Protein AF-A0A6L8GS55-F1 (afdb_monomer)

Solvent-accessible surface area (backbone atoms only — not comparable to full-atom values): 53984 Å² total; per-residue (Å²): 132,82,74,64,54,48,69,71,59,49,38,53,44,51,51,52,50,55,32,53,39,28,58,86,35,55,93,32,55,46,59,65,39,55,58,46,32,65,90,35,55,83,48,56,49,43,31,37,38,52,39,82,46,36,40,40,32,42,39,27,67,31,56,51,86,56,84,52,28,64,58,55,18,50,68,48,30,64,43,31,32,48,96,73,70,48,52,17,48,26,24,27,21,34,41,38,56,52,74,62,30,69,40,54,84,86,53,39,60,62,50,52,60,74,31,72,40,36,33,33,40,37,36,50,53,63,92,70,54,48,52,43,49,86,34,61,30,38,65,36,39,57,70,49,52,52,51,46,54,62,53,54,16,54,60,66,66,61,42,52,53,48,33,53,54,50,54,53,50,28,52,51,43,25,47,54,52,47,72,72,34,66,92,41,54,71,46,52,48,49,48,13,58,74,49,72,48,67,79,48,73,48,48,38,27,51,52,39,46,48,41,43,50,43,50,41,50,38,48,53,30,35,80,39,54,28,97,83,60,88,44,64,40,58,40,70,73,80,45,34,45,98,86,70,46,38,45,58,67,48,53,47,55,50,45,54,46,40,43,75,61,48,45,54,46,60,47,43,53,58,31,44,62,56,52,64,66,48,54,64,78,58,38,32,58,42,46,42,54,47,50,56,49,42,53,51,51,37,63,82,31,79,70,17,56,34,56,55,50,30,50,28,52,54,49,51,60,39,34,44,95,59,56,70,39,75,35,64,33,65,20,44,22,28,26,53,20,40,54,41,63,73,57,54,91,64,57,51,69,40,69,65,56,61,52,67,42,26,36,35,18,67,39,32,43,65,19,44,49,59,43,26,34,47,50,43,51,41,57,46,25,20,56,49,50,38,62,62,73,83,44,44,39,45,39,39,42,60,18,43,34,33,25,24,65,41,62,53,28,25,28,44,21,44,41,44,55,43,20,71,51,58,82,60,75,42,93,52,61,32,49,33,46,34,63,57,50,72,44,64,87,84,69,82,52,61,60,35,63,24,60,67,49,56,61,69,41,72,46,70,42,61,63,67,74,71,90,69,80,82,88,72,82,84,79,92,79,78,87,59,58,46,78,52,46,64,46,60,20,47,32,33,41,38,59,43,58,72,49,57,74,77,82,88,85,66,87,92,61,94,47,52,77,52,51,62,88,77,54,51,72,72,51,30,53,49,46,51,56,50,52,64,65,56,61,57,94,86,58,23,52,29,79,85,48,11,53,32,32,41,49,52,40,32,44,67,47,27,25,23,56,59,63,9,27,46,30,38,47,44,56,47,59,54,56,76,37,75,50,25,49,42,46,53,46,52,41,53,71,44,28,28,75,33,32,39,38,25,27,24,47,92,46,47,53,48,14,25,54,35,37,80,68,66,44,39,29,29,41,39,35,28,32,34,43,46,97,82,57,81,66,53,55,56,27,41,28,32,14,23,56,52,63,51,90,38,55,64,53,11,46,47,48,31,54,40,65,72,68,54,69,93,62,98,62,53,64,49,77,33,42,46,48,74,47,33,71,48,35,32,36,39,60,45,36,85,91,45,43,78,61,51,40,49,72,49,71,58,61,48,48,24,57,54,26,48,78,73,30,26,44,45,46,100,88,49,91,67,68,42,78,44,98,70,81,58,69,71,79,79,42,77,88,55,78,56,69,52,58,42,51,23,64,56,97,87,42,76,60,14,29,28,45,82,41,76,64,59,89,98,60,84,61,93,39,68,30,79,82,74,93,47,52,87,78,41,76,46,65,62,35,74,57,66,25,24,49,45,71,38,90,89,21,58,66,58,40,51,51,48,44,76,75,41,72,66,52,70,46,67,66,74,90,80,74,93,66,92,68,65,69,56,68,50,35,26,57,61,63,72,66,68,58,56,61,68,71,68,72,66,91,82,86,80,85,85,79,84,89,84,85,88,84,88,81,92,89,84,89,82,88,86,84,88,86,82,90,81,92,85,80,87,88,85,85,89,89,85,83,87,84,90,86,84,89,83,86,89,84,88,88,86,83,86,89,83,89,80,89,79,90,81,88,86,86,84,86,86,89,88,80,88,89,85,91,89,82,88,85,89,86,88,78,89,87,87,89,86,88,83,86,85,89,83,87,83,86,90,82,92,78,91,132

Structure (mmCIF, N/CA/C/O backbone):
data_AF-A0A6L8GS55-F1
#
_entry.id   AF-A0A6L8GS55-F1
#
loop_
_atom_site.group_PDB
_atom_site.id
_atom_site.type_symbol
_atom_site.label_atom_id
_atom_site.label_alt_id
_atom_site.label_comp_id
_atom_site.label_asym_id
_atom_site.label_entity_id
_atom_site.label_seq_id
_atom_site.pdbx_PDB_ins_code
_atom_site.Cartn_x
_atom_site.Cartn_y
_atom_site.Cartn_z
_atom_site.occupancy
_atom_site.B_iso_or_equiv
_atom_site.auth_seq_id
_atom_site.auth_comp_id
_atom_site.auth_asym_id
_atom_site.auth_atom_id
_atom_site.pdbx_PDB_model_num
ATOM 1 N N . MET A 1 1 ? -38.308 -7.522 35.649 1.00 51.81 1 MET A N 1
ATOM 2 C CA . MET A 1 1 ? -37.543 -7.335 34.392 1.00 51.81 1 MET A CA 1
ATOM 3 C C . MET A 1 1 ? -36.097 -7.736 34.656 1.00 51.81 1 MET A C 1
ATOM 5 O O . MET A 1 1 ? -35.685 -7.625 35.805 1.00 51.81 1 MET A O 1
ATOM 9 N N . LYS A 1 2 ? -35.334 -8.192 33.651 1.00 56.44 2 LYS A N 1
ATOM 10 C CA . LYS A 1 2 ? -33.864 -8.199 33.777 1.00 56.44 2 LYS A CA 1
ATOM 11 C C . LYS A 1 2 ? -33.366 -6.740 33.788 1.00 56.44 2 LYS A C 1
ATOM 13 O O . LYS A 1 2 ? -34.002 -5.919 33.122 1.00 56.44 2 LYS A O 1
ATOM 18 N N . PRO A 1 3 ? -32.291 -6.396 34.516 1.00 68.31 3 PRO A N 1
ATOM 19 C CA . PRO A 1 3 ? -31.664 -5.086 34.372 1.00 68.31 3 PRO A CA 1
ATOM 20 C C . PRO A 1 3 ? -31.112 -4.939 32.947 1.00 68.31 3 PRO A C 1
ATOM 22 O O . PRO A 1 3 ? -30.497 -5.872 32.433 1.00 68.31 3 PRO A O 1
ATOM 25 N N . ARG A 1 4 ? -31.348 -3.786 32.313 1.00 84.25 4 ARG A N 1
ATOM 26 C CA . ARG A 1 4 ? -30.727 -3.424 31.030 1.00 84.25 4 ARG A CA 1
ATOM 27 C C . ARG A 1 4 ? -29.397 -2.729 31.323 1.00 84.25 4 ARG A C 1
ATOM 29 O O . ARG A 1 4 ? -29.349 -1.885 32.219 1.00 84.25 4 ARG A O 1
ATOM 36 N N . VAL A 1 5 ? -28.338 -3.064 30.590 1.00 87.38 5 VAL A N 1
ATOM 37 C CA . VAL A 1 5 ? -27.077 -2.309 30.625 1.00 87.38 5 VAL A CA 1
ATOM 38 C C . VAL A 1 5 ? -27.372 -0.880 30.169 1.00 87.38 5 VAL A C 1
ATOM 40 O O . VAL A 1 5 ? -28.030 -0.678 29.149 1.00 87.38 5 VAL A O 1
ATOM 43 N N . SER A 1 6 ? -26.940 0.110 30.949 1.00 89.69 6 SER A N 1
ATOM 44 C CA . SER A 1 6 ? -27.062 1.514 30.565 1.00 89.69 6 SER A CA 1
ATOM 45 C C . SER A 1 6 ? -25.918 1.919 29.642 1.00 89.69 6 SER A C 1
ATOM 47 O O . SER A 1 6 ? -24.799 1.421 29.750 1.00 89.69 6 SER A O 1
ATOM 49 N N . GLU A 1 7 ? -26.190 2.865 28.756 1.00 88.88 7 GLU A N 1
ATOM 50 C CA . GLU A 1 7 ? -25.229 3.383 27.782 1.00 88.88 7 GLU A CA 1
ATOM 51 C C . GLU A 1 7 ? -23.953 3.950 28.445 1.00 88.88 7 GLU A C 1
ATOM 53 O O . GLU A 1 7 ? -22.872 3.497 28.076 1.00 88.88 7 GLU A O 1
ATOM 58 N N . PRO A 1 8 ? -24.007 4.716 29.560 1.00 91.50 8 PRO A N 1
ATOM 59 C CA . PRO A 1 8 ? -22.794 5.064 30.307 1.00 91.50 8 PRO A CA 1
ATOM 60 C C . PRO A 1 8 ? -22.015 3.876 30.892 1.00 91.50 8 PRO A C 1
ATOM 62 O O . PRO A 1 8 ? -20.793 3.947 31.027 1.00 91.50 8 PRO A O 1
ATOM 65 N N . ALA A 1 9 ? -22.679 2.765 31.237 1.00 90.12 9 ALA A N 1
ATOM 66 C CA . ALA A 1 9 ? -21.987 1.554 31.686 1.00 90.12 9 ALA A CA 1
ATOM 67 C C . ALA A 1 9 ? -21.306 0.823 30.514 1.00 90.12 9 ALA A C 1
ATOM 69 O O . ALA A 1 9 ? -20.191 0.319 30.672 1.00 90.12 9 ALA A O 1
ATOM 70 N N . PHE A 1 10 ? -21.930 0.827 29.331 1.00 93.69 10 PHE A N 1
ATOM 71 C CA . PHE A 1 10 ? -21.296 0.395 28.087 1.00 93.69 10 PHE A CA 1
ATOM 72 C C . PHE A 1 10 ? -20.101 1.294 27.726 1.00 93.69 10 PHE A C 1
ATOM 74 O O . PHE A 1 10 ? -19.032 0.766 27.441 1.00 93.69 10 PHE A O 1
ATOM 81 N N . ASN A 1 11 ? -20.218 2.620 27.838 1.00 94.44 11 ASN A N 1
ATOM 82 C CA . ASN A 1 11 ? -19.148 3.575 27.518 1.00 94.44 11 ASN A CA 1
ATOM 83 C C . ASN A 1 11 ? -17.926 3.426 28.431 1.00 94.44 11 ASN A C 1
ATOM 85 O O . ASN A 1 11 ? -16.785 3.475 27.962 1.00 94.44 11 ASN A O 1
ATOM 89 N N . VAL A 1 12 ? -18.144 3.147 29.721 1.00 93.56 12 VAL A N 1
ATOM 90 C CA . VAL A 1 12 ? -17.068 2.789 30.660 1.00 93.56 12 VAL A CA 1
ATOM 91 C C . VAL A 1 12 ? -16.386 1.472 30.268 1.00 93.56 12 VAL A C 1
ATOM 93 O O . VAL A 1 12 ? -15.154 1.422 30.252 1.00 93.56 12 VAL A O 1
ATOM 96 N N . ALA A 1 13 ? -17.143 0.431 29.906 1.00 93.06 13 ALA A N 1
ATOM 97 C CA . ALA A 1 13 ? -16.582 -0.857 29.483 1.00 93.06 13 ALA A CA 1
ATOM 98 C C . ALA A 1 13 ? -15.826 -0.752 28.142 1.00 93.06 13 ALA A C 1
ATOM 100 O O . ALA A 1 13 ? -14.667 -1.155 28.043 1.00 93.06 13 ALA A O 1
ATOM 101 N N . LEU A 1 14 ? -16.442 -0.143 27.126 1.00 93.88 14 LEU A N 1
ATOM 102 C CA . LEU A 1 14 ? -15.857 0.085 25.807 1.00 93.88 14 LEU A CA 1
ATOM 103 C C . LEU A 1 14 ? -14.589 0.939 25.901 1.00 93.88 14 LEU A C 1
ATOM 105 O O . LEU A 1 14 ? -13.542 0.540 25.391 1.00 93.88 14 LEU A O 1
ATOM 109 N N . GLY A 1 15 ? -14.645 2.076 26.601 1.00 91.06 15 GLY A N 1
ATOM 110 C CA . GLY A 1 15 ? -13.475 2.920 26.835 1.00 91.06 15 GLY A CA 1
ATOM 111 C C . GLY A 1 15 ? -12.376 2.199 27.626 1.00 91.06 15 GLY A C 1
ATOM 112 O O . GLY A 1 15 ? -11.194 2.407 27.353 1.00 91.06 15 GLY A O 1
ATOM 113 N N . GLY A 1 16 ? -12.743 1.293 28.541 1.00 90.12 16 GLY A N 1
ATOM 114 C CA . GLY A 1 16 ? -11.824 0.388 29.235 1.00 90.12 16 GLY A CA 1
ATOM 115 C C . GLY A 1 16 ? -11.109 -0.594 28.300 1.00 90.12 16 GLY A C 1
ATOM 116 O O . GLY A 1 16 ? -9.889 -0.740 28.390 1.00 90.12 16 GLY A O 1
ATOM 117 N N . ILE A 1 17 ? -11.827 -1.214 27.359 1.00 90.56 17 ILE A N 1
ATOM 118 C CA . ILE A 1 17 ? -11.242 -2.118 26.354 1.00 90.56 17 ILE A CA 1
ATOM 119 C C . ILE A 1 17 ? -10.349 -1.339 25.378 1.00 90.56 17 ILE A C 1
ATOM 121 O O . ILE A 1 17 ? -9.200 -1.727 25.160 1.00 90.56 17 ILE A O 1
ATOM 125 N N . ILE A 1 18 ? -10.830 -0.208 24.848 1.00 89.31 18 ILE A N 1
ATOM 126 C CA . ILE A 1 18 ? -10.077 0.678 23.942 1.00 89.31 18 ILE A CA 1
ATOM 127 C C . ILE A 1 18 ? -8.779 1.170 24.611 1.00 89.31 18 ILE A C 1
ATOM 129 O O . ILE A 1 18 ? -7.729 1.192 23.970 1.00 89.31 18 ILE A O 1
ATOM 133 N N . ARG A 1 19 ? -8.807 1.472 25.921 1.00 87.50 19 ARG A N 1
ATOM 134 C CA . ARG A 1 19 ? -7.616 1.846 26.711 1.00 87.50 19 ARG A CA 1
ATOM 135 C C . ARG A 1 19 ? -6.548 0.748 26.758 1.00 87.50 19 ARG A C 1
ATOM 137 O O . ARG A 1 19 ? -5.363 1.065 26.827 1.00 87.50 19 ARG A O 1
ATOM 144 N N . ARG A 1 20 ? -6.951 -0.527 26.731 1.00 85.44 20 ARG A N 1
ATOM 145 C CA . ARG A 1 20 ? -6.033 -1.684 26.728 1.00 85.44 20 ARG A CA 1
ATOM 146 C C . ARG A 1 20 ? -5.567 -2.049 25.315 1.00 85.44 20 ARG A C 1
ATOM 148 O O . ARG A 1 20 ? -4.428 -2.461 25.152 1.00 85.44 20 ARG A O 1
ATOM 155 N N . LYS A 1 21 ? -6.412 -1.838 24.299 1.00 81.88 21 LYS A N 1
ATOM 156 C CA . LYS A 1 21 ? -6.148 -2.145 22.879 1.00 81.88 21 LYS A CA 1
ATOM 157 C C . LYS A 1 21 ? -5.157 -1.213 22.168 1.00 81.88 21 LYS A C 1
ATOM 159 O O . LYS A 1 21 ? -4.822 -1.474 21.017 1.00 81.88 21 LYS A O 1
ATOM 164 N N . HIS A 1 22 ? -4.697 -0.138 22.811 1.00 78.69 22 HIS A N 1
ATOM 165 C CA . HIS A 1 22 ? -3.686 0.755 22.244 1.00 78.69 22 HIS A CA 1
ATOM 166 C C . HIS A 1 22 ? -2.879 1.461 23.357 1.00 78.69 22 HIS A C 1
ATOM 168 O O . HIS A 1 22 ? -3.375 2.431 23.945 1.00 78.69 22 HIS A O 1
ATOM 174 N N . PRO A 1 23 ? -1.626 1.044 23.647 1.00 74.25 23 PRO A N 1
ATOM 175 C CA . PRO A 1 23 ? -0.865 1.522 24.813 1.00 74.25 23 PRO A CA 1
ATOM 176 C C . PRO A 1 23 ? -0.769 3.049 24.926 1.00 74.25 23 PRO A C 1
ATOM 178 O O . PRO A 1 23 ? -0.930 3.627 26.000 1.00 74.25 23 PRO A O 1
ATOM 181 N N . ARG A 1 24 ? -0.600 3.740 23.791 1.00 76.56 24 ARG A N 1
ATOM 182 C CA . ARG A 1 24 ? -0.427 5.201 23.743 1.00 76.56 24 ARG A CA 1
ATOM 183 C C . ARG A 1 24 ? -1.718 5.990 24.037 1.00 76.56 24 ARG A C 1
ATOM 185 O O . ARG A 1 24 ? -1.682 7.221 24.023 1.00 76.56 24 ARG A O 1
ATOM 192 N N . TRP A 1 25 ? -2.857 5.330 24.277 1.00 82.62 25 TRP A N 1
ATOM 193 C CA . TRP A 1 25 ? -4.128 5.978 24.635 1.00 82.62 25 TRP A CA 1
ATOM 194 C C . TRP A 1 25 ? -4.448 5.958 26.139 1.00 82.62 25 TRP A C 1
ATOM 196 O O . TRP A 1 25 ? -5.437 6.581 26.523 1.00 82.62 25 TRP A O 1
ATOM 206 N N . HIS A 1 26 ? -3.617 5.325 26.982 1.00 76.88 26 HIS A N 1
ATOM 207 C CA . HIS A 1 26 ? -3.917 5.033 28.394 1.00 76.88 26 HIS A CA 1
ATOM 208 C C . HIS A 1 26 ? -4.579 6.203 29.158 1.00 76.88 26 HIS A C 1
ATOM 210 O O . HIS A 1 26 ? -5.773 6.159 29.470 1.00 76.88 26 HIS A O 1
ATOM 216 N N . ASP A 1 27 ? -3.851 7.308 29.334 1.00 78.56 27 ASP A N 1
ATOM 217 C CA . ASP A 1 27 ? -4.309 8.519 30.046 1.00 78.56 27 ASP A CA 1
ATOM 218 C C . ASP A 1 27 ? -5.059 9.519 29.139 1.00 78.56 27 ASP A C 1
ATOM 220 O O . ASP A 1 27 ? -5.406 10.641 29.526 1.00 78.56 27 ASP A O 1
ATOM 224 N N . ARG A 1 28 ? -5.275 9.149 27.872 1.00 83.81 28 ARG A N 1
ATOM 225 C CA . ARG A 1 28 ? -5.723 10.057 26.803 1.00 83.81 28 ARG A CA 1
ATOM 226 C C . ARG A 1 28 ? -7.180 9.860 26.397 1.00 83.81 28 ARG A C 1
ATOM 228 O O . ARG A 1 28 ? -7.700 10.700 25.666 1.00 83.81 28 ARG A O 1
ATOM 235 N N . ILE A 1 29 ? -7.838 8.824 26.914 1.00 88.62 29 ILE A N 1
ATOM 236 C CA . ILE A 1 29 ? -9.278 8.591 26.766 1.00 88.62 29 ILE A CA 1
ATOM 237 C C . ILE A 1 29 ? -10.015 9.227 27.949 1.00 88.62 29 ILE A C 1
ATOM 239 O O . ILE A 1 29 ? -9.873 8.778 29.091 1.00 88.62 29 ILE A O 1
ATOM 243 N N . GLY A 1 30 ? -10.808 10.261 27.666 1.00 87.50 30 GLY A N 1
ATOM 244 C CA . GLY A 1 30 ? -11.903 10.690 28.534 1.00 87.50 30 GLY A CA 1
ATOM 245 C C . GLY A 1 30 ? -13.159 9.876 28.225 1.00 87.50 30 GLY A C 1
ATOM 246 O O . GLY A 1 30 ? -13.409 9.582 27.061 1.00 87.50 30 GLY A O 1
ATOM 247 N N . ILE A 1 31 ? -13.925 9.511 29.251 1.00 91.06 31 ILE A N 1
ATOM 248 C CA . ILE A 1 31 ? -15.197 8.786 29.126 1.00 91.06 31 ILE A CA 1
ATOM 249 C C . ILE A 1 31 ? -16.238 9.586 29.904 1.00 91.06 31 ILE A C 1
ATOM 251 O O . ILE A 1 31 ? -16.007 9.859 31.083 1.00 91.06 31 ILE A O 1
ATOM 255 N N . GLU A 1 32 ? -17.346 9.964 29.269 1.00 87.38 32 GLU A N 1
ATOM 256 C CA . GLU A 1 32 ? -18.496 10.609 29.918 1.00 87.38 32 GLU A CA 1
ATOM 257 C C . GLU A 1 32 ? -18.136 11.932 30.643 1.00 87.38 32 GLU A C 1
ATOM 259 O O . GLU A 1 32 ? -18.733 12.297 31.660 1.00 87.38 32 GLU A O 1
ATOM 264 N N . GLN A 1 33 ? -17.130 12.660 30.136 1.00 85.69 33 GLN A N 1
ATOM 265 C CA . GLN A 1 33 ? -16.528 13.826 30.802 1.00 85.69 33 GLN A CA 1
ATOM 266 C C . GLN A 1 33 ? -17.154 15.160 30.356 1.00 85.69 33 GLN A C 1
ATOM 268 O O . GLN A 1 33 ? -17.050 15.561 29.197 1.00 85.69 33 GLN A O 1
ATOM 273 N N . THR A 1 34 ? -17.727 15.896 31.310 1.00 84.81 34 THR A N 1
ATOM 274 C CA . THR A 1 34 ? -18.071 17.324 31.187 1.00 84.81 34 THR A CA 1
ATOM 275 C C . THR A 1 34 ? -16.823 18.213 31.296 1.00 84.81 34 THR A C 1
ATOM 277 O O . THR A 1 34 ? -15.763 17.767 31.734 1.00 84.81 34 THR A O 1
ATOM 280 N N . GLY A 1 35 ? -16.912 19.480 30.868 1.00 79.75 35 GLY A N 1
ATOM 281 C CA . GLY A 1 35 ? -15.776 20.421 30.911 1.00 79.75 35 GLY A CA 1
ATOM 282 C C . GLY A 1 35 ? -14.610 20.073 29.970 1.00 79.75 35 GLY A C 1
ATOM 283 O O . GLY A 1 35 ? -13.487 20.539 30.159 1.00 79.75 35 GLY A O 1
ATOM 284 N N . VAL A 1 36 ? -14.853 19.229 28.962 1.00 83.50 36 VAL A N 1
ATOM 285 C CA . VAL A 1 36 ? -13.845 18.838 27.961 1.00 83.50 36 VAL A CA 1
ATOM 286 C C . VAL A 1 36 ? -13.830 19.788 26.761 1.00 83.50 36 VAL A C 1
ATOM 288 O O . VAL A 1 36 ? -12.787 19.935 26.120 1.00 83.50 36 VAL A O 1
ATOM 291 N N . LEU A 1 37 ? -14.953 20.453 26.469 1.00 87.25 37 LEU A N 1
ATOM 292 C CA . LEU A 1 37 ? -15.157 21.313 25.299 1.00 87.25 37 LEU A CA 1
ATOM 293 C C . LEU A 1 37 ? -15.356 22.779 25.710 1.00 87.25 37 LEU A C 1
ATOM 295 O O . LEU A 1 37 ? -16.066 23.066 26.673 1.00 87.25 37 LEU A O 1
ATOM 299 N N . ARG A 1 38 ? -14.755 23.715 24.963 1.00 85.75 38 ARG A N 1
ATOM 300 C CA . ARG A 1 38 ? -14.826 25.167 25.236 1.00 85.75 38 ARG A CA 1
ATOM 301 C C . ARG A 1 38 ? -16.225 25.738 25.053 1.00 85.75 38 ARG A C 1
ATOM 303 O O . ARG A 1 38 ? -16.582 26.704 25.716 1.00 85.75 38 ARG A O 1
ATOM 310 N N . GLU A 1 39 ? -16.997 25.147 24.150 1.00 85.06 39 GLU A N 1
ATOM 311 C CA . GLU A 1 39 ? -18.291 25.652 23.691 1.00 85.06 39 GLU A CA 1
ATOM 312 C C . GLU A 1 39 ? -19.425 25.437 24.711 1.00 85.06 39 GLU A C 1
ATOM 314 O O . GLU A 1 39 ? -20.530 25.937 24.515 1.00 85.06 39 GLU A O 1
ATOM 319 N N . GLY A 1 40 ? -19.171 24.720 25.812 1.00 76.62 40 GLY A N 1
ATOM 320 C CA . GLY A 1 40 ? -20.101 24.622 26.935 1.00 76.62 40 GLY A CA 1
ATOM 321 C C . GLY A 1 40 ? -19.701 23.545 27.939 1.00 76.62 40 GLY A C 1
ATOM 322 O O . GLY A 1 40 ? -19.541 22.385 27.575 1.00 76.62 40 GLY A O 1
ATOM 323 N N . ALA A 1 41 ? -19.609 23.900 29.225 1.00 68.31 41 ALA A N 1
ATOM 324 C CA . ALA A 1 41 ? -19.180 22.974 30.280 1.00 68.31 41 ALA A CA 1
ATOM 325 C C . ALA A 1 41 ? -20.085 21.732 30.424 1.00 68.31 41 ALA A C 1
ATOM 327 O O . ALA A 1 41 ? -19.598 20.655 30.765 1.00 68.31 41 ALA A O 1
ATOM 328 N N . GLY A 1 42 ? -21.384 21.866 30.126 1.00 73.88 42 GLY A N 1
ATOM 329 C CA . GLY A 1 42 ? -22.346 20.758 30.104 1.00 73.88 42 GLY A CA 1
ATOM 330 C C . GLY A 1 42 ? -22.260 19.850 28.870 1.00 73.88 42 GLY A C 1
ATOM 331 O O . GLY A 1 42 ? -22.925 18.819 28.843 1.00 73.88 42 GLY A O 1
ATOM 332 N N . LEU A 1 43 ? -21.454 20.190 27.854 1.00 81.75 43 LEU A N 1
ATOM 333 C CA . LEU A 1 43 ? -21.239 19.320 26.699 1.00 81.75 43 LEU A CA 1
ATOM 334 C C . LEU A 1 43 ? -20.350 18.142 27.105 1.00 81.75 43 LEU A C 1
ATOM 336 O O . LEU A 1 43 ? -19.145 18.284 27.318 1.00 81.75 43 LEU A O 1
ATOM 340 N N . LYS A 1 44 ? -20.978 16.974 27.176 1.00 87.12 44 LYS A N 1
ATOM 341 C CA . LYS A 1 44 ? -20.404 15.693 27.582 1.00 87.12 44 LYS A CA 1
ATOM 342 C C . LYS A 1 44 ? -20.314 14.789 26.345 1.00 87.12 44 LYS A C 1
ATOM 344 O O . LYS A 1 44 ? -21.372 14.506 25.787 1.00 87.12 44 LYS A O 1
ATOM 349 N N . PRO A 1 45 ? -19.120 14.462 25.821 1.00 90.12 45 PRO A N 1
ATOM 350 C CA . PRO A 1 45 ? -18.928 13.403 24.827 1.00 90.12 45 PRO A CA 1
ATOM 351 C C . PRO A 1 45 ? -18.825 12.046 25.526 1.00 90.12 45 PRO A C 1
ATOM 353 O O . PRO A 1 45 ? -18.216 11.962 26.601 1.00 90.12 45 PRO A O 1
ATOM 356 N N . ASP A 1 46 ? -19.352 11.000 24.898 1.00 94.00 46 ASP A N 1
ATOM 357 C CA . ASP A 1 46 ? -19.379 9.647 25.464 1.00 94.00 46 ASP A CA 1
ATOM 358 C C . ASP A 1 46 ? -17.960 9.103 25.639 1.00 94.00 46 ASP A C 1
ATOM 360 O O . ASP A 1 46 ? -17.553 8.733 26.744 1.00 94.00 46 ASP A O 1
ATOM 364 N N . ILE A 1 47 ? -17.162 9.129 24.564 1.00 94.25 47 ILE A N 1
ATOM 365 C CA . ILE A 1 47 ? -15.739 8.784 24.588 1.00 94.25 47 ILE A CA 1
ATOM 366 C C . ILE A 1 47 ? -14.945 9.818 23.774 1.00 94.25 47 ILE A C 1
ATOM 368 O O . ILE A 1 47 ? -15.180 10.040 22.589 1.00 94.25 47 ILE A O 1
ATOM 372 N N . MET A 1 48 ? -13.952 10.445 24.408 1.00 92.62 48 MET A N 1
ATOM 373 C CA . MET A 1 48 ? -13.076 11.454 23.803 1.00 92.62 48 MET A CA 1
ATOM 374 C C . MET A 1 48 ? -11.624 10.974 23.791 1.00 92.62 48 MET A C 1
ATOM 376 O O . MET A 1 48 ? -10.973 10.903 24.838 1.00 92.62 48 MET A O 1
ATOM 380 N N . ILE A 1 49 ? -11.093 10.686 22.601 1.00 90.62 49 ILE A N 1
ATOM 381 C CA . ILE A 1 49 ? -9.789 10.041 22.409 1.00 90.62 49 ILE A CA 1
ATOM 382 C C . ILE A 1 49 ? -8.770 11.078 21.926 1.00 90.62 49 ILE A C 1
ATOM 384 O O . ILE A 1 49 ? -8.749 11.497 20.769 1.00 90.62 49 ILE A O 1
ATOM 388 N N . ARG A 1 50 ? -7.896 11.519 22.839 1.00 86.81 50 ARG A N 1
ATOM 389 C CA . ARG A 1 50 ? -6.920 12.598 22.603 1.00 86.81 50 ARG A CA 1
ATOM 390 C C . ARG A 1 50 ? -5.627 12.050 21.984 1.00 86.81 50 ARG A C 1
ATOM 392 O O . ARG A 1 50 ? -4.597 11.985 22.660 1.00 86.81 50 ARG A O 1
ATOM 399 N N . HIS A 1 51 ? -5.685 11.631 20.717 1.00 76.38 51 HIS A N 1
ATOM 400 C CA . HIS A 1 51 ? -4.602 10.890 20.058 1.00 76.38 51 HIS A CA 1
ATOM 401 C C . HIS A 1 51 ? -3.223 11.583 20.184 1.00 76.38 51 HIS A C 1
ATOM 403 O O . HIS A 1 51 ? -3.091 12.767 19.857 1.00 76.38 51 HIS A O 1
ATOM 409 N N . PRO A 1 52 ? -2.159 10.887 20.633 1.00 66.88 52 PRO A N 1
ATOM 410 C CA . PRO A 1 52 ? -0.816 11.459 20.713 1.00 66.88 52 PRO A CA 1
ATOM 411 C C . PRO A 1 52 ? -0.252 11.698 19.309 1.00 66.88 52 PRO A C 1
ATOM 413 O O . PRO A 1 52 ? 0.114 10.755 18.612 1.00 66.88 52 PRO A O 1
ATOM 416 N N . GLY A 1 53 ? -0.205 12.966 18.900 1.00 62.62 53 GLY A N 1
ATOM 417 C CA . GLY A 1 53 ? 0.196 13.377 17.553 1.00 62.62 53 GLY A CA 1
ATOM 418 C C . GLY A 1 53 ? -0.896 13.248 16.486 1.00 62.62 53 GLY A C 1
ATOM 419 O O . GLY A 1 53 ? -0.667 13.647 15.351 1.00 62.62 53 GLY A O 1
ATOM 420 N N . GLY A 1 54 ? -2.094 12.776 16.838 1.00 71.81 54 GLY A N 1
ATOM 421 C CA . GLY A 1 54 ? -3.270 12.803 15.957 1.00 71.81 54 GLY A CA 1
ATOM 422 C C . GLY A 1 54 ? -4.292 13.835 16.434 1.00 71.81 54 GLY A C 1
ATOM 423 O O . GLY A 1 54 ? -4.119 14.436 17.496 1.00 71.81 54 GLY A O 1
ATOM 424 N N . LEU A 1 55 ? -5.345 14.083 15.663 1.00 79.75 55 LEU A N 1
ATOM 425 C CA . LEU A 1 55 ? -6.530 14.838 16.077 1.00 79.75 55 LEU A CA 1
ATOM 426 C C . LEU A 1 55 ? -7.185 14.237 17.335 1.00 79.75 55 LEU A C 1
ATOM 428 O O . LEU A 1 55 ? -7.020 13.047 17.611 1.00 79.75 55 LEU A O 1
ATOM 432 N N . PRO A 1 56 ? -7.945 15.032 18.107 1.00 88.12 56 PRO A N 1
ATOM 433 C CA . PRO A 1 56 ? -8.924 14.467 19.021 1.00 88.12 56 PRO A CA 1
ATOM 434 C C . PRO A 1 56 ? -10.089 13.867 18.224 1.00 88.12 56 PRO A C 1
ATOM 436 O O . PRO A 1 56 ? -10.675 14.552 17.386 1.00 88.12 56 PRO A O 1
ATOM 439 N N . VAL A 1 57 ? -10.424 12.609 18.506 1.00 91.62 57 VAL A N 1
ATOM 440 C CA . VAL A 1 57 ? -11.576 11.911 17.917 1.00 91.62 57 VAL A CA 1
ATOM 441 C C . VAL A 1 57 ? -12.647 11.764 18.994 1.00 91.62 57 VAL A C 1
ATOM 443 O O . VAL A 1 57 ? -12.368 11.246 20.081 1.00 91.62 57 VAL A O 1
ATOM 446 N N . ALA A 1 58 ? -13.859 12.228 18.700 1.00 94.06 58 ALA A N 1
ATOM 447 C CA . ALA A 1 58 ? -15.043 11.921 19.499 1.00 94.06 58 ALA A CA 1
ATOM 448 C C . ALA A 1 58 ? -15.677 10.619 18.995 1.00 94.06 58 ALA A C 1
ATOM 450 O O . ALA A 1 58 ? -15.811 10.446 17.783 1.00 94.06 58 ALA A O 1
ATOM 451 N N . VAL A 1 59 ? -16.078 9.732 19.900 1.00 96.19 59 VAL A N 1
ATOM 452 C CA . VAL A 1 59 ? -16.934 8.582 19.593 1.00 96.19 59 VAL A CA 1
ATOM 453 C C . VAL A 1 59 ? -18.211 8.750 20.403 1.00 96.19 59 VAL A C 1
ATOM 455 O O . VAL A 1 59 ? -18.149 8.820 21.628 1.00 96.19 59 VAL A O 1
ATOM 458 N N . GLU A 1 60 ? -19.336 8.822 19.702 1.00 96.75 60 GLU A N 1
ATOM 459 C CA . GLU A 1 60 ? -20.686 8.921 20.261 1.00 96.75 60 GLU A CA 1
ATOM 460 C C . GLU A 1 60 ? -21.411 7.591 20.044 1.00 96.75 60 GLU A C 1
ATOM 462 O O . GLU A 1 60 ? -21.147 6.885 19.062 1.00 96.75 60 GLU A O 1
ATOM 467 N N . THR A 1 61 ? -22.299 7.231 20.964 1.00 96.19 61 THR A N 1
ATOM 468 C CA . THR A 1 61 ? -22.814 5.868 21.115 1.00 96.19 61 THR A CA 1
ATOM 469 C C . THR A 1 61 ? -24.325 5.851 21.317 1.00 96.19 61 THR A C 1
ATOM 471 O O . THR A 1 61 ? -24.870 6.732 21.965 1.00 96.19 61 THR A O 1
ATOM 474 N N . GLU A 1 62 ? -25.014 4.849 20.766 1.00 95.44 62 GLU A N 1
ATOM 475 C CA . GLU A 1 62 ? -26.449 4.655 21.024 1.00 95.44 62 GLU A CA 1
ATOM 476 C C . GLU A 1 62 ? -26.869 3.203 20.756 1.00 95.44 62 GLU A C 1
ATOM 478 O O . GLU A 1 62 ? -26.396 2.563 19.807 1.00 95.44 62 GLU A O 1
ATOM 483 N N . TYR A 1 63 ? -27.777 2.662 21.569 1.00 92.12 63 TYR A N 1
ATOM 484 C CA . TYR A 1 63 ? -28.340 1.326 21.347 1.00 92.12 63 TYR A CA 1
ATOM 485 C C . TYR A 1 63 ? -29.264 1.255 20.124 1.00 92.12 63 TYR A C 1
ATOM 487 O O . TYR A 1 63 ? -30.116 2.108 19.905 1.00 92.12 63 TYR A O 1
ATOM 495 N N . SER A 1 64 ? -29.142 0.177 19.345 1.00 88.00 64 SER A N 1
ATOM 496 C CA . SER A 1 64 ? -30.009 -0.084 18.193 1.00 88.00 64 SER A CA 1
ATOM 497 C C . SER A 1 64 ? -31.489 -0.241 18.605 1.00 88.00 64 SER A C 1
ATOM 499 O O . SER A 1 64 ? -31.760 -0.997 19.539 1.00 88.00 64 SER A O 1
ATOM 501 N N . PRO A 1 65 ? -32.463 0.385 17.909 1.00 81.88 65 PRO A N 1
ATOM 502 C CA . PRO A 1 65 ? -32.302 1.277 16.762 1.00 81.88 65 PRO A CA 1
ATOM 503 C C . PRO A 1 65 ? -31.801 2.665 17.186 1.00 81.88 65 PRO A C 1
ATOM 505 O O . PRO A 1 65 ? -32.523 3.423 17.820 1.00 81.88 65 PRO A O 1
ATOM 508 N N . ALA A 1 66 ? -30.577 2.996 16.776 1.00 85.00 66 ALA A N 1
ATOM 509 C CA . ALA A 1 66 ? -29.971 4.286 17.054 1.00 85.00 66 ALA A CA 1
ATOM 510 C C . ALA A 1 66 ? -30.588 5.358 16.144 1.00 85.00 66 ALA A C 1
ATOM 512 O O . ALA A 1 66 ? -30.596 5.195 14.916 1.00 85.00 66 ALA A O 1
ATOM 513 N N . HIS A 1 67 ? -31.124 6.416 16.747 1.00 89.00 67 HIS A N 1
ATOM 514 C CA . HIS A 1 67 ? -31.864 7.488 16.097 1.00 89.00 67 HIS A CA 1
ATOM 515 C C . HIS A 1 67 ? -31.135 8.841 16.111 1.00 89.00 67 HIS A C 1
ATOM 517 O O . HIS A 1 67 ? -31.331 9.602 15.163 1.00 89.00 67 HIS A O 1
ATOM 523 N N . THR A 1 68 ? -30.303 9.145 17.116 1.00 93.06 68 THR A N 1
ATOM 524 C CA . THR A 1 68 ? -29.622 10.453 17.251 1.00 93.06 68 THR A CA 1
ATOM 525 C C . THR A 1 68 ? -28.104 10.387 17.107 1.00 93.06 68 THR A C 1
ATOM 527 O O . THR A 1 68 ? -27.511 11.394 16.734 1.00 93.06 68 THR A O 1
ATOM 530 N N . VAL A 1 69 ? -27.470 9.218 17.269 1.00 94.62 69 VAL A N 1
ATOM 531 C CA . VAL A 1 69 ? -25.998 9.061 17.319 1.00 94.62 69 VAL A CA 1
ATOM 532 C C . VAL A 1 69 ? -25.227 9.701 16.156 1.00 94.62 69 VAL A C 1
ATOM 534 O O . VAL A 1 69 ? -24.111 10.187 16.334 1.00 94.62 69 VAL A O 1
ATOM 537 N N . GLU A 1 70 ? -25.804 9.747 14.949 1.00 94.50 70 GLU A N 1
ATOM 538 C CA . GLU A 1 70 ? -25.186 10.462 13.826 1.00 94.50 70 GLU A CA 1
ATOM 539 C C . GLU A 1 70 ? -25.275 11.987 13.966 1.00 94.50 70 GLU A C 1
ATOM 541 O O . GLU A 1 70 ? -24.362 12.695 13.546 1.00 94.50 70 GLU A O 1
ATOM 546 N N . GLU A 1 71 ? -26.369 12.509 14.515 1.00 92.75 71 GLU A N 1
ATOM 547 C CA . GLU A 1 71 ? -26.554 13.938 14.772 1.00 92.75 71 GLU A CA 1
ATOM 548 C C . GLU A 1 71 ? -25.659 14.393 15.926 1.00 92.75 71 GLU A C 1
ATOM 550 O O . GLU A 1 71 ? -24.978 15.410 15.793 1.00 92.75 71 GLU A O 1
ATOM 555 N N . ASP A 1 72 ? -25.560 13.589 16.987 1.00 93.00 72 ASP A N 1
ATOM 556 C CA . ASP A 1 72 ? -24.644 13.807 18.107 1.00 93.00 72 ASP A CA 1
ATOM 557 C C . ASP A 1 72 ? -23.178 13.790 17.643 1.00 93.00 72 ASP A C 1
ATOM 559 O O . ASP A 1 72 ? -22.432 14.738 17.915 1.00 93.00 72 ASP A O 1
ATOM 563 N N . ALA A 1 73 ? -22.774 12.795 16.838 1.00 93.94 73 ALA A N 1
ATOM 564 C CA . ALA A 1 73 ? -21.427 12.725 16.263 1.00 93.94 73 ALA A CA 1
ATOM 565 C C . ALA A 1 73 ? -21.114 13.921 15.349 1.00 93.94 73 ALA A C 1
ATOM 567 O O . ALA A 1 73 ? -20.050 14.539 15.493 1.00 93.94 73 ALA A O 1
ATOM 568 N N . ARG A 1 74 ? -22.035 14.310 14.453 1.00 93.56 74 ARG A N 1
ATOM 569 C CA . ARG A 1 74 ? -21.900 15.534 13.637 1.00 93.56 74 ARG A CA 1
ATOM 570 C C . ARG A 1 74 ? -21.790 16.778 14.524 1.00 93.56 74 ARG A C 1
ATOM 572 O O . ARG A 1 74 ? -20.945 17.633 14.268 1.00 93.56 74 ARG A O 1
ATOM 579 N N . ALA A 1 75 ? -22.565 16.853 15.605 1.00 91.81 75 ALA A N 1
ATOM 580 C CA . ALA A 1 75 ? -22.538 17.958 16.557 1.00 91.81 75 ALA A CA 1
ATOM 581 C C . ALA A 1 75 ? -21.253 18.024 17.405 1.00 91.81 75 ALA A C 1
ATOM 583 O O . ALA A 1 75 ? -21.062 19.017 18.113 1.00 91.81 75 ALA A O 1
ATOM 584 N N . ARG A 1 76 ? -20.352 17.030 17.364 1.00 92.62 76 ARG A N 1
ATOM 585 C CA . ARG A 1 76 ? -18.999 17.153 17.948 1.00 92.62 76 ARG A CA 1
ATOM 586 C C . ARG A 1 76 ? -18.003 17.849 17.025 1.00 92.62 76 ARG A C 1
ATOM 588 O O . ARG A 1 76 ? -17.030 18.407 17.535 1.00 92.62 76 ARG A O 1
ATOM 595 N N . LEU A 1 77 ? -18.234 17.854 15.711 1.00 91.31 77 LEU A N 1
ATOM 596 C CA . LEU A 1 77 ? -17.333 18.497 14.758 1.00 91.31 77 LEU A CA 1
ATOM 597 C C . LEU A 1 77 ? -17.221 20.001 15.019 1.00 91.31 77 LEU A C 1
ATOM 599 O O . LEU A 1 77 ? -18.154 20.669 15.467 1.00 91.31 77 LEU A O 1
ATOM 603 N N . GLY A 1 78 ? -16.044 20.544 14.730 1.00 88.31 78 GLY A N 1
ATOM 604 C CA . GLY A 1 78 ? -15.724 21.959 14.847 1.00 88.31 78 GLY A CA 1
ATOM 605 C C . GLY A 1 78 ? -15.566 22.490 16.274 1.00 88.31 78 GLY A C 1
ATOM 606 O O . GLY A 1 78 ? -15.003 23.575 16.414 1.00 88.31 78 GLY A O 1
ATOM 607 N N . LYS A 1 79 ? -16.002 21.746 17.303 1.00 90.56 79 LYS A N 1
ATOM 608 C CA . LYS A 1 79 ? -15.823 22.078 18.729 1.00 90.56 79 LYS A CA 1
ATOM 609 C C . LYS A 1 79 ? -14.365 21.915 19.170 1.00 90.56 79 LYS A C 1
ATOM 611 O O . LYS A 1 79 ? -13.570 21.236 18.515 1.00 90.56 79 LYS A O 1
ATOM 616 N N . THR A 1 80 ? -14.004 22.532 20.292 1.00 90.00 80 THR A N 1
ATOM 617 C CA . THR A 1 80 ? -12.611 22.764 20.689 1.00 90.00 80 THR A CA 1
ATOM 618 C C . THR A 1 80 ? -12.328 22.210 22.078 1.00 90.00 80 THR A C 1
ATOM 620 O O . THR A 1 80 ? -13.010 22.549 23.043 1.00 90.00 80 THR A O 1
ATOM 623 N N . LEU A 1 81 ? -11.262 21.422 22.229 1.00 86.81 81 LEU A N 1
ATOM 624 C CA . LEU A 1 81 ? -10.835 20.931 23.539 1.00 86.81 81 LEU A CA 1
ATOM 625 C C . LEU A 1 81 ? -10.431 22.080 24.478 1.00 86.81 81 LEU A C 1
ATOM 627 O O . LEU A 1 81 ? -9.573 22.903 24.144 1.00 86.81 81 LEU A O 1
ATOM 631 N N . GLN A 1 82 ? -10.986 22.096 25.692 1.00 82.94 82 GLN A N 1
ATOM 632 C CA . GLN A 1 82 ? -10.773 23.165 26.670 1.00 82.94 82 GLN A CA 1
ATOM 633 C C . GLN A 1 82 ? -9.288 23.343 27.013 1.00 82.94 82 GLN A C 1
ATOM 635 O O . GLN A 1 82 ? -8.726 24.412 26.751 1.00 82.94 82 GLN A O 1
ATOM 640 N N . GLY A 1 83 ? -8.640 22.274 27.487 1.00 74.81 83 GLY A N 1
ATOM 641 C CA . GLY A 1 83 ? -7.249 22.300 27.953 1.00 74.81 83 GLY A CA 1
ATOM 642 C C . GLY A 1 83 ? -6.160 22.381 26.873 1.00 74.81 83 GLY A C 1
ATOM 643 O O . GLY A 1 83 ? -5.020 22.661 27.217 1.00 74.81 83 GLY A O 1
ATOM 644 N N . SER A 1 84 ? -6.466 22.148 25.589 1.00 75.62 84 SER A N 1
ATOM 645 C CA . SER A 1 84 ? -5.447 22.139 24.517 1.00 75.62 84 SER A CA 1
ATOM 646 C C . SER A 1 84 ? -5.739 23.057 23.329 1.00 75.62 84 SER A C 1
ATOM 648 O O . SER A 1 84 ? -4.870 23.235 22.483 1.00 75.62 84 SER A O 1
ATOM 650 N N . GLY A 1 85 ? -6.945 23.625 23.223 1.00 80.44 85 GLY A N 1
ATOM 651 C CA . GLY A 1 85 ? -7.335 24.475 22.092 1.00 80.44 85 GLY A CA 1
ATOM 652 C C . GLY A 1 85 ? -7.450 23.741 20.753 1.00 80.44 85 GLY A C 1
ATOM 653 O O . GLY A 1 85 ? -7.614 24.385 19.722 1.00 80.44 85 GLY A O 1
ATOM 654 N N . ARG A 1 86 ? -7.361 22.405 20.745 1.00 80.44 86 ARG A N 1
ATOM 655 C CA . ARG A 1 86 ? -7.400 21.599 19.520 1.00 80.44 86 ARG A CA 1
ATOM 656 C C . ARG A 1 86 ? -8.842 21.339 19.095 1.00 80.44 86 ARG A C 1
ATOM 658 O O . ARG A 1 86 ? -9.653 20.898 19.908 1.00 80.44 86 ARG A O 1
ATOM 665 N N . ARG A 1 87 ? -9.129 21.607 17.823 1.00 85.81 87 ARG A N 1
ATOM 666 C CA . ARG A 1 87 ? -10.431 21.404 17.183 1.00 85.81 87 ARG A CA 1
ATOM 667 C C . ARG A 1 87 ? -10.686 19.920 16.898 1.00 85.81 87 ARG A C 1
ATOM 669 O O . ARG A 1 87 ? -9.746 19.176 16.614 1.00 85.81 87 ARG A O 1
ATOM 676 N N . ILE A 1 88 ? -11.946 19.508 16.966 1.00 88.31 88 ILE A N 1
ATOM 677 C CA . ILE A 1 88 ? -12.426 18.191 16.538 1.00 88.31 88 ILE A CA 1
ATOM 678 C C . ILE A 1 88 ? -12.778 18.292 15.050 1.00 88.31 88 ILE A C 1
ATOM 680 O O . ILE A 1 88 ? -13.790 18.881 14.682 1.00 88.31 88 ILE A O 1
ATOM 684 N N . GLU A 1 89 ? -11.912 17.758 14.192 1.00 86.62 89 GLU A N 1
ATOM 685 C CA . GLU A 1 89 ? -12.119 17.688 12.732 1.00 86.62 89 GLU A CA 1
ATOM 686 C C . GLU A 1 89 ? -12.751 16.357 12.291 1.00 86.62 89 GLU A C 1
ATOM 688 O O . GLU A 1 89 ? -13.191 16.249 11.149 1.00 86.62 89 GLU A O 1
ATOM 693 N N . GLN A 1 90 ? -12.784 15.343 13.171 1.00 88.44 90 GLN A N 1
ATOM 694 C CA 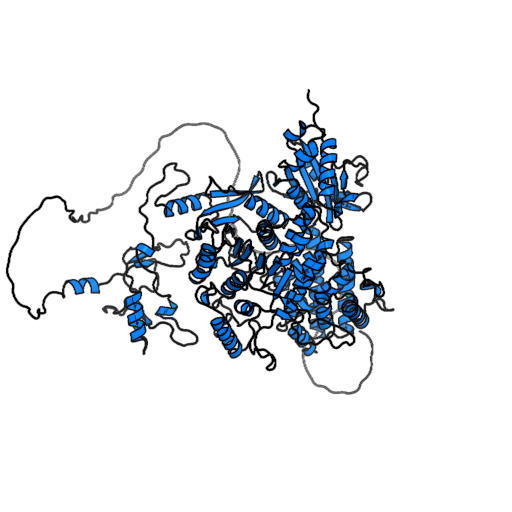. GLN A 1 90 ? -13.371 14.027 12.900 1.00 88.44 90 GLN A CA 1
ATOM 695 C C . GLN A 1 90 ? -14.078 13.448 14.132 1.00 88.44 90 GLN A C 1
ATOM 697 O O . GLN A 1 90 ? -13.637 13.635 15.270 1.00 88.44 90 GLN A O 1
ATOM 702 N N . SER A 1 91 ? -15.165 12.719 13.896 1.00 94.25 91 SER A N 1
ATOM 703 C CA . SER A 1 91 ? -15.939 12.001 14.909 1.00 94.25 91 SER A CA 1
ATOM 704 C C . SER A 1 91 ? -16.472 10.675 14.361 1.00 94.25 91 SER A C 1
ATOM 706 O O . SER A 1 91 ? -16.504 10.449 13.151 1.00 94.25 91 SER A O 1
ATOM 708 N N . ILE A 1 92 ? -16.867 9.776 15.259 1.00 96.56 92 ILE A N 1
ATOM 709 C CA . ILE A 1 92 ? -17.413 8.457 14.939 1.00 96.56 92 ILE A CA 1
ATOM 710 C C . ILE A 1 92 ? -18.772 8.319 15.625 1.00 96.56 92 ILE A C 1
ATOM 712 O O . ILE A 1 92 ? -18.889 8.573 16.821 1.00 96.56 92 ILE A O 1
ATOM 716 N N . ALA A 1 93 ? -19.779 7.884 14.872 1.00 96.81 93 ALA A N 1
ATOM 717 C CA . ALA A 1 93 ? -21.024 7.368 15.427 1.00 96.81 93 ALA A CA 1
ATOM 718 C C . ALA A 1 93 ? -20.916 5.843 15.558 1.00 96.81 93 ALA A C 1
ATOM 720 O O . ALA A 1 93 ? -20.484 5.179 14.610 1.00 96.81 93 ALA A O 1
ATOM 721 N N . LEU A 1 94 ? -21.307 5.290 16.707 1.00 97.00 94 LEU A N 1
ATOM 722 C CA . LEU A 1 94 ? -21.237 3.864 17.025 1.00 97.00 94 LEU A CA 1
ATOM 723 C C . LEU A 1 94 ? -22.610 3.342 17.473 1.00 97.00 94 LEU A C 1
ATOM 725 O O . LEU A 1 94 ? -23.086 3.648 18.566 1.00 97.00 94 LEU A O 1
ATOM 729 N N . ARG A 1 95 ? -23.228 2.495 16.649 1.00 94.44 95 ARG A N 1
ATOM 730 C CA . ARG A 1 95 ? -24.476 1.809 16.987 1.00 94.44 95 ARG A CA 1
ATOM 731 C C . ARG A 1 95 ? -24.183 0.524 17.762 1.00 94.44 95 ARG A C 1
ATOM 733 O O . ARG A 1 95 ? -23.534 -0.395 17.257 1.00 94.44 95 ARG A O 1
ATOM 740 N N . ILE A 1 96 ? -24.700 0.451 18.985 1.00 93.19 96 ILE A N 1
ATOM 741 C CA . ILE A 1 96 ? -24.534 -0.688 19.890 1.00 93.19 96 ILE A CA 1
ATOM 742 C C . ILE A 1 96 ? -25.603 -1.752 19.571 1.00 93.19 96 ILE A C 1
ATOM 744 O O . ILE A 1 96 ? -26.794 -1.425 19.537 1.00 93.19 96 ILE A O 1
ATOM 748 N N . PRO A 1 97 ? -25.242 -3.034 19.373 1.00 92.06 97 PRO A N 1
ATOM 749 C CA . PRO A 1 97 ? -26.221 -4.115 19.265 1.00 92.06 97 PRO A CA 1
ATOM 750 C C . PRO A 1 97 ? -27.104 -4.226 20.521 1.00 92.06 97 PRO A C 1
ATOM 752 O O . PRO A 1 97 ? -26.591 -4.347 21.632 1.00 92.06 97 PRO A O 1
ATOM 755 N N . ASP A 1 98 ? -28.433 -4.253 20.363 1.00 89.81 98 ASP A N 1
ATOM 756 C CA . ASP A 1 98 ? -29.378 -4.360 21.496 1.00 89.81 98 ASP A CA 1
ATOM 757 C C . ASP A 1 98 ? -29.229 -5.677 22.285 1.00 89.81 98 ASP A C 1
ATOM 759 O O . ASP A 1 98 ? -29.528 -5.744 23.475 1.00 89.81 98 ASP A O 1
ATOM 763 N N . SER A 1 99 ? -28.648 -6.712 21.670 1.00 89.88 99 SER A N 1
ATOM 764 C CA . SER A 1 99 ? -28.230 -7.935 22.366 1.00 89.88 99 SER A CA 1
ATOM 765 C C . SER A 1 99 ? -27.303 -7.655 23.557 1.00 89.88 99 SER A C 1
ATOM 767 O O . SER A 1 99 ? -27.441 -8.311 24.589 1.00 89.88 99 SER A O 1
ATOM 769 N N . LEU A 1 100 ? -26.416 -6.654 23.463 1.00 91.25 100 LEU A N 1
ATOM 770 C CA . LEU A 1 100 ? -25.533 -6.237 24.560 1.00 91.25 100 LEU A CA 1
ATOM 771 C C . LEU A 1 100 ? -26.279 -5.530 25.695 1.00 91.25 100 LEU A C 1
ATOM 773 O O . LEU A 1 100 ? -25.787 -5.499 26.821 1.00 91.25 100 LEU A O 1
ATOM 777 N N . ALA A 1 101 ? -27.475 -4.998 25.438 1.00 88.31 101 ALA A N 1
ATOM 778 C CA . ALA A 1 101 ? -28.278 -4.337 26.458 1.00 88.31 101 ALA A CA 1
ATOM 779 C C . ALA A 1 101 ? -28.840 -5.330 27.496 1.00 88.31 101 ALA A C 1
ATOM 781 O O . ALA A 1 101 ? -29.186 -4.923 28.602 1.00 88.31 101 ALA A O 1
ATOM 782 N N . ALA A 1 102 ? -28.916 -6.627 27.169 1.00 87.88 102 ALA A N 1
ATOM 783 C CA . ALA A 1 102 ? -29.458 -7.686 28.029 1.00 87.88 102 ALA A CA 1
ATOM 784 C C . ALA A 1 102 ? -28.388 -8.572 28.713 1.00 87.88 102 ALA A C 1
ATOM 786 O O . ALA A 1 102 ? -28.735 -9.578 29.343 1.00 87.88 102 ALA A O 1
ATOM 787 N N . VAL A 1 103 ? -27.105 -8.223 28.571 1.00 88.50 103 VAL A N 1
ATOM 788 C CA . VAL A 1 103 ? -25.942 -8.950 29.117 1.00 88.50 103 VAL A CA 1
ATOM 789 C C . VAL A 1 103 ? -25.718 -8.599 30.597 1.00 88.50 103 VAL A C 1
ATOM 791 O O . VAL A 1 103 ? -26.001 -7.482 31.025 1.00 88.50 103 VAL A O 1
ATOM 794 N N . ASN A 1 104 ? -25.199 -9.533 31.406 1.00 86.19 104 ASN A N 1
ATOM 795 C CA . ASN A 1 104 ? -24.838 -9.221 32.795 1.00 86.19 104 ASN A CA 1
ATOM 796 C C . ASN A 1 104 ? -23.602 -8.307 32.825 1.00 86.19 104 ASN A C 1
ATOM 798 O O . ASN A 1 104 ? -22.659 -8.510 32.067 1.00 86.19 104 ASN A O 1
ATOM 802 N N . GLN A 1 105 ? -23.533 -7.364 33.766 1.00 83.00 105 GLN A N 1
ATOM 803 C CA . GLN A 1 105 ? -22.423 -6.402 33.837 1.00 83.00 105 GLN A CA 1
ATOM 804 C C . GLN A 1 105 ? -21.026 -7.052 33.978 1.00 83.00 105 GLN A C 1
ATOM 806 O O . GLN A 1 105 ? -20.040 -6.463 33.547 1.00 83.00 105 GLN A O 1
ATOM 811 N N . GLN A 1 106 ? -20.937 -8.266 34.536 1.00 85.00 106 GLN A N 1
ATOM 812 C CA . GLN A 1 106 ? -19.692 -9.045 34.637 1.00 85.00 106 GLN A CA 1
ATOM 813 C C . GLN A 1 106 ? -19.228 -9.619 33.283 1.00 85.00 106 GLN A C 1
ATOM 815 O O . GLN A 1 106 ? -18.030 -9.682 33.023 1.00 85.00 106 GLN A O 1
ATOM 820 N N . ASP A 1 107 ? -20.169 -9.968 32.402 1.00 90.06 107 ASP A N 1
ATOM 821 C CA . ASP A 1 107 ? -19.913 -10.587 31.091 1.00 90.06 107 ASP A CA 1
ATOM 822 C C . ASP A 1 107 ? -19.781 -9.539 29.963 1.00 90.06 107 ASP A C 1
ATOM 824 O O . ASP A 1 107 ? -19.488 -9.871 28.808 1.00 90.06 107 ASP A O 1
ATOM 828 N N . LEU A 1 108 ? -20.020 -8.261 30.284 1.00 91.25 108 LEU A N 1
ATOM 829 C CA . LEU A 1 108 ? -20.159 -7.166 29.323 1.00 91.25 108 LEU A CA 1
ATOM 830 C C . LEU A 1 108 ? -18.894 -6.943 28.487 1.00 91.25 108 LEU A C 1
ATOM 832 O O . LEU A 1 108 ? -18.997 -6.860 27.266 1.00 91.25 108 LEU A O 1
ATOM 836 N N . GLU A 1 109 ? -17.702 -6.892 29.096 1.00 92.62 109 GLU A N 1
ATOM 837 C CA . GLU A 1 109 ? -16.469 -6.666 28.325 1.00 92.62 109 GLU A CA 1
ATOM 838 C C . GLU A 1 109 ? -16.192 -7.799 27.323 1.00 92.62 109 GLU A C 1
ATOM 840 O O . GLU A 1 109 ? -15.838 -7.535 26.174 1.00 92.62 109 GLU A O 1
ATOM 845 N N . GLN A 1 110 ? -16.392 -9.058 27.730 1.00 91.50 110 GLN A N 1
ATOM 846 C CA . GLN A 1 110 ? -16.217 -10.215 26.844 1.00 91.50 110 GLN A CA 1
ATOM 847 C C . GLN A 1 110 ? -17.247 -10.201 25.709 1.00 91.50 110 GLN A C 1
ATOM 849 O O . GLN A 1 110 ? -16.907 -10.460 24.555 1.00 91.50 110 GLN A O 1
ATOM 854 N N . SER A 1 111 ? -18.488 -9.822 26.021 1.00 92.44 111 SER A N 1
ATOM 855 C CA . SER A 1 111 ? -19.571 -9.720 25.041 1.00 92.44 111 SER A CA 1
ATOM 856 C C . SER A 1 111 ? -19.335 -8.597 24.025 1.00 92.44 111 SER A C 1
ATOM 858 O O . SER A 1 111 ? -19.619 -8.789 22.844 1.00 92.44 111 SER A O 1
ATOM 860 N N . ILE A 1 112 ? -18.758 -7.458 24.439 1.00 93.31 112 ILE A N 1
ATOM 861 C CA . ILE A 1 112 ? -18.317 -6.386 23.526 1.00 93.31 112 ILE A CA 1
ATOM 862 C C . ILE A 1 112 ? -17.213 -6.898 22.591 1.00 93.31 112 ILE A C 1
ATOM 864 O O . ILE A 1 112 ? -17.298 -6.692 21.384 1.00 93.31 112 ILE A O 1
ATOM 868 N N . ILE A 1 113 ? -16.204 -7.596 23.126 1.00 91.69 113 ILE A N 1
ATOM 869 C CA . ILE A 1 113 ? -15.085 -8.144 22.335 1.00 91.69 113 ILE A CA 1
ATOM 870 C C . ILE A 1 113 ? -15.569 -9.185 21.310 1.00 91.69 113 ILE A C 1
ATOM 872 O O . ILE A 1 113 ? -15.044 -9.233 20.199 1.00 91.69 113 ILE A O 1
ATOM 876 N N . ALA A 1 114 ? -16.577 -9.989 21.660 1.00 91.75 114 ALA A N 1
ATOM 877 C CA . ALA A 1 114 ? -17.163 -11.011 20.791 1.00 91.75 114 ALA A CA 1
ATOM 878 C C . ALA A 1 114 ? -18.229 -10.485 19.803 1.00 91.75 114 ALA A C 1
ATOM 880 O O . ALA A 1 114 ? -18.704 -11.250 18.963 1.00 91.75 114 ALA A O 1
ATOM 881 N N . SER A 1 115 ? -18.631 -9.212 19.896 1.00 91.56 115 SER A N 1
ATOM 882 C CA . SER A 1 115 ? -19.693 -8.639 19.059 1.00 91.56 115 SER A CA 1
ATOM 883 C C . SER A 1 115 ? -19.162 -7.958 17.801 1.00 91.56 115 SER A C 1
ATOM 885 O O . SER A 1 115 ? -18.124 -7.297 17.815 1.00 91.56 115 SER A O 1
ATOM 887 N N . LEU A 1 116 ? -19.943 -8.043 16.722 1.00 90.56 116 LEU A N 1
ATOM 888 C CA . LEU A 1 116 ? -19.818 -7.115 15.601 1.00 90.56 116 LEU A CA 1
ATOM 889 C C . LEU A 1 116 ? -20.457 -5.780 15.991 1.00 90.56 116 LEU A C 1
ATOM 891 O O . LEU A 1 116 ? -21.622 -5.725 16.387 1.00 90.56 116 LEU A O 1
ATOM 895 N N . LEU A 1 117 ? -19.671 -4.717 15.878 1.00 92.12 117 LEU A N 1
ATOM 896 C CA . LEU A 1 117 ? -20.061 -3.334 16.104 1.00 92.12 117 LEU A CA 1
ATOM 897 C C . LEU A 1 117 ? -20.329 -2.649 14.761 1.00 92.12 117 LEU A C 1
ATOM 899 O O . LEU A 1 117 ? -19.725 -2.998 13.743 1.00 92.12 117 LEU A O 1
ATOM 903 N N . GLU A 1 118 ? -21.217 -1.656 14.767 1.00 93.69 118 GLU A N 1
ATOM 904 C CA . GLU A 1 118 ? -21.590 -0.902 13.570 1.00 93.69 118 GLU A CA 1
ATOM 905 C C . GLU A 1 118 ? -21.235 0.574 13.736 1.00 93.69 118 GLU A C 1
ATOM 907 O O . GLU A 1 118 ? -21.733 1.230 14.648 1.00 93.69 118 GLU A O 1
ATOM 912 N N . PHE A 1 119 ? -20.373 1.113 12.874 1.00 94.81 119 PHE A N 1
ATOM 913 C CA . PHE A 1 119 ? -19.862 2.480 13.022 1.00 94.81 119 PHE A CA 1
ATOM 914 C C . PHE A 1 119 ? -19.738 3.231 11.690 1.00 94.81 119 PHE A C 1
ATOM 916 O O . PHE A 1 119 ? -19.606 2.630 10.623 1.00 94.81 119 PHE A O 1
ATOM 923 N N . CYS A 1 120 ? -19.801 4.561 11.738 1.00 94.75 120 CYS A N 1
ATOM 924 C CA . CYS A 1 120 ? -19.482 5.428 10.603 1.00 94.75 120 CYS A CA 1
ATOM 925 C C . CYS A 1 120 ? -18.718 6.674 11.060 1.00 94.75 120 CYS A C 1
ATOM 927 O O . CYS A 1 120 ? -18.873 7.142 12.188 1.00 94.75 120 CYS A O 1
ATOM 929 N N . VAL A 1 121 ? -17.899 7.212 10.163 1.00 94.06 121 VAL A N 1
ATOM 930 C CA . VAL A 1 121 ? -17.036 8.371 10.393 1.00 94.06 121 VAL A CA 1
ATOM 931 C C . VAL A 1 121 ? -17.687 9.625 9.822 1.00 94.06 121 VAL A C 1
ATOM 933 O O . VAL A 1 121 ? -18.245 9.591 8.725 1.00 94.06 121 VAL A O 1
ATOM 936 N N . PHE A 1 122 ? -17.552 10.741 10.532 1.00 93.19 122 PHE A N 1
ATOM 937 C CA . PHE A 1 122 ? -17.764 12.082 9.999 1.00 93.19 122 PHE A CA 1
ATOM 938 C C . PHE A 1 122 ? -16.451 12.864 10.018 1.00 93.19 122 PHE A C 1
ATOM 940 O O . PHE A 1 122 ? -15.710 12.807 11.000 1.00 93.19 122 PHE A O 1
ATOM 947 N N . SER A 1 123 ? -16.167 13.610 8.951 1.00 88.50 123 SER A N 1
ATOM 948 C CA . SER A 1 123 ? -14.959 14.433 8.832 1.00 88.50 123 SER A CA 1
ATOM 949 C C . SER A 1 123 ? -15.212 15.788 8.163 1.00 88.50 123 SER A C 1
ATOM 951 O O . SER A 1 123 ? -16.122 15.943 7.344 1.00 88.50 123 SER A O 1
ATOM 953 N N . GLY A 1 124 ? -14.381 16.774 8.509 1.00 80.31 124 GLY A N 1
ATOM 954 C CA . GLY A 1 124 ? -14.383 18.109 7.909 1.00 80.31 124 GLY A CA 1
ATOM 955 C C . GLY A 1 124 ? -15.259 19.127 8.648 1.00 80.31 124 GLY A C 1
ATOM 956 O O . GLY A 1 124 ? -15.455 19.055 9.862 1.00 80.31 124 GLY A O 1
ATOM 957 N N . GLU A 1 125 ? -15.753 20.126 7.914 1.00 80.06 125 GLU A N 1
ATOM 958 C CA . GLU A 1 125 ? -16.481 21.262 8.491 1.00 80.06 125 GLU A CA 1
ATOM 959 C C . GLU A 1 125 ? -17.912 20.905 8.945 1.00 80.06 125 GLU A C 1
ATOM 961 O O . GLU A 1 125 ? -18.643 20.256 8.193 1.00 80.06 125 GLU A O 1
ATOM 966 N N . PRO A 1 126 ? -18.397 21.414 10.102 1.00 81.38 126 PRO A N 1
ATOM 967 C CA . PRO A 1 126 ? -19.729 21.079 10.632 1.00 81.38 126 PRO A CA 1
ATOM 968 C C . PRO A 1 126 ? -20.900 21.478 9.726 1.00 81.38 126 PRO A C 1
ATOM 970 O O . PRO A 1 126 ? -22.005 20.970 9.886 1.00 81.38 126 PRO A O 1
ATOM 973 N N . GLN A 1 127 ? -20.673 22.414 8.800 1.00 81.81 127 GLN A N 1
ATOM 974 C CA . GLN A 1 127 ? -21.686 22.918 7.869 1.00 81.81 127 GLN A CA 1
ATOM 975 C C . GLN A 1 127 ? -21.963 21.948 6.710 1.00 81.81 127 GLN A C 1
ATOM 977 O O . GLN A 1 127 ? -23.041 21.995 6.124 1.00 81.81 127 GLN A O 1
ATOM 982 N N . ASN A 1 128 ? -20.995 21.091 6.365 1.00 85.38 128 ASN A N 1
ATOM 983 C CA . ASN A 1 128 ? -21.110 20.091 5.303 1.00 85.38 128 ASN A CA 1
ATOM 984 C C . ASN A 1 128 ? -20.151 18.913 5.584 1.00 85.38 128 ASN A C 1
ATOM 986 O O . ASN A 1 128 ? -19.141 18.763 4.889 1.00 85.38 128 ASN A O 1
ATOM 990 N N . PRO A 1 129 ? -20.415 18.112 6.633 1.00 88.31 129 PRO A N 1
ATOM 991 C CA . PRO A 1 129 ? -19.509 17.055 7.056 1.00 88.31 129 PRO A CA 1
ATOM 992 C C . PRO A 1 129 ? -19.552 15.870 6.090 1.00 88.31 129 PRO A C 1
ATOM 994 O O . PRO A 1 129 ? -20.622 15.394 5.702 1.00 88.31 129 PRO A O 1
ATOM 997 N N . THR A 1 130 ? -18.382 15.343 5.737 1.00 90.12 130 THR A N 1
ATOM 998 C CA . THR A 1 130 ? -18.275 14.127 4.925 1.00 90.12 130 THR A CA 1
ATOM 999 C C . THR A 1 130 ? -18.587 12.919 5.801 1.00 90.12 130 THR A C 1
ATOM 1001 O O . THR A 1 130 ? -17.840 12.627 6.731 1.00 90.12 130 THR A O 1
ATOM 1004 N N . ARG A 1 131 ? -19.680 12.207 5.506 1.00 92.06 131 ARG A N 1
ATOM 1005 C CA . ARG A 1 131 ? -20.001 10.906 6.114 1.00 92.06 131 ARG A CA 1
ATOM 1006 C C . ARG A 1 131 ? -19.326 9.794 5.314 1.00 92.06 131 ARG A C 1
ATOM 1008 O O . ARG A 1 131 ? -19.542 9.710 4.106 1.00 92.06 131 ARG A O 1
ATOM 1015 N N . TRP A 1 132 ? -18.567 8.924 5.977 1.00 90.62 132 TRP A N 1
ATOM 1016 C CA . TRP A 1 132 ? -18.034 7.704 5.371 1.00 90.62 132 TRP A CA 1
ATOM 1017 C C . TRP A 1 132 ? -18.325 6.458 6.238 1.00 90.62 132 TRP A C 1
ATOM 1019 O O . TRP A 1 132 ? -18.025 6.472 7.435 1.00 90.62 132 TRP A O 1
ATOM 1029 N N . PRO A 1 133 ? -18.893 5.368 5.683 1.00 91.81 133 PRO A N 1
ATOM 1030 C CA . PRO A 1 133 ? -19.367 5.215 4.305 1.00 91.81 133 PRO A CA 1
ATOM 1031 C C . PRO A 1 133 ? -20.472 6.218 3.936 1.00 91.81 133 PRO A C 1
ATOM 1033 O O . PRO A 1 133 ? -21.210 6.696 4.799 1.00 91.81 133 PRO A O 1
ATOM 1036 N N . GLU A 1 134 ? -20.605 6.523 2.645 1.00 89.88 134 GLU A N 1
ATOM 1037 C CA . GLU A 1 134 ? -21.643 7.407 2.095 1.00 89.88 134 GLU A CA 1
ATOM 1038 C C . GLU A 1 134 ? -23.054 6.886 2.440 1.00 89.88 134 GLU A C 1
ATOM 1040 O O . GLU A 1 134 ? -24.007 7.661 2.532 1.00 89.88 134 GLU A O 1
ATOM 1045 N N . ARG A 1 135 ? -23.202 5.562 2.633 1.00 87.94 135 ARG A N 1
ATOM 1046 C CA . ARG A 1 135 ? -24.453 4.889 3.024 1.00 87.94 135 ARG A CA 1
ATOM 1047 C C . ARG A 1 135 ? -24.193 3.687 3.929 1.00 87.94 135 ARG A C 1
ATOM 1049 O O . ARG A 1 135 ? -23.268 2.917 3.693 1.00 87.94 135 ARG A O 1
ATOM 1056 N N . GLY A 1 136 ? -25.083 3.468 4.897 1.00 90.44 136 GLY A N 1
ATOM 1057 C CA . GLY A 1 136 ? -24.997 2.340 5.828 1.00 90.44 136 GLY A CA 1
ATOM 1058 C C . GLY A 1 136 ? -23.904 2.524 6.881 1.00 90.44 136 GLY A C 1
ATOM 1059 O O . GLY A 1 136 ? -23.567 3.649 7.251 1.00 90.44 136 GLY A O 1
ATOM 1060 N N . TRP A 1 137 ? -23.376 1.414 7.379 1.00 91.50 137 TRP A N 1
ATOM 1061 C CA . TRP A 1 137 ? -22.442 1.349 8.502 1.00 91.50 137 TRP A CA 1
ATOM 1062 C C . TRP A 1 137 ? -21.305 0.382 8.175 1.00 91.50 137 TRP A C 1
ATOM 1064 O O . TRP A 1 137 ? -21.547 -0.654 7.552 1.00 91.50 137 TRP A O 1
ATOM 1074 N N . ILE A 1 138 ? -20.088 0.704 8.617 1.00 92.12 138 ILE A N 1
ATOM 1075 C CA . ILE A 1 138 ? -18.963 -0.236 8.679 1.00 92.12 138 ILE A CA 1
ATOM 1076 C C . ILE A 1 138 ? -19.342 -1.304 9.705 1.00 92.12 138 ILE A C 1
ATOM 1078 O O . ILE A 1 138 ? -19.836 -0.960 10.776 1.00 92.12 138 ILE A O 1
ATOM 1082 N N . GLN A 1 139 ? -19.109 -2.577 9.392 1.00 89.50 139 GLN A N 1
ATOM 1083 C CA . GLN A 1 139 ? -19.290 -3.683 10.332 1.00 89.50 139 GLN A CA 1
ATOM 1084 C C . GLN A 1 139 ? -17.921 -4.286 10.656 1.00 89.50 139 GLN A C 1
ATOM 1086 O O . GLN A 1 139 ? -17.158 -4.601 9.741 1.00 89.50 139 GLN A O 1
ATOM 1091 N N . GLY A 1 140 ? -17.599 -4.435 11.939 1.00 89.62 140 GLY A N 1
ATOM 1092 C CA . GLY A 1 140 ? -16.298 -4.947 12.375 1.00 89.62 140 GLY A CA 1
ATOM 1093 C C . GLY A 1 140 ? -16.240 -5.232 13.873 1.00 89.62 140 GLY A C 1
ATOM 1094 O O . GLY A 1 140 ? -17.151 -4.878 14.620 1.00 89.62 140 GLY A O 1
ATOM 1095 N N . GLY A 1 141 ? -15.176 -5.896 14.316 1.00 91.00 141 GLY A N 1
ATOM 1096 C CA . GLY A 1 141 ? -14.931 -6.136 15.739 1.00 91.00 141 GLY A CA 1
ATOM 1097 C C . GLY A 1 141 ? -14.341 -4.913 16.448 1.00 91.00 141 GLY A C 1
ATOM 1098 O O . GLY A 1 141 ? -14.039 -3.885 15.837 1.00 91.00 141 GLY A O 1
ATOM 1099 N N . ILE A 1 142 ? -14.080 -5.049 17.751 1.00 91.19 142 ILE A N 1
ATOM 1100 C CA . ILE A 1 142 ? -13.400 -4.008 18.544 1.00 91.19 142 ILE A CA 1
ATOM 1101 C C . ILE A 1 142 ? -12.020 -3.619 17.974 1.00 91.19 142 ILE A C 1
ATOM 1103 O O . ILE A 1 142 ? -11.601 -2.468 18.078 1.00 91.19 142 ILE A O 1
ATOM 1107 N N . ASP A 1 143 ? -11.339 -4.558 17.313 1.00 88.62 143 ASP A N 1
ATOM 1108 C CA . ASP A 1 143 ? -10.054 -4.347 16.637 1.00 88.62 143 ASP A CA 1
ATOM 1109 C C . ASP A 1 143 ? -10.151 -3.571 15.320 1.00 88.62 143 ASP A C 1
ATOM 1111 O O . ASP A 1 143 ? -9.164 -2.971 14.887 1.00 88.62 143 ASP A O 1
ATOM 1115 N N . ASP A 1 144 ? -11.323 -3.556 14.695 1.00 89.62 144 ASP A N 1
ATOM 1116 C CA . ASP A 1 144 ? -11.594 -2.777 13.489 1.00 89.62 144 ASP A CA 1
ATOM 1117 C C . ASP A 1 144 ? -12.030 -1.356 13.882 1.00 89.62 144 ASP A C 1
ATOM 1119 O O . ASP A 1 144 ? -11.550 -0.377 13.311 1.00 89.62 144 ASP A O 1
ATOM 1123 N N . LEU A 1 145 ? -12.829 -1.218 14.951 1.00 92.00 145 LEU A N 1
ATOM 1124 C CA . LEU A 1 145 ? -13.147 0.078 15.567 1.00 92.00 145 LEU A CA 1
ATOM 1125 C C . LEU A 1 145 ? -11.884 0.790 16.083 1.00 92.00 145 LEU A C 1
ATOM 1127 O O . LEU A 1 145 ? -11.698 1.975 15.814 1.00 92.00 145 LEU A O 1
ATOM 1131 N N . ALA A 1 146 ? -10.979 0.079 16.767 1.00 90.31 146 ALA A N 1
ATOM 1132 C CA . ALA A 1 146 ? -9.707 0.644 17.225 1.00 90.31 146 ALA A CA 1
ATOM 1133 C C . ALA A 1 146 ? -8.832 1.123 16.051 1.00 90.31 146 ALA A C 1
ATOM 1135 O O . ALA A 1 146 ? -8.316 2.239 16.081 1.00 90.31 146 ALA A O 1
ATOM 1136 N N . ALA A 1 147 ? -8.714 0.330 14.981 1.00 87.94 147 ALA A N 1
ATOM 1137 C CA . ALA A 1 147 ? -8.000 0.754 13.777 1.00 87.94 147 ALA A CA 1
ATOM 1138 C C . ALA A 1 147 ? -8.690 1.941 13.071 1.00 87.94 147 ALA A C 1
ATOM 1140 O O . ALA A 1 147 ? -8.007 2.833 12.570 1.00 87.94 147 ALA A O 1
ATOM 1141 N N . CYS A 1 148 ? -10.026 2.007 13.079 1.00 90.81 148 CYS A N 1
ATOM 1142 C CA . CYS A 1 148 ? -10.776 3.154 12.568 1.00 90.81 148 CYS A CA 1
ATOM 1143 C C . CYS A 1 148 ? -10.465 4.430 13.367 1.00 90.81 148 CYS A C 1
ATOM 1145 O O . CYS A 1 148 ? -10.136 5.451 12.770 1.00 90.81 148 CYS A O 1
ATOM 1147 N N . ILE A 1 149 ? -10.477 4.365 14.704 1.00 90.19 149 ILE A N 1
ATOM 1148 C CA . ILE A 1 149 ? -10.100 5.483 15.588 1.00 90.19 149 ILE A CA 1
ATOM 1149 C C . ILE A 1 149 ? -8.671 5.963 15.285 1.00 90.19 149 ILE A C 1
ATOM 1151 O O . ILE A 1 149 ? -8.453 7.166 15.139 1.00 90.19 149 ILE A O 1
ATOM 1155 N N . GLU A 1 150 ? -7.710 5.044 15.133 1.00 85.88 150 GLU A N 1
ATOM 1156 C CA . GLU A 1 150 ? -6.314 5.379 14.808 1.00 85.88 150 GLU A CA 1
ATOM 1157 C C . GLU A 1 150 ? -6.200 6.113 13.456 1.00 85.88 150 GLU A C 1
ATOM 1159 O O . GLU A 1 150 ? -5.525 7.137 13.355 1.00 85.88 150 GLU A O 1
ATOM 1164 N N . LEU A 1 151 ? -6.918 5.642 12.430 1.00 84.31 151 LEU A N 1
ATOM 1165 C CA . LEU A 1 151 ? -6.902 6.232 11.087 1.00 84.31 151 LEU A CA 1
ATOM 1166 C C . LEU A 1 151 ? -7.670 7.564 11.001 1.00 84.31 151 LEU A C 1
ATOM 1168 O O . LEU A 1 151 ? -7.241 8.456 10.274 1.00 84.31 151 LEU A O 1
ATOM 1172 N N . THR A 1 152 ? -8.753 7.737 11.767 1.00 85.31 152 THR A N 1
ATOM 1173 C CA . THR A 1 152 ? -9.505 9.012 11.858 1.00 85.31 152 THR A CA 1
ATOM 1174 C C . THR A 1 152 ? -8.817 10.084 12.704 1.00 85.31 152 THR A C 1
ATOM 1176 O O . THR A 1 152 ? -9.132 11.269 12.609 1.00 85.31 152 THR A O 1
ATOM 1179 N N . ALA A 1 153 ? -7.799 9.716 13.485 1.00 82.12 153 ALA A N 1
ATOM 1180 C CA . ALA A 1 153 ? -6.944 10.691 14.152 1.00 82.12 153 ALA A CA 1
ATOM 1181 C C . ALA A 1 153 ? -6.009 11.442 13.172 1.00 82.12 153 ALA A C 1
ATOM 1183 O O . ALA A 1 153 ? -5.204 12.271 13.604 1.00 82.12 153 ALA A O 1
ATOM 1184 N N . LEU A 1 154 ? -6.089 11.183 11.864 1.00 75.81 154 LEU A N 1
ATOM 1185 C CA . LEU A 1 154 ? -5.239 11.775 10.833 1.00 75.81 154 LEU A CA 1
ATOM 1186 C C . LEU A 1 154 ? -6.052 12.721 9.942 1.00 75.81 154 LEU A C 1
ATOM 1188 O O . LEU A 1 154 ? -6.994 12.306 9.271 1.00 75.81 154 LEU A O 1
ATOM 1192 N N . SER A 1 155 ? -5.672 14.000 9.918 1.00 73.38 155 SER A N 1
ATOM 1193 C CA . SER A 1 155 ? -6.314 15.011 9.071 1.00 73.38 155 SER A CA 1
ATOM 1194 C C . SER A 1 155 ? -5.712 15.000 7.664 1.00 73.38 155 SER A C 1
ATOM 1196 O O . SER A 1 155 ? -4.579 15.444 7.469 1.00 73.38 155 SER A O 1
ATOM 1198 N N . GLU A 1 156 ? -6.464 14.498 6.682 1.00 71.25 156 GLU A N 1
ATOM 1199 C CA . GLU A 1 156 ? -6.101 14.596 5.258 1.00 71.25 156 GLU A CA 1
ATOM 1200 C C . GLU A 1 156 ? -5.975 16.063 4.807 1.00 71.25 156 GLU A C 1
ATOM 1202 O O . GLU A 1 156 ? -5.067 16.385 4.041 1.00 71.25 156 GLU A O 1
ATOM 1207 N N . ASP A 1 157 ? -6.806 16.962 5.346 1.00 71.75 157 ASP A N 1
ATOM 1208 C CA . ASP A 1 157 ? -6.783 18.393 5.020 1.00 71.75 157 ASP A CA 1
ATOM 1209 C C . ASP A 1 157 ? -5.477 19.056 5.483 1.00 71.75 157 ASP A C 1
ATOM 1211 O O . ASP A 1 157 ? -4.804 19.712 4.688 1.00 71.75 157 ASP A O 1
ATOM 1215 N N . ARG A 1 158 ? -5.030 18.798 6.725 1.00 74.62 158 ARG A N 1
ATOM 1216 C CA . ARG A 1 158 ? -3.720 19.285 7.213 1.00 74.62 158 ARG A CA 1
ATOM 1217 C C . ARG A 1 158 ? -2.546 18.669 6.446 1.00 74.62 158 ARG A C 1
ATOM 1219 O O . ARG A 1 158 ? -1.524 19.331 6.270 1.00 74.62 158 ARG A O 1
ATOM 1226 N N . ILE A 1 159 ? -2.668 17.414 5.992 1.00 75.56 159 ILE A N 1
ATOM 1227 C CA . ILE A 1 159 ? -1.664 16.777 5.119 1.00 75.56 159 ILE A CA 1
ATOM 1228 C C . ILE A 1 159 ? -1.591 17.512 3.776 1.00 75.56 159 ILE A C 1
ATOM 1230 O O . ILE A 1 159 ? -0.487 17.764 3.298 1.00 75.56 159 ILE A O 1
ATOM 1234 N N . ALA A 1 160 ? -2.731 17.878 3.183 1.00 76.00 160 ALA A N 1
ATOM 1235 C CA . ALA A 1 160 ? -2.790 18.627 1.929 1.00 76.00 160 ALA A CA 1
ATOM 1236 C C . ALA A 1 160 ? -2.281 20.075 2.075 1.00 76.00 160 ALA A C 1
ATOM 1238 O O . ALA A 1 160 ? -1.532 20.542 1.219 1.00 76.00 160 ALA A O 1
ATOM 1239 N N . GLU A 1 161 ? -2.622 20.758 3.172 1.00 78.56 161 GLU A N 1
ATOM 1240 C CA . GLU A 1 161 ? -2.149 22.112 3.494 1.00 78.56 161 GLU A CA 1
ATOM 1241 C C . GLU A 1 161 ? -0.618 22.158 3.624 1.00 78.56 161 GLU A C 1
ATOM 1243 O O . GLU A 1 161 ? 0.052 22.875 2.876 1.00 78.56 161 GLU A O 1
ATOM 1248 N N . GLY A 1 162 ? -0.043 21.340 4.514 1.00 78.81 162 GLY A N 1
ATOM 1249 C CA . GLY A 1 162 ? 1.408 21.303 4.712 1.00 78.81 162 GLY A CA 1
ATOM 1250 C C . GLY A 1 162 ? 2.172 20.782 3.490 1.00 78.81 162 GLY A C 1
ATOM 1251 O O . GLY A 1 162 ? 3.274 21.256 3.212 1.00 78.81 162 GLY A O 1
ATOM 1252 N N . LEU A 1 163 ? 1.576 19.879 2.700 1.00 78.94 163 LEU A N 1
ATOM 1253 C CA . LEU A 1 163 ? 2.121 19.488 1.397 1.00 78.94 163 LEU A CA 1
ATOM 1254 C C . LEU A 1 163 ? 2.196 20.685 0.435 1.00 78.94 163 LEU A C 1
ATOM 1256 O O . LEU A 1 163 ? 3.243 20.900 -0.170 1.00 78.94 163 LEU A O 1
ATOM 1260 N N . GLY A 1 164 ? 1.133 21.488 0.328 1.00 82.38 164 GLY A N 1
ATOM 1261 C CA . GLY A 1 164 ? 1.109 22.673 -0.534 1.00 82.38 164 GLY A CA 1
ATOM 1262 C C . GLY A 1 164 ? 2.179 23.704 -0.158 1.00 82.38 164 GLY A C 1
ATOM 1263 O O . GLY A 1 164 ? 2.881 24.215 -1.034 1.00 82.38 164 GLY A O 1
ATOM 1264 N N . ILE A 1 165 ? 2.373 23.953 1.143 1.00 83.81 165 ILE A N 1
ATOM 1265 C CA . ILE A 1 165 ? 3.462 24.808 1.648 1.00 83.81 165 ILE A CA 1
ATOM 1266 C C . ILE A 1 165 ? 4.827 24.228 1.230 1.00 83.81 165 ILE A C 1
ATOM 1268 O O . ILE A 1 165 ? 5.661 24.932 0.655 1.00 83.81 165 ILE A O 1
ATOM 1272 N N . LEU A 1 166 ? 5.043 22.928 1.456 1.00 83.31 166 LEU A N 1
ATOM 1273 C CA . LEU A 1 166 ? 6.303 22.242 1.158 1.00 83.31 166 LEU A CA 1
ATOM 1274 C C . LEU A 1 166 ? 6.631 22.223 -0.353 1.00 83.31 166 LEU A C 1
ATOM 1276 O O . LEU A 1 166 ? 7.775 22.487 -0.733 1.00 83.31 166 LEU A O 1
ATOM 1280 N N . GLU A 1 167 ? 5.640 21.993 -1.222 1.00 85.12 167 GLU A N 1
ATOM 1281 C CA . GLU A 1 167 ? 5.769 22.042 -2.691 1.00 85.12 167 GLU A CA 1
ATOM 1282 C C . GLU A 1 167 ? 6.202 23.422 -3.204 1.00 85.12 167 GLU A C 1
ATOM 1284 O O . GLU A 1 167 ? 7.112 23.527 -4.042 1.00 85.12 167 GLU A O 1
ATOM 1289 N N . ILE A 1 168 ? 5.558 24.483 -2.699 1.00 86.44 168 ILE A N 1
ATOM 1290 C CA . ILE A 1 168 ? 5.869 25.876 -3.045 1.00 86.44 168 ILE A CA 1
ATOM 1291 C C . ILE A 1 168 ? 7.311 26.191 -2.650 1.00 86.44 168 ILE A C 1
ATOM 1293 O O . ILE A 1 168 ? 8.084 26.714 -3.457 1.00 86.44 168 ILE A O 1
ATOM 1297 N N . VAL A 1 169 ? 7.691 25.841 -1.423 1.00 87.69 169 VAL A N 1
ATOM 1298 C CA . VAL A 1 169 ? 8.986 26.199 -0.835 1.00 87.69 169 VAL A CA 1
ATOM 1299 C C . VAL A 1 169 ? 10.129 25.453 -1.514 1.00 87.69 169 VAL A C 1
ATOM 1301 O O . VAL A 1 169 ? 11.124 26.083 -1.874 1.00 87.69 169 VAL A O 1
ATOM 1304 N N . ILE A 1 170 ? 9.976 24.151 -1.778 1.00 88.94 170 ILE A N 1
ATOM 1305 C CA . ILE A 1 170 ? 10.985 23.381 -2.516 1.00 88.94 170 ILE A CA 1
ATOM 1306 C C . ILE A 1 170 ? 11.088 23.855 -3.972 1.00 88.94 170 ILE A C 1
ATOM 1308 O O . ILE A 1 170 ? 12.191 23.953 -4.508 1.00 88.94 170 ILE A O 1
ATOM 1312 N N . SER A 1 171 ? 9.973 24.216 -4.616 1.00 88.81 171 SER A N 1
ATOM 1313 C CA . SER A 1 171 ? 10.024 24.809 -5.961 1.00 88.81 171 SER A CA 1
ATOM 1314 C C . SER A 1 171 ? 10.774 26.147 -5.967 1.00 88.81 171 SER A C 1
ATOM 1316 O O . SER A 1 171 ? 11.581 26.390 -6.862 1.00 88.81 171 SER A O 1
ATOM 1318 N N . GLN A 1 172 ? 10.571 26.995 -4.952 1.00 90.19 172 GLN A N 1
ATOM 1319 C CA . GLN A 1 172 ? 11.292 28.263 -4.814 1.00 90.19 172 GLN A CA 1
ATOM 1320 C C . GLN A 1 172 ? 12.792 28.072 -4.553 1.00 90.19 172 GLN A C 1
ATOM 1322 O O . GLN A 1 172 ? 13.598 28.760 -5.177 1.00 90.19 172 GLN A O 1
ATOM 1327 N N . THR A 1 173 ? 13.191 27.164 -3.654 1.00 91.62 173 THR A N 1
ATOM 1328 C CA . THR A 1 173 ? 14.617 26.931 -3.358 1.00 91.62 173 THR A CA 1
ATOM 1329 C C . THR A 1 173 ? 15.338 26.215 -4.499 1.00 91.62 173 THR A C 1
ATOM 1331 O O . THR A 1 173 ? 16.500 26.523 -4.757 1.00 91.62 173 THR A O 1
ATOM 1334 N N . ALA A 1 174 ? 14.652 25.336 -5.239 1.00 90.75 174 ALA A N 1
ATOM 1335 C CA . ALA A 1 174 ? 15.205 24.685 -6.425 1.00 90.75 174 ALA A CA 1
ATOM 1336 C C . ALA A 1 174 ? 15.421 25.671 -7.585 1.00 90.75 174 ALA A C 1
ATOM 1338 O O . ALA A 1 174 ? 16.468 25.617 -8.232 1.00 90.75 174 ALA A O 1
ATOM 1339 N N . ASN A 1 175 ? 14.482 26.599 -7.809 1.00 90.88 175 ASN A N 1
ATOM 1340 C CA . ASN A 1 175 ? 14.674 27.694 -8.763 1.00 90.88 175 ASN A CA 1
ATOM 1341 C C . ASN A 1 175 ? 15.839 28.592 -8.325 1.00 90.88 175 ASN A C 1
ATOM 1343 O O . ASN A 1 175 ? 16.787 28.747 -9.082 1.00 90.88 175 ASN A O 1
ATOM 1347 N N . LEU A 1 176 ? 15.843 29.063 -7.069 1.00 90.25 176 LEU A N 1
ATOM 1348 C CA . LEU A 1 176 ? 16.909 29.915 -6.523 1.00 90.25 176 LEU A CA 1
ATOM 1349 C C . LEU A 1 176 ? 18.296 29.276 -6.702 1.00 90.25 176 LEU A C 1
ATOM 1351 O O . LEU A 1 176 ? 19.229 29.964 -7.118 1.00 90.25 176 LEU A O 1
ATOM 1355 N N . LEU A 1 177 ? 18.430 27.968 -6.450 1.00 89.94 177 LEU A N 1
ATOM 1356 C CA . LEU A 1 177 ? 19.676 27.239 -6.685 1.00 89.94 177 LEU A CA 1
ATOM 1357 C C . LEU A 1 177 ? 20.069 27.210 -8.172 1.00 89.94 177 LEU A C 1
ATOM 1359 O O . LEU A 1 177 ? 21.239 27.417 -8.479 1.00 89.94 177 LEU A O 1
ATOM 1363 N N . ARG A 1 178 ? 19.127 26.995 -9.101 1.00 89.38 178 ARG A N 1
ATOM 1364 C CA . ARG A 1 178 ? 19.423 27.046 -10.545 1.00 89.38 178 ARG A CA 1
ATOM 1365 C C . ARG A 1 178 ? 19.805 28.438 -11.019 1.00 89.38 178 ARG A C 1
ATOM 1367 O O . ARG A 1 178 ? 20.811 28.560 -11.706 1.00 89.38 178 ARG A O 1
ATOM 1374 N N . ASP A 1 179 ? 19.053 29.456 -10.621 1.00 88.00 179 ASP A N 1
ATOM 1375 C CA . ASP A 1 179 ? 19.261 30.838 -11.056 1.00 88.00 179 ASP A CA 1
ATOM 1376 C C . ASP A 1 179 ? 20.665 31.340 -10.671 1.00 88.00 179 ASP A C 1
ATOM 1378 O O . ASP A 1 179 ? 21.313 32.031 -11.450 1.00 88.00 179 ASP A O 1
ATOM 1382 N N . HIS A 1 180 ? 21.172 30.937 -9.497 1.00 83.50 180 HIS A N 1
ATOM 1383 C CA . HIS A 1 180 ? 22.502 31.330 -9.014 1.00 83.50 180 HIS A CA 1
ATOM 1384 C C . HIS A 1 180 ? 23.640 30.375 -9.427 1.00 83.50 180 HIS A C 1
ATOM 1386 O O . HIS A 1 180 ? 24.802 30.779 -9.400 1.00 83.50 180 HIS A O 1
ATOM 1392 N N . CYS A 1 181 ? 23.346 29.122 -9.796 1.00 80.88 181 CYS A N 1
ATOM 1393 C CA . CYS A 1 181 ? 24.337 28.169 -10.321 1.00 80.88 181 CYS A CA 1
ATOM 1394 C C . CYS A 1 181 ? 24.330 28.070 -11.858 1.00 80.88 181 CYS A C 1
ATOM 1396 O O . CYS A 1 181 ? 25.047 27.232 -12.404 1.00 80.88 181 CYS A O 1
ATOM 1398 N N . ALA A 1 182 ? 23.574 28.919 -12.564 1.00 75.25 182 ALA A N 1
ATOM 1399 C CA . ALA A 1 182 ? 23.547 28.976 -14.029 1.00 75.25 182 ALA A CA 1
ATOM 1400 C C . ALA A 1 182 ? 24.948 29.213 -14.630 1.00 75.25 182 ALA A C 1
ATOM 1402 O O . ALA A 1 182 ? 25.322 28.557 -15.601 1.00 75.25 182 ALA A O 1
ATOM 1403 N N . ASP A 1 183 ? 25.750 30.067 -13.987 1.00 70.25 183 ASP A N 1
ATOM 1404 C CA . ASP A 1 183 ? 27.147 30.340 -14.353 1.00 70.25 183 ASP A CA 1
ATOM 1405 C C . ASP A 1 183 ? 28.150 29.309 -13.779 1.00 70.25 183 ASP A C 1
ATOM 1407 O O . ASP A 1 183 ? 29.354 29.405 -14.022 1.00 70.25 183 ASP A O 1
ATOM 1411 N N . ILE A 1 184 ? 27.686 28.317 -13.001 1.00 74.12 184 ILE A N 1
ATOM 1412 C CA . ILE A 1 184 ? 28.524 27.308 -12.321 1.00 74.12 184 ILE A CA 1
ATOM 1413 C C . ILE A 1 184 ? 27.947 25.882 -12.512 1.00 74.12 184 ILE A C 1
ATOM 1415 O O . ILE A 1 184 ? 27.632 25.194 -11.532 1.00 74.12 184 ILE A O 1
ATOM 1419 N N . PRO A 1 185 ? 27.831 25.383 -13.762 1.00 77.50 185 PRO A N 1
ATOM 1420 C CA . PRO A 1 185 ? 27.160 24.113 -14.067 1.00 77.50 185 PRO A CA 1
ATOM 1421 C C . PRO A 1 185 ? 27.750 22.903 -13.328 1.00 77.50 185 PRO A C 1
ATOM 1423 O O . PRO A 1 185 ? 27.001 22.020 -12.918 1.00 77.50 185 PRO A O 1
ATOM 1426 N N . ALA A 1 186 ? 29.057 22.897 -13.043 1.00 83.69 186 ALA A N 1
ATOM 1427 C CA . ALA A 1 186 ? 29.737 21.818 -12.317 1.00 83.69 186 ALA A CA 1
ATOM 1428 C C . ALA A 1 186 ? 29.147 21.516 -10.916 1.00 83.69 186 ALA A C 1
ATOM 1430 O O . ALA A 1 186 ? 29.302 20.406 -10.402 1.00 83.69 186 ALA A O 1
ATOM 1431 N N . GLN A 1 187 ? 28.460 22.475 -10.279 1.00 83.75 187 GLN A N 1
ATOM 1432 C CA . GLN A 1 187 ? 27.761 22.244 -9.004 1.00 83.75 187 GLN A CA 1
ATOM 1433 C C . GLN A 1 187 ? 26.445 21.481 -9.204 1.00 83.75 187 GLN A C 1
ATOM 1435 O O . GLN A 1 187 ? 26.143 20.567 -8.435 1.00 83.75 187 GLN A O 1
ATOM 1440 N N . LEU A 1 188 ? 25.699 21.814 -10.262 1.00 85.06 188 LEU A N 1
ATOM 1441 C CA . LEU A 1 188 ? 24.465 21.126 -10.648 1.00 85.06 188 LEU A CA 1
ATOM 1442 C C . LEU A 1 188 ? 24.768 19.720 -11.187 1.00 85.06 188 LEU A C 1
ATOM 1444 O O . LEU A 1 188 ? 24.160 18.753 -10.736 1.00 85.06 188 LEU A O 1
ATOM 1448 N N . GLU A 1 189 ? 25.792 19.581 -12.036 1.00 84.69 189 GLU A N 1
ATOM 1449 C CA . GLU A 1 189 ? 26.313 18.286 -12.495 1.00 84.69 189 GLU A CA 1
ATOM 1450 C C . GLU A 1 189 ? 26.717 17.387 -11.323 1.00 84.69 189 GLU A C 1
ATOM 1452 O O . GLU A 1 189 ? 26.394 16.200 -11.316 1.00 84.69 189 GLU A O 1
ATOM 1457 N N . ARG A 1 190 ? 27.389 17.926 -10.296 1.00 85.38 190 ARG A N 1
ATOM 1458 C CA . ARG A 1 190 ? 27.739 17.138 -9.108 1.00 85.38 190 ARG A CA 1
ATOM 1459 C C . ARG A 1 190 ? 26.499 16.662 -8.349 1.00 85.38 190 ARG A C 1
ATOM 1461 O O . ARG A 1 190 ? 26.440 15.490 -7.997 1.00 85.38 190 ARG A O 1
ATOM 1468 N N . ILE A 1 191 ? 25.506 17.527 -8.140 1.00 85.50 191 ILE A N 1
ATOM 1469 C CA . ILE A 1 191 ? 24.228 17.147 -7.511 1.00 85.50 191 ILE A CA 1
ATOM 1470 C C . ILE A 1 191 ? 23.511 16.060 -8.331 1.00 85.50 191 ILE A C 1
ATOM 1472 O O . ILE A 1 191 ? 23.017 15.087 -7.762 1.00 85.50 191 ILE A O 1
ATOM 1476 N N . ALA A 1 192 ? 23.497 16.184 -9.660 1.00 81.25 192 ALA A N 1
ATOM 1477 C CA . ALA A 1 192 ? 22.883 15.212 -10.560 1.00 81.25 192 ALA A CA 1
ATOM 1478 C C . ALA A 1 192 ? 23.600 13.849 -10.537 1.00 81.25 192 ALA A C 1
ATOM 1480 O O . ALA A 1 192 ? 22.943 12.811 -10.430 1.00 81.25 192 ALA A O 1
ATOM 1481 N N . ASN A 1 193 ? 24.938 13.850 -10.537 1.00 79.75 193 ASN A N 1
ATOM 1482 C CA . ASN A 1 193 ? 25.759 12.643 -10.422 1.00 79.75 193 ASN A CA 1
ATOM 1483 C C . ASN A 1 193 ? 25.519 11.899 -9.095 1.00 79.75 193 ASN A C 1
ATOM 1485 O O . ASN A 1 193 ? 25.287 10.694 -9.117 1.00 79.75 193 ASN A O 1
ATOM 1489 N N . GLU A 1 194 ? 25.503 12.598 -7.953 1.00 78.94 194 GLU A N 1
ATOM 1490 C CA . GLU A 1 194 ? 25.275 11.986 -6.626 1.00 78.94 194 GLU A CA 1
ATOM 1491 C C . GLU A 1 194 ? 23.837 11.423 -6.484 1.00 78.94 194 GLU A C 1
ATOM 1493 O O . GLU A 1 194 ? 23.606 10.476 -5.731 1.00 78.94 194 GLU A O 1
ATOM 1498 N N . LEU A 1 195 ? 22.868 11.953 -7.248 1.00 72.69 195 LEU A N 1
ATOM 1499 C CA . LEU A 1 195 ? 21.495 11.425 -7.350 1.00 72.69 195 LEU A CA 1
ATOM 1500 C C . LEU A 1 195 ? 21.309 10.349 -8.437 1.00 72.69 195 LEU A C 1
ATOM 1502 O O . LEU A 1 195 ? 20.227 9.762 -8.518 1.00 72.69 195 LEU A O 1
ATOM 1506 N N . HIS A 1 196 ? 22.331 10.073 -9.256 1.00 71.00 196 HIS A N 1
ATOM 1507 C CA . HIS A 1 196 ? 22.266 9.206 -10.443 1.00 71.00 196 HIS A CA 1
ATOM 1508 C C . HIS A 1 196 ? 21.172 9.645 -11.449 1.00 71.00 196 HIS A C 1
ATOM 1510 O O . HIS A 1 196 ? 20.448 8.823 -12.020 1.00 71.00 196 HIS A O 1
ATOM 1516 N N . GLN A 1 197 ? 21.033 10.957 -11.657 1.00 71.50 197 GLN A N 1
ATOM 1517 C CA . GLN A 1 197 ? 20.044 11.584 -12.542 1.00 71.50 197 GLN A CA 1
ATOM 1518 C C . GLN A 1 197 ? 20.727 12.474 -13.597 1.00 71.50 197 GLN A C 1
ATOM 1520 O O . GLN A 1 197 ? 21.892 12.838 -13.468 1.00 71.50 197 GLN A O 1
ATOM 1525 N N . GLN A 1 198 ? 19.999 12.835 -14.658 1.00 74.38 198 GLN A N 1
ATOM 1526 C CA . GLN A 1 198 ? 20.416 13.917 -15.559 1.00 74.38 198 GLN A CA 1
ATOM 1527 C C . GLN A 1 198 ? 20.205 15.275 -14.876 1.00 74.38 198 GLN A C 1
ATOM 1529 O O . GLN A 1 198 ? 19.363 15.393 -13.981 1.00 74.38 198 GLN A O 1
ATOM 1534 N N . ASP A 1 199 ? 20.931 16.314 -15.299 1.00 80.94 199 ASP A N 1
ATOM 1535 C CA . ASP A 1 199 ? 20.644 17.654 -14.793 1.00 80.94 199 ASP A CA 1
ATOM 1536 C C . ASP A 1 199 ? 19.272 18.147 -15.285 1.00 80.94 199 ASP A C 1
ATOM 1538 O O . ASP A 1 199 ? 18.939 18.061 -16.466 1.00 80.94 199 ASP A O 1
ATOM 1542 N N . GLY A 1 200 ? 18.460 18.653 -14.359 1.00 82.94 200 GLY A N 1
ATOM 1543 C CA . GLY A 1 200 ? 17.125 19.172 -14.640 1.00 82.94 200 GLY A CA 1
ATOM 1544 C C . GLY A 1 200 ? 16.425 19.683 -13.382 1.00 82.94 200 GLY A C 1
ATOM 1545 O O . GLY A 1 200 ? 16.840 19.401 -12.256 1.00 82.94 200 GLY A O 1
ATOM 1546 N N . ILE A 1 201 ? 15.346 20.455 -13.549 1.00 81.81 201 ILE A N 1
ATOM 1547 C CA . ILE A 1 201 ? 14.614 21.051 -12.415 1.00 81.81 201 ILE A CA 1
ATOM 1548 C C . ILE A 1 201 ? 14.085 19.996 -11.429 1.00 81.81 201 ILE A C 1
ATOM 1550 O O . ILE A 1 201 ? 14.083 20.242 -10.226 1.00 81.81 201 ILE A O 1
ATOM 1554 N N . GLN A 1 202 ? 13.725 18.801 -11.911 1.00 78.06 202 GLN A N 1
ATOM 1555 C CA . GLN A 1 202 ? 13.295 17.683 -11.061 1.00 78.06 202 GLN A CA 1
ATOM 1556 C C . GLN A 1 202 ? 14.421 17.200 -10.133 1.00 78.06 202 GLN A C 1
ATOM 1558 O O . GLN A 1 202 ? 14.200 17.014 -8.942 1.00 78.06 202 GLN A O 1
ATOM 1563 N N . THR A 1 203 ? 15.649 17.097 -10.643 1.00 81.75 203 THR A N 1
ATOM 1564 C CA . THR A 1 203 ? 16.853 16.727 -9.884 1.00 81.75 203 THR A CA 1
ATOM 1565 C C . THR A 1 203 ? 17.191 17.774 -8.820 1.00 81.75 203 THR A C 1
ATOM 1567 O O . THR A 1 203 ? 17.531 17.440 -7.685 1.00 81.75 203 THR A O 1
ATOM 1570 N N . THR A 1 204 ? 17.010 19.062 -9.134 1.00 87.50 204 THR A N 1
ATOM 1571 C CA . THR A 1 204 ? 17.189 20.149 -8.155 1.00 87.50 204 THR A CA 1
ATOM 1572 C C . THR A 1 204 ? 16.087 20.152 -7.090 1.00 87.50 204 THR A C 1
ATOM 1574 O O . THR A 1 204 ? 16.385 20.327 -5.909 1.00 87.50 204 THR A O 1
ATOM 1577 N N . ARG A 1 205 ? 14.827 19.894 -7.471 1.00 86.38 205 ARG A N 1
ATOM 1578 C CA . ARG A 1 205 ? 13.710 19.697 -6.530 1.00 86.38 205 ARG A CA 1
ATOM 1579 C C . ARG A 1 205 ? 13.945 18.500 -5.615 1.00 86.38 205 ARG A C 1
ATOM 1581 O O . ARG A 1 205 ? 13.774 18.648 -4.413 1.00 86.38 205 ARG A O 1
ATOM 1588 N N . MET A 1 206 ? 14.406 17.365 -6.147 1.00 83.06 206 MET A N 1
ATOM 1589 C CA . MET A 1 206 ? 14.797 16.190 -5.361 1.00 83.06 206 MET A CA 1
ATOM 1590 C C . MET A 1 206 ? 15.869 16.550 -4.323 1.00 83.06 206 MET A C 1
ATOM 1592 O O . MET A 1 206 ? 15.706 16.252 -3.142 1.00 83.06 206 MET A O 1
ATOM 1596 N N . ALA A 1 207 ? 16.932 17.251 -4.731 1.00 87.56 207 ALA A N 1
ATOM 1597 C CA . ALA A 1 207 ? 17.995 17.663 -3.815 1.00 87.56 207 ALA A CA 1
ATOM 1598 C C . ALA A 1 207 ? 17.484 18.579 -2.685 1.00 87.56 207 ALA A C 1
ATOM 1600 O O . ALA A 1 207 ? 17.826 18.384 -1.518 1.00 87.56 207 ALA A O 1
ATOM 1601 N N . MET A 1 208 ? 16.625 19.548 -3.016 1.00 90.06 208 MET A N 1
ATOM 1602 C CA . MET A 1 208 ? 16.000 20.442 -2.034 1.00 90.06 208 MET A CA 1
ATOM 1603 C C . MET A 1 208 ? 14.999 19.716 -1.127 1.00 90.06 208 MET A C 1
ATOM 1605 O O . MET A 1 208 ? 14.955 20.000 0.067 1.00 90.06 208 MET A O 1
ATOM 1609 N N . ALA A 1 209 ? 14.247 18.747 -1.655 1.00 85.12 209 ALA A N 1
ATOM 1610 C CA . ALA A 1 209 ? 13.326 17.909 -0.891 1.00 85.12 209 ALA A CA 1
ATOM 1611 C C . ALA A 1 209 ? 14.073 17.047 0.141 1.00 85.12 209 ALA A C 1
ATOM 1613 O O . ALA A 1 209 ? 13.673 16.989 1.301 1.00 85.12 209 ALA A O 1
ATOM 1614 N N . ILE A 1 210 ? 15.203 16.449 -0.249 1.00 84.81 210 ILE A N 1
ATOM 1615 C CA . ILE A 1 210 ? 16.074 15.668 0.643 1.00 84.81 210 ILE A CA 1
ATOM 1616 C C . ILE A 1 210 ? 16.651 16.540 1.773 1.00 84.81 210 ILE A C 1
ATOM 1618 O O . ILE A 1 210 ? 16.627 16.135 2.936 1.00 84.81 210 ILE A O 1
ATOM 1622 N N . ILE A 1 211 ? 17.120 17.753 1.458 1.00 89.19 211 ILE A N 1
ATOM 1623 C CA . ILE A 1 211 ? 17.636 18.704 2.460 1.00 89.19 211 ILE A CA 1
ATOM 1624 C C . ILE A 1 211 ? 16.512 19.182 3.399 1.00 89.19 211 ILE A C 1
ATOM 1626 O O . ILE A 1 211 ? 16.718 19.227 4.612 1.00 89.19 211 ILE A O 1
ATOM 1630 N N . ALA A 1 212 ? 15.315 19.466 2.873 1.00 85.94 212 ALA A N 1
ATOM 1631 C CA . ALA A 1 212 ? 14.142 19.827 3.673 1.00 85.94 212 ALA A CA 1
ATOM 1632 C C . ALA A 1 212 ? 13.739 18.699 4.640 1.00 85.94 212 ALA A C 1
ATOM 1634 O O . ALA A 1 212 ? 13.573 18.941 5.834 1.00 85.94 212 ALA A O 1
ATOM 1635 N N . ASN A 1 213 ? 13.665 17.457 4.152 1.00 82.81 213 ASN A N 1
ATOM 1636 C CA . ASN A 1 213 ? 13.393 16.274 4.968 1.00 82.81 213 ASN A CA 1
ATOM 1637 C C . ASN A 1 213 ? 14.441 16.077 6.073 1.00 82.81 213 ASN A C 1
ATOM 1639 O O . ASN A 1 213 ? 14.067 15.830 7.213 1.00 82.81 213 ASN A O 1
ATOM 1643 N N . ALA A 1 214 ? 15.734 16.267 5.792 1.00 84.62 214 ALA A N 1
ATOM 1644 C CA . ALA A 1 214 ? 16.769 16.191 6.825 1.00 84.62 214 ALA A CA 1
ATOM 1645 C C . ALA A 1 214 ? 16.625 17.285 7.907 1.00 84.62 214 ALA A C 1
ATOM 1647 O O . ALA A 1 214 ? 16.851 17.004 9.083 1.00 84.62 214 ALA A O 1
ATOM 1648 N N . MET A 1 215 ? 16.203 18.506 7.549 1.00 86.00 215 MET A N 1
ATOM 1649 C CA . MET A 1 215 ? 15.919 19.574 8.524 1.00 86.00 215 MET A CA 1
ATOM 1650 C C . MET A 1 215 ? 14.665 19.285 9.366 1.00 86.00 215 MET A C 1
ATOM 1652 O O . MET A 1 215 ? 14.702 19.440 10.586 1.00 86.00 215 MET A O 1
ATOM 1656 N N . ILE A 1 216 ? 13.584 18.809 8.741 1.00 80.75 216 ILE A N 1
ATOM 1657 C CA . ILE A 1 216 ? 12.340 18.438 9.434 1.00 80.75 216 ILE A CA 1
ATOM 1658 C C . ILE A 1 216 ? 12.581 17.226 10.351 1.00 80.75 216 ILE A C 1
ATOM 1660 O O . ILE A 1 216 ? 12.151 17.227 11.504 1.00 80.75 216 ILE A O 1
ATOM 1664 N N . PHE A 1 217 ? 13.344 16.229 9.891 1.00 79.25 217 PHE A N 1
ATOM 1665 C CA . PHE A 1 217 ? 13.739 15.079 10.705 1.00 79.25 217 PHE A CA 1
ATOM 1666 C C . PHE A 1 217 ? 14.653 15.495 11.867 1.00 79.25 217 PHE A C 1
ATOM 1668 O O . PHE A 1 217 ? 14.471 15.009 12.978 1.00 79.25 217 PHE A O 1
ATOM 1675 N N . GLN A 1 218 ? 15.579 16.444 11.666 1.00 84.75 218 GLN A N 1
ATOM 1676 C CA . GLN A 1 218 ? 16.362 17.027 12.763 1.00 84.75 218 GLN A CA 1
ATOM 1677 C C . GLN A 1 218 ? 15.458 17.684 13.820 1.00 84.75 218 GLN A C 1
ATOM 1679 O O . GLN A 1 218 ? 15.672 17.472 15.011 1.00 84.75 218 GLN A O 1
ATOM 1684 N N . ALA A 1 219 ? 14.440 18.448 13.408 1.00 79.88 219 ALA A N 1
ATOM 1685 C CA . ALA A 1 219 ? 13.480 19.047 14.337 1.00 79.88 219 ALA A CA 1
ATOM 1686 C C . ALA A 1 219 ? 12.645 17.984 15.082 1.00 79.88 219 ALA A C 1
ATOM 1688 O O . ALA A 1 219 ? 12.379 18.146 16.270 1.00 79.88 219 ALA A O 1
ATOM 1689 N N . ALA A 1 220 ? 12.293 16.881 14.413 1.00 74.94 220 ALA A N 1
ATOM 1690 C CA . ALA A 1 220 ? 11.576 15.744 14.993 1.00 74.94 220 ALA A CA 1
ATOM 1691 C C . ALA A 1 220 ? 12.396 14.932 16.020 1.00 74.94 220 ALA A C 1
ATOM 1693 O O . ALA A 1 220 ? 11.807 14.300 16.894 1.00 74.94 220 ALA A O 1
ATOM 1694 N N . ILE A 1 221 ? 13.730 14.934 15.928 1.00 78.44 221 ILE A N 1
ATOM 1695 C CA . ILE A 1 221 ? 14.629 14.234 16.871 1.00 78.44 221 ILE A CA 1
ATOM 1696 C C . ILE A 1 221 ? 15.336 15.178 17.851 1.00 78.44 221 ILE A C 1
ATOM 1698 O O . ILE A 1 221 ? 16.191 14.737 18.623 1.00 78.44 221 ILE A O 1
ATOM 1702 N N . ALA A 1 222 ? 15.014 16.471 17.839 1.00 82.38 222 ALA A N 1
ATOM 1703 C CA . ALA A 1 222 ? 15.619 17.433 18.750 1.00 82.38 222 ALA A CA 1
ATOM 1704 C C . ALA A 1 222 ? 15.299 17.095 20.219 1.00 82.38 222 ALA A C 1
ATOM 1706 O O . ALA A 1 222 ? 14.230 16.581 20.546 1.00 82.38 222 ALA A O 1
ATOM 1707 N N . GLY A 1 223 ? 16.259 17.335 21.112 1.00 78.12 223 GLY A N 1
ATOM 1708 C CA . GLY A 1 223 ? 16.195 16.899 22.510 1.00 78.12 223 GLY A CA 1
ATOM 1709 C C . GLY A 1 223 ? 16.522 15.415 22.735 1.00 78.12 223 GLY A C 1
ATOM 1710 O O . GLY A 1 223 ? 16.814 15.037 23.868 1.00 78.12 223 GLY A O 1
ATOM 1711 N N . THR A 1 224 ? 16.551 14.577 21.690 1.00 77.44 224 THR A N 1
ATOM 1712 C CA . THR A 1 224 ? 17.168 13.238 21.768 1.00 77.44 224 THR A CA 1
ATOM 1713 C C . THR A 1 224 ? 18.689 13.333 21.619 1.00 77.44 224 THR A C 1
ATOM 1715 O O . THR A 1 224 ? 19.229 14.391 21.295 1.00 77.44 224 THR A O 1
ATOM 1718 N N . GLY A 1 225 ? 19.409 12.239 21.858 1.00 75.50 225 GLY A N 1
ATOM 1719 C CA . GLY A 1 225 ? 20.866 12.219 21.789 1.00 75.50 225 GLY A CA 1
ATOM 1720 C C . GLY A 1 225 ? 21.431 10.809 21.696 1.00 75.50 225 GLY A C 1
ATOM 1721 O O . GLY A 1 225 ? 20.698 9.839 21.506 1.00 75.50 225 GLY A O 1
ATOM 1722 N N . ASN A 1 226 ? 22.747 10.690 21.852 1.00 72.25 226 ASN A N 1
ATOM 1723 C CA . ASN A 1 226 ? 23.381 9.398 22.104 1.00 72.25 226 ASN A CA 1
ATOM 1724 C C . ASN A 1 226 ? 23.109 8.919 23.545 1.00 72.25 226 ASN A C 1
ATOM 1726 O O . ASN A 1 226 ? 22.767 9.709 24.423 1.00 72.25 226 ASN A O 1
ATOM 1730 N N . GLY A 1 227 ? 23.249 7.612 23.792 1.00 66.31 227 GLY A N 1
ATOM 1731 C CA . GLY A 1 227 ? 22.823 6.980 25.053 1.00 66.31 227 GLY A CA 1
ATOM 1732 C C . GLY A 1 227 ? 23.549 7.451 26.323 1.00 66.31 227 GLY A C 1
ATOM 1733 O O . GLY A 1 227 ? 23.027 7.261 27.415 1.00 66.31 227 GLY A O 1
ATOM 1734 N N . ASP A 1 228 ? 24.715 8.090 26.190 1.00 73.88 228 ASP A N 1
ATOM 1735 C CA . ASP A 1 228 ? 25.472 8.711 27.289 1.00 73.88 228 ASP A CA 1
ATOM 1736 C C . ASP A 1 228 ? 25.165 10.215 27.480 1.00 73.88 228 ASP A C 1
ATOM 1738 O O . ASP A 1 228 ? 25.777 10.870 28.321 1.00 73.88 228 ASP A O 1
ATOM 1742 N N . GLN A 1 229 ? 24.242 10.769 26.683 1.00 71.88 229 GLN A N 1
ATOM 1743 C CA . GLN A 1 229 ? 23.857 12.187 26.623 1.00 71.88 229 GLN A CA 1
ATOM 1744 C C . GLN A 1 229 ? 25.001 13.183 26.320 1.00 71.88 229 GLN A C 1
ATOM 1746 O O . GLN A 1 229 ? 24.792 14.396 26.369 1.00 71.88 229 GLN A O 1
ATOM 1751 N N . SER A 1 230 ? 26.188 12.719 25.902 1.00 80.88 230 SER A N 1
ATOM 1752 C CA . SER A 1 230 ? 27.330 13.579 25.524 1.00 80.88 230 SER A CA 1
ATOM 1753 C C . SER A 1 230 ? 27.145 14.335 24.195 1.00 80.88 230 SER A C 1
ATOM 1755 O O . SER A 1 230 ? 28.035 15.064 23.732 1.00 80.88 230 SER A O 1
ATOM 1757 N N . PHE A 1 231 ? 26.004 14.144 23.535 1.00 83.81 231 PHE A N 1
ATOM 1758 C CA . PHE A 1 231 ? 25.527 14.921 22.401 1.00 83.81 231 PHE A CA 1
ATOM 1759 C C . PHE A 1 231 ? 24.003 14.862 22.310 1.00 83.81 231 PHE A C 1
ATOM 1761 O O . PHE A 1 231 ? 23.427 13.825 21.988 1.00 83.81 231 PHE A O 1
ATOM 1768 N N . ILE A 1 232 ? 23.375 16.014 22.532 1.00 85.00 232 ILE A N 1
ATOM 1769 C CA . ILE A 1 232 ? 21.948 16.241 22.304 1.00 85.00 232 ILE A CA 1
ATOM 1770 C C . ILE A 1 232 ? 21.775 16.894 20.928 1.00 85.00 232 ILE A C 1
ATOM 1772 O O . ILE A 1 232 ? 22.507 17.824 20.569 1.00 85.00 232 ILE A O 1
ATOM 1776 N N . ILE A 1 233 ? 20.809 16.400 20.156 1.00 86.06 233 ILE A N 1
ATOM 1777 C CA . ILE A 1 233 ? 20.433 16.956 18.859 1.00 86.06 233 ILE A CA 1
ATOM 1778 C C . ILE A 1 233 ? 19.622 18.229 19.093 1.00 86.06 233 ILE A C 1
ATOM 1780 O O . ILE A 1 233 ? 18.679 18.253 19.885 1.00 86.06 233 ILE A O 1
ATOM 1784 N N . LYS A 1 234 ? 20.012 19.295 18.404 1.00 86.75 234 LYS A N 1
ATOM 1785 C CA . LYS A 1 234 ? 19.414 20.625 18.514 1.00 86.75 234 LYS A CA 1
ATOM 1786 C C . LYS A 1 234 ? 18.368 20.851 17.424 1.00 86.75 234 LYS A C 1
ATOM 1788 O O . LYS A 1 234 ? 18.496 20.264 16.344 1.00 86.75 234 LYS A O 1
ATOM 1793 N N . ILE A 1 235 ? 17.394 21.740 17.638 1.00 83.44 235 ILE A N 1
ATOM 1794 C CA . ILE A 1 235 ? 16.546 22.189 16.517 1.00 83.44 235 ILE A CA 1
ATOM 1795 C C . ILE A 1 235 ? 17.389 23.015 15.523 1.00 83.44 235 ILE A C 1
ATOM 1797 O O . ILE A 1 235 ? 18.399 23.601 15.923 1.00 83.44 235 ILE A O 1
ATOM 1801 N N . PRO A 1 236 ? 17.014 23.097 14.230 1.00 82.62 236 PRO A N 1
ATOM 1802 C CA . PRO A 1 236 ? 17.743 23.911 13.253 1.00 82.62 236 PRO A CA 1
ATOM 1803 C C . PRO A 1 236 ? 17.908 25.384 13.665 1.00 82.62 236 PRO A C 1
ATOM 1805 O O . PRO A 1 236 ? 18.930 25.994 13.354 1.00 82.62 236 PRO A O 1
ATOM 1808 N N . ASP A 1 237 ? 16.950 25.941 14.413 1.00 80.56 237 ASP A N 1
ATOM 1809 C CA . ASP A 1 237 ? 17.005 27.330 14.876 1.00 80.56 237 ASP A CA 1
ATOM 1810 C C . ASP A 1 237 ? 18.082 27.573 15.961 1.00 80.56 237 ASP A C 1
ATOM 1812 O O . ASP A 1 237 ? 18.692 28.641 15.964 1.00 80.56 237 ASP A O 1
ATOM 1816 N N . ASP A 1 238 ? 18.438 26.577 16.788 1.00 84.31 238 ASP A N 1
ATOM 1817 C CA . ASP A 1 238 ? 19.537 26.677 17.777 1.00 84.31 238 ASP A CA 1
ATOM 1818 C C . ASP A 1 238 ? 20.940 26.723 17.131 1.00 84.31 238 ASP A C 1
ATOM 1820 O O . ASP A 1 238 ? 21.955 26.869 17.822 1.00 84.31 238 ASP A O 1
ATOM 1824 N N . LEU A 1 239 ? 21.023 26.480 15.817 1.00 84.94 239 LEU A N 1
ATOM 1825 C CA . LEU A 1 239 ? 22.264 26.471 15.038 1.00 84.94 239 LEU A CA 1
ATOM 1826 C C . LEU A 1 239 ? 22.496 27.795 14.288 1.00 84.94 239 LEU A C 1
ATOM 1828 O O . LEU A 1 239 ? 23.499 27.926 13.575 1.00 84.94 239 LEU A O 1
ATOM 1832 N N . ARG A 1 240 ? 21.585 28.767 14.437 1.00 84.19 240 ARG A N 1
ATOM 1833 C CA . ARG A 1 240 ? 21.702 30.118 13.872 1.00 84.19 240 ARG A CA 1
ATOM 1834 C C . ARG A 1 240 ? 22.915 30.857 14.448 1.00 84.19 240 ARG A C 1
ATOM 1836 O O . ARG A 1 240 ? 23.309 30.647 15.592 1.00 84.19 240 ARG A O 1
ATOM 1843 N N . GLY A 1 241 ? 23.534 31.698 13.622 1.00 74.88 241 GLY A N 1
ATOM 1844 C CA . GLY A 1 241 ? 24.628 32.577 14.039 1.00 74.88 241 GLY A CA 1
ATOM 1845 C C . GLY A 1 241 ? 24.124 33.866 14.693 1.00 74.88 241 GLY A C 1
ATOM 1846 O O . GLY A 1 241 ? 22.925 34.130 14.730 1.00 74.88 241 GLY A O 1
ATOM 1847 N N . GLU A 1 242 ? 25.055 34.713 15.133 1.00 67.62 242 GLU A N 1
ATOM 1848 C CA . GLU A 1 242 ? 24.782 36.022 15.761 1.00 67.62 242 GLU A CA 1
ATOM 1849 C C . GLU A 1 242 ? 23.927 36.959 14.883 1.00 67.62 242 GLU A C 1
ATOM 1851 O O . GLU A 1 242 ? 23.191 37.799 15.390 1.00 67.62 242 GLU A O 1
ATOM 1856 N N . THR A 1 243 ? 23.963 36.778 13.559 1.00 65.25 243 THR A N 1
ATOM 1857 C CA . THR A 1 243 ? 23.141 37.503 12.574 1.00 65.25 243 THR A CA 1
ATOM 1858 C C . THR A 1 243 ? 21.731 36.923 12.377 1.00 65.25 243 THR A C 1
ATOM 1860 O O . THR A 1 243 ? 21.004 37.353 11.484 1.00 65.25 243 THR A O 1
ATOM 1863 N N . GLY A 1 244 ? 21.332 35.920 13.166 1.00 69.50 244 GLY A N 1
ATOM 1864 C CA . GLY A 1 244 ? 19.998 35.307 13.154 1.00 69.50 244 GLY A CA 1
ATOM 1865 C C . GLY A 1 244 ? 19.722 34.321 12.010 1.00 69.50 244 GLY A C 1
ATOM 1866 O O . GLY A 1 244 ? 18.709 33.623 12.046 1.00 69.50 244 GLY A O 1
ATOM 1867 N N . GLY A 1 245 ? 20.590 34.211 11.002 1.00 74.56 245 GLY A N 1
ATOM 1868 C CA . GLY A 1 245 ? 20.479 33.205 9.936 1.00 74.56 245 GLY A CA 1
ATOM 1869 C C . GLY A 1 245 ? 21.225 31.902 10.240 1.00 74.56 245 GLY A C 1
ATOM 1870 O O . GLY A 1 245 ? 22.093 31.866 11.110 1.00 74.56 245 GLY A O 1
ATOM 1871 N N . LEU A 1 246 ? 20.896 30.826 9.517 1.00 84.31 246 LEU A N 1
ATOM 1872 C CA . LEU A 1 246 ? 21.457 29.478 9.703 1.00 84.31 246 LEU A CA 1
ATOM 1873 C C . LEU A 1 246 ? 22.694 29.246 8.804 1.00 84.31 246 LEU A C 1
ATOM 1875 O O . LEU A 1 246 ? 22.535 29.110 7.587 1.00 84.31 246 LEU A O 1
ATOM 1879 N N . PRO A 1 247 ? 23.931 29.184 9.344 1.00 88.69 247 PRO A N 1
ATOM 1880 C CA . PRO A 1 247 ? 25.134 29.020 8.529 1.00 88.69 247 PRO A CA 1
ATOM 1881 C C . PRO A 1 247 ? 25.304 27.575 8.048 1.00 88.69 247 PRO A C 1
ATOM 1883 O O . PRO A 1 247 ? 25.191 26.632 8.836 1.00 88.69 247 PRO A O 1
ATOM 1886 N N . LYS A 1 248 ? 25.679 27.392 6.773 1.00 92.19 248 LYS A N 1
ATOM 1887 C CA . LYS A 1 248 ? 25.897 26.065 6.162 1.00 92.19 248 LYS A CA 1
ATOM 1888 C C . LYS A 1 248 ? 26.881 25.203 6.964 1.00 92.19 248 LYS A C 1
ATOM 1890 O O . LYS A 1 248 ? 26.633 24.020 7.174 1.00 92.19 248 LYS A O 1
ATOM 1895 N N . ALA A 1 249 ? 27.965 25.809 7.455 1.00 91.31 249 ALA A N 1
ATOM 1896 C CA . ALA A 1 249 ? 28.976 25.135 8.268 1.00 91.31 249 ALA A CA 1
ATOM 1897 C C . ALA A 1 249 ? 28.418 24.601 9.602 1.00 91.31 249 ALA A C 1
ATOM 1899 O O . ALA A 1 249 ? 28.710 23.463 9.964 1.00 91.31 249 ALA A O 1
ATOM 1900 N N . ASN A 1 250 ? 27.577 25.371 10.304 1.00 91.00 250 ASN A N 1
ATOM 1901 C CA . ASN A 1 250 ? 26.971 24.944 11.572 1.00 91.00 250 ASN A CA 1
ATOM 1902 C C . ASN A 1 250 ? 26.070 23.722 11.362 1.00 91.00 250 ASN A C 1
ATOM 1904 O O . ASN A 1 250 ? 26.179 22.739 12.096 1.00 91.00 250 ASN A O 1
ATOM 1908 N N . LEU A 1 251 ? 25.218 23.771 10.331 1.00 91.88 251 LEU A N 1
ATOM 1909 C CA . LEU A 1 251 ? 24.300 22.684 10.002 1.00 91.88 251 LEU A CA 1
ATOM 1910 C C . LEU A 1 251 ? 25.056 21.413 9.584 1.00 91.88 251 LEU A C 1
ATOM 1912 O O . LEU A 1 251 ? 24.803 20.347 10.140 1.00 91.88 251 LEU A O 1
ATOM 1916 N N . LEU A 1 252 ? 26.043 21.531 8.687 1.00 92.88 252 LEU A N 1
ATOM 1917 C CA . LEU A 1 252 ? 26.882 20.401 8.267 1.00 92.88 252 LEU A CA 1
ATOM 1918 C C . LEU A 1 252 ? 27.654 19.786 9.445 1.00 92.88 252 LEU A C 1
ATOM 1920 O O . LEU A 1 252 ? 27.646 18.566 9.601 1.00 92.88 252 LEU A O 1
ATOM 1924 N N . ASN A 1 253 ? 28.266 20.598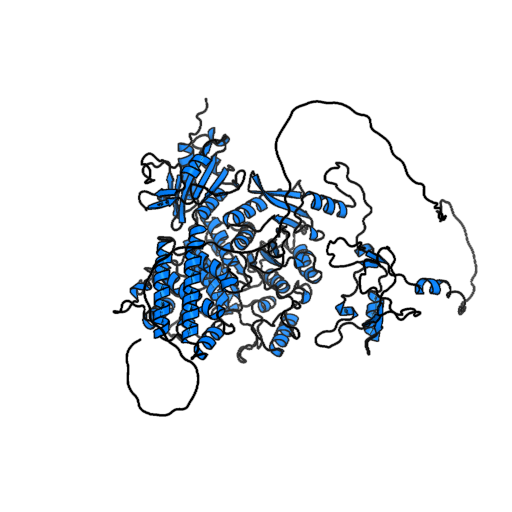 10.314 1.00 91.81 253 ASN A N 1
ATOM 1925 C CA . ASN A 1 253 ? 28.985 20.109 11.498 1.00 91.81 253 ASN A CA 1
ATOM 1926 C C . ASN A 1 253 ? 28.054 19.395 12.494 1.00 91.81 253 ASN A C 1
ATOM 1928 O O . ASN A 1 253 ? 28.435 18.379 13.088 1.00 91.81 253 ASN A O 1
ATOM 1932 N N . HIS A 1 254 ? 26.818 19.880 12.658 1.00 92.12 254 HIS A N 1
ATOM 1933 C CA . HIS A 1 254 ? 25.821 19.207 13.487 1.00 92.12 254 HIS A CA 1
ATOM 1934 C C . HIS A 1 254 ? 25.357 17.890 12.846 1.00 92.12 254 HIS A C 1
ATOM 1936 O O . HIS A 1 254 ? 25.352 16.863 13.519 1.00 92.12 254 HIS A O 1
ATOM 1942 N N . TRP A 1 255 ? 25.084 17.862 11.538 1.00 92.12 255 TRP A N 1
ATOM 1943 C CA . TRP A 1 255 ? 24.727 16.638 10.808 1.00 92.12 255 TRP A CA 1
ATOM 1944 C C . TRP A 1 255 ? 25.849 15.590 10.828 1.00 92.12 255 TRP A C 1
ATOM 1946 O O . TRP A 1 255 ? 25.582 14.420 11.100 1.00 92.12 255 TRP A O 1
ATOM 1956 N N . TYR A 1 256 ? 27.117 15.986 10.660 1.00 90.31 256 TYR A N 1
ATOM 1957 C CA . TYR A 1 256 ? 28.262 15.091 10.876 1.00 90.31 256 TYR A CA 1
ATOM 1958 C C . TYR A 1 256 ? 28.326 14.569 12.320 1.00 90.31 256 TYR A C 1
ATOM 1960 O O . TYR A 1 256 ? 28.729 13.424 12.535 1.00 90.31 256 TYR A O 1
ATOM 1968 N N . SER A 1 257 ? 27.912 15.360 13.312 1.00 88.81 257 SER A N 1
ATOM 1969 C CA . SER A 1 257 ? 27.840 14.906 14.707 1.00 88.81 257 SER A CA 1
ATOM 1970 C C . SER A 1 257 ? 26.716 13.884 14.916 1.00 88.81 257 SER A C 1
ATOM 1972 O O . SER A 1 257 ? 26.963 12.847 15.530 1.00 88.81 257 SER A O 1
ATOM 1974 N N . ILE A 1 258 ? 25.533 14.096 14.320 1.00 85.75 258 ILE A N 1
ATOM 1975 C CA . ILE A 1 258 ? 24.432 13.114 14.306 1.00 85.75 258 ILE A CA 1
ATOM 1976 C C . ILE A 1 258 ? 24.904 11.799 13.663 1.00 85.75 258 ILE A C 1
ATOM 1978 O O . ILE A 1 258 ? 24.756 10.741 14.273 1.00 85.75 258 ILE A O 1
ATOM 1982 N N . LEU A 1 259 ? 25.552 11.852 12.491 1.00 79.88 259 LEU A N 1
ATOM 1983 C CA . LEU A 1 259 ? 26.102 10.668 11.812 1.00 79.88 259 LEU A CA 1
ATOM 1984 C C . LEU A 1 259 ? 27.086 9.871 12.680 1.00 79.88 259 LEU A C 1
ATOM 1986 O O . LEU A 1 259 ? 27.030 8.643 12.710 1.00 79.88 259 LEU A O 1
ATOM 1990 N N . ASN A 1 260 ? 28.000 10.557 13.369 1.00 79.62 260 ASN A N 1
ATOM 1991 C CA . ASN A 1 260 ? 29.074 9.904 14.119 1.00 79.62 260 ASN A CA 1
ATOM 1992 C C . ASN A 1 260 ? 28.684 9.485 15.546 1.00 79.62 260 ASN A C 1
ATOM 1994 O O . ASN A 1 260 ? 29.372 8.635 16.106 1.00 79.62 260 ASN A O 1
ATOM 1998 N N . LYS A 1 261 ? 27.633 10.073 16.141 1.00 77.44 261 LYS A N 1
ATOM 1999 C CA . LYS A 1 261 ? 27.229 9.810 17.537 1.00 77.44 261 LYS A CA 1
ATOM 2000 C C . LYS A 1 261 ? 25.859 9.142 17.698 1.00 77.44 261 LYS A C 1
ATOM 2002 O O . LYS A 1 261 ? 25.688 8.384 18.644 1.00 77.44 261 LYS A O 1
ATOM 2007 N N . VAL A 1 262 ? 24.903 9.416 16.807 1.00 72.81 262 VAL A N 1
ATOM 2008 C CA . VAL A 1 262 ? 23.507 8.916 16.878 1.00 72.81 262 VAL A CA 1
ATOM 2009 C C . VAL A 1 262 ? 23.147 8.030 15.673 1.00 72.81 262 VAL A C 1
ATOM 2011 O O . VAL A 1 262 ? 22.137 7.343 15.680 1.00 72.81 262 VAL A O 1
ATOM 2014 N N . ASN A 1 263 ? 24.025 7.965 14.665 1.00 70.12 263 ASN A N 1
ATOM 2015 C CA . ASN A 1 263 ? 24.045 6.932 13.625 1.00 70.12 263 ASN A CA 1
ATOM 2016 C C . ASN A 1 263 ? 22.873 6.951 12.611 1.00 70.12 263 ASN A C 1
ATOM 2018 O O . ASN A 1 263 ? 22.699 5.993 11.861 1.00 70.12 263 ASN A O 1
ATOM 2022 N N . TYR A 1 264 ? 22.153 8.072 12.455 1.00 73.81 264 TYR A N 1
ATOM 2023 C CA . TYR A 1 264 ? 21.152 8.280 11.385 1.00 73.81 264 TYR A CA 1
ATOM 2024 C C . TYR A 1 264 ? 21.765 8.448 9.969 1.00 73.81 264 TYR A C 1
ATOM 2026 O O . TYR A 1 264 ? 21.487 9.402 9.236 1.00 73.81 264 TYR A O 1
ATOM 2034 N N . TRP A 1 265 ? 22.613 7.495 9.566 1.00 73.38 265 TRP A N 1
ATOM 2035 C CA . TRP A 1 265 ? 23.325 7.448 8.285 1.00 73.38 265 TRP A CA 1
ATOM 2036 C C . TRP A 1 265 ? 22.448 7.533 7.038 1.00 73.38 265 TRP A C 1
ATOM 2038 O O . TRP A 1 265 ? 22.821 8.299 6.146 1.00 73.38 265 TRP A O 1
ATOM 2048 N N . PRO A 1 266 ? 21.302 6.832 6.942 1.00 67.50 266 PRO A N 1
ATOM 2049 C CA . PRO A 1 266 ? 20.490 6.878 5.729 1.00 67.50 266 PRO A CA 1
ATOM 2050 C C . PRO A 1 266 ? 19.965 8.281 5.423 1.00 67.50 266 PRO A C 1
ATOM 2052 O O . PRO A 1 266 ? 19.868 8.655 4.260 1.00 67.50 266 PRO A O 1
ATOM 2055 N N . ILE A 1 267 ? 19.672 9.072 6.460 1.00 76.00 267 ILE A N 1
ATOM 2056 C CA . ILE A 1 267 ? 19.026 10.383 6.344 1.00 76.00 267 ILE A CA 1
ATOM 2057 C C . ILE A 1 267 ? 20.071 11.469 6.075 1.00 76.00 267 ILE A C 1
ATOM 2059 O O . ILE A 1 267 ? 20.037 12.135 5.040 1.00 76.00 267 ILE A O 1
ATOM 2063 N N . PHE A 1 268 ? 21.045 11.625 6.977 1.00 83.06 268 PHE A N 1
ATOM 2064 C CA . PHE A 1 268 ? 21.945 12.780 6.941 1.00 83.06 268 PHE A CA 1
ATOM 2065 C C . PHE A 1 268 ? 23.124 12.629 5.964 1.00 83.06 268 PHE A C 1
ATOM 2067 O O . PHE A 1 268 ? 23.650 13.647 5.520 1.00 83.06 268 PHE A O 1
ATOM 2074 N N . LYS A 1 269 ? 23.530 11.408 5.559 1.00 81.94 269 LYS A N 1
ATOM 2075 C CA . LYS A 1 269 ? 24.678 11.220 4.640 1.00 81.94 269 LYS A CA 1
ATOM 2076 C C . LYS A 1 269 ? 24.450 11.925 3.302 1.00 81.94 269 LYS A C 1
ATOM 2078 O O . LYS A 1 269 ? 25.296 12.704 2.872 1.00 81.94 269 LYS A O 1
ATOM 2083 N N . ILE A 1 270 ? 23.318 11.661 2.650 1.00 79.31 270 ILE A N 1
ATOM 2084 C CA . ILE A 1 270 ? 23.027 12.237 1.332 1.00 79.31 270 ILE A CA 1
ATOM 2085 C C . ILE A 1 270 ? 22.666 13.727 1.434 1.00 79.31 270 ILE A C 1
ATOM 2087 O O . ILE A 1 270 ? 23.099 14.508 0.595 1.00 79.31 270 ILE A O 1
ATOM 2091 N N . ALA A 1 271 ? 21.990 14.161 2.504 1.00 87.69 271 ALA A N 1
ATOM 2092 C CA . ALA A 1 271 ? 21.710 15.580 2.733 1.00 87.69 271 ALA A CA 1
ATOM 2093 C C . ALA A 1 271 ? 23.000 16.411 2.906 1.00 87.69 271 ALA A C 1
ATOM 2095 O O . ALA A 1 271 ? 23.114 17.490 2.325 1.00 87.69 271 ALA A O 1
ATOM 2096 N N . ILE A 1 272 ? 24.009 15.883 3.613 1.00 89.88 272 ILE A N 1
ATOM 2097 C CA . ILE A 1 272 ? 25.363 16.464 3.668 1.00 89.88 272 ILE A CA 1
ATOM 2098 C C . ILE A 1 272 ? 25.992 16.526 2.270 1.00 89.88 272 ILE A C 1
ATOM 2100 O O . ILE A 1 272 ? 26.502 17.577 1.879 1.00 89.88 272 ILE A O 1
ATOM 2104 N N . ILE A 1 273 ? 25.961 15.422 1.515 1.00 88.12 273 ILE A N 1
ATOM 2105 C CA . ILE A 1 273 ? 26.555 15.333 0.169 1.00 88.12 273 ILE A CA 1
ATOM 2106 C C . ILE A 1 273 ? 25.941 16.371 -0.782 1.00 88.12 273 ILE A C 1
ATOM 2108 O O . ILE A 1 273 ? 26.681 17.038 -1.499 1.00 88.12 273 ILE A O 1
ATOM 2112 N N . LEU A 1 274 ? 24.620 16.560 -0.740 1.00 90.06 274 LEU A N 1
ATOM 2113 C CA . LEU A 1 274 ? 23.884 17.503 -1.590 1.00 90.06 274 LEU A CA 1
ATOM 2114 C C . LEU A 1 274 ? 24.036 18.967 -1.152 1.00 90.06 274 LEU A C 1
ATOM 2116 O O . LEU A 1 274 ? 24.074 19.853 -2.001 1.00 90.06 274 LEU A O 1
ATOM 2120 N N . LEU A 1 275 ? 24.155 19.235 0.154 1.00 92.62 275 LEU A N 1
ATOM 2121 C CA . LEU A 1 275 ? 24.351 20.590 0.688 1.00 92.62 275 LEU A CA 1
ATOM 2122 C C . LEU A 1 275 ? 25.805 21.077 0.544 1.00 92.62 275 LEU A C 1
ATOM 2124 O O . LEU A 1 275 ? 26.047 22.273 0.394 1.00 92.62 275 LEU A O 1
ATOM 2128 N N . THR A 1 276 ? 26.781 20.164 0.553 1.00 91.75 276 THR A N 1
ATOM 2129 C CA . THR A 1 276 ? 28.218 20.473 0.416 1.00 91.75 276 THR A CA 1
ATOM 2130 C C . THR A 1 276 ? 28.579 21.302 -0.833 1.00 91.75 276 THR A C 1
ATOM 2132 O O . THR A 1 276 ? 29.262 22.315 -0.657 1.00 91.75 276 THR A O 1
ATOM 2135 N N . PRO A 1 277 ? 28.163 20.950 -2.073 1.00 89.50 277 PRO A N 1
ATOM 2136 C CA . PRO A 1 277 ? 28.516 21.704 -3.282 1.00 89.50 277 PRO A CA 1
ATOM 2137 C C . PRO A 1 277 ? 27.831 23.072 -3.409 1.00 89.50 277 PRO A C 1
ATOM 2139 O O . PRO A 1 277 ? 28.238 23.853 -4.265 1.00 89.50 277 PRO A O 1
ATOM 2142 N N . ILE A 1 278 ? 26.820 23.380 -2.588 1.00 89.88 278 ILE A N 1
ATOM 2143 C CA . ILE A 1 278 ? 26.077 24.645 -2.667 1.00 89.88 278 ILE A CA 1
ATOM 2144 C C . ILE A 1 278 ? 26.917 25.784 -2.049 1.00 89.88 278 ILE A C 1
ATOM 2146 O O . ILE A 1 278 ? 27.323 25.668 -0.887 1.00 89.88 278 ILE A O 1
ATOM 2150 N N . PRO A 1 279 ? 27.174 26.899 -2.763 1.00 88.75 279 PRO A N 1
ATOM 2151 C CA . PRO A 1 279 ? 27.884 28.066 -2.229 1.00 88.75 279 PRO A CA 1
ATOM 2152 C C . PRO A 1 279 ? 27.211 28.684 -1.000 1.00 88.75 279 PRO A C 1
ATOM 2154 O O . PRO A 1 279 ? 25.986 28.762 -0.931 1.00 88.75 279 PRO A O 1
ATOM 2157 N N . ASP A 1 280 ? 27.996 29.194 -0.048 1.00 88.12 280 ASP A N 1
ATOM 2158 C CA . ASP A 1 280 ? 27.475 29.587 1.273 1.00 88.12 280 ASP A CA 1
ATOM 2159 C C . ASP A 1 280 ? 26.450 30.733 1.228 1.00 88.12 280 ASP A C 1
ATOM 2161 O O . ASP A 1 280 ? 25.455 30.675 1.949 1.00 88.12 280 ASP A O 1
ATOM 2165 N N . ARG A 1 281 ? 26.617 31.723 0.332 1.00 85.25 281 ARG A N 1
ATOM 2166 C CA . ARG A 1 281 ? 25.620 32.795 0.108 1.00 85.25 281 ARG A CA 1
ATOM 2167 C C . ARG A 1 281 ? 24.269 32.225 -0.344 1.00 85.25 281 ARG A C 1
ATOM 2169 O O . ARG A 1 281 ? 23.227 32.662 0.131 1.00 85.25 281 ARG A O 1
ATOM 2176 N N . ILE A 1 282 ? 24.287 31.233 -1.234 1.00 87.88 282 ILE A N 1
ATOM 2177 C CA . ILE A 1 282 ? 23.084 30.583 -1.777 1.00 87.88 282 ILE A CA 1
ATOM 2178 C C . ILE A 1 282 ? 22.456 29.682 -0.704 1.00 87.88 282 ILE A C 1
ATOM 2180 O O . ILE A 1 282 ? 21.258 29.773 -0.432 1.00 87.88 282 ILE A O 1
ATOM 2184 N N . ALA A 1 283 ? 23.281 28.872 -0.032 1.00 89.19 283 ALA A N 1
ATOM 2185 C CA . ALA A 1 283 ? 22.860 28.000 1.058 1.00 89.19 283 ALA A CA 1
ATOM 2186 C C . ALA A 1 283 ? 22.198 28.785 2.200 1.00 89.19 283 ALA A C 1
ATOM 2188 O O . ALA A 1 283 ? 21.163 28.355 2.6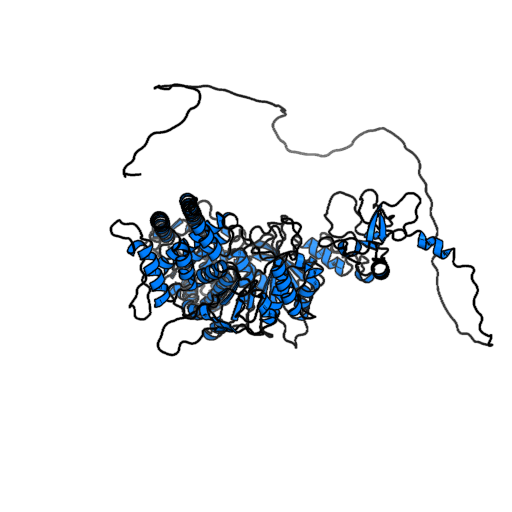93 1.00 89.19 283 ALA A O 1
ATOM 2189 N N . TYR A 1 284 ? 22.718 29.960 2.573 1.00 88.50 284 TYR A N 1
ATOM 2190 C CA . TYR A 1 284 ? 22.109 30.827 3.588 1.00 88.50 284 TYR A CA 1
ATOM 2191 C C . TYR A 1 284 ? 20.650 31.187 3.257 1.00 88.50 284 TYR A C 1
ATOM 2193 O O . TYR A 1 284 ? 19.770 31.062 4.113 1.00 88.50 284 TYR A O 1
ATOM 2201 N N . HIS A 1 285 ? 20.361 31.577 2.009 1.00 87.69 285 HIS A N 1
ATOM 2202 C CA . HIS A 1 285 ? 18.997 31.901 1.576 1.00 87.69 285 HIS A CA 1
ATOM 2203 C C . HIS A 1 285 ? 18.088 30.662 1.506 1.00 87.69 285 HIS A C 1
ATOM 2205 O O . HIS A 1 285 ? 16.925 30.742 1.906 1.00 87.69 285 HIS A O 1
ATOM 2211 N N . ILE A 1 286 ? 18.610 29.518 1.047 1.00 90.31 286 ILE A N 1
ATOM 2212 C CA . ILE A 1 286 ? 17.875 28.242 0.988 1.00 90.31 286 ILE A CA 1
ATOM 2213 C C . ILE A 1 286 ? 17.522 27.753 2.397 1.00 90.31 286 ILE A C 1
ATOM 2215 O O . ILE A 1 286 ? 16.347 27.557 2.704 1.00 90.31 286 ILE A O 1
ATOM 2219 N N . LEU A 1 287 ? 18.524 27.609 3.268 1.00 90.75 287 LEU A N 1
ATOM 2220 C CA . LEU A 1 287 ? 18.363 27.112 4.635 1.00 90.75 287 LEU A CA 1
ATOM 2221 C C . LEU A 1 287 ? 17.465 28.029 5.470 1.00 90.75 287 LEU A C 1
ATOM 2223 O O . LEU A 1 287 ? 16.659 27.531 6.249 1.00 90.75 287 LEU A O 1
ATOM 2227 N N . SER A 1 288 ? 17.526 29.351 5.265 1.00 86.38 288 SER A N 1
ATOM 2228 C CA . SER A 1 288 ? 16.621 30.286 5.948 1.00 86.38 288 SER A CA 1
ATOM 2229 C C . SER A 1 288 ? 15.150 30.049 5.578 1.00 86.38 288 SER A C 1
ATOM 2231 O O . SER A 1 288 ? 14.314 30.002 6.477 1.00 86.38 288 SER A O 1
ATOM 2233 N N . ARG A 1 289 ? 14.826 29.836 4.288 1.00 86.44 289 ARG A N 1
ATOM 2234 C CA . ARG A 1 289 ? 13.448 29.503 3.860 1.00 86.44 289 ARG A CA 1
ATOM 2235 C C . ARG A 1 289 ? 12.999 28.142 4.397 1.00 86.44 289 ARG A C 1
ATOM 2237 O O . ARG A 1 289 ? 11.887 28.029 4.901 1.00 86.44 289 ARG A O 1
ATOM 2244 N N . LEU A 1 290 ? 13.869 27.131 4.324 1.00 85.00 290 LEU A N 1
ATOM 2245 C CA . LEU A 1 290 ? 13.567 25.787 4.826 1.00 85.00 290 LEU A CA 1
ATOM 2246 C C . LEU A 1 290 ? 13.361 25.759 6.351 1.00 85.00 290 LEU A C 1
ATOM 2248 O O . LEU A 1 290 ? 12.488 25.033 6.816 1.00 85.00 290 LEU A O 1
ATOM 2252 N N . SER A 1 291 ? 14.100 26.563 7.127 1.00 81.31 291 SER A N 1
ATOM 2253 C CA . SER A 1 291 ? 13.940 26.624 8.591 1.00 81.31 291 SER A CA 1
ATOM 2254 C C . SER A 1 291 ? 12.598 27.241 8.992 1.00 81.31 291 SER A C 1
ATOM 2256 O O . SER A 1 291 ? 11.886 26.649 9.797 1.00 81.31 291 SER A O 1
ATOM 2258 N N . THR A 1 292 ? 12.198 28.370 8.385 1.00 80.62 292 THR A N 1
ATOM 2259 C CA . THR A 1 292 ? 10.875 28.983 8.634 1.00 80.62 292 THR A CA 1
ATOM 2260 C C . THR A 1 292 ? 9.744 27.989 8.377 1.00 80.62 292 THR A C 1
ATOM 2262 O O . THR A 1 292 ? 8.861 27.815 9.211 1.00 80.62 292 THR A O 1
ATOM 2265 N N . VAL A 1 293 ? 9.822 27.273 7.256 1.00 77.19 293 VAL A N 1
ATOM 2266 C CA . VAL A 1 293 ? 8.784 26.332 6.816 1.00 77.19 293 VAL A CA 1
ATOM 2267 C C . VAL A 1 293 ? 8.787 25.050 7.646 1.00 77.19 293 VAL A C 1
ATOM 2269 O O . VAL A 1 293 ? 7.726 24.506 7.934 1.00 77.19 293 VAL A O 1
ATOM 2272 N N . SER A 1 294 ? 9.950 24.600 8.129 1.00 71.88 294 SER A N 1
ATOM 2273 C CA . SER A 1 294 ? 10.010 23.548 9.148 1.00 71.88 294 SER A CA 1
ATOM 2274 C C . SER A 1 294 ? 9.234 23.957 10.406 1.00 71.88 294 SER A C 1
ATOM 2276 O O . SER A 1 294 ? 8.517 23.132 10.967 1.00 71.88 294 SER A O 1
ATOM 2278 N N . SER A 1 295 ? 9.323 25.220 10.829 1.00 72.12 295 SER A N 1
ATOM 2279 C CA . SER A 1 295 ? 8.601 25.732 12.001 1.00 72.12 295 SER A CA 1
ATOM 2280 C C . SER A 1 295 ? 7.098 25.945 11.738 1.00 72.12 295 SER A C 1
ATOM 2282 O O . SER A 1 295 ? 6.288 25.667 12.621 1.00 72.12 295 SER A O 1
ATOM 2284 N N . GLU A 1 296 ? 6.693 26.318 10.519 1.00 73.94 296 GLU A N 1
ATOM 2285 C CA . GLU A 1 296 ? 5.279 26.353 10.088 1.00 73.94 296 GLU A CA 1
ATOM 2286 C C . GLU A 1 296 ? 4.646 24.947 10.054 1.00 73.94 296 GLU A C 1
ATOM 2288 O O . GLU A 1 296 ? 3.563 24.733 10.601 1.00 73.94 296 GLU A O 1
ATOM 2293 N N . LEU A 1 297 ? 5.345 23.952 9.496 1.00 70.69 297 LEU A N 1
ATOM 2294 C CA . LEU A 1 297 ? 4.887 22.555 9.479 1.00 70.69 297 LEU A CA 1
ATOM 2295 C C . LEU A 1 297 ? 4.798 21.959 10.897 1.00 70.69 297 LEU A C 1
ATOM 2297 O O . LEU A 1 297 ? 3.877 21.195 11.194 1.00 70.69 297 LEU A O 1
ATOM 2301 N N . VAL A 1 298 ? 5.703 22.352 11.802 1.00 64.88 298 VAL A N 1
ATOM 2302 C CA . VAL A 1 298 ? 5.604 22.026 13.235 1.00 64.88 298 VAL A CA 1
ATOM 2303 C C . VAL A 1 298 ? 4.396 22.714 13.886 1.00 64.88 298 VAL A C 1
ATOM 2305 O O . VAL A 1 298 ? 3.735 22.090 14.716 1.00 64.88 298 VAL A O 1
ATOM 2308 N N . ALA A 1 299 ? 4.046 23.945 13.494 1.00 65.50 299 ALA A N 1
ATOM 2309 C CA . ALA A 1 299 ? 2.865 24.646 14.008 1.00 65.50 299 ALA A CA 1
ATOM 2310 C C . ALA A 1 299 ? 1.547 23.930 13.637 1.00 65.50 299 ALA A C 1
ATOM 2312 O O . ALA A 1 299 ? 0.691 23.726 14.506 1.00 65.50 299 ALA A O 1
ATOM 2313 N N . LEU A 1 300 ? 1.418 23.463 12.386 1.00 66.19 300 LEU A N 1
ATOM 2314 C CA . LEU A 1 300 ? 0.266 22.676 11.903 1.00 66.19 300 LEU A CA 1
ATOM 2315 C C . LEU A 1 300 ? 0.082 21.337 12.647 1.00 66.19 300 LEU A C 1
ATOM 2317 O O . LEU A 1 300 ? -1.038 20.817 12.731 1.00 66.19 300 LEU A O 1
ATOM 2321 N N . GLY A 1 301 ? 1.165 20.786 13.205 1.00 58.12 301 GLY A N 1
ATOM 2322 C CA . GLY A 1 301 ? 1.220 19.482 13.869 1.00 58.12 301 GLY A CA 1
ATOM 2323 C C . GLY A 1 301 ? 1.955 19.518 15.211 1.00 58.12 301 GLY A C 1
ATOM 2324 O O . GLY A 1 301 ? 2.892 18.749 15.419 1.00 58.12 301 GLY A O 1
ATOM 2325 N N . THR A 1 302 ? 1.521 20.377 16.138 1.00 44.50 302 THR A N 1
ATOM 2326 C CA . THR A 1 302 ? 2.225 20.765 17.387 1.00 44.50 302 THR A CA 1
ATOM 2327 C C . THR A 1 302 ? 2.490 19.660 18.431 1.00 44.50 302 THR A C 1
ATOM 2329 O O . THR A 1 302 ? 2.970 19.939 19.528 1.00 44.50 302 THR A O 1
ATOM 2332 N N . THR A 1 303 ? 2.220 18.386 18.131 1.00 39.84 303 THR A N 1
ATOM 2333 C CA . THR A 1 303 ? 2.833 17.229 18.833 1.00 39.84 303 THR A CA 1
ATOM 2334 C C . THR A 1 303 ? 2.922 15.985 17.925 1.00 39.84 303 THR A C 1
ATOM 2336 O O . THR A 1 303 ? 2.865 14.849 18.393 1.00 39.84 303 THR A O 1
ATOM 2339 N N . SER A 1 304 ? 2.990 16.203 16.607 1.00 51.50 304 SER A N 1
ATOM 2340 C CA . SER A 1 304 ? 2.668 15.241 15.535 1.00 51.50 304 SER A CA 1
ATOM 2341 C C . SER A 1 304 ? 3.822 14.961 14.565 1.00 51.50 304 SER A C 1
ATOM 2343 O O . SER A 1 304 ? 3.628 14.246 13.586 1.00 51.50 304 SER A O 1
ATOM 2345 N N . GLN A 1 305 ? 4.997 15.545 14.817 1.00 47.25 305 GLN A N 1
ATOM 2346 C CA . GLN A 1 305 ? 6.087 15.819 13.861 1.00 47.25 305 GLN A CA 1
ATOM 2347 C C . GLN A 1 305 ? 6.638 14.626 13.054 1.00 47.25 305 GLN A C 1
ATOM 2349 O O . GLN A 1 305 ? 7.457 14.825 12.167 1.00 47.25 305 GLN A O 1
ATOM 2354 N N . HIS A 1 306 ? 6.282 13.391 13.394 1.00 56.94 306 HIS A N 1
ATOM 2355 C CA . HIS A 1 306 ? 6.939 12.186 12.888 1.00 56.94 306 HIS A CA 1
ATOM 2356 C C . HIS A 1 306 ? 6.128 11.574 11.733 1.00 56.94 306 HIS A C 1
ATOM 2358 O O . HIS A 1 306 ? 6.504 11.684 10.566 1.00 56.94 306 HIS A O 1
ATOM 2364 N N . ASP A 1 307 ? 4.944 11.040 12.046 1.00 58.03 307 ASP A N 1
ATOM 2365 C CA . ASP A 1 307 ? 4.045 10.417 11.070 1.00 58.03 307 ASP A CA 1
ATOM 2366 C C . ASP A 1 307 ? 3.470 11.440 10.068 1.00 58.03 307 ASP A C 1
ATOM 2368 O O . ASP A 1 307 ? 3.384 11.169 8.871 1.00 58.03 307 ASP A O 1
ATOM 2372 N N . LEU A 1 308 ? 3.151 12.660 10.526 1.00 64.00 308 LEU A N 1
ATOM 2373 C CA . LEU A 1 308 ? 2.612 13.714 9.660 1.00 64.00 308 LEU A CA 1
ATOM 2374 C C . LEU A 1 308 ? 3.622 14.124 8.575 1.00 64.00 308 LEU A C 1
ATOM 2376 O O . LEU A 1 308 ? 3.296 14.118 7.387 1.00 64.00 308 LEU A O 1
ATOM 2380 N N . SER A 1 309 ? 4.860 14.424 8.975 1.00 63.62 309 SER A N 1
ATOM 2381 C CA . SER A 1 309 ? 5.926 14.838 8.059 1.00 63.62 309 SER A CA 1
ATOM 2382 C C . SER A 1 309 ? 6.377 13.699 7.141 1.00 63.62 309 SER A C 1
ATOM 2384 O O . SER A 1 309 ? 6.564 13.930 5.947 1.00 63.62 309 SER A O 1
ATOM 2386 N N . GLY A 1 310 ? 6.457 12.463 7.651 1.00 67.69 310 GLY A N 1
ATOM 2387 C CA . GLY A 1 310 ? 6.729 11.278 6.833 1.00 67.69 310 GLY A CA 1
ATOM 2388 C C . GLY A 1 310 ? 5.686 11.074 5.727 1.00 67.69 310 GLY A C 1
ATOM 2389 O O . GLY A 1 310 ? 6.050 10.852 4.570 1.00 67.69 310 GLY A O 1
ATOM 2390 N N . ARG A 1 311 ? 4.391 11.231 6.041 1.00 70.31 311 ARG A N 1
ATOM 2391 C CA . ARG A 1 311 ? 3.296 11.133 5.055 1.00 70.31 311 ARG A CA 1
ATOM 2392 C C . ARG A 1 311 ? 3.277 12.292 4.063 1.00 70.31 311 ARG A C 1
ATOM 2394 O O . ARG A 1 311 ? 3.094 12.041 2.873 1.00 70.31 311 ARG A O 1
ATOM 2401 N N . MET A 1 312 ? 3.491 13.532 4.515 1.00 72.31 312 MET A N 1
ATOM 2402 C CA . MET A 1 312 ? 3.625 14.696 3.626 1.00 72.31 312 MET A CA 1
ATOM 2403 C C . MET A 1 312 ? 4.755 14.481 2.616 1.00 72.31 312 MET A C 1
ATOM 2405 O O . MET A 1 312 ? 4.543 14.640 1.416 1.00 72.31 312 MET A O 1
ATOM 2409 N N . PHE A 1 313 ? 5.926 14.034 3.080 1.00 70.00 313 PHE A N 1
ATOM 2410 C CA . PHE A 1 313 ? 7.085 13.773 2.230 1.00 70.00 313 PHE A CA 1
ATOM 2411 C C . PHE A 1 313 ? 6.856 12.589 1.274 1.00 70.00 313 PHE A C 1
ATOM 2413 O O . PHE A 1 313 ? 7.126 12.700 0.079 1.00 70.00 313 PHE A O 1
ATOM 2420 N N . GLN A 1 314 ? 6.258 11.488 1.747 1.00 69.88 314 GLN A N 1
ATOM 2421 C CA . GLN A 1 314 ? 5.875 10.367 0.880 1.00 69.88 314 GLN A CA 1
ATOM 2422 C C . GLN A 1 314 ? 4.877 10.804 -0.211 1.00 69.88 314 GLN A C 1
ATOM 2424 O O . GLN A 1 314 ? 5.002 10.373 -1.359 1.00 69.88 314 GLN A O 1
ATOM 2429 N N . ARG A 1 315 ? 3.901 11.665 0.117 1.00 72.31 315 ARG A N 1
ATOM 2430 C CA . ARG A 1 315 ? 2.890 12.171 -0.831 1.00 72.31 315 ARG A CA 1
ATOM 2431 C C . ARG A 1 315 ? 3.493 13.141 -1.847 1.00 72.31 315 ARG A C 1
ATOM 2433 O O . ARG A 1 315 ? 3.258 12.952 -3.035 1.00 72.31 315 ARG A O 1
ATOM 2440 N N . LEU A 1 316 ? 4.335 14.073 -1.393 1.00 72.69 316 LEU A N 1
ATOM 2441 C CA . LEU A 1 316 ? 5.145 14.978 -2.219 1.00 72.69 316 LEU A CA 1
ATOM 2442 C C . LEU A 1 316 ? 5.913 14.214 -3.304 1.00 72.69 316 LEU A C 1
ATOM 2444 O O . LEU A 1 316 ? 5.842 14.539 -4.484 1.00 72.69 316 LEU A O 1
ATOM 2448 N N . ILE A 1 317 ? 6.623 13.160 -2.903 1.00 67.50 317 ILE A N 1
ATOM 2449 C CA . ILE A 1 317 ? 7.462 12.362 -3.806 1.00 67.50 317 ILE A CA 1
ATOM 2450 C C . ILE A 1 317 ? 6.617 11.467 -4.729 1.00 67.50 317 ILE A C 1
ATOM 2452 O O . ILE A 1 317 ? 7.058 11.093 -5.816 1.00 67.50 317 ILE A O 1
ATOM 2456 N N . SER A 1 318 ? 5.389 11.146 -4.315 1.00 61.94 318 SER A N 1
ATOM 2457 C CA . SER A 1 318 ? 4.425 10.387 -5.116 1.00 61.94 318 SER A CA 1
ATOM 2458 C C . SER A 1 318 ? 3.655 11.242 -6.136 1.00 61.94 318 SER A C 1
ATOM 2460 O O . SER A 1 318 ? 3.029 10.661 -7.021 1.00 61.94 318 SER A O 1
ATOM 2462 N N . ASP A 1 319 ? 3.681 12.584 -6.064 1.00 63.28 319 ASP A N 1
ATOM 2463 C CA . ASP A 1 319 ? 3.068 13.426 -7.102 1.00 63.28 319 ASP A CA 1
ATOM 2464 C C . ASP A 1 319 ? 3.993 13.534 -8.331 1.00 63.28 319 ASP A C 1
ATOM 2466 O O . ASP A 1 319 ? 5.118 14.048 -8.302 1.00 63.28 319 ASP A O 1
ATOM 2470 N N . ARG A 1 320 ? 3.476 13.074 -9.472 1.00 53.03 320 ARG A N 1
ATOM 2471 C CA . ARG A 1 320 ? 4.144 13.119 -10.774 1.00 53.03 320 ARG A CA 1
ATOM 2472 C C . ARG A 1 320 ? 4.457 14.548 -11.250 1.00 53.03 320 ARG A C 1
ATOM 2474 O O . ARG A 1 320 ? 5.425 14.726 -11.986 1.00 53.03 320 ARG A O 1
ATOM 2481 N N . LYS A 1 321 ? 3.719 15.578 -10.820 1.00 56.72 321 LYS A N 1
ATOM 2482 C CA . LYS A 1 321 ? 4.059 16.998 -11.064 1.00 56.72 321 LYS A CA 1
ATOM 2483 C C . LYS A 1 321 ? 5.378 17.398 -10.397 1.00 56.72 321 LYS A C 1
ATOM 2485 O O . LYS A 1 321 ? 6.064 18.305 -10.878 1.00 56.72 321 LYS A O 1
ATOM 2490 N N . PHE A 1 322 ? 5.702 16.747 -9.280 1.00 54.16 322 PHE A N 1
ATOM 2491 C CA . PHE A 1 322 ? 6.834 17.086 -8.431 1.00 54.16 322 PHE A CA 1
ATOM 2492 C C . PHE A 1 322 ? 8.101 16.287 -8.774 1.00 54.16 322 PHE A C 1
ATOM 2494 O O . PHE A 1 322 ? 9.180 16.873 -8.733 1.00 54.16 322 PHE A O 1
ATOM 2501 N N . LEU A 1 323 ? 7.987 15.005 -9.170 1.00 56.81 323 LEU A N 1
ATOM 2502 C CA . LEU A 1 323 ? 9.145 14.157 -9.538 1.00 56.81 323 LEU A CA 1
ATOM 2503 C C . LEU A 1 323 ? 8.988 13.253 -10.783 1.00 56.81 323 LEU A C 1
ATOM 2505 O O . LEU A 1 323 ? 9.914 12.518 -11.116 1.00 56.81 323 LEU A O 1
ATOM 2509 N N . ALA A 1 324 ? 7.878 13.332 -11.524 1.00 49.31 324 ALA A N 1
ATOM 2510 C CA . ALA A 1 324 ? 7.636 12.588 -12.775 1.00 49.31 324 ALA A CA 1
ATOM 2511 C C . ALA A 1 324 ? 7.633 11.038 -12.674 1.00 49.31 324 ALA A C 1
ATOM 2513 O O . ALA A 1 324 ? 7.769 10.347 -13.684 1.00 49.31 324 ALA A O 1
ATOM 2514 N N . THR A 1 325 ? 7.434 10.487 -11.477 1.00 54.94 325 THR A N 1
ATOM 2515 C CA . THR A 1 325 ? 7.663 9.072 -11.134 1.00 54.94 325 THR A CA 1
ATOM 2516 C C . THR A 1 325 ? 6.391 8.231 -10.951 1.00 54.94 325 THR A C 1
ATOM 2518 O O . THR A 1 325 ? 5.402 8.667 -10.369 1.00 54.94 325 THR A O 1
ATOM 2521 N N . PHE A 1 326 ? 6.439 6.977 -11.413 1.00 54.44 326 PHE A N 1
ATOM 2522 C CA . PHE A 1 326 ? 5.320 6.020 -11.434 1.00 54.44 326 PHE A CA 1
ATOM 2523 C C . PHE A 1 326 ? 5.151 5.232 -10.116 1.00 54.44 326 PHE A C 1
ATOM 2525 O O . PHE A 1 326 ? 5.236 4.005 -10.104 1.00 54.44 326 PHE A O 1
ATOM 2532 N N . TYR A 1 327 ? 4.966 5.918 -8.987 1.00 70.12 327 TYR A N 1
ATOM 2533 C CA . TYR A 1 327 ? 4.916 5.262 -7.671 1.00 70.12 327 TYR A CA 1
ATOM 2534 C C . TYR A 1 327 ? 3.519 4.751 -7.275 1.00 70.12 327 TYR A C 1
ATOM 2536 O O . TYR A 1 327 ? 2.493 5.317 -7.658 1.00 70.12 327 TYR A O 1
ATOM 2544 N N . THR A 1 328 ? 3.481 3.679 -6.475 1.00 74.38 328 THR A N 1
ATOM 2545 C CA . THR A 1 328 ? 2.253 3.128 -5.873 1.00 74.38 328 THR A CA 1
ATOM 2546 C C . THR A 1 328 ? 1.593 4.166 -4.964 1.00 74.38 328 THR A C 1
ATOM 2548 O O . THR A 1 328 ? 2.249 4.695 -4.065 1.00 74.38 328 THR A O 1
ATOM 2551 N N . LEU A 1 329 ? 0.294 4.435 -5.135 1.00 82.69 329 LEU A N 1
ATOM 2552 C CA . LEU A 1 329 ? -0.411 5.396 -4.278 1.00 82.69 329 LEU A CA 1
ATOM 2553 C C . LEU A 1 329 ? -0.507 4.875 -2.827 1.00 82.69 329 LEU A C 1
ATOM 2555 O O . LEU A 1 329 ? -0.778 3.684 -2.647 1.00 82.69 329 LEU A O 1
ATOM 2559 N N . PRO A 1 330 ? -0.367 5.723 -1.784 1.00 83.81 330 PRO A N 1
ATOM 2560 C CA . PRO A 1 330 ? -0.380 5.274 -0.386 1.00 83.81 330 PRO A CA 1
ATOM 2561 C C . PRO A 1 330 ? -1.622 4.467 0.026 1.00 83.81 330 PRO A C 1
ATOM 2563 O O . PRO A 1 330 ? -1.489 3.478 0.742 1.00 83.81 330 PRO A O 1
ATOM 2566 N N . SER A 1 331 ? -2.815 4.818 -0.469 1.00 88.12 331 SER A N 1
ATOM 2567 C CA . SER A 1 331 ? -4.043 4.045 -0.222 1.00 88.12 331 SER A CA 1
ATOM 2568 C C . SER A 1 331 ? -4.016 2.666 -0.897 1.00 88.12 331 SER A C 1
ATOM 2570 O O . SER A 1 331 ? -4.431 1.670 -0.311 1.00 88.12 331 SER A O 1
ATOM 2572 N N . SER A 1 332 ? -3.451 2.566 -2.101 1.00 92.12 332 SER A N 1
ATOM 2573 C CA . SER A 1 332 ? -3.300 1.289 -2.810 1.00 92.12 332 SER A CA 1
ATOM 2574 C C . SER A 1 332 ? -2.224 0.401 -2.178 1.00 92.12 332 SER A C 1
ATOM 2576 O O . SER A 1 332 ? -2.390 -0.817 -2.102 1.00 92.12 332 SER A O 1
ATOM 2578 N N . ALA A 1 333 ? -1.153 1.011 -1.663 1.00 93.06 333 ALA A N 1
ATOM 2579 C CA . ALA A 1 333 ? -0.142 0.326 -0.869 1.00 93.06 333 ALA A CA 1
ATOM 2580 C C . ALA A 1 333 ? -0.732 -0.211 0.448 1.00 93.06 333 ALA A C 1
ATOM 2582 O O . ALA A 1 333 ? -0.488 -1.367 0.782 1.00 93.06 333 ALA A O 1
ATOM 2583 N N . ALA A 1 334 ? -1.562 0.577 1.146 1.00 94.19 334 ALA A N 1
ATOM 2584 C CA . ALA A 1 334 ? -2.272 0.147 2.354 1.00 94.19 334 ALA A CA 1
ATOM 2585 C C . ALA A 1 334 ? -3.221 -1.037 2.095 1.00 94.19 334 ALA A C 1
ATOM 2587 O O . ALA A 1 334 ? -3.215 -1.992 2.868 1.00 94.19 334 ALA A O 1
ATOM 2588 N N . LEU A 1 335 ? -3.970 -1.028 0.983 1.00 96.88 335 LEU A N 1
ATOM 2589 C CA . LEU A 1 335 ? -4.834 -2.150 0.589 1.00 96.88 335 LEU A CA 1
ATOM 2590 C C . LEU A 1 335 ? -4.034 -3.449 0.392 1.00 96.88 335 LEU A C 1
ATOM 2592 O O . LEU A 1 335 ? -4.409 -4.489 0.933 1.00 96.88 335 LEU A O 1
ATOM 2596 N N . LEU A 1 336 ? -2.926 -3.404 -0.360 1.00 98.06 336 LEU A N 1
ATOM 2597 C CA . LEU A 1 336 ? -2.097 -4.594 -0.589 1.00 98.06 336 LEU A CA 1
ATOM 2598 C C . LEU A 1 336 ? -1.401 -5.064 0.698 1.00 98.06 336 LEU A C 1
ATOM 2600 O O . LEU A 1 336 ? -1.384 -6.261 0.977 1.00 98.06 336 LEU A O 1
ATOM 2604 N N . ALA A 1 337 ? -0.877 -4.132 1.498 1.00 97.94 337 ALA A N 1
ATOM 2605 C CA . ALA A 1 337 ? -0.240 -4.422 2.777 1.00 97.94 337 ALA A CA 1
ATOM 2606 C C . ALA A 1 337 ? -1.204 -5.087 3.770 1.00 97.94 337 ALA A C 1
ATOM 2608 O O . ALA A 1 337 ? -0.888 -6.146 4.305 1.00 97.94 337 ALA A O 1
ATOM 2609 N N . GLU A 1 338 ? -2.402 -4.535 3.979 1.00 96.50 338 GLU A N 1
ATOM 2610 C CA . GLU A 1 338 ? -3.393 -5.129 4.884 1.00 96.50 338 GLU A CA 1
ATOM 2611 C C . GLU A 1 338 ? -3.818 -6.533 4.444 1.00 96.50 338 GLU A C 1
ATOM 2613 O O . GLU A 1 338 ? -3.912 -7.437 5.277 1.00 96.50 338 GLU A O 1
ATOM 2618 N N . LEU A 1 339 ? -4.024 -6.739 3.139 1.00 97.25 339 LEU A N 1
ATOM 2619 C CA . LEU A 1 339 ? -4.362 -8.049 2.581 1.00 97.25 339 LEU A CA 1
ATOM 2620 C C . LEU A 1 339 ? -3.222 -9.072 2.706 1.00 97.25 339 LEU A C 1
ATOM 2622 O O . LEU A 1 339 ? -3.505 -10.263 2.832 1.00 97.25 339 LEU A O 1
ATOM 2626 N N . ALA A 1 340 ? -1.962 -8.631 2.665 1.00 97.94 340 ALA A N 1
ATOM 2627 C CA . ALA A 1 340 ? -0.784 -9.491 2.766 1.00 97.94 340 ALA A CA 1
ATOM 2628 C C . ALA A 1 340 ? -0.409 -9.811 4.222 1.00 97.94 340 ALA A C 1
ATOM 2630 O O . ALA A 1 340 ? -0.281 -10.976 4.586 1.00 97.94 340 ALA A O 1
ATOM 2631 N N . VAL A 1 341 ? -0.312 -8.799 5.087 1.00 97.25 341 VAL A N 1
ATOM 2632 C CA . VAL A 1 341 ? 0.027 -8.967 6.513 1.00 97.25 341 VAL A CA 1
ATOM 2633 C C . VAL A 1 341 ? -1.092 -9.707 7.264 1.00 97.25 341 VAL A C 1
ATOM 2635 O O . VAL A 1 341 ? -0.838 -10.394 8.246 1.00 97.25 341 VAL A O 1
ATOM 2638 N N . ALA A 1 342 ? -2.338 -9.665 6.775 1.00 94.12 342 ALA A N 1
ATOM 2639 C CA . ALA A 1 342 ? -3.428 -10.517 7.266 1.00 94.12 342 ALA A CA 1
ATOM 2640 C C . ALA A 1 342 ? -3.281 -12.028 6.976 1.00 94.12 342 ALA A C 1
ATOM 2642 O O . ALA A 1 342 ? -4.110 -12.800 7.459 1.00 94.12 342 ALA A O 1
ATOM 2643 N N . ARG A 1 343 ? -2.295 -12.438 6.168 1.00 94.69 343 ARG A N 1
ATOM 2644 C CA . ARG A 1 343 ? -2.039 -13.832 5.757 1.00 94.69 343 ARG A CA 1
ATOM 2645 C C . ARG A 1 343 ? -0.751 -14.416 6.341 1.00 94.69 343 ARG A C 1
ATOM 2647 O O . ARG A 1 343 ? -0.403 -15.544 6.001 1.00 94.69 343 ARG A O 1
ATOM 2654 N N . LEU A 1 344 ? -0.038 -13.639 7.154 1.00 95.12 344 LEU A N 1
ATOM 2655 C CA . LEU A 1 344 ? 1.135 -14.092 7.889 1.00 95.12 344 LEU A CA 1
ATOM 2656 C C . LEU A 1 344 ? 0.690 -14.940 9.081 1.00 95.12 344 LEU A C 1
ATOM 2658 O O . LEU A 1 344 ? -0.102 -14.473 9.903 1.00 95.12 344 LEU A O 1
ATOM 2662 N N . ASP A 1 345 ? 1.225 -16.156 9.182 1.00 90.94 345 ASP A N 1
ATOM 2663 C CA . ASP A 1 345 ? 1.124 -16.947 10.404 1.00 90.94 345 ASP A CA 1
ATOM 2664 C C . ASP A 1 345 ? 2.140 -16.405 11.414 1.00 90.94 345 ASP A C 1
ATOM 2666 O O . ASP A 1 345 ? 3.354 -16.546 11.265 1.00 90.94 345 ASP A O 1
ATOM 2670 N N . THR A 1 346 ? 1.654 -15.621 12.372 1.00 93.69 346 THR A N 1
ATOM 2671 C CA . THR A 1 346 ? 2.485 -14.904 13.344 1.00 93.69 346 THR A CA 1
ATOM 2672 C C . THR A 1 346 ? 1.652 -14.616 14.579 1.00 93.69 346 THR A C 1
ATOM 2674 O O . THR A 1 346 ? 0.561 -14.049 14.486 1.00 93.69 346 THR A O 1
ATOM 2677 N N . ASN A 1 347 ? 2.173 -14.961 15.758 1.00 93.88 347 ASN A N 1
ATOM 2678 C CA . ASN A 1 347 ? 1.537 -14.563 17.005 1.00 93.88 347 ASN A CA 1
ATOM 2679 C C . ASN A 1 347 ? 1.759 -13.064 17.258 1.00 93.88 347 ASN A C 1
ATOM 2681 O O . ASN A 1 347 ? 2.777 -12.661 17.812 1.00 93.88 347 ASN A O 1
ATOM 2685 N N . TRP A 1 348 ? 0.773 -12.241 16.904 1.00 93.00 348 TRP A N 1
ATOM 2686 C CA . TRP A 1 348 ? 0.808 -10.787 17.095 1.00 93.00 348 TRP A CA 1
ATOM 2687 C C . TRP A 1 348 ? 0.879 -10.333 18.563 1.00 93.00 348 TRP A C 1
ATOM 2689 O O . TRP A 1 348 ? 1.151 -9.160 18.796 1.00 93.00 348 TRP A O 1
ATOM 2699 N N . SER A 1 349 ? 0.663 -11.227 19.540 1.00 90.56 349 SER A N 1
ATOM 2700 C CA . SER A 1 349 ? 0.890 -10.948 20.971 1.00 90.56 349 SER A CA 1
ATOM 2701 C C . SER A 1 349 ? 2.310 -11.268 21.461 1.00 90.56 349 SER A C 1
ATOM 2703 O O . SER A 1 349 ? 2.668 -10.872 22.568 1.00 90.56 349 SER A O 1
ATOM 2705 N N . ASP A 1 350 ? 3.134 -11.947 20.655 1.00 93.75 350 ASP A N 1
ATOM 2706 C CA . ASP A 1 350 ? 4.533 -12.233 20.977 1.00 93.75 350 ASP A CA 1
ATOM 2707 C C . ASP A 1 350 ? 5.465 -11.266 20.235 1.00 93.75 350 ASP A C 1
ATOM 2709 O O . ASP A 1 350 ? 5.577 -11.257 19.006 1.00 93.75 350 ASP A O 1
ATOM 2713 N N . LYS A 1 351 ? 6.174 -10.457 21.023 1.00 94.56 351 LYS A N 1
ATOM 2714 C CA . LYS A 1 351 ? 7.174 -9.502 20.553 1.00 94.56 351 LYS A CA 1
ATOM 2715 C C . LYS A 1 351 ? 8.284 -10.155 19.736 1.00 94.56 351 LYS A C 1
ATOM 2717 O O . LYS A 1 351 ? 8.705 -9.589 18.729 1.00 94.56 351 LYS A O 1
ATOM 2722 N N . GLU A 1 352 ? 8.789 -11.305 20.171 1.00 95.62 352 GLU A N 1
ATOM 2723 C CA . GLU A 1 352 ? 9.947 -11.923 19.527 1.00 95.62 352 GLU A CA 1
ATOM 2724 C C . GLU A 1 352 ? 9.526 -12.676 18.254 1.00 95.62 352 GLU A C 1
ATOM 2726 O O . GLU A 1 352 ? 10.261 -12.635 17.270 1.00 95.62 352 GLU A O 1
ATOM 2731 N N . ALA A 1 353 ? 8.299 -13.212 18.189 1.00 94.94 353 ALA A N 1
ATOM 2732 C CA . ALA A 1 353 ? 7.696 -13.667 16.931 1.00 94.94 353 ALA A CA 1
ATOM 2733 C C . ALA A 1 353 ? 7.564 -12.528 15.899 1.00 94.94 353 ALA A C 1
ATOM 2735 O O . ALA A 1 353 ? 7.939 -12.700 14.739 1.00 94.94 353 ALA A O 1
ATOM 2736 N N . VAL A 1 354 ? 7.102 -11.338 16.312 1.00 96.12 354 VAL A N 1
ATOM 2737 C CA . VAL A 1 354 ? 7.002 -10.166 15.417 1.00 96.12 354 VAL A CA 1
ATOM 2738 C C . VAL A 1 354 ? 8.384 -9.651 14.982 1.00 96.12 354 VAL A C 1
ATOM 2740 O O . VAL A 1 354 ? 8.541 -9.234 13.836 1.00 96.12 354 VAL A O 1
ATOM 2743 N N . LYS A 1 355 ? 9.411 -9.730 15.839 1.00 95.88 355 LYS A N 1
ATOM 2744 C CA . LYS A 1 355 ? 10.808 -9.409 15.473 1.00 95.88 355 LYS A CA 1
ATOM 2745 C C . LYS A 1 355 ? 11.492 -10.472 14.605 1.00 95.88 355 LYS A C 1
ATOM 2747 O O . LYS A 1 355 ? 12.477 -10.154 13.946 1.00 95.88 355 LYS A O 1
ATOM 2752 N N . ALA A 1 356 ? 11.007 -11.714 14.615 1.00 95.25 356 ALA A N 1
ATOM 2753 C CA . ALA A 1 356 ? 11.536 -12.814 13.806 1.00 95.25 356 ALA A CA 1
ATOM 2754 C C . ALA A 1 356 ? 10.987 -12.839 12.365 1.00 95.25 356 ALA A C 1
ATOM 2756 O O . ALA A 1 356 ? 11.478 -13.614 11.538 1.00 95.25 356 ALA A O 1
ATOM 2757 N N . LEU A 1 357 ? 9.993 -11.997 12.055 1.00 96.81 357 LEU A N 1
ATOM 2758 C CA . LEU A 1 357 ? 9.502 -11.780 10.695 1.00 96.81 357 LEU A CA 1
ATOM 2759 C C . LEU A 1 357 ? 10.632 -11.345 9.751 1.00 96.81 357 LEU A C 1
ATOM 2761 O O . LEU A 1 357 ? 11.525 -10.584 10.121 1.00 96.81 357 LEU A O 1
ATOM 2765 N N . ARG A 1 358 ? 10.545 -11.755 8.484 1.00 96.75 358 ARG A N 1
ATOM 2766 C CA . ARG A 1 358 ? 11.393 -11.242 7.401 1.00 96.75 358 ARG A CA 1
ATOM 2767 C C . ARG A 1 358 ? 10.531 -10.798 6.222 1.00 96.75 358 ARG A C 1
ATOM 2769 O O . ARG A 1 358 ? 9.919 -11.615 5.537 1.00 96.75 358 ARG A O 1
ATOM 2776 N N . ILE A 1 359 ? 10.498 -9.493 5.977 1.00 98.00 359 ILE A N 1
ATOM 2777 C CA . ILE A 1 359 ? 9.655 -8.816 4.987 1.00 98.00 359 ILE A CA 1
ATOM 2778 C C . ILE A 1 359 ? 10.565 -8.122 3.971 1.00 98.00 359 ILE A C 1
ATOM 2780 O O . ILE A 1 359 ? 11.435 -7.349 4.367 1.00 98.00 359 ILE A O 1
ATOM 2784 N N . ALA A 1 360 ? 10.373 -8.365 2.672 1.00 96.75 360 ALA A N 1
ATOM 2785 C CA . ALA A 1 360 ? 11.204 -7.760 1.631 1.00 96.75 360 ALA A CA 1
ATOM 2786 C C . ALA A 1 360 ? 10.439 -7.002 0.540 1.00 96.75 360 ALA A C 1
ATOM 2788 O O . ALA A 1 360 ? 9.420 -7.476 0.039 1.00 96.75 360 ALA A O 1
ATOM 2789 N N . ASP A 1 361 ? 11.022 -5.885 0.101 1.00 96.12 361 ASP A N 1
ATOM 2790 C CA . ASP A 1 361 ? 10.715 -5.218 -1.168 1.00 96.12 361 ASP A CA 1
ATOM 2791 C C . ASP A 1 361 ? 12.014 -5.045 -1.966 1.00 96.12 361 ASP A C 1
ATOM 2793 O O . ASP A 1 361 ? 12.879 -4.231 -1.630 1.00 96.12 361 ASP A O 1
ATOM 2797 N N . PHE A 1 362 ? 12.168 -5.841 -3.025 1.00 92.75 362 PHE A N 1
ATOM 2798 C CA . PHE A 1 362 ? 13.379 -5.851 -3.848 1.00 92.75 362 PHE A CA 1
ATOM 2799 C C . PHE A 1 362 ? 13.395 -4.770 -4.950 1.00 92.75 362 PHE A C 1
ATOM 2801 O O . PHE A 1 362 ? 14.337 -4.729 -5.744 1.00 92.75 362 PHE A O 1
ATOM 2808 N N . ALA A 1 363 ? 12.371 -3.912 -5.013 1.00 88.25 363 ALA A N 1
ATOM 2809 C CA . ALA A 1 363 ? 12.263 -2.774 -5.928 1.00 88.25 363 ALA A CA 1
ATOM 2810 C C . ALA A 1 363 ? 11.611 -1.576 -5.206 1.00 88.25 363 ALA A C 1
ATOM 2812 O O . ALA A 1 363 ? 10.600 -1.036 -5.662 1.00 88.25 363 ALA A O 1
ATOM 2813 N N . CYS A 1 364 ? 12.154 -1.204 -4.041 1.00 85.38 364 CYS A N 1
ATOM 2814 C CA . CYS A 1 364 ? 11.393 -0.459 -3.036 1.00 85.38 364 CYS A CA 1
ATOM 2815 C C . CYS A 1 364 ? 11.032 0.988 -3.409 1.00 85.38 364 CYS A C 1
ATOM 2817 O O . CYS A 1 364 ? 10.054 1.516 -2.871 1.00 85.38 364 CYS A O 1
ATOM 2819 N N . GLY A 1 365 ? 11.761 1.642 -4.324 1.00 82.31 365 GLY A N 1
ATOM 2820 C CA . GLY A 1 365 ? 11.441 2.993 -4.786 1.00 82.31 365 GLY A CA 1
ATOM 2821 C C . GLY A 1 365 ? 11.354 4.010 -3.640 1.00 82.31 365 GLY A C 1
ATOM 2822 O O . GLY A 1 365 ? 12.344 4.331 -2.997 1.00 82.31 365 GLY A O 1
ATOM 2823 N N . THR A 1 366 ? 10.162 4.543 -3.372 1.00 75.50 366 THR A N 1
ATOM 2824 C CA . THR A 1 366 ? 9.918 5.479 -2.251 1.00 75.50 366 THR A CA 1
ATOM 2825 C C . THR A 1 366 ? 9.717 4.805 -0.898 1.00 75.50 366 THR A C 1
ATOM 2827 O O . THR A 1 366 ? 9.512 5.490 0.103 1.00 75.50 366 THR A O 1
ATOM 2830 N N . GLY A 1 367 ? 9.688 3.474 -0.861 1.00 84.69 367 GLY A N 1
ATOM 2831 C CA . GLY A 1 367 ? 9.336 2.701 0.321 1.00 84.69 367 GLY A CA 1
ATOM 2832 C C . GLY A 1 367 ? 7.835 2.654 0.590 1.00 84.69 367 GLY A C 1
ATOM 2833 O O . GLY A 1 367 ? 7.443 2.214 1.663 1.00 84.69 367 GLY A O 1
ATOM 2834 N N . ALA A 1 368 ? 6.976 3.085 -0.345 1.00 86.12 368 ALA A N 1
ATOM 2835 C CA . ALA A 1 368 ? 5.531 3.178 -0.114 1.00 86.12 368 ALA A CA 1
ATOM 2836 C C . ALA A 1 368 ? 4.887 1.848 0.324 1.00 86.12 368 ALA A C 1
ATOM 2838 O O . ALA A 1 368 ? 4.029 1.849 1.207 1.00 86.12 368 ALA A O 1
ATOM 2839 N N . LEU A 1 369 ? 5.320 0.720 -0.254 1.00 92.94 369 LEU A N 1
ATOM 2840 C CA . LEU A 1 369 ? 4.845 -0.617 0.118 1.00 92.94 369 LEU A CA 1
ATOM 2841 C C . LEU A 1 369 ? 5.459 -1.113 1.432 1.00 92.94 369 LEU A C 1
ATOM 2843 O O . LEU A 1 369 ? 4.727 -1.652 2.262 1.00 92.94 369 LEU A O 1
ATOM 2847 N N . LEU A 1 370 ? 6.753 -0.874 1.672 1.00 93.50 370 LEU A N 1
ATOM 2848 C CA . LEU A 1 370 ? 7.389 -1.182 2.960 1.00 93.50 370 LEU A CA 1
ATOM 2849 C C . LEU A 1 370 ? 6.768 -0.381 4.111 1.00 93.50 370 LEU A C 1
ATOM 2851 O O . LEU A 1 370 ? 6.476 -0.969 5.145 1.00 93.50 370 LEU A O 1
ATOM 2855 N N . ASN A 1 371 ? 6.494 0.916 3.938 1.00 91.38 371 ASN A N 1
ATOM 2856 C CA . ASN A 1 371 ? 5.841 1.737 4.961 1.00 91.38 371 ASN A CA 1
ATOM 2857 C C . ASN A 1 371 ? 4.403 1.268 5.211 1.00 91.38 371 ASN A C 1
ATOM 2859 O O . ASN A 1 371 ? 4.030 1.040 6.355 1.00 91.38 371 ASN A O 1
ATOM 2863 N N . ALA A 1 372 ? 3.607 1.036 4.161 1.00 92.56 372 ALA A N 1
ATOM 2864 C CA . ALA A 1 372 ? 2.256 0.496 4.321 1.00 92.56 372 ALA A CA 1
ATOM 2865 C C . ALA A 1 372 ? 2.252 -0.855 5.066 1.00 92.56 372 ALA A C 1
ATOM 2867 O O . ALA A 1 372 ? 1.438 -1.071 5.963 1.00 92.56 372 ALA A O 1
ATOM 2868 N N . THR A 1 373 ? 3.207 -1.732 4.747 1.00 96.88 373 THR A N 1
ATOM 2869 C CA . THR A 1 373 ? 3.411 -3.023 5.427 1.00 96.88 373 THR A CA 1
ATOM 2870 C C . THR A 1 373 ? 3.858 -2.839 6.869 1.00 96.88 373 THR A C 1
ATOM 2872 O O . THR A 1 373 ? 3.372 -3.536 7.757 1.00 96.88 373 THR A O 1
ATOM 2875 N N . TYR A 1 374 ? 4.729 -1.865 7.128 1.00 95.06 374 TYR A N 1
ATOM 2876 C CA . TYR A 1 374 ? 5.183 -1.544 8.469 1.00 95.06 374 TYR A CA 1
ATOM 2877 C C . TYR A 1 374 ? 4.024 -1.036 9.339 1.00 95.06 374 TYR A C 1
ATOM 2879 O O . TYR A 1 374 ? 3.806 -1.573 10.423 1.00 95.06 374 TYR A O 1
ATOM 2887 N N . GLN A 1 375 ? 3.203 -0.103 8.845 1.00 91.06 375 GLN A N 1
ATOM 2888 C CA . GLN A 1 375 ? 2.007 0.353 9.565 1.00 91.06 375 GLN A CA 1
ATOM 2889 C C . GLN A 1 375 ? 0.998 -0.786 9.796 1.00 91.06 375 GLN A C 1
ATOM 2891 O O . GLN A 1 375 ? 0.432 -0.883 10.884 1.00 91.06 375 GLN A O 1
ATOM 2896 N N . ALA A 1 376 ? 0.821 -1.695 8.828 1.00 93.31 376 ALA A N 1
ATOM 2897 C CA . ALA A 1 376 ? -0.032 -2.878 8.975 1.00 93.31 376 ALA A CA 1
ATOM 2898 C C . ALA A 1 376 ? 0.479 -3.858 10.057 1.00 93.31 376 ALA A C 1
ATOM 2900 O O . ALA A 1 376 ? -0.325 -4.409 10.818 1.00 93.31 376 ALA A O 1
ATOM 2901 N N . VAL A 1 377 ? 1.801 -4.046 10.168 1.00 95.50 377 VAL A N 1
ATOM 2902 C CA . VAL A 1 377 ? 2.456 -4.817 11.245 1.00 95.50 377 VAL A CA 1
ATOM 2903 C C . VAL A 1 377 ? 2.279 -4.124 12.598 1.00 95.50 377 VAL A C 1
ATOM 2905 O O . VAL A 1 377 ? 1.779 -4.743 13.538 1.00 95.50 377 VAL A O 1
ATOM 2908 N N . LEU A 1 378 ? 2.606 -2.829 12.694 1.00 90.44 378 LEU A N 1
ATOM 2909 C CA . LEU A 1 378 ? 2.469 -2.060 13.934 1.00 90.44 378 LEU A CA 1
ATOM 2910 C C . LEU A 1 378 ? 1.023 -2.042 14.440 1.00 90.44 378 LEU A C 1
ATOM 2912 O O . LEU A 1 378 ? 0.783 -2.297 15.615 1.00 90.44 378 LEU A O 1
ATOM 2916 N N . SER A 1 379 ? 0.050 -1.804 13.555 1.00 87.69 379 SER A N 1
ATOM 2917 C CA . SER A 1 379 ? -1.375 -1.793 13.900 1.00 87.69 379 SER A CA 1
ATOM 2918 C C . SER A 1 379 ? -1.853 -3.139 14.456 1.00 87.69 379 SER A C 1
ATOM 2920 O O . SER A 1 379 ? -2.702 -3.167 15.348 1.00 87.69 379 SER A O 1
ATOM 2922 N N . ARG A 1 380 ? -1.324 -4.270 13.966 1.00 90.50 380 ARG A N 1
ATOM 2923 C CA . ARG A 1 380 ? -1.641 -5.600 14.520 1.00 90.50 380 ARG A CA 1
ATOM 2924 C C . ARG A 1 380 ? -0.999 -5.806 15.886 1.00 90.50 380 ARG A C 1
ATOM 2926 O O . ARG A 1 380 ? -1.698 -6.228 16.801 1.00 90.50 380 ARG A O 1
ATOM 2933 N N . TYR A 1 381 ? 0.277 -5.455 16.041 1.00 91.56 381 TYR A N 1
ATOM 2934 C CA . TYR A 1 381 ? 0.997 -5.576 17.313 1.00 91.56 381 TYR A CA 1
ATOM 2935 C C . TYR A 1 381 ? 0.374 -4.696 18.417 1.00 91.56 381 TYR A C 1
ATOM 2937 O O . TYR A 1 381 ? 0.063 -5.192 19.501 1.00 91.56 381 TYR A O 1
ATOM 2945 N N . ARG A 1 382 ? 0.047 -3.429 18.110 1.00 86.94 382 ARG A N 1
ATOM 2946 C CA . ARG A 1 382 ? -0.672 -2.510 19.019 1.00 86.94 382 ARG A CA 1
ATOM 2947 C C . ARG A 1 382 ? -2.007 -3.083 19.499 1.00 86.94 382 ARG A C 1
ATOM 2949 O O . ARG A 1 382 ? -2.289 -3.048 20.693 1.00 86.94 382 ARG A O 1
ATOM 2956 N N . ARG A 1 383 ? -2.791 -3.677 18.590 1.00 83.25 383 ARG A N 1
ATOM 2957 C CA . ARG A 1 383 ? -4.087 -4.321 18.885 1.00 83.25 383 ARG A CA 1
ATOM 2958 C C . ARG A 1 383 ? -3.990 -5.604 19.720 1.00 83.25 383 ARG A C 1
ATOM 2960 O O . ARG A 1 383 ? -4.995 -6.058 20.270 1.00 83.25 383 ARG A O 1
ATOM 2967 N N . HIS A 1 384 ? -2.790 -6.153 19.875 1.00 86.06 384 HIS A N 1
ATOM 2968 C CA . HIS A 1 384 ? -2.473 -7.227 20.821 1.00 86.06 384 HIS A CA 1
ATOM 2969 C C . HIS A 1 384 ? -1.690 -6.697 22.040 1.00 86.06 384 HIS A C 1
ATOM 2971 O O . HIS A 1 384 ? -1.002 -7.451 22.722 1.00 86.06 384 HIS A O 1
ATOM 2977 N N . SER A 1 385 ? -1.847 -5.399 22.334 1.00 79.12 385 SER A N 1
ATOM 2978 C CA . SER A 1 385 ? -1.297 -4.666 23.483 1.00 79.12 385 SER A CA 1
ATOM 2979 C C . SER A 1 385 ? 0.220 -4.411 23.472 1.00 79.12 385 SER A C 1
ATOM 2981 O O . SER A 1 385 ? 0.761 -3.973 24.487 1.00 79.12 385 SER A O 1
ATOM 2983 N N . GLY A 1 386 ? 0.913 -4.625 22.349 1.00 84.94 386 GLY A N 1
ATOM 2984 C CA . GLY A 1 386 ? 2.346 -4.336 22.210 1.00 84.94 386 GLY A CA 1
ATOM 2985 C C . GLY A 1 386 ? 2.667 -2.852 21.958 1.00 84.94 386 GLY A C 1
ATOM 2986 O O . GLY A 1 386 ? 1.940 -2.169 21.234 1.00 84.94 386 GLY A O 1
ATOM 2987 N N . ASP A 1 387 ? 3.772 -2.340 22.521 1.00 85.69 387 ASP A N 1
ATOM 2988 C CA . ASP A 1 387 ? 4.280 -0.987 22.223 1.00 85.69 387 ASP A CA 1
ATOM 2989 C C . ASP A 1 387 ? 5.118 -0.980 20.931 1.00 85.69 387 ASP A C 1
ATOM 2991 O O . ASP A 1 387 ? 6.148 -1.650 20.827 1.00 85.69 387 ASP A O 1
ATOM 2995 N N . ASP A 1 388 ? 4.687 -0.186 19.948 1.00 85.81 388 ASP A N 1
ATOM 2996 C CA . ASP A 1 388 ? 5.294 -0.073 18.616 1.00 85.81 388 ASP A CA 1
ATOM 2997 C C . ASP A 1 388 ? 6.788 0.318 18.648 1.00 85.81 388 ASP A C 1
ATOM 2999 O O . ASP A 1 388 ? 7.583 -0.112 17.803 1.00 85.81 388 ASP A O 1
ATOM 3003 N N . ARG A 1 389 ? 7.193 1.034 19.699 1.00 85.25 389 ARG A N 1
ATOM 3004 C CA . ARG A 1 389 ? 8.579 1.429 19.986 1.00 85.25 389 ARG A CA 1
ATOM 3005 C C . ARG A 1 389 ? 9.515 0.255 20.261 1.00 85.25 389 ARG A C 1
ATOM 3007 O O . ARG A 1 389 ? 10.669 0.308 19.842 1.00 85.25 389 ARG A O 1
ATOM 3014 N N . GLU A 1 390 ? 9.043 -0.803 20.926 1.00 89.94 390 GLU A N 1
ATOM 3015 C CA . GLU A 1 390 ? 9.887 -1.945 21.323 1.00 89.94 390 GLU A CA 1
ATOM 3016 C C . GLU A 1 390 ? 10.357 -2.803 20.141 1.00 89.94 390 GLU A C 1
ATOM 3018 O O . GLU A 1 390 ? 11.318 -3.568 20.267 1.00 89.94 390 GLU A O 1
ATOM 3023 N N . ILE A 1 391 ? 9.677 -2.686 18.997 1.00 92.75 391 ILE A N 1
ATOM 3024 C CA . ILE A 1 391 ? 10.021 -3.409 17.772 1.00 92.75 391 ILE A CA 1
ATOM 3025 C C . ILE A 1 391 ? 10.681 -2.517 16.713 1.00 92.75 391 ILE A C 1
ATOM 3027 O O . ILE A 1 391 ? 11.349 -3.063 15.844 1.00 92.75 391 ILE A O 1
ATOM 3031 N N . HIS A 1 392 ? 10.595 -1.178 16.788 1.00 91.06 392 HIS A N 1
ATOM 3032 C CA . HIS A 1 392 ? 11.119 -0.276 15.743 1.00 91.06 392 HIS A CA 1
ATOM 3033 C C . HIS A 1 392 ? 12.575 -0.555 15.339 1.00 91.06 392 HIS A C 1
ATOM 3035 O O . HIS A 1 392 ? 12.852 -0.679 14.148 1.00 91.06 392 HIS A O 1
ATOM 3041 N N . ALA A 1 393 ? 13.491 -0.710 16.301 1.00 88.31 393 ALA A N 1
ATOM 3042 C CA . ALA A 1 393 ? 14.899 -0.973 15.993 1.00 88.31 393 ALA A CA 1
ATOM 3043 C C . ALA A 1 393 ? 15.078 -2.285 15.204 1.00 88.31 393 ALA A C 1
ATOM 3045 O O . ALA A 1 393 ? 15.695 -2.284 14.144 1.00 88.31 393 ALA A O 1
ATOM 3046 N N . ALA A 1 394 ? 14.443 -3.378 15.639 1.00 91.81 394 ALA A N 1
ATOM 3047 C CA . ALA A 1 394 ? 14.453 -4.650 14.911 1.00 91.81 394 ALA A CA 1
ATOM 3048 C C . ALA A 1 394 ? 13.759 -4.552 13.537 1.00 91.81 394 ALA A C 1
ATOM 3050 O O . ALA A 1 394 ? 14.207 -5.175 12.572 1.00 91.81 394 ALA A O 1
ATOM 3051 N N . MET A 1 395 ? 12.705 -3.735 13.426 1.00 93.62 395 MET A N 1
ATOM 3052 C CA . MET A 1 395 ? 12.019 -3.480 12.159 1.00 93.62 395 MET A CA 1
ATOM 3053 C C . MET A 1 395 ? 12.935 -2.778 11.151 1.00 93.62 395 MET A C 1
ATOM 3055 O O . MET A 1 395 ? 12.975 -3.187 9.993 1.00 93.62 395 MET A O 1
ATOM 3059 N N . MET A 1 396 ? 13.709 -1.783 11.594 1.00 87.62 396 MET A N 1
ATOM 3060 C CA . MET A 1 396 ? 14.686 -1.071 10.763 1.00 87.62 396 MET A CA 1
ATOM 3061 C C . MET A 1 396 ? 15.930 -1.911 10.443 1.00 87.62 396 MET A C 1
ATOM 3063 O O . MET A 1 396 ? 16.444 -1.832 9.326 1.00 87.62 396 MET A O 1
ATOM 3067 N N . GLU A 1 397 ? 16.419 -2.697 11.405 1.00 85.75 397 GLU A N 1
ATOM 3068 C CA . GLU A 1 397 ? 17.685 -3.432 11.304 1.00 85.75 397 GLU A CA 1
ATOM 3069 C C . GLU A 1 397 ? 17.566 -4.772 10.567 1.00 85.75 397 GLU A C 1
ATOM 3071 O O . GLU A 1 397 ? 18.482 -5.113 9.818 1.00 85.75 397 GLU A O 1
ATOM 3076 N N . ALA A 1 398 ? 16.472 -5.524 10.753 1.00 88.12 398 ALA A N 1
ATOM 3077 C CA . ALA A 1 398 ? 16.384 -6.928 10.329 1.00 88.12 398 ALA A CA 1
ATOM 3078 C C . ALA A 1 398 ? 15.066 -7.335 9.642 1.00 88.12 398 ALA A C 1
ATOM 3080 O O . ALA A 1 398 ? 15.117 -8.084 8.663 1.00 88.12 398 ALA A O 1
ATOM 3081 N N . VAL A 1 399 ? 13.900 -6.875 10.122 1.00 94.69 399 VAL A N 1
ATOM 3082 C CA . VAL A 1 399 ? 12.604 -7.335 9.575 1.00 94.69 399 VAL A CA 1
ATOM 3083 C C . VAL A 1 399 ? 12.327 -6.737 8.199 1.00 94.69 399 VAL A C 1
ATOM 3085 O O . VAL A 1 399 ? 11.923 -7.473 7.303 1.00 94.69 399 VAL A O 1
ATOM 3088 N N . LEU A 1 400 ? 12.524 -5.425 8.016 1.00 95.19 400 LEU A N 1
ATOM 3089 C CA . LEU A 1 400 ? 12.249 -4.731 6.753 1.00 95.19 400 LEU A CA 1
ATOM 3090 C C . LEU A 1 400 ? 13.515 -4.671 5.887 1.00 95.19 400 LEU A C 1
ATOM 3092 O O . LEU A 1 400 ? 14.369 -3.800 6.059 1.00 95.19 400 LEU A O 1
ATOM 3096 N N . VAL A 1 401 ? 13.615 -5.582 4.920 1.00 93.75 401 VAL A N 1
ATOM 3097 C CA . VAL A 1 401 ? 14.690 -5.594 3.920 1.00 93.75 401 VAL A CA 1
ATOM 3098 C C . VAL A 1 401 ? 14.215 -4.890 2.652 1.00 93.75 401 VAL A C 1
ATOM 3100 O O . VAL A 1 401 ? 13.249 -5.300 2.015 1.00 93.75 401 VAL A O 1
ATOM 3103 N N . GLY A 1 402 ? 14.895 -3.819 2.259 1.00 91.50 402 GLY A N 1
ATOM 3104 C CA . GLY A 1 402 ? 14.549 -3.049 1.067 1.00 91.50 402 GLY A CA 1
ATOM 3105 C C . GLY A 1 402 ? 15.735 -2.925 0.132 1.00 91.50 402 GLY A C 1
ATOM 3106 O O . GLY A 1 402 ? 16.857 -2.705 0.585 1.00 91.50 402 GLY A O 1
ATOM 3107 N N . SER A 1 403 ? 15.502 -3.017 -1.174 1.00 88.19 403 SER A N 1
ATOM 3108 C CA . SER A 1 403 ? 16.549 -2.715 -2.146 1.00 88.19 403 SER A CA 1
ATOM 3109 C C . SER A 1 403 ? 16.057 -1.939 -3.354 1.00 88.19 403 SER A C 1
ATOM 3111 O O . SER A 1 403 ? 15.008 -2.247 -3.917 1.00 88.19 403 SER A O 1
ATOM 3113 N N . ASP A 1 404 ? 16.889 -1.007 -3.804 1.00 85.31 404 ASP A N 1
ATOM 3114 C CA . ASP A 1 404 ? 16.755 -0.321 -5.088 1.00 85.31 404 ASP A CA 1
ATOM 3115 C C . ASP A 1 404 ? 18.149 -0.158 -5.725 1.00 85.31 404 ASP A C 1
ATOM 3117 O O . ASP A 1 404 ? 19.174 -0.416 -5.090 1.00 85.31 404 ASP A O 1
ATOM 3121 N N . ILE A 1 405 ? 18.202 0.261 -6.985 1.00 77.56 405 ILE A N 1
ATOM 3122 C CA . ILE A 1 405 ? 19.439 0.620 -7.696 1.00 77.56 405 ILE A CA 1
ATOM 3123 C C . ILE A 1 405 ? 19.744 2.124 -7.613 1.00 77.56 405 ILE A C 1
ATOM 3125 O O . ILE A 1 405 ? 20.869 2.537 -7.893 1.00 77.56 405 ILE A O 1
ATOM 3129 N N . MET A 1 406 ? 18.772 2.954 -7.214 1.00 75.19 406 MET A N 1
ATOM 3130 C CA . MET A 1 406 ? 18.949 4.398 -7.046 1.00 75.19 406 MET A CA 1
ATOM 3131 C C . MET A 1 406 ? 19.292 4.768 -5.588 1.00 75.19 406 MET A C 1
ATOM 3133 O O . MET A 1 406 ? 18.486 4.500 -4.696 1.00 75.19 406 MET A O 1
ATOM 3137 N N . PRO A 1 407 ? 20.407 5.482 -5.315 1.00 71.75 407 PRO A N 1
ATOM 3138 C CA . PRO A 1 407 ? 20.724 5.979 -3.969 1.00 71.75 407 PRO A CA 1
ATOM 3139 C C . PRO A 1 407 ? 19.650 6.901 -3.371 1.00 71.75 407 PRO A C 1
ATOM 3141 O O . PRO A 1 407 ? 19.465 6.941 -2.157 1.00 71.75 407 PRO A O 1
ATOM 3144 N N . ALA A 1 408 ? 18.923 7.636 -4.220 1.00 70.44 408 ALA A N 1
ATOM 3145 C CA . ALA A 1 408 ? 17.800 8.461 -3.788 1.00 70.44 408 ALA A CA 1
ATOM 3146 C C . ALA A 1 408 ? 16.635 7.603 -3.259 1.00 70.44 408 ALA A C 1
ATOM 3148 O O . ALA A 1 408 ? 16.125 7.873 -2.178 1.00 70.44 408 ALA A O 1
ATOM 3149 N N . ALA A 1 409 ? 16.250 6.539 -3.969 1.00 75.94 409 ALA A N 1
ATOM 3150 C CA . ALA A 1 409 ? 15.159 5.645 -3.575 1.00 75.94 409 ALA A CA 1
ATOM 3151 C C . ALA A 1 409 ? 15.399 5.016 -2.188 1.00 75.94 409 ALA A C 1
ATOM 3153 O O . ALA A 1 409 ? 14.542 5.062 -1.300 1.00 75.94 409 ALA A O 1
ATOM 3154 N N . THR A 1 410 ? 16.610 4.512 -1.952 1.00 78.56 410 THR A N 1
ATOM 3155 C CA . THR A 1 410 ? 16.972 3.867 -0.682 1.00 78.56 410 THR A CA 1
ATOM 3156 C C . THR A 1 410 ? 17.042 4.860 0.480 1.00 78.56 410 THR A C 1
ATOM 3158 O O . THR A 1 410 ? 16.525 4.563 1.558 1.00 78.56 410 THR A O 1
ATOM 3161 N N . HIS A 1 411 ? 17.565 6.073 0.259 1.00 76.12 411 HIS A N 1
ATOM 3162 C CA . HIS A 1 411 ? 17.487 7.169 1.233 1.00 76.12 411 HIS A CA 1
ATOM 3163 C C . HIS A 1 411 ? 16.038 7.521 1.605 1.00 76.12 411 HIS A C 1
ATOM 3165 O O . HIS A 1 411 ? 15.717 7.650 2.790 1.00 76.12 411 HIS A O 1
ATOM 3171 N N . LEU A 1 412 ? 15.169 7.693 0.605 1.00 76.44 412 LEU A N 1
ATOM 3172 C CA . LEU A 1 412 ? 13.776 8.092 0.807 1.00 76.44 412 LEU A CA 1
ATOM 3173 C C . LEU A 1 412 ? 13.005 7.007 1.564 1.00 76.44 412 LEU A C 1
ATOM 3175 O O . LEU A 1 412 ? 12.380 7.302 2.581 1.00 76.44 412 LEU A O 1
ATOM 3179 N N . THR A 1 413 ? 13.156 5.748 1.141 1.00 82.44 413 THR A N 1
ATOM 3180 C CA . THR A 1 413 ? 12.618 4.565 1.828 1.00 82.44 413 THR A CA 1
ATOM 3181 C C . THR A 1 413 ? 13.042 4.533 3.299 1.00 82.44 413 THR A C 1
ATOM 3183 O O . THR A 1 413 ? 12.195 4.473 4.190 1.00 82.44 413 THR A O 1
ATOM 3186 N N . ALA A 1 414 ? 14.347 4.625 3.577 1.00 81.50 414 ALA A N 1
ATOM 3187 C CA . ALA A 1 414 ? 14.858 4.579 4.944 1.00 81.50 414 ALA A CA 1
ATOM 3188 C C . ALA A 1 414 ? 14.389 5.778 5.790 1.00 81.50 414 ALA A C 1
ATOM 3190 O O . ALA A 1 414 ? 14.095 5.609 6.973 1.00 81.50 414 ALA A O 1
ATOM 3191 N N . SER A 1 415 ? 14.267 6.971 5.196 1.00 77.19 415 SER A N 1
ATOM 3192 C CA . SER A 1 415 ? 13.763 8.173 5.879 1.00 77.19 415 SER A CA 1
ATOM 3193 C C . SER A 1 415 ? 12.292 8.034 6.283 1.00 77.19 415 SER A C 1
ATOM 3195 O O . SER A 1 415 ? 11.935 8.319 7.429 1.00 77.19 415 SER A O 1
ATOM 3197 N N . VAL A 1 416 ? 11.440 7.557 5.368 1.00 78.88 416 VAL A N 1
ATOM 3198 C CA . VAL A 1 416 ? 10.004 7.348 5.622 1.00 78.88 416 VAL A CA 1
ATOM 3199 C C . VAL A 1 416 ? 9.791 6.299 6.718 1.00 78.88 416 VAL A C 1
ATOM 3201 O O . VAL A 1 416 ? 9.006 6.536 7.633 1.00 78.88 416 VAL A O 1
ATOM 3204 N N . LEU A 1 417 ? 10.537 5.188 6.691 1.00 85.06 417 LEU A N 1
ATOM 3205 C CA . LEU A 1 417 ? 10.453 4.147 7.725 1.00 85.06 417 LEU A CA 1
ATOM 3206 C C . LEU A 1 417 ? 10.967 4.628 9.096 1.00 85.06 417 LEU A C 1
ATOM 3208 O O . LEU A 1 417 ? 10.313 4.391 10.113 1.00 85.06 417 LEU A O 1
ATOM 3212 N N . SER A 1 418 ? 12.080 5.375 9.130 1.00 80.56 418 SER A N 1
ATOM 3213 C CA . SER A 1 418 ? 12.618 5.975 10.368 1.00 80.56 418 SER A CA 1
ATOM 3214 C C . SER A 1 418 ? 11.630 6.953 11.016 1.00 80.56 418 SER A C 1
ATOM 3216 O O . SER A 1 418 ? 11.571 7.072 12.237 1.00 80.56 418 SER A O 1
ATOM 3218 N N . SER A 1 419 ? 10.821 7.641 10.204 1.00 77.38 419 SER A N 1
ATOM 3219 C CA . SER A 1 419 ? 9.849 8.644 10.662 1.00 77.38 419 SER A CA 1
ATOM 3220 C C . SER A 1 419 ? 8.636 8.058 11.401 1.00 77.38 419 SER A C 1
ATOM 3222 O O . SER A 1 419 ? 7.834 8.822 11.930 1.00 77.38 419 SER A O 1
ATOM 3224 N N . ALA A 1 420 ? 8.507 6.730 11.515 1.00 80.38 420 ALA A N 1
ATOM 3225 C CA . ALA A 1 420 ? 7.509 6.111 12.392 1.00 80.38 420 ALA A CA 1
ATOM 3226 C C . ALA A 1 420 ? 7.815 6.363 13.885 1.00 80.38 420 ALA A C 1
ATOM 3228 O O . ALA A 1 420 ? 6.936 6.785 14.641 1.00 80.38 420 ALA A O 1
ATOM 3229 N N . HIS A 1 421 ? 9.071 6.153 14.302 1.00 80.31 421 HIS A N 1
ATOM 3230 C CA . HIS A 1 421 ? 9.527 6.320 15.690 1.00 80.31 421 HIS A CA 1
ATOM 3231 C C . HIS A 1 421 ? 10.923 6.964 15.756 1.00 80.31 421 HIS A C 1
ATOM 3233 O O . HIS A 1 421 ? 11.850 6.368 16.299 1.00 80.31 421 HIS A O 1
ATOM 3239 N N . PRO A 1 422 ? 11.100 8.203 15.266 1.00 74.38 422 PRO A N 1
ATOM 3240 C CA . PRO A 1 422 ? 12.423 8.803 15.074 1.00 74.38 422 PRO A CA 1
ATOM 3241 C C . PRO A 1 422 ? 13.153 9.139 16.391 1.00 74.38 422 PRO A C 1
ATOM 3243 O O . PRO A 1 422 ? 14.328 9.491 16.386 1.00 74.38 422 PRO A O 1
ATOM 3246 N N . THR A 1 423 ? 12.488 8.995 17.542 1.00 75.62 423 THR A N 1
ATOM 3247 C CA . THR A 1 423 ? 13.114 9.056 18.872 1.00 75.62 423 THR A CA 1
ATOM 3248 C C . THR A 1 423 ? 13.714 7.720 19.335 1.00 75.62 423 THR A C 1
ATOM 3250 O O . THR A 1 423 ? 14.264 7.663 20.432 1.00 75.62 423 THR A O 1
ATOM 3253 N N . VAL A 1 424 ? 13.561 6.635 18.566 1.00 79.62 424 VAL A N 1
ATOM 3254 C CA . VAL A 1 424 ? 14.094 5.299 18.870 1.00 79.62 424 VAL A CA 1
ATOM 3255 C C . VAL A 1 424 ? 15.317 5.052 17.974 1.00 79.62 424 VAL A C 1
ATOM 3257 O O . VAL A 1 424 ? 15.147 4.816 16.778 1.00 79.62 424 VAL A O 1
ATOM 3260 N N . PRO A 1 425 ? 16.549 5.120 18.511 1.00 71.50 425 PRO A N 1
ATOM 3261 C CA . PRO A 1 425 ? 17.755 4.937 17.714 1.00 71.50 425 PRO A CA 1
ATOM 3262 C C . PRO A 1 425 ? 17.924 3.478 17.271 1.00 71.50 425 PRO A C 1
ATOM 3264 O O . PRO A 1 425 ? 17.514 2.550 17.969 1.00 71.50 425 PRO A O 1
ATOM 3267 N N . PHE A 1 426 ? 18.595 3.286 16.136 1.00 75.94 426 PHE A N 1
ATOM 3268 C CA . PHE A 1 426 ? 18.938 1.977 15.579 1.00 75.94 426 PHE A CA 1
ATOM 3269 C C . PHE A 1 426 ? 20.391 1.946 15.074 1.00 75.94 426 PHE A C 1
ATOM 3271 O O . PHE A 1 426 ? 20.962 2.955 14.637 1.00 75.94 426 PHE A O 1
ATOM 3278 N N . ALA A 1 427 ? 21.016 0.773 15.143 1.00 68.06 427 ALA A N 1
ATOM 3279 C CA . ALA A 1 427 ? 22.412 0.554 14.780 1.00 68.06 427 ALA A CA 1
ATOM 3280 C C . ALA A 1 427 ? 22.629 0.458 13.261 1.00 68.06 427 ALA A C 1
ATOM 3282 O O . ALA A 1 427 ? 23.709 0.803 12.782 1.00 68.06 427 ALA A O 1
ATOM 3283 N N . ASN A 1 428 ? 21.628 0.012 12.497 1.00 71.75 428 ASN A N 1
ATOM 3284 C CA . ASN A 1 428 ? 21.694 -0.136 11.039 1.00 71.75 428 ASN A CA 1
ATOM 3285 C C . ASN A 1 428 ? 20.316 -0.007 10.385 1.00 71.75 428 ASN A C 1
ATOM 3287 O O . ASN A 1 428 ? 19.289 -0.021 11.054 1.00 71.75 428 ASN A O 1
ATOM 3291 N N . THR A 1 429 ? 20.298 0.067 9.054 1.00 79.69 429 THR A N 1
ATOM 3292 C CA . THR A 1 429 ? 19.085 -0.166 8.270 1.00 79.69 429 THR A CA 1
ATOM 3293 C C . THR A 1 429 ? 19.290 -1.342 7.320 1.00 79.69 429 THR A C 1
ATOM 3295 O O . THR A 1 429 ? 20.369 -1.474 6.742 1.00 79.69 429 THR A O 1
ATOM 3298 N N . SER A 1 430 ? 18.257 -2.160 7.119 1.00 86.06 430 SER A N 1
ATOM 3299 C CA . SER A 1 430 ? 18.233 -3.196 6.078 1.00 86.06 430 SER A CA 1
ATOM 3300 C C . SER A 1 430 ? 17.759 -2.682 4.701 1.00 86.06 430 SER A C 1
ATOM 3302 O O . SER A 1 430 ? 17.411 -3.463 3.815 1.00 86.06 430 SER A O 1
ATOM 3304 N N . ILE A 1 431 ? 17.779 -1.359 4.489 1.00 86.38 431 ILE A N 1
ATOM 3305 C CA . ILE A 1 431 ? 17.515 -0.707 3.199 1.00 86.38 431 ILE A CA 1
ATOM 3306 C C . ILE A 1 431 ? 18.842 -0.422 2.469 1.00 86.38 431 ILE A C 1
ATOM 3308 O O . ILE A 1 431 ? 19.638 0.399 2.929 1.00 86.38 431 ILE A O 1
ATOM 3312 N N . ILE A 1 432 ? 19.084 -1.069 1.323 1.00 82.00 432 ILE A N 1
ATOM 3313 C CA . ILE A 1 432 ? 20.377 -1.051 0.609 1.00 82.00 432 ILE A CA 1
ATOM 3314 C C . ILE A 1 432 ? 20.287 -0.655 -0.866 1.00 82.00 432 ILE A C 1
ATOM 3316 O O . ILE A 1 432 ? 19.402 -1.085 -1.603 1.00 82.00 432 ILE A O 1
ATOM 3320 N N . THR A 1 433 ? 21.279 0.113 -1.326 1.00 79.75 433 THR A N 1
ATOM 3321 C CA . THR A 1 433 ? 21.489 0.370 -2.759 1.00 79.75 433 THR A CA 1
ATOM 3322 C C . THR A 1 433 ? 22.292 -0.771 -3.369 1.00 79.75 433 THR A C 1
ATOM 3324 O O . THR A 1 433 ? 23.425 -1.023 -2.952 1.00 79.75 433 THR A O 1
ATOM 3327 N N . LEU A 1 434 ? 21.723 -1.455 -4.359 1.00 81.62 434 LEU A N 1
ATOM 3328 C CA . LEU A 1 434 ? 22.381 -2.554 -5.061 1.00 81.62 434 LEU A CA 1
ATOM 3329 C C . LEU A 1 434 ? 23.187 -2.047 -6.267 1.00 81.62 434 LEU A C 1
ATOM 3331 O O . LEU A 1 434 ? 22.691 -1.199 -7.013 1.00 81.62 434 LEU A O 1
ATOM 3335 N N . PRO A 1 435 ? 24.393 -2.591 -6.521 1.00 80.06 435 PRO A N 1
ATOM 3336 C CA . PRO A 1 435 ? 25.163 -2.252 -7.712 1.00 80.06 435 PRO A CA 1
ATOM 3337 C C . PRO A 1 435 ? 24.408 -2.573 -9.010 1.00 80.06 435 PRO A C 1
ATOM 3339 O O . PRO A 1 435 ? 23.795 -3.632 -9.154 1.00 80.06 435 PRO A O 1
ATOM 3342 N N . TYR A 1 436 ? 24.497 -1.671 -9.984 1.00 78.44 436 TYR A N 1
ATOM 3343 C CA . TYR A 1 436 ? 23.879 -1.792 -11.305 1.00 78.44 436 TYR A CA 1
ATOM 3344 C C . TYR A 1 436 ? 24.868 -1.334 -12.383 1.00 78.44 436 TYR A C 1
ATOM 3346 O O . TYR A 1 436 ? 25.696 -0.458 -12.131 1.00 78.44 436 TYR A O 1
ATOM 3354 N N . GLY A 1 437 ? 24.805 -1.933 -13.574 1.00 77.12 437 GLY A N 1
ATOM 3355 C CA . GLY A 1 437 ? 25.702 -1.606 -14.684 1.00 77.12 437 GLY A CA 1
ATOM 3356 C C . GLY A 1 437 ? 27.129 -2.134 -14.500 1.00 77.12 437 GLY A C 1
ATOM 3357 O O . GLY A 1 437 ? 27.387 -3.084 -13.744 1.00 77.12 437 GLY A O 1
ATOM 3358 N N . LYS A 1 438 ? 28.073 -1.546 -15.238 1.00 76.81 438 LYS A N 1
ATOM 3359 C CA . LYS A 1 438 ? 29.491 -1.931 -15.241 1.00 76.81 438 LYS A CA 1
ATOM 3360 C C . LYS A 1 438 ? 30.159 -1.589 -13.908 1.00 76.81 438 LYS A C 1
ATOM 3362 O O . LYS A 1 438 ? 30.159 -0.440 -13.483 1.00 76.81 438 LYS A O 1
ATOM 3367 N N . GLN A 1 439 ? 30.799 -2.583 -13.298 1.00 76.06 439 GLN A N 1
ATOM 3368 C CA . GLN A 1 439 ? 31.515 -2.408 -12.032 1.00 76.06 439 GLN A CA 1
ATOM 3369 C C . GLN A 1 439 ? 33.004 -2.071 -12.241 1.00 76.06 439 GLN A C 1
ATOM 3371 O O . GLN A 1 439 ? 33.560 -2.380 -13.305 1.00 76.06 439 GLN A O 1
ATOM 3376 N N . PRO A 1 440 ? 33.671 -1.467 -11.237 1.00 69.31 440 PRO A N 1
ATOM 3377 C CA . PRO A 1 440 ? 35.128 -1.354 -11.187 1.00 69.31 440 PRO A CA 1
ATOM 3378 C C . PRO A 1 440 ? 35.827 -2.716 -11.343 1.00 69.31 440 PRO A C 1
ATOM 3380 O O . PRO A 1 440 ? 35.311 -3.758 -10.933 1.00 69.31 440 PRO A O 1
ATOM 3383 N N . THR A 1 441 ? 36.992 -2.727 -11.995 1.00 56.41 441 THR A N 1
ATOM 3384 C CA . THR A 1 441 ? 37.659 -3.955 -12.480 1.00 56.41 441 THR A CA 1
ATOM 3385 C C . THR A 1 441 ? 38.276 -4.835 -11.391 1.00 56.41 441 THR A C 1
ATOM 3387 O O . THR A 1 441 ? 38.634 -5.976 -11.664 1.00 56.41 441 THR A O 1
ATOM 3390 N N . ASP A 1 442 ? 38.392 -4.320 -10.172 1.00 58.59 442 ASP A N 1
ATOM 3391 C CA . ASP A 1 442 ? 38.860 -4.998 -8.959 1.00 58.59 442 ASP A CA 1
ATOM 3392 C C . ASP A 1 442 ? 37.758 -5.800 -8.237 1.00 58.59 442 ASP A C 1
ATOM 3394 O O . ASP A 1 442 ? 38.062 -6.679 -7.435 1.00 58.59 442 ASP A O 1
ATOM 3398 N N . THR A 1 443 ? 36.481 -5.560 -8.551 1.00 56.09 443 THR A N 1
ATOM 3399 C CA . THR A 1 443 ? 35.327 -6.189 -7.870 1.00 56.09 443 THR A CA 1
ATOM 3400 C C . THR A 1 443 ? 35.093 -7.670 -8.196 1.00 56.09 443 THR A C 1
ATOM 3402 O O . THR A 1 443 ? 34.213 -8.289 -7.604 1.00 56.09 443 THR A O 1
ATOM 3405 N N . GLY A 1 444 ? 35.795 -8.246 -9.177 1.00 56.41 444 GLY A N 1
ATOM 3406 C CA . GLY A 1 444 ? 35.587 -9.622 -9.663 1.00 56.41 444 GLY A CA 1
ATOM 3407 C C . GLY A 1 444 ? 34.291 -9.857 -10.465 1.00 56.41 444 GLY A C 1
ATOM 3408 O O . GLY A 1 444 ? 34.255 -10.741 -11.320 1.00 56.41 444 GLY A O 1
ATOM 3409 N N . HIS A 1 445 ? 33.253 -9.038 -10.265 1.00 64.88 445 HIS A N 1
ATOM 3410 C CA . HIS A 1 445 ? 31.953 -9.126 -10.938 1.00 64.88 445 HIS A CA 1
ATOM 3411 C C . HIS A 1 445 ? 31.766 -7.932 -11.900 1.00 64.88 445 HIS A C 1
ATOM 3413 O O . HIS A 1 445 ? 31.108 -6.957 -11.543 1.00 64.88 445 HIS A O 1
ATOM 3419 N N . PRO A 1 446 ? 32.280 -7.972 -13.149 1.00 71.00 446 PRO A N 1
ATOM 3420 C CA . PRO A 1 446 ? 32.395 -6.795 -14.030 1.00 71.00 446 PRO A CA 1
ATOM 3421 C C . PRO A 1 446 ? 31.062 -6.178 -14.502 1.00 71.00 446 PRO A C 1
ATOM 3423 O O . PRO A 1 446 ? 31.051 -5.193 -15.243 1.00 71.00 446 PRO A O 1
ATOM 3426 N N . THR A 1 447 ? 29.918 -6.757 -14.136 1.00 80.81 447 THR A N 1
ATOM 3427 C CA . THR A 1 447 ? 28.576 -6.257 -14.463 1.00 80.81 447 THR A CA 1
ATOM 3428 C C . THR A 1 447 ? 27.584 -6.725 -13.399 1.00 80.81 447 THR A C 1
ATOM 3430 O O . THR A 1 447 ? 27.534 -7.919 -13.083 1.00 80.81 447 THR A O 1
ATOM 3433 N N . ALA A 1 448 ? 26.772 -5.803 -12.887 1.00 82.88 448 ALA A N 1
ATOM 3434 C CA . ALA A 1 448 ? 25.723 -6.057 -11.902 1.00 82.88 448 ALA A CA 1
ATOM 3435 C C . ALA A 1 448 ? 24.337 -5.674 -12.450 1.00 82.88 448 ALA A C 1
ATOM 3437 O O . ALA A 1 448 ? 24.227 -4.822 -13.336 1.00 82.88 448 ALA A O 1
ATOM 3438 N N . LEU A 1 449 ? 23.284 -6.324 -11.950 1.00 79.75 449 LEU A N 1
ATOM 3439 C CA . LEU A 1 449 ? 21.899 -6.177 -12.424 1.00 79.75 449 LEU A CA 1
ATOM 3440 C C . LEU A 1 449 ? 20.949 -5.611 -11.355 1.00 79.75 449 LEU A C 1
ATOM 3442 O O . LEU A 1 449 ? 19.727 -5.704 -11.509 1.00 79.75 449 LEU A O 1
ATOM 3446 N N . GLY A 1 450 ? 21.478 -5.075 -10.254 1.00 84.38 450 GLY A N 1
ATOM 3447 C CA . GLY A 1 450 ? 20.689 -4.806 -9.057 1.00 84.38 450 GLY A CA 1
ATOM 3448 C C . GLY A 1 450 ? 20.072 -6.093 -8.500 1.00 84.38 450 GLY A C 1
ATOM 3449 O O . GLY A 1 450 ? 20.690 -7.158 -8.515 1.00 84.38 450 GLY A O 1
ATOM 3450 N N . ALA A 1 451 ? 18.813 -6.015 -8.069 1.00 85.81 451 ALA A N 1
ATOM 3451 C CA . ALA A 1 451 ? 18.094 -7.128 -7.443 1.00 85.81 451 ALA A CA 1
ATOM 3452 C C . ALA A 1 451 ? 17.980 -8.402 -8.308 1.00 85.81 451 ALA A C 1
ATOM 3454 O O . ALA A 1 451 ? 17.797 -9.491 -7.771 1.00 85.81 451 ALA A O 1
ATOM 3455 N N . LEU A 1 452 ? 18.127 -8.310 -9.635 1.00 86.50 452 LEU A N 1
ATOM 3456 C CA . LEU A 1 452 ? 18.066 -9.473 -10.531 1.00 86.50 452 LEU A CA 1
ATOM 3457 C C . LEU A 1 452 ? 19.229 -10.462 -10.332 1.00 86.50 452 LEU A C 1
ATOM 3459 O O . LEU A 1 452 ? 19.097 -11.627 -10.706 1.00 86.50 452 LEU A O 1
ATOM 3463 N N . ASP A 1 453 ? 20.342 -10.034 -9.728 1.00 84.88 453 ASP A N 1
ATOM 3464 C CA . ASP A 1 453 ? 21.438 -10.942 -9.366 1.00 84.88 453 ASP A CA 1
ATOM 3465 C C . ASP A 1 453 ? 21.042 -11.883 -8.205 1.00 84.88 453 ASP A C 1
ATOM 3467 O O . ASP A 1 453 ? 21.441 -13.049 -8.186 1.00 84.88 453 ASP A O 1
ATOM 3471 N N . LEU A 1 454 ? 20.123 -11.447 -7.330 1.00 85.62 454 LEU A N 1
ATOM 3472 C CA . LEU A 1 454 ? 19.599 -12.222 -6.193 1.00 85.62 454 LEU A CA 1
ATOM 3473 C C . LEU A 1 454 ? 18.780 -13.462 -6.608 1.00 85.62 454 LEU A C 1
ATOM 3475 O O . LEU A 1 454 ? 18.430 -14.277 -5.756 1.00 85.62 454 LEU A O 1
ATOM 3479 N N . ILE A 1 455 ? 18.456 -13.622 -7.898 1.00 82.31 455 ILE A N 1
ATOM 3480 C CA . ILE A 1 455 ? 17.822 -14.838 -8.445 1.00 82.31 455 ILE A CA 1
ATOM 3481 C C . ILE A 1 455 ? 18.814 -16.014 -8.447 1.00 82.31 455 ILE A C 1
ATOM 3483 O O . ILE A 1 455 ? 18.410 -17.163 -8.278 1.00 82.31 455 ILE A O 1
ATOM 3487 N N . GLY A 1 456 ? 20.102 -15.738 -8.686 1.00 66.62 456 GLY A N 1
ATOM 3488 C CA . GLY A 1 456 ? 21.137 -16.761 -8.857 1.00 66.62 456 GLY A CA 1
ATOM 3489 C C . GLY A 1 456 ? 21.991 -17.031 -7.619 1.00 66.62 456 GLY A C 1
ATOM 3490 O O . GLY A 1 456 ? 22.731 -18.014 -7.621 1.00 66.62 456 GLY A O 1
ATOM 3491 N N . GLU A 1 457 ? 21.905 -16.170 -6.604 1.00 65.25 457 GLU A N 1
ATOM 3492 C CA . GLU A 1 457 ? 22.852 -16.096 -5.491 1.00 65.25 457 GLU A CA 1
ATOM 3493 C C . GLU A 1 457 ? 22.148 -16.044 -4.119 1.00 65.25 457 GLU A C 1
ATOM 3495 O O . GLU A 1 457 ? 21.198 -15.284 -3.895 1.00 65.25 457 GLU A O 1
ATOM 3500 N N . GLU A 1 458 ? 22.678 -16.804 -3.158 1.00 58.97 458 GLU A N 1
ATOM 3501 C CA . GLU A 1 458 ? 22.448 -16.606 -1.720 1.00 58.97 458 GLU A CA 1
ATOM 3502 C C . GLU A 1 458 ? 23.426 -15.538 -1.222 1.00 58.97 458 GLU A C 1
ATOM 3504 O O . GLU A 1 458 ? 24.468 -15.823 -0.634 1.00 58.97 458 GLU A O 1
ATOM 3509 N N . THR A 1 459 ? 23.140 -14.285 -1.576 1.00 62.00 459 THR A N 1
ATOM 3510 C CA . THR A 1 459 ? 24.075 -13.179 -1.377 1.00 62.00 459 THR A CA 1
ATOM 3511 C C . THR A 1 459 ? 24.040 -12.661 0.060 1.00 62.00 459 THR A C 1
ATOM 3513 O O . THR A 1 459 ? 23.019 -12.168 0.539 1.00 62.00 459 THR A O 1
ATOM 3516 N N . THR A 1 460 ? 25.195 -12.682 0.725 1.00 56.16 460 THR A N 1
ATOM 3517 C CA . THR A 1 460 ? 25.450 -11.874 1.924 1.00 56.16 460 THR A CA 1
ATOM 3518 C C . THR A 1 460 ? 26.077 -10.540 1.503 1.00 56.16 460 THR A C 1
ATOM 3520 O O . THR A 1 460 ? 27.238 -10.495 1.093 1.00 56.16 460 THR A O 1
ATOM 3523 N N . ILE A 1 461 ? 25.320 -9.448 1.585 1.00 59.25 461 ILE A N 1
ATOM 3524 C CA . ILE A 1 461 ? 25.689 -8.141 1.021 1.00 59.25 461 ILE A CA 1
ATOM 3525 C C . ILE A 1 461 ? 26.299 -7.246 2.112 1.00 59.25 461 ILE A C 1
ATOM 3527 O O . ILE A 1 461 ? 25.680 -7.085 3.164 1.00 59.25 461 ILE A O 1
ATOM 3531 N N . PRO A 1 462 ? 27.483 -6.632 1.912 1.00 52.44 462 PRO A N 1
ATOM 3532 C CA . PRO A 1 462 ? 28.010 -5.644 2.852 1.00 52.44 462 PRO A CA 1
ATOM 3533 C C . PRO A 1 462 ? 27.079 -4.425 2.907 1.00 52.44 462 PRO A C 1
ATOM 3535 O O . PRO A 1 462 ? 26.711 -3.873 1.871 1.00 52.44 462 PRO A O 1
ATOM 3538 N N . LEU A 1 463 ? 26.722 -3.982 4.115 1.00 46.44 463 LEU A N 1
ATOM 3539 C CA . LEU A 1 463 ? 25.622 -3.029 4.347 1.00 46.44 463 LEU A CA 1
ATOM 3540 C C . LEU A 1 463 ? 25.866 -1.630 3.731 1.00 46.44 463 LEU A C 1
ATOM 3542 O O . LEU A 1 463 ? 24.938 -0.850 3.543 1.00 46.44 463 LEU A O 1
ATOM 3546 N N . PHE A 1 464 ? 27.109 -1.330 3.337 1.00 46.81 464 PHE A N 1
ATOM 3547 C CA . PHE A 1 464 ? 27.509 -0.079 2.692 1.00 46.81 464 PHE A CA 1
ATOM 3548 C C . PHE A 1 464 ? 28.033 -0.312 1.266 1.00 46.81 464 PHE A C 1
ATOM 3550 O O . PHE A 1 464 ? 29.241 -0.304 1.023 1.00 46.81 464 PHE A O 1
ATOM 3557 N N . GLY A 1 465 ? 27.118 -0.444 0.300 1.00 35.84 465 GLY A N 1
ATOM 3558 C CA . GLY A 1 465 ? 27.396 -0.637 -1.136 1.00 35.84 465 GLY A CA 1
ATOM 3559 C C . GLY A 1 465 ? 28.099 0.521 -1.872 1.00 35.84 465 GLY A C 1
ATOM 3560 O O . GLY A 1 465 ? 27.945 0.652 -3.080 1.00 35.84 465 GLY A O 1
ATOM 3561 N N . THR A 1 466 ? 28.858 1.380 -1.176 1.00 31.92 466 THR A N 1
ATOM 3562 C CA . THR A 1 466 ? 29.564 2.546 -1.748 1.00 31.92 466 THR A CA 1
ATOM 3563 C C . THR A 1 466 ? 31.062 2.567 -1.405 1.00 31.92 466 THR A C 1
ATOM 3565 O O . THR A 1 466 ? 31.585 3.600 -0.993 1.00 31.92 466 THR A O 1
ATOM 3568 N N . GLY A 1 467 ? 31.750 1.424 -1.519 1.00 33.59 467 GLY A N 1
ATOM 3569 C CA . GLY A 1 467 ? 33.217 1.338 -1.671 1.00 33.59 467 GLY A CA 1
ATOM 3570 C C . GLY A 1 467 ? 34.116 1.899 -0.553 1.00 33.59 467 GLY A C 1
ATOM 3571 O O . GLY A 1 467 ? 35.321 2.019 -0.758 1.00 33.59 467 GLY A O 1
ATOM 3572 N N . GLN A 1 468 ? 33.581 2.258 0.617 1.00 31.36 468 GLN A N 1
ATOM 3573 C CA . GLN A 1 468 ? 34.337 2.928 1.682 1.00 31.36 468 GLN A CA 1
ATOM 3574 C C . GLN A 1 468 ? 34.584 2.011 2.884 1.00 31.36 468 GLN A C 1
ATOM 3576 O O . GLN A 1 468 ? 33.685 1.756 3.683 1.00 31.36 468 GLN A O 1
ATOM 3581 N N . LYS A 1 469 ? 35.844 1.592 3.068 1.00 25.23 469 LYS A N 1
ATOM 3582 C CA . LYS A 1 469 ? 36.326 1.069 4.357 1.00 25.23 469 LYS A CA 1
ATOM 3583 C C . LYS A 1 469 ? 36.119 2.128 5.447 1.00 25.23 469 LYS A C 1
ATOM 3585 O O . LYS A 1 469 ? 36.576 3.262 5.286 1.00 25.23 469 LYS A O 1
ATOM 3590 N N . ARG A 1 470 ? 35.539 1.755 6.595 1.00 28.53 470 ARG A N 1
ATOM 3591 C CA . ARG A 1 470 ? 35.633 2.575 7.816 1.00 28.53 470 ARG A CA 1
ATOM 3592 C C . ARG A 1 470 ? 37.090 2.592 8.293 1.00 28.53 470 ARG A C 1
ATOM 3594 O O . ARG A 1 470 ? 37.552 1.651 8.927 1.00 28.53 470 ARG A O 1
ATOM 3601 N N . LEU A 1 471 ? 37.805 3.683 8.025 1.00 26.70 471 LEU A N 1
ATOM 3602 C CA . LEU A 1 471 ? 39.070 3.990 8.695 1.00 26.70 471 LEU A CA 1
ATOM 3603 C C . LEU A 1 471 ? 38.790 4.668 10.044 1.00 26.70 471 LEU A C 1
ATOM 3605 O O . LEU A 1 471 ? 38.708 5.891 10.131 1.00 26.70 471 LEU A O 1
ATOM 3609 N N . ARG A 1 472 ? 38.662 3.865 11.105 1.00 25.09 472 ARG A N 1
ATOM 3610 C CA . ARG A 1 472 ? 38.894 4.296 12.494 1.00 25.09 472 ARG A CA 1
ATOM 3611 C C . ARG A 1 472 ? 39.425 3.123 13.321 1.00 25.09 472 ARG A C 1
ATOM 3613 O O . ARG A 1 472 ? 39.132 1.973 13.017 1.00 25.09 472 ARG A O 1
ATOM 3620 N N . GLY A 1 473 ? 40.298 3.434 14.278 1.00 28.17 473 GLY A N 1
ATOM 3621 C CA . GLY A 1 473 ? 41.096 2.445 15.005 1.00 28.17 473 GLY A CA 1
ATOM 3622 C C . GLY A 1 473 ? 40.395 1.807 16.207 1.00 28.17 473 GLY A C 1
ATOM 3623 O O . GLY A 1 473 ? 39.233 2.086 16.477 1.00 28.17 473 GLY A O 1
ATOM 3624 N N . SER A 1 474 ? 41.176 0.988 16.925 1.00 26.20 474 SER A N 1
ATOM 3625 C CA . SER A 1 474 ? 40.859 0.262 18.169 1.00 26.20 474 SER A CA 1
ATOM 3626 C C . SER A 1 474 ? 39.632 -0.665 18.147 1.00 26.20 474 SER A C 1
ATOM 3628 O O . SER A 1 474 ? 38.510 -0.212 18.319 1.00 26.20 474 SER A O 1
ATOM 3630 N N . GLY A 1 475 ? 39.895 -1.979 18.091 1.00 31.16 475 GLY A N 1
ATOM 3631 C CA . GLY A 1 475 ? 39.036 -3.022 18.672 1.00 31.16 475 GLY A CA 1
ATOM 3632 C C . GLY A 1 475 ? 37.781 -3.429 17.888 1.00 31.16 475 GLY A C 1
ATOM 3633 O O . GLY A 1 475 ? 36.788 -2.715 17.879 1.00 31.16 475 GLY A O 1
ATOM 3634 N N . SER A 1 476 ? 37.804 -4.643 17.319 1.00 30.08 476 SER A N 1
ATOM 3635 C CA . SER A 1 476 ? 36.613 -5.457 16.990 1.00 30.08 476 SER A CA 1
ATOM 3636 C C . SER A 1 476 ? 35.418 -4.724 16.349 1.00 30.08 476 SER A C 1
ATOM 3638 O O . SER A 1 476 ? 34.326 -4.682 16.915 1.00 30.08 476 SER A O 1
ATOM 3640 N N . GLY A 1 477 ? 35.599 -4.199 15.135 1.00 29.77 477 GLY A N 1
ATOM 3641 C CA . GLY A 1 477 ? 34.484 -3.810 14.267 1.00 29.77 477 GLY A CA 1
ATOM 3642 C C . GLY A 1 477 ? 34.090 -4.960 13.338 1.00 29.77 477 GLY A C 1
ATOM 3643 O O . GLY A 1 477 ? 34.878 -5.325 12.470 1.00 29.77 477 GLY A O 1
ATOM 3644 N N . ASN A 1 478 ? 32.886 -5.519 13.495 1.00 32.50 478 ASN A N 1
ATOM 3645 C CA . ASN A 1 478 ? 32.349 -6.499 12.544 1.00 32.50 478 ASN A CA 1
ATOM 3646 C C . ASN A 1 478 ? 31.975 -5.816 11.217 1.00 32.50 478 ASN A C 1
ATOM 3648 O O . ASN A 1 478 ? 31.284 -4.795 11.224 1.00 32.50 478 ASN A O 1
ATOM 3652 N N . ASP A 1 479 ? 32.350 -6.423 10.087 1.00 41.62 479 ASP A N 1
ATOM 3653 C CA . ASP A 1 479 ? 31.824 -6.068 8.761 1.00 41.62 479 ASP A CA 1
ATOM 3654 C C . ASP A 1 479 ? 30.323 -6.392 8.712 1.00 41.62 479 ASP A C 1
ATOM 3656 O O . ASP A 1 479 ? 29.916 -7.533 8.474 1.00 41.62 479 ASP A O 1
ATOM 3660 N N . GLN A 1 480 ? 29.489 -5.385 8.976 1.00 51.62 480 GLN A N 1
ATOM 3661 C CA . GLN A 1 480 ? 28.041 -5.552 9.010 1.00 51.62 480 GLN A CA 1
ATOM 3662 C C . GLN A 1 480 ? 27.492 -5.833 7.605 1.00 51.62 480 GLN A C 1
ATOM 3664 O O . GLN A 1 480 ? 27.847 -5.199 6.606 1.00 51.62 480 GLN A O 1
ATOM 3669 N N . ARG A 1 481 ? 26.655 -6.867 7.546 1.00 62.97 481 ARG A N 1
ATOM 3670 C CA . ARG A 1 481 ? 26.289 -7.611 6.344 1.00 62.97 481 ARG A CA 1
ATOM 3671 C C . ARG A 1 481 ? 24.819 -8.003 6.433 1.00 62.97 481 ARG A C 1
ATOM 3673 O O . ARG A 1 481 ? 24.406 -8.555 7.448 1.00 62.97 481 ARG A O 1
ATOM 3680 N N . ILE A 1 482 ? 24.063 -7.756 5.369 1.00 70.31 482 ILE A N 1
ATOM 3681 C CA . ILE A 1 482 ? 22.689 -8.238 5.227 1.00 70.31 482 ILE A CA 1
ATOM 3682 C C . ILE A 1 482 ? 22.736 -9.609 4.560 1.00 70.31 482 ILE A C 1
ATOM 3684 O O . ILE A 1 482 ? 23.234 -9.759 3.445 1.00 70.31 482 ILE A O 1
ATOM 3688 N N . ASP A 1 483 ? 22.206 -10.608 5.247 1.00 80.75 483 ASP A N 1
ATOM 3689 C CA . ASP A 1 483 ? 21.909 -11.918 4.682 1.00 80.75 483 ASP A CA 1
ATOM 3690 C C . ASP A 1 483 ? 20.612 -11.852 3.850 1.00 80.75 483 ASP A C 1
ATOM 3692 O O . ASP A 1 483 ? 19.586 -11.402 4.359 1.00 80.75 483 ASP A O 1
ATOM 3696 N N . ILE A 1 484 ? 20.626 -12.296 2.587 1.00 87.06 484 ILE A N 1
ATOM 3697 C CA . ILE A 1 484 ? 19.430 -12.372 1.723 1.00 87.06 484 ILE A CA 1
ATOM 3698 C C . ILE A 1 484 ? 19.307 -13.799 1.147 1.00 87.06 484 ILE A C 1
ATOM 3700 O O . ILE A 1 484 ? 19.586 -14.035 -0.037 1.00 87.06 484 ILE A O 1
ATOM 3704 N N . PRO A 1 485 ? 18.893 -14.784 1.964 1.00 89.38 485 PRO A N 1
ATOM 3705 C CA . PRO A 1 485 ? 18.956 -16.196 1.616 1.00 89.38 485 PRO A CA 1
ATOM 3706 C C . PRO A 1 485 ? 17.726 -16.612 0.804 1.00 89.38 485 PRO A C 1
ATOM 3708 O O . PRO A 1 485 ? 16.682 -15.950 0.821 1.00 89.38 485 PRO A O 1
ATOM 3711 N N . HIS A 1 486 ? 17.823 -17.724 0.076 1.00 90.88 486 HIS A N 1
ATOM 3712 C CA . HIS A 1 486 ? 16.629 -18.359 -0.476 1.00 90.88 486 HIS A CA 1
ATOM 3713 C C . HIS A 1 486 ? 15.817 -19.015 0.648 1.00 90.88 486 HIS A C 1
ATOM 3715 O O . HIS A 1 486 ? 16.377 -19.496 1.629 1.00 90.88 486 HIS A O 1
ATOM 3721 N N . GLY A 1 487 ? 14.487 -19.017 0.539 1.00 91.69 487 GLY A N 1
ATOM 3722 C CA . GLY A 1 487 ? 13.640 -19.574 1.600 1.00 91.69 487 GLY A CA 1
ATOM 3723 C C . GLY A 1 487 ? 13.543 -18.738 2.886 1.00 91.69 487 GLY A C 1
ATOM 3724 O O . GLY A 1 487 ? 12.982 -19.235 3.855 1.00 91.69 487 GLY A O 1
ATOM 3725 N N . GLY A 1 488 ? 14.087 -17.517 2.934 1.00 91.94 488 GLY A N 1
ATOM 3726 C CA . GLY A 1 488 ? 14.216 -16.740 4.174 1.00 91.94 488 GLY A CA 1
ATOM 3727 C C . GLY A 1 488 ? 13.021 -15.869 4.567 1.00 91.94 488 GLY A C 1
ATOM 3728 O O . GLY A 1 488 ? 12.876 -15.561 5.747 1.00 91.94 488 GLY A O 1
ATOM 3729 N N . PHE A 1 489 ? 12.188 -15.446 3.613 1.00 96.31 489 PHE A N 1
ATOM 3730 C CA . PHE A 1 489 ? 11.243 -14.338 3.813 1.00 96.31 489 PHE A CA 1
ATOM 3731 C C . PHE A 1 489 ? 9.788 -14.786 4.019 1.00 96.31 489 PHE A C 1
ATOM 3733 O O . PHE A 1 489 ? 9.260 -15.588 3.252 1.00 96.31 489 PHE A O 1
ATOM 3740 N N . ASP A 1 490 ? 9.127 -14.233 5.032 1.00 97.75 490 ASP A N 1
ATOM 3741 C CA . ASP A 1 490 ? 7.704 -14.425 5.339 1.00 97.75 490 ASP A CA 1
ATOM 3742 C C . ASP A 1 490 ? 6.791 -13.683 4.362 1.00 97.75 490 ASP A C 1
ATOM 3744 O O . ASP A 1 490 ? 5.736 -14.188 3.987 1.00 97.75 490 ASP A O 1
ATOM 3748 N N . LEU A 1 491 ? 7.209 -12.493 3.926 1.00 98.50 491 LEU A N 1
ATOM 3749 C CA . LEU A 1 491 ? 6.489 -11.661 2.967 1.00 98.50 491 LEU A CA 1
ATOM 3750 C C . LEU A 1 491 ? 7.471 -11.068 1.958 1.00 98.50 491 LEU A C 1
ATOM 3752 O O . LEU A 1 491 ? 8.497 -10.504 2.333 1.00 98.50 491 LEU A O 1
ATOM 3756 N N . VAL A 1 492 ? 7.128 -11.144 0.675 1.00 98.38 492 VAL A N 1
ATOM 3757 C CA . VAL A 1 492 ? 7.743 -10.314 -0.367 1.00 98.38 492 VAL A CA 1
ATOM 3758 C C . VAL A 1 492 ? 6.641 -9.466 -0.982 1.00 98.38 492 VAL A C 1
ATOM 3760 O O . VAL A 1 492 ? 5.718 -10.006 -1.596 1.00 98.38 492 VAL A O 1
ATOM 3763 N N . ILE A 1 493 ? 6.740 -8.150 -0.796 1.00 98.06 493 ILE A N 1
ATOM 3764 C CA . ILE A 1 493 ? 5.794 -7.145 -1.282 1.00 98.06 493 ILE A CA 1
ATOM 3765 C C . ILE A 1 493 ? 6.531 -6.116 -2.138 1.00 98.06 4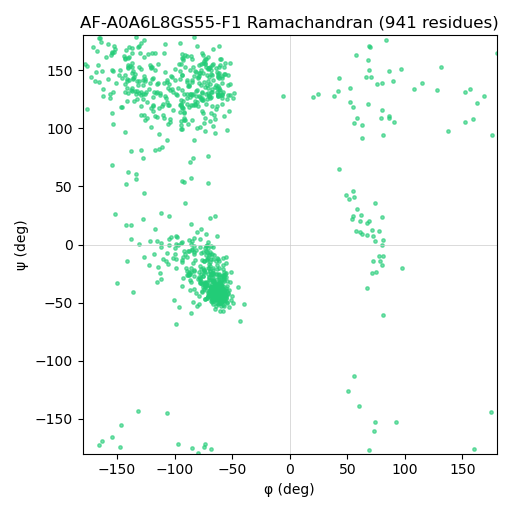93 ILE A C 1
ATOM 3767 O O . ILE A 1 493 ? 7.485 -5.517 -1.666 1.00 98.06 493 ILE A O 1
ATOM 3771 N N . MET A 1 494 ? 6.127 -5.919 -3.397 1.00 94.44 494 MET A N 1
ATOM 3772 C CA . MET A 1 494 ? 6.800 -4.956 -4.288 1.00 94.44 494 MET A CA 1
ATOM 3773 C C . MET A 1 494 ? 5.955 -4.501 -5.488 1.00 94.44 494 MET A C 1
ATOM 3775 O O . MET A 1 494 ? 5.008 -5.176 -5.907 1.00 94.44 494 MET A O 1
ATOM 3779 N N . ASN A 1 495 ? 6.353 -3.370 -6.080 1.00 91.38 495 ASN A N 1
ATOM 3780 C CA . ASN A 1 495 ? 5.882 -2.876 -7.379 1.00 91.38 495 ASN A CA 1
ATOM 3781 C C . ASN A 1 495 ? 7.056 -2.902 -8.385 1.00 91.38 495 ASN A C 1
ATOM 3783 O O . ASN A 1 495 ? 7.760 -1.904 -8.545 1.00 91.38 495 ASN A O 1
ATOM 3787 N N . PRO A 1 496 ? 7.351 -4.061 -9.003 1.00 88.75 496 PRO A N 1
ATOM 3788 C CA . PRO A 1 496 ? 8.576 -4.254 -9.768 1.00 88.75 496 PRO A CA 1
ATOM 3789 C C . PRO A 1 496 ? 8.517 -3.581 -11.153 1.00 88.75 496 PRO A C 1
ATOM 3791 O O . PRO A 1 496 ? 7.458 -3.538 -11.776 1.00 88.75 496 PRO A O 1
ATOM 3794 N N . PRO A 1 497 ? 9.655 -3.129 -11.715 1.00 80.44 497 PRO A N 1
ATOM 3795 C CA . PRO A 1 497 ? 9.680 -2.262 -12.895 1.00 80.44 497 PRO A CA 1
ATOM 3796 C C . PRO A 1 497 ? 8.999 -2.865 -14.139 1.00 80.44 497 PRO A C 1
ATOM 3798 O O . PRO A 1 497 ? 9.408 -3.896 -14.686 1.00 80.44 497 PRO A O 1
ATOM 3801 N N . PHE A 1 498 ? 7.982 -2.160 -14.647 1.00 68.06 498 PHE A N 1
ATOM 3802 C CA . PHE A 1 498 ? 7.133 -2.583 -15.772 1.00 68.06 498 PHE A CA 1
ATOM 3803 C C . PHE A 1 498 ? 7.771 -2.432 -17.170 1.00 68.06 498 PHE A C 1
ATOM 3805 O O . PHE A 1 498 ? 7.049 -2.500 -18.163 1.00 68.06 498 PHE A O 1
ATOM 3812 N N . THR A 1 499 ? 9.085 -2.198 -17.293 1.00 57.59 499 THR A N 1
ATOM 3813 C CA . THR A 1 499 ? 9.744 -1.769 -18.546 1.00 57.59 499 THR A CA 1
ATOM 3814 C C . THR A 1 499 ? 9.468 -2.705 -19.737 1.00 57.59 499 THR A C 1
ATOM 3816 O O . THR A 1 499 ? 10.091 -3.757 -19.911 1.00 57.59 499 THR A O 1
ATOM 3819 N N . ARG A 1 500 ? 8.508 -2.311 -20.589 1.00 45.50 500 ARG A N 1
ATOM 3820 C CA . ARG A 1 500 ? 8.118 -3.028 -21.814 1.00 45.50 500 ARG A CA 1
ATOM 3821 C C . ARG A 1 500 ? 9.022 -2.614 -22.982 1.00 45.50 500 ARG A C 1
ATOM 3823 O O . ARG A 1 500 ? 9.107 -1.418 -23.249 1.00 45.50 500 ARG A O 1
ATOM 3830 N N . PRO A 1 501 ? 9.618 -3.549 -23.747 1.00 33.50 501 PRO A N 1
ATOM 3831 C CA . PRO A 1 501 ? 10.572 -3.204 -24.810 1.00 33.50 501 PRO A CA 1
ATOM 3832 C C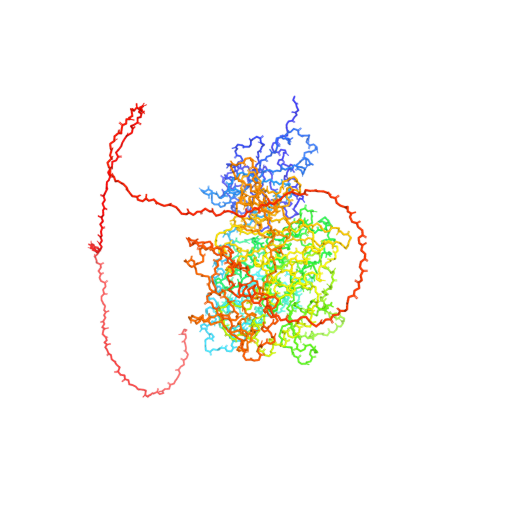 . PRO A 1 501 ? 10.056 -2.486 -26.078 1.00 33.50 501 PRO A C 1
ATOM 3834 O O . PRO A 1 501 ? 10.676 -2.648 -27.126 1.00 33.50 501 PRO A O 1
ATOM 3837 N N . THR A 1 502 ? 8.919 -1.779 -26.052 1.00 32.84 502 THR A N 1
ATOM 3838 C CA . THR A 1 502 ? 8.173 -1.443 -27.289 1.00 32.84 502 THR A CA 1
ATOM 3839 C C . THR A 1 502 ? 7.528 -0.057 -27.390 1.00 32.84 502 THR A C 1
ATOM 3841 O O . THR A 1 502 ? 7.127 0.305 -28.493 1.00 32.84 502 THR A O 1
ATOM 3844 N N . ASN A 1 503 ? 7.383 0.724 -26.312 1.00 27.48 503 ASN A N 1
ATOM 3845 C CA . ASN A 1 503 ? 6.479 1.887 -26.332 1.00 27.48 503 ASN A CA 1
ATOM 3846 C C . ASN A 1 503 ? 7.191 3.258 -26.380 1.00 27.48 503 ASN A C 1
ATOM 3848 O O . ASN A 1 503 ? 7.386 3.920 -25.370 1.00 27.48 503 ASN A O 1
ATOM 3852 N N . HIS A 1 504 ? 7.427 3.701 -27.617 1.00 30.86 504 HIS A N 1
ATOM 3853 C CA . HIS A 1 504 ? 7.174 5.061 -28.124 1.00 30.86 504 HIS A CA 1
ATOM 3854 C C . HIS A 1 504 ? 8.109 6.270 -27.911 1.00 30.86 504 HIS A C 1
ATOM 3856 O O . HIS A 1 504 ? 7.892 7.222 -28.656 1.00 30.86 504 HIS A O 1
ATOM 3862 N N . GLU A 1 505 ? 9.161 6.270 -27.080 1.00 31.56 505 GLU A N 1
ATOM 3863 C CA . GLU A 1 505 ? 10.036 7.476 -26.976 1.00 31.56 505 GLU A CA 1
ATOM 3864 C C . GLU A 1 505 ? 11.457 7.370 -27.559 1.00 31.56 505 GLU A C 1
ATOM 3866 O O . GLU A 1 505 ? 12.070 8.399 -27.830 1.00 31.56 505 GLU A O 1
ATOM 3871 N N . VAL A 1 506 ? 11.959 6.176 -27.897 1.00 33.81 506 VAL A N 1
ATOM 3872 C CA . VAL A 1 506 ? 13.080 6.068 -28.854 1.00 33.81 506 VAL A CA 1
ATOM 3873 C C . VAL A 1 506 ? 12.979 4.807 -29.707 1.00 33.81 506 VAL A C 1
ATOM 3875 O O . VAL A 1 506 ? 13.063 3.681 -29.214 1.00 33.81 506 VAL A O 1
ATOM 3878 N N . ALA A 1 507 ? 12.860 5.000 -31.021 1.00 34.19 507 ALA A N 1
ATOM 3879 C CA . ALA A 1 507 ? 13.331 4.003 -31.973 1.00 34.19 507 ALA A CA 1
ATOM 3880 C C . ALA A 1 507 ? 14.871 3.950 -31.907 1.00 34.19 507 ALA A C 1
ATOM 3882 O O . ALA A 1 507 ? 15.508 4.964 -31.637 1.00 34.19 507 ALA A O 1
ATOM 3883 N N . ASN A 1 508 ? 15.461 2.783 -32.182 1.00 38.78 508 ASN A N 1
ATOM 3884 C CA . ASN A 1 508 ? 16.907 2.506 -32.094 1.00 38.78 508 ASN A CA 1
ATOM 3885 C C . ASN A 1 508 ? 17.490 2.360 -30.668 1.00 38.78 508 ASN A C 1
ATOM 3887 O O . ASN A 1 508 ? 18.652 2.688 -30.448 1.00 38.78 508 ASN A O 1
ATOM 3891 N N . VAL A 1 509 ? 16.741 1.787 -29.715 1.00 42.88 509 VAL A N 1
ATOM 3892 C CA . VAL A 1 509 ? 17.315 1.272 -28.451 1.00 42.88 509 VAL A CA 1
ATOM 3893 C C . VAL A 1 509 ? 17.639 -0.230 -28.580 1.00 42.88 509 VAL A C 1
ATOM 3895 O O . VAL A 1 509 ? 16.710 -1.021 -28.756 1.00 42.88 509 VAL A O 1
ATOM 3898 N N . PRO A 1 510 ? 18.912 -0.665 -28.467 1.00 37.38 510 PRO A N 1
ATOM 3899 C CA . PRO A 1 510 ? 19.304 -2.062 -28.706 1.00 37.38 510 PRO A CA 1
ATOM 3900 C C . PRO A 1 510 ? 18.790 -3.074 -27.672 1.00 37.38 510 PRO A C 1
ATOM 3902 O O . PRO A 1 510 ? 18.435 -4.194 -28.041 1.00 37.38 510 PRO A O 1
ATOM 3905 N N . VAL A 1 511 ? 18.734 -2.712 -26.381 1.00 51.38 511 VAL A N 1
ATOM 3906 C CA . VAL A 1 511 ? 18.219 -3.591 -25.312 1.00 51.38 511 VAL A CA 1
ATOM 3907 C C . VAL A 1 511 ? 17.340 -2.792 -24.329 1.00 51.38 511 VAL A C 1
ATOM 3909 O O . VAL A 1 511 ? 17.778 -2.439 -23.231 1.00 51.38 511 VAL A O 1
ATOM 3912 N N . PRO A 1 512 ? 16.064 -2.535 -24.674 1.00 48.78 512 PRO A N 1
ATOM 3913 C CA . PRO A 1 512 ? 15.188 -1.649 -23.901 1.00 48.78 512 PRO A CA 1
ATOM 3914 C C . PRO A 1 512 ? 15.014 -1.991 -22.412 1.00 48.78 512 PRO A C 1
ATOM 3916 O O . PRO A 1 512 ? 14.779 -1.095 -21.610 1.00 48.78 512 PRO A O 1
ATOM 3919 N N . SER A 1 513 ? 15.146 -3.263 -22.012 1.00 51.59 513 SER A N 1
ATOM 3920 C CA . SER A 1 513 ? 15.007 -3.675 -20.605 1.00 51.59 513 SER A CA 1
ATOM 3921 C C . SER A 1 513 ? 16.063 -3.076 -19.669 1.00 51.59 513 SER A C 1
ATOM 3923 O O . SER A 1 513 ? 15.781 -2.944 -18.485 1.00 51.59 513 SER A O 1
ATOM 3925 N N . PHE A 1 514 ? 17.243 -2.714 -20.185 1.00 57.56 514 PHE A N 1
ATOM 3926 C CA . PHE A 1 514 ? 18.351 -2.142 -19.406 1.00 57.56 514 PHE A CA 1
ATOM 3927 C C . PHE A 1 514 ? 18.692 -0.698 -19.808 1.00 57.56 514 PHE A C 1
ATOM 3929 O O . PHE A 1 514 ? 19.617 -0.112 -19.256 1.00 57.56 514 PHE A O 1
ATOM 3936 N N . ALA A 1 515 ? 17.933 -0.113 -20.740 1.00 48.00 515 ALA A N 1
ATOM 3937 C CA . ALA A 1 515 ? 18.200 1.199 -21.331 1.00 48.00 515 ALA A CA 1
ATOM 3938 C C . ALA A 1 515 ? 17.904 2.403 -20.416 1.00 48.00 515 ALA A C 1
ATOM 3940 O O . ALA A 1 515 ? 18.159 3.545 -20.797 1.00 48.00 515 ALA A O 1
ATOM 3941 N N . GLY A 1 516 ? 17.381 2.164 -19.210 1.00 50.28 516 GLY A N 1
ATOM 3942 C CA . GLY A 1 516 ? 17.340 3.183 -18.165 1.00 50.28 516 GLY A CA 1
ATOM 3943 C C . GLY A 1 516 ? 18.746 3.667 -17.788 1.00 50.28 516 GLY A C 1
ATOM 3944 O O . GLY A 1 516 ? 19.745 2.980 -18.017 1.00 50.28 516 GLY A O 1
ATOM 3945 N N . PHE A 1 517 ? 18.811 4.852 -17.178 1.00 52.78 517 PHE A N 1
ATOM 3946 C CA . PHE A 1 517 ? 20.039 5.425 -16.602 1.00 52.78 517 PHE A CA 1
ATOM 3947 C C . PHE A 1 517 ? 21.176 5.683 -17.612 1.00 52.78 517 PHE A C 1
ATOM 3949 O O . PHE A 1 517 ? 22.342 5.717 -17.235 1.00 52.78 517 PHE A O 1
ATOM 3956 N N . ALA A 1 518 ? 20.841 5.874 -18.896 1.00 53.25 518 ALA A N 1
ATOM 3957 C CA . ALA A 1 518 ? 21.776 6.234 -19.973 1.00 53.25 518 ALA A CA 1
ATOM 3958 C C . ALA A 1 518 ? 22.989 5.285 -20.146 1.00 53.25 518 ALA A C 1
ATOM 3960 O O . ALA A 1 518 ? 24.026 5.678 -20.686 1.00 53.25 518 ALA A O 1
ATOM 3961 N N . THR A 1 519 ? 22.851 4.023 -19.721 1.00 60.81 519 THR A N 1
ATOM 3962 C CA . THR A 1 519 ? 23.887 2.985 -19.865 1.00 60.81 519 THR A CA 1
ATOM 3963 C C . THR A 1 519 ? 24.254 2.757 -21.332 1.00 60.81 519 THR A C 1
ATOM 3965 O O . THR A 1 519 ? 23.399 2.813 -22.225 1.00 60.81 519 THR A O 1
ATOM 3968 N N . LYS A 1 520 ? 25.536 2.492 -21.612 1.00 67.00 520 LYS A N 1
ATOM 3969 C CA . LYS A 1 520 ? 26.020 2.373 -23.002 1.00 67.00 520 LYS A CA 1
ATOM 3970 C C . LYS A 1 520 ? 25.547 1.066 -23.640 1.00 67.00 520 LYS A C 1
ATOM 3972 O O . LYS A 1 520 ? 25.365 0.064 -22.958 1.00 67.00 520 LYS A O 1
ATOM 3977 N N . GLU A 1 521 ? 25.393 1.037 -24.963 1.00 68.00 521 GLU A N 1
ATOM 3978 C CA . GLU A 1 521 ? 24.861 -0.134 -25.680 1.00 68.00 521 GLU A CA 1
ATOM 3979 C C . GLU A 1 521 ? 25.564 -1.458 -25.303 1.00 68.00 521 GLU A C 1
ATOM 3981 O O . GLU A 1 521 ? 24.901 -2.465 -25.045 1.00 68.00 521 GLU A O 1
ATOM 3986 N N . ASP A 1 522 ? 26.896 -1.471 -25.218 1.00 71.19 522 ASP A N 1
ATOM 3987 C CA . ASP A 1 522 ? 27.650 -2.688 -24.881 1.00 71.19 522 ASP A CA 1
ATOM 3988 C C . ASP A 1 522 ? 27.491 -3.123 -23.418 1.00 71.19 522 ASP A C 1
ATOM 3990 O O . ASP A 1 522 ? 27.570 -4.312 -23.104 1.00 71.19 522 ASP A O 1
ATOM 3994 N N . GLU A 1 523 ? 27.182 -2.177 -22.534 1.00 72.12 523 GLU A N 1
ATOM 3995 C CA . GLU A 1 523 ? 26.828 -2.413 -21.137 1.00 72.12 523 GLU A CA 1
ATOM 3996 C C . GLU A 1 523 ? 25.439 -3.059 -21.033 1.00 72.12 523 GLU A C 1
ATOM 3998 O O . GLU A 1 523 ? 25.276 -4.082 -20.367 1.00 72.12 523 GLU A O 1
ATOM 4003 N N . GLN A 1 524 ? 24.460 -2.555 -21.794 1.00 71.50 524 GLN A N 1
ATOM 4004 C CA . GLN A 1 524 ? 23.131 -3.167 -21.906 1.00 71.50 524 GLN A CA 1
ATOM 4005 C C . GLN A 1 524 ? 23.204 -4.590 -22.497 1.00 71.50 524 GLN A C 1
ATOM 4007 O O . GLN A 1 524 ? 22.523 -5.507 -22.022 1.00 71.50 524 GLN A O 1
ATOM 4012 N N . LYS A 1 525 ? 24.075 -4.817 -23.496 1.00 75.38 525 LYS A N 1
ATOM 4013 C CA . LYS A 1 525 ? 24.374 -6.160 -24.033 1.00 75.38 525 LYS A CA 1
ATOM 4014 C C . LYS A 1 525 ? 25.011 -7.065 -22.972 1.00 75.38 525 LYS A C 1
ATOM 4016 O O . LYS A 1 525 ? 24.643 -8.238 -22.890 1.00 75.38 525 LYS A O 1
ATOM 4021 N N . ALA A 1 526 ? 25.942 -6.557 -22.160 1.00 77.38 526 ALA A N 1
ATOM 4022 C CA . ALA A 1 526 ? 26.565 -7.315 -21.072 1.00 77.38 526 ALA A CA 1
ATOM 4023 C C . ALA A 1 526 ? 25.543 -7.705 -19.988 1.00 77.38 526 ALA A C 1
ATOM 4025 O O . ALA A 1 526 ? 25.461 -8.882 -19.626 1.00 77.38 526 ALA A O 1
ATOM 4026 N N . MET A 1 527 ? 24.699 -6.763 -19.554 1.00 79.44 527 MET A N 1
ATOM 4027 C CA . MET A 1 527 ? 23.621 -7.014 -18.591 1.00 79.44 527 MET A CA 1
ATOM 4028 C C . MET A 1 527 ? 22.627 -8.071 -19.104 1.00 79.44 527 MET A C 1
ATOM 4030 O O . MET A 1 527 ? 22.333 -9.046 -18.410 1.00 79.44 527 MET A O 1
ATOM 4034 N N . SER A 1 528 ? 22.199 -7.963 -20.366 1.00 79.12 528 SER A N 1
ATOM 4035 C CA . SER A 1 528 ? 21.337 -8.961 -21.020 1.00 79.12 528 SER A CA 1
ATOM 4036 C C . SER A 1 528 ? 21.968 -10.358 -21.076 1.00 79.12 528 SER A C 1
ATOM 4038 O O . SER A 1 528 ? 21.302 -11.361 -20.805 1.00 79.12 528 SER A O 1
ATOM 4040 N N . ARG A 1 529 ? 23.275 -10.453 -21.362 1.00 81.31 529 ARG A N 1
ATOM 4041 C CA . ARG A 1 529 ? 24.014 -11.729 -21.322 1.00 81.31 529 ARG A CA 1
ATOM 4042 C C . ARG A 1 529 ? 24.073 -12.318 -19.909 1.00 81.31 529 ARG A C 1
ATOM 4044 O O . ARG A 1 529 ? 23.973 -13.536 -19.787 1.00 81.31 529 ARG A O 1
ATOM 4051 N N . LYS A 1 530 ? 24.207 -11.498 -18.856 1.00 82.81 530 LYS A N 1
ATOM 4052 C CA . LYS A 1 530 ? 24.192 -11.974 -17.460 1.00 82.81 530 LYS A CA 1
ATOM 4053 C C . LYS A 1 530 ? 22.800 -12.481 -17.059 1.00 82.81 530 LYS A C 1
ATOM 4055 O O . LYS A 1 530 ? 22.694 -13.627 -16.633 1.00 82.81 530 LYS A O 1
ATOM 4060 N N . LEU A 1 531 ? 21.730 -11.719 -17.316 1.00 82.38 531 LEU A N 1
ATOM 4061 C CA . LEU A 1 531 ? 20.355 -12.145 -17.001 1.00 82.38 531 LEU A CA 1
ATOM 4062 C C . LEU A 1 531 ? 19.980 -13.472 -17.690 1.00 82.38 531 LEU A C 1
ATOM 4064 O O . LEU A 1 531 ? 19.384 -14.350 -17.069 1.00 82.38 531 LEU A O 1
ATOM 4068 N N . ASN A 1 532 ? 20.376 -13.660 -18.953 1.00 80.75 532 ASN A N 1
ATOM 4069 C CA . ASN A 1 532 ? 20.109 -14.904 -19.685 1.00 80.75 532 ASN A CA 1
ATOM 4070 C C . ASN A 1 532 ? 20.946 -16.114 -19.213 1.00 80.75 532 ASN A C 1
ATOM 4072 O O . ASN A 1 532 ? 20.609 -17.234 -19.581 1.00 80.75 532 ASN A O 1
ATOM 4076 N N . ARG A 1 533 ? 22.003 -15.921 -18.405 1.00 82.25 533 ARG A N 1
ATOM 4077 C CA . ARG A 1 533 ? 22.718 -17.012 -17.704 1.00 82.25 533 ARG A CA 1
ATOM 4078 C C . ARG A 1 533 ? 22.078 -17.363 -16.359 1.00 82.25 533 ARG A C 1
ATOM 4080 O O . ARG A 1 533 ? 22.170 -18.504 -15.926 1.00 82.25 533 ARG A O 1
ATOM 4087 N N . ILE A 1 534 ? 21.469 -16.377 -15.699 1.00 81.44 534 ILE A N 1
ATOM 4088 C CA . ILE A 1 534 ? 20.788 -16.545 -14.408 1.00 81.44 534 ILE A CA 1
ATOM 4089 C C . ILE A 1 534 ? 19.445 -17.268 -14.597 1.00 81.44 534 ILE A C 1
ATOM 4091 O O . ILE A 1 534 ? 19.090 -18.128 -13.791 1.00 81.44 534 ILE A O 1
ATOM 4095 N N . ARG A 1 535 ? 18.724 -16.965 -15.686 1.00 78.88 535 ARG A N 1
ATOM 4096 C CA . ARG A 1 535 ? 17.474 -17.646 -16.055 1.00 78.88 535 ARG A CA 1
ATOM 4097 C C . ARG A 1 535 ? 17.670 -19.151 -16.258 1.00 78.88 535 ARG A C 1
ATOM 4099 O O . ARG A 1 535 ? 18.498 -19.578 -17.058 1.00 78.88 535 ARG A O 1
ATOM 4106 N N . ARG A 1 536 ? 16.823 -19.945 -15.601 1.00 78.69 536 ARG A N 1
ATOM 4107 C CA . ARG A 1 536 ? 16.753 -21.412 -15.709 1.00 78.69 536 ARG A CA 1
ATOM 4108 C C . ARG A 1 536 ? 15.409 -21.837 -16.325 1.00 78.69 536 ARG A C 1
ATOM 4110 O O . ARG A 1 536 ? 14.433 -21.092 -16.214 1.00 78.69 536 ARG A O 1
ATOM 4117 N N . PRO A 1 537 ? 15.312 -23.022 -16.959 1.00 74.00 537 PRO A N 1
ATOM 4118 C CA . PRO A 1 537 ? 14.027 -23.577 -17.382 1.00 74.00 537 PRO A CA 1
ATOM 4119 C C . PRO A 1 537 ? 13.036 -23.650 -16.209 1.00 74.00 537 PRO A C 1
ATOM 4121 O O . PRO A 1 537 ? 13.418 -24.029 -15.106 1.00 74.00 537 PRO A O 1
ATOM 4124 N N . GLY A 1 538 ? 11.776 -23.281 -16.451 1.00 75.56 538 GLY A N 1
ATOM 4125 C CA . GLY A 1 538 ? 10.714 -23.237 -15.434 1.00 75.56 538 GLY A CA 1
ATOM 4126 C C . GLY A 1 538 ? 10.454 -21.855 -14.818 1.00 75.56 538 GLY A C 1
ATOM 4127 O O . GLY A 1 538 ? 9.353 -21.630 -14.330 1.00 75.56 538 GLY A O 1
ATOM 4128 N N . MET A 1 539 ? 11.402 -20.914 -14.903 1.00 87.25 539 MET A N 1
ATOM 4129 C CA . MET A 1 539 ? 11.220 -19.539 -14.406 1.00 87.25 539 MET A CA 1
ATOM 4130 C C . MET A 1 539 ? 10.120 -18.760 -15.152 1.00 87.25 539 MET A C 1
ATOM 4132 O O . MET A 1 539 ? 9.858 -18.980 -16.340 1.00 87.25 539 MET A O 1
ATOM 4136 N N . ALA A 1 540 ? 9.498 -17.811 -14.449 1.00 86.38 540 ALA A N 1
ATOM 4137 C CA . ALA A 1 540 ? 8.467 -16.909 -14.956 1.00 86.38 540 ALA A CA 1
ATOM 4138 C C . ALA A 1 540 ? 9.031 -15.790 -15.853 1.00 86.38 540 ALA A C 1
ATOM 4140 O O . ALA A 1 540 ? 8.321 -15.289 -16.735 1.00 86.38 540 ALA A O 1
ATOM 4141 N N . GLY A 1 541 ? 10.295 -15.407 -15.645 1.00 82.19 541 GLY A N 1
ATOM 4142 C CA . GLY A 1 541 ? 10.984 -14.309 -16.314 1.00 82.19 541 GLY A CA 1
ATOM 4143 C C . GLY A 1 541 ? 11.023 -14.423 -17.837 1.00 82.19 541 GLY A C 1
ATOM 4144 O O . GLY A 1 541 ? 11.767 -15.220 -18.409 1.00 82.19 541 GLY A O 1
ATOM 4145 N N . HIS A 1 542 ? 10.289 -13.544 -18.523 1.00 77.88 542 HIS A N 1
ATOM 4146 C CA . HIS A 1 542 ? 10.137 -13.577 -19.976 1.00 77.88 542 HIS A CA 1
ATOM 4147 C C . HIS A 1 542 ? 10.384 -12.204 -20.616 1.00 77.88 542 HIS A C 1
ATOM 4149 O O . HIS A 1 542 ? 9.802 -11.195 -20.229 1.00 77.88 542 HIS A O 1
ATOM 4155 N N . GLY A 1 543 ? 11.230 -12.138 -21.654 1.00 70.88 543 GLY A N 1
ATOM 4156 C CA . GLY A 1 543 ? 11.649 -10.861 -22.261 1.00 70.88 543 GLY A CA 1
ATOM 4157 C C . GLY A 1 543 ? 10.489 -9.990 -22.770 1.00 70.88 543 GLY A C 1
ATOM 4158 O O . GLY A 1 543 ? 10.459 -8.789 -22.522 1.00 70.88 543 GLY A O 1
ATOM 4159 N N . ASN A 1 544 ? 9.475 -10.598 -23.400 1.00 68.62 544 ASN A N 1
ATOM 4160 C CA . ASN A 1 544 ? 8.277 -9.881 -23.866 1.00 68.62 544 ASN A CA 1
ATOM 4161 C C . ASN A 1 544 ? 7.255 -9.561 -22.746 1.00 68.62 544 ASN A C 1
ATOM 4163 O O . ASN A 1 544 ? 6.156 -9.108 -23.060 1.00 68.62 544 ASN A O 1
ATOM 4167 N N . ALA A 1 545 ? 7.550 -9.858 -21.475 1.00 70.12 545 ALA A N 1
ATOM 4168 C CA . ALA A 1 545 ? 6.729 -9.468 -20.321 1.00 70.12 545 ALA A CA 1
ATOM 4169 C C . ALA A 1 545 ? 7.296 -8.241 -19.572 1.00 70.12 545 ALA A C 1
ATOM 4171 O O . ALA A 1 545 ? 6.589 -7.650 -18.761 1.00 70.12 545 ALA A O 1
ATOM 4172 N N . GLY A 1 546 ? 8.534 -7.825 -19.870 1.00 77.31 546 GLY A N 1
ATOM 4173 C CA . GLY A 1 546 ? 9.246 -6.779 -19.127 1.00 77.31 546 GLY A CA 1
ATOM 4174 C C . GLY A 1 546 ? 9.952 -7.313 -17.875 1.00 77.31 546 GLY A C 1
ATOM 4175 O O . GLY A 1 546 ? 9.852 -8.503 -17.546 1.00 77.31 546 GLY A O 1
ATOM 4176 N N . LEU A 1 547 ? 10.702 -6.443 -17.185 1.00 82.88 547 LEU A N 1
ATOM 4177 C CA . LEU A 1 547 ? 11.541 -6.861 -16.055 1.00 82.88 547 LEU A CA 1
ATOM 4178 C C . LEU A 1 547 ? 10.740 -7.454 -14.891 1.00 82.88 547 LEU A C 1
ATOM 4180 O O . LEU A 1 547 ? 11.184 -8.462 -14.344 1.00 82.88 547 LEU A O 1
ATOM 4184 N N . ALA A 1 548 ? 9.552 -6.922 -14.592 1.00 87.19 548 ALA A N 1
ATOM 4185 C CA . ALA A 1 548 ? 8.639 -7.412 -13.555 1.00 87.19 548 ALA A CA 1
ATOM 4186 C C . ALA A 1 548 ? 8.447 -8.945 -13.523 1.00 87.19 548 ALA A C 1
ATOM 4188 O O . ALA A 1 548 ? 8.407 -9.533 -12.446 1.00 87.19 548 ALA A O 1
ATOM 4189 N N . SER A 1 549 ? 8.427 -9.619 -14.680 1.00 90.19 549 SER A N 1
ATOM 4190 C CA . SER A 1 549 ? 8.330 -11.090 -14.744 1.00 90.19 549 SER A CA 1
ATOM 4191 C C . SER A 1 549 ? 9.498 -11.839 -14.080 1.00 90.19 549 SER A C 1
ATOM 4193 O O . SER A 1 549 ? 9.301 -12.944 -13.598 1.00 90.19 549 SER A O 1
ATOM 4195 N N . ASN A 1 550 ? 10.691 -11.239 -14.020 1.00 89.69 550 ASN A N 1
ATOM 4196 C CA . ASN A 1 550 ? 11.881 -11.801 -13.361 1.00 89.69 550 ASN A CA 1
ATOM 4197 C C . ASN A 1 550 ? 11.929 -11.432 -11.871 1.00 89.69 550 ASN A C 1
ATOM 4199 O O . ASN A 1 550 ? 12.499 -12.159 -11.068 1.00 89.69 550 ASN A O 1
ATOM 4203 N N . PHE A 1 551 ? 11.308 -10.316 -11.477 1.00 92.62 551 PHE A N 1
ATOM 4204 C CA . PHE A 1 551 ? 11.132 -9.994 -10.059 1.00 92.62 551 PHE A CA 1
ATOM 4205 C C . PHE A 1 551 ? 10.188 -10.998 -9.380 1.00 92.62 551 PHE A C 1
ATOM 4207 O O . PHE A 1 551 ? 10.397 -11.343 -8.220 1.00 92.62 551 PHE A O 1
ATOM 4214 N N . MET A 1 552 ? 9.223 -11.566 -10.115 1.00 94.31 552 MET A N 1
ATOM 4215 C CA . MET A 1 552 ? 8.451 -12.720 -9.635 1.00 94.31 552 MET A CA 1
ATOM 4216 C C . MET A 1 552 ? 9.347 -13.932 -9.317 1.00 94.31 552 MET A C 1
ATOM 4218 O O . MET A 1 552 ? 9.111 -14.588 -8.304 1.00 94.31 552 MET A O 1
ATOM 4222 N N . ASP A 1 553 ? 10.403 -14.181 -10.104 1.00 93.12 553 ASP A N 1
ATOM 4223 C CA . ASP A 1 553 ? 11.388 -15.233 -9.805 1.00 93.12 553 ASP A CA 1
ATOM 4224 C C . ASP A 1 553 ? 12.203 -14.913 -8.537 1.00 93.12 553 ASP A C 1
ATOM 4226 O O . ASP A 1 553 ? 12.421 -15.815 -7.728 1.00 93.12 553 ASP A O 1
ATOM 4230 N N . ILE A 1 554 ? 12.594 -13.645 -8.303 1.00 93.06 554 ILE A N 1
ATOM 4231 C CA . ILE A 1 554 ? 13.240 -13.225 -7.037 1.00 93.06 554 ILE A CA 1
ATOM 4232 C C . ILE A 1 554 ? 12.327 -13.562 -5.855 1.00 93.06 554 ILE A C 1
ATOM 4234 O O . ILE A 1 554 ? 12.753 -14.239 -4.920 1.00 93.06 554 ILE A O 1
ATOM 4238 N N . ALA A 1 555 ? 11.066 -13.122 -5.899 1.00 94.75 555 ALA A N 1
ATOM 4239 C CA . ALA A 1 555 ? 10.123 -13.349 -4.808 1.00 94.75 555 ALA A CA 1
ATOM 4240 C C . ALA A 1 555 ? 9.905 -14.843 -4.550 1.00 94.75 555 ALA A C 1
ATOM 4242 O O . ALA A 1 555 ? 9.978 -15.291 -3.408 1.00 94.75 555 ALA A O 1
ATOM 4243 N N . HIS A 1 556 ? 9.716 -15.633 -5.609 1.00 93.94 556 HIS A N 1
ATOM 4244 C CA . HIS A 1 556 ? 9.557 -17.078 -5.489 1.00 93.94 556 HIS A CA 1
ATOM 4245 C C . HIS A 1 556 ? 10.803 -17.771 -4.912 1.00 93.94 556 HIS A C 1
ATOM 4247 O O . HIS A 1 556 ? 10.687 -18.731 -4.146 1.00 93.94 556 HIS A O 1
ATOM 4253 N N . ALA A 1 557 ? 12.002 -17.285 -5.238 1.00 92.06 557 ALA A N 1
ATOM 4254 C CA . ALA A 1 557 ? 13.246 -17.832 -4.713 1.00 92.06 557 ALA A CA 1
ATOM 4255 C C . ALA A 1 557 ? 13.531 -17.399 -3.259 1.00 92.06 557 ALA A C 1
ATOM 4257 O O . ALA A 1 557 ? 14.130 -18.167 -2.508 1.00 92.06 557 ALA A O 1
ATOM 4258 N N . LYS A 1 558 ? 13.136 -16.187 -2.847 1.00 93.44 558 LYS A N 1
ATOM 4259 C CA . LYS A 1 558 ? 13.448 -15.627 -1.516 1.00 93.44 558 LYS A CA 1
ATOM 4260 C C . LYS A 1 558 ? 12.374 -15.898 -0.453 1.00 93.44 558 LYS A C 1
ATOM 4262 O O . LYS A 1 558 ? 12.732 -16.044 0.712 1.00 93.44 558 LYS A O 1
ATOM 4267 N N . LEU A 1 559 ? 11.100 -16.049 -0.822 1.00 95.19 559 LEU A N 1
ATOM 4268 C CA . LEU A 1 559 ? 10.044 -16.473 0.110 1.00 95.19 559 LEU A CA 1
ATOM 4269 C C . LEU A 1 559 ? 10.355 -17.825 0.769 1.00 95.19 559 LEU A C 1
ATOM 4271 O O . LEU A 1 559 ? 10.896 -18.715 0.106 1.00 95.19 559 LEU A O 1
ATOM 4275 N N . LYS A 1 560 ? 9.924 -18.002 2.025 1.00 94.00 560 LYS A N 1
ATOM 4276 C CA . LYS A 1 560 ? 9.791 -19.297 2.718 1.00 94.00 560 LYS A CA 1
ATOM 4277 C C . LYS A 1 560 ? 8.974 -20.283 1.868 1.00 94.00 560 LYS A C 1
ATOM 4279 O O . LYS A 1 560 ? 8.257 -19.879 0.946 1.00 94.00 560 LYS A O 1
ATOM 4284 N N . ARG A 1 561 ? 9.163 -21.591 2.088 1.00 85.31 561 ARG A N 1
ATOM 4285 C CA . ARG A 1 561 ? 8.453 -22.649 1.335 1.00 85.31 561 ARG A CA 1
ATOM 4286 C C . ARG A 1 561 ? 7.047 -22.877 1.890 1.00 85.31 561 ARG A C 1
ATOM 4288 O O . ARG A 1 561 ? 6.089 -22.758 1.138 1.00 85.31 561 ARG A O 1
ATOM 4295 N N . ASP A 1 562 ? 6.975 -23.109 3.193 1.00 84.44 562 ASP A N 1
ATOM 4296 C CA . ASP A 1 562 ? 5.762 -23.016 4.006 1.00 84.44 562 ASP A CA 1
ATOM 4297 C C . ASP A 1 562 ? 5.465 -21.533 4.327 1.00 84.44 562 ASP A C 1
ATOM 4299 O O . ASP A 1 562 ? 6.383 -20.703 4.303 1.00 84.44 562 ASP A O 1
ATOM 4303 N N . GLY A 1 563 ? 4.200 -21.194 4.590 1.00 83.19 563 GLY A N 1
ATOM 4304 C CA . GLY A 1 563 ? 3.690 -19.898 5.071 1.00 83.19 563 GLY A CA 1
ATOM 4305 C C . GLY A 1 563 ? 3.800 -18.690 4.125 1.00 83.19 563 GLY A C 1
ATOM 4306 O O . GLY A 1 563 ? 2.889 -17.863 4.075 1.00 83.19 563 GLY A O 1
ATOM 4307 N N . GLY A 1 564 ? 4.890 -18.590 3.358 1.00 95.25 564 GLY A N 1
ATOM 4308 C CA . GLY A 1 564 ? 5.360 -17.367 2.702 1.00 95.25 564 GLY A CA 1
ATOM 4309 C C . GLY A 1 564 ? 4.328 -16.671 1.808 1.00 95.25 564 GLY A C 1
ATOM 4310 O O . GLY A 1 564 ? 3.797 -17.258 0.862 1.00 95.25 564 GLY A O 1
ATOM 4311 N N . VAL A 1 565 ? 4.090 -15.386 2.071 1.00 97.94 565 VAL A N 1
ATOM 4312 C CA . VAL A 1 565 ? 3.106 -14.544 1.384 1.00 97.94 565 VAL A CA 1
ATOM 4313 C C . VAL A 1 565 ? 3.759 -13.767 0.240 1.00 97.94 565 VAL A C 1
ATOM 4315 O O . VAL A 1 565 ? 4.659 -12.953 0.437 1.00 97.94 565 VAL A O 1
ATOM 4318 N N . LEU A 1 566 ? 3.263 -13.966 -0.977 1.00 97.88 566 LEU A N 1
ATOM 4319 C CA . LEU A 1 566 ? 3.592 -13.141 -2.135 1.00 97.88 566 LEU A CA 1
ATOM 4320 C C . LEU A 1 566 ? 2.576 -12.006 -2.271 1.00 97.88 566 LEU A C 1
ATOM 4322 O O . LEU A 1 566 ? 1.375 -12.267 -2.324 1.00 97.88 566 LEU A O 1
ATOM 4326 N N . ALA A 1 567 ? 3.056 -10.771 -2.405 1.00 98.25 567 ALA A N 1
ATOM 4327 C CA . ALA A 1 567 ? 2.245 -9.591 -2.682 1.00 98.25 567 ALA A CA 1
ATOM 4328 C C . ALA A 1 567 ? 2.878 -8.762 -3.817 1.00 98.25 567 ALA A C 1
ATOM 4330 O O . ALA A 1 567 ? 4.052 -8.409 -3.763 1.00 98.25 567 ALA A O 1
ATOM 4331 N N . LEU A 1 568 ? 2.132 -8.463 -4.881 1.00 97.25 568 LEU A N 1
ATOM 4332 C CA . LEU A 1 568 ? 2.675 -7.787 -6.068 1.00 97.25 568 LEU A CA 1
ATOM 4333 C C . LEU A 1 568 ? 1.692 -6.777 -6.655 1.00 97.25 568 LEU A C 1
ATOM 4335 O O . LEU A 1 568 ? 0.503 -7.066 -6.775 1.00 97.25 568 LEU A O 1
ATOM 4339 N N . VAL A 1 569 ? 2.214 -5.649 -7.135 1.00 94.50 569 VAL A N 1
ATOM 4340 C CA . VAL A 1 569 ? 1.538 -4.817 -8.144 1.00 94.50 569 VAL A CA 1
ATOM 4341 C C . VAL A 1 569 ? 2.042 -5.259 -9.521 1.00 94.50 569 VAL A C 1
ATOM 4343 O O . VAL A 1 569 ? 3.247 -5.259 -9.754 1.00 94.50 569 VAL A O 1
ATOM 4346 N N . LEU A 1 570 ? 1.161 -5.662 -10.440 1.00 92.56 570 LEU A N 1
ATOM 4347 C CA . LEU A 1 570 ? 1.534 -6.053 -11.808 1.00 92.56 570 LEU A CA 1
ATOM 4348 C C . LEU A 1 570 ? 0.676 -5.328 -12.856 1.00 92.56 570 LEU A C 1
ATOM 4350 O O . LEU A 1 570 ? -0.498 -5.048 -12.612 1.00 92.56 570 LEU A O 1
ATOM 4354 N N . PRO A 1 571 ? 1.195 -5.081 -14.073 1.00 89.62 571 PRO A N 1
ATOM 4355 C CA . PRO A 1 571 ? 0.400 -4.492 -15.142 1.00 89.62 571 PRO A CA 1
ATOM 4356 C C . PRO A 1 571 ? -0.616 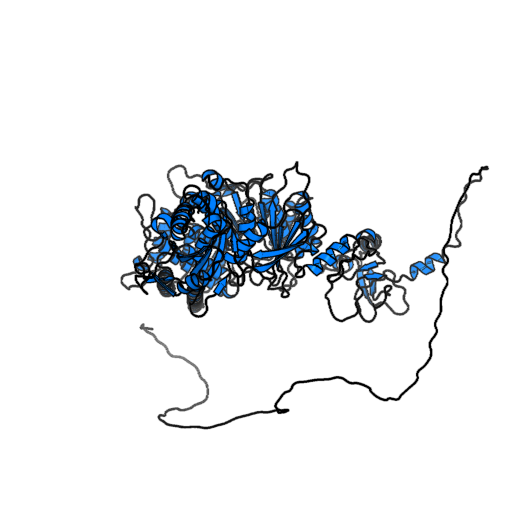-5.523 -15.650 1.00 89.62 571 PRO A C 1
ATOM 4358 O O . PRO A 1 571 ? -0.250 -6.670 -15.920 1.00 89.62 571 PRO A O 1
ATOM 4361 N N . ALA A 1 572 ? -1.867 -5.118 -15.889 1.00 88.62 572 ALA A N 1
ATOM 4362 C CA . ALA A 1 572 ? -3.002 -5.995 -16.226 1.00 88.62 572 ALA A CA 1
ATOM 4363 C C . ALA A 1 572 ? -2.780 -6.909 -17.454 1.00 88.62 572 ALA A C 1
ATOM 4365 O O . ALA A 1 572 ? -3.443 -7.933 -17.607 1.00 88.62 572 ALA A O 1
ATOM 4366 N N . SER A 1 573 ? -1.768 -6.627 -18.284 1.00 87.50 573 SER A N 1
ATOM 4367 C CA . SER A 1 573 ? -1.215 -7.577 -19.264 1.00 87.50 573 SER A CA 1
ATOM 4368 C C . SER A 1 573 ? -0.848 -8.955 -18.687 1.00 87.50 573 SER A C 1
ATOM 4370 O O . SER A 1 573 ? -0.817 -9.927 -19.441 1.00 87.50 573 SER A O 1
ATOM 4372 N N . PHE A 1 574 ? -0.587 -9.053 -17.380 1.00 91.50 574 PHE A N 1
ATOM 4373 C CA . PHE A 1 574 ? -0.385 -10.308 -16.656 1.00 91.50 574 PHE A CA 1
ATOM 4374 C C . PHE A 1 574 ? -1.586 -11.261 -16.774 1.00 91.50 574 PHE A C 1
ATOM 4376 O O . PHE A 1 574 ? -1.387 -12.469 -16.905 1.00 91.50 574 PHE A O 1
ATOM 4383 N N . LEU A 1 575 ? -2.817 -10.736 -16.801 1.00 89.75 575 LEU A N 1
ATOM 4384 C CA . LEU A 1 575 ? -4.053 -11.527 -16.798 1.00 89.75 575 LEU A CA 1
ATOM 4385 C C . LEU A 1 575 ? -4.159 -12.442 -18.027 1.00 89.75 575 LEU A C 1
ATOM 4387 O O . LEU A 1 575 ? -4.377 -13.643 -17.896 1.00 89.75 575 LEU A O 1
ATOM 4391 N N . GLN A 1 576 ? -3.965 -11.881 -19.224 1.00 82.94 576 GLN A N 1
ATOM 4392 C CA . GLN A 1 576 ? -4.230 -12.573 -20.496 1.00 82.94 576 GLN A CA 1
ATOM 4393 C C . GLN A 1 576 ? -3.007 -12.674 -21.422 1.00 82.94 576 GLN A C 1
ATOM 4395 O O . GLN A 1 576 ? -2.976 -13.509 -22.326 1.00 82.94 576 GLN A O 1
ATOM 4400 N N . GLY A 1 577 ? -1.964 -11.864 -21.212 1.00 82.88 577 GLY A N 1
ATOM 4401 C CA . GLY A 1 577 ? -0.819 -11.791 -22.119 1.00 82.88 577 GLY A CA 1
ATOM 4402 C C . GLY A 1 577 ? -0.081 -13.126 -22.242 1.00 82.88 577 GLY A C 1
ATOM 4403 O O . GLY A 1 577 ? 0.237 -13.767 -21.237 1.00 82.88 577 GLY A O 1
ATOM 4404 N N . ALA A 1 578 ? 0.231 -13.539 -23.474 1.00 80.50 578 ALA A N 1
ATOM 4405 C CA . ALA A 1 578 ? 0.936 -14.796 -23.746 1.00 80.50 578 ALA A CA 1
ATOM 4406 C C . ALA A 1 578 ? 2.333 -14.832 -23.095 1.00 80.50 578 ALA A C 1
ATOM 4408 O O . ALA A 1 578 ? 2.716 -15.842 -22.513 1.00 80.50 578 ALA A O 1
ATOM 4409 N N . SER A 1 579 ? 3.044 -13.697 -23.097 1.00 82.38 579 SER A N 1
ATOM 4410 C CA . SER A 1 579 ? 4.333 -13.509 -22.415 1.00 82.38 579 SER A CA 1
ATOM 4411 C C . SER A 1 579 ? 4.311 -13.822 -20.916 1.00 82.38 579 SER A C 1
ATOM 4413 O O . SER A 1 579 ? 5.358 -14.103 -20.349 1.00 82.38 579 SER A O 1
ATOM 4415 N N . TRP A 1 580 ? 3.142 -13.737 -20.276 1.00 90.25 580 TRP A N 1
ATOM 4416 C CA . TRP A 1 580 ? 2.954 -13.926 -18.836 1.00 90.25 580 TRP A CA 1
ATOM 4417 C C . TRP A 1 580 ? 2.467 -15.341 -18.474 1.00 90.25 580 TRP A C 1
ATOM 4419 O O . TRP A 1 580 ? 2.165 -15.610 -17.316 1.00 90.25 580 TRP A O 1
ATOM 4429 N N . ALA A 1 581 ? 2.399 -16.268 -19.438 1.00 88.44 581 ALA A N 1
ATOM 4430 C CA . ALA A 1 581 ? 1.937 -17.635 -19.186 1.00 88.44 581 ALA A CA 1
ATOM 4431 C C . ALA A 1 581 ? 2.809 -18.393 -18.163 1.00 88.44 581 ALA A C 1
ATOM 4433 O O . ALA A 1 581 ? 2.267 -19.145 -17.359 1.00 88.44 581 ALA A O 1
ATOM 4434 N N . GLY A 1 582 ? 4.129 -18.157 -18.143 1.00 89.69 582 GLY A N 1
ATOM 4435 C CA . GLY A 1 582 ? 5.029 -18.711 -17.120 1.00 89.69 582 GLY A CA 1
ATOM 4436 C C . GLY A 1 582 ? 4.720 -18.180 -15.717 1.00 89.69 582 GLY A C 1
ATOM 4437 O O . GLY A 1 582 ? 4.578 -18.958 -14.784 1.00 89.69 582 GLY A O 1
ATOM 4438 N N . ALA A 1 583 ? 4.501 -16.869 -15.587 1.00 92.25 583 ALA A N 1
ATOM 4439 C CA . ALA A 1 583 ? 4.116 -16.230 -14.327 1.00 92.25 583 ALA A CA 1
ATOM 4440 C C . ALA A 1 583 ? 2.758 -16.715 -13.787 1.00 92.25 583 ALA A C 1
ATOM 4442 O O . ALA A 1 583 ? 2.618 -16.936 -12.587 1.00 92.25 583 ALA A O 1
ATOM 4443 N N . ARG A 1 584 ? 1.760 -16.919 -14.662 1.00 93.12 584 ARG A N 1
ATOM 4444 C CA . ARG A 1 584 ? 0.469 -17.507 -14.261 1.00 93.12 584 ARG A CA 1
ATOM 4445 C C . ARG A 1 584 ? 0.616 -18.966 -13.827 1.00 93.12 584 ARG A C 1
ATOM 4447 O O . ARG A 1 584 ? 0.061 -19.332 -12.800 1.00 93.12 584 ARG A O 1
ATOM 4454 N N . ARG A 1 585 ? 1.415 -19.762 -14.550 1.00 91.38 585 ARG A N 1
ATOM 4455 C CA . ARG A 1 585 ? 1.729 -21.149 -14.171 1.00 91.38 585 ARG A CA 1
ATOM 4456 C C . ARG A 1 585 ? 2.428 -21.228 -12.811 1.00 91.38 585 ARG A C 1
ATOM 4458 O O . ARG A 1 585 ? 2.005 -22.016 -11.981 1.00 91.38 585 ARG A O 1
ATOM 4465 N N . MET A 1 586 ? 3.433 -20.386 -12.560 1.00 91.81 586 MET A N 1
ATOM 4466 C CA . MET A 1 586 ? 4.146 -20.330 -11.275 1.00 91.81 586 MET A CA 1
ATOM 4467 C C . MET A 1 586 ? 3.179 -20.128 -10.096 1.00 91.81 586 MET A C 1
ATOM 4469 O O . MET A 1 586 ? 3.342 -20.749 -9.048 1.00 91.81 586 MET A O 1
ATOM 4473 N N . LEU A 1 587 ? 2.154 -19.287 -10.276 1.00 93.19 587 LEU A N 1
ATOM 4474 C CA . LEU A 1 587 ? 1.097 -19.069 -9.287 1.00 93.19 587 LEU A CA 1
ATOM 4475 C C . LEU A 1 587 ? 0.151 -20.279 -9.171 1.00 93.19 587 LEU A C 1
ATOM 4477 O O . LEU A 1 587 ? -0.116 -20.729 -8.061 1.00 93.19 587 LEU A O 1
ATOM 4481 N N . GLU A 1 588 ? -0.308 -20.850 -10.290 1.00 91.62 588 GLU A N 1
ATOM 4482 C CA . GLU A 1 588 ? -1.178 -22.039 -10.298 1.00 91.62 588 GLU A CA 1
ATOM 4483 C C . GLU A 1 588 ? -0.515 -23.265 -9.640 1.00 91.62 588 GLU A C 1
ATOM 4485 O O . GLU A 1 588 ? -1.148 -23.973 -8.850 1.00 91.62 588 GLU A O 1
ATOM 4490 N N . GLU A 1 589 ? 0.768 -23.494 -9.919 1.00 88.94 589 GLU A N 1
ATOM 4491 C CA . GLU A 1 589 ? 1.532 -24.643 -9.430 1.00 88.94 589 GLU A CA 1
ATOM 4492 C C . GLU A 1 589 ? 1.983 -24.452 -7.973 1.00 88.94 589 GLU A C 1
ATOM 4494 O O . GLU A 1 589 ? 1.804 -25.366 -7.170 1.00 88.94 589 GLU A O 1
ATOM 4499 N N . HIS A 1 590 ? 2.489 -23.271 -7.585 1.00 90.50 590 HIS A N 1
ATOM 4500 C CA . HIS A 1 590 ? 3.164 -23.089 -6.287 1.00 90.50 590 HIS A CA 1
ATOM 4501 C C . HIS A 1 590 ? 2.443 -22.209 -5.250 1.00 90.50 590 HIS A C 1
ATOM 4503 O O . HIS A 1 590 ? 2.961 -22.068 -4.142 1.00 90.50 590 HIS A O 1
ATOM 4509 N N . TYR A 1 591 ? 1.279 -21.619 -5.557 1.00 93.12 591 TYR A N 1
ATOM 4510 C CA . TYR A 1 591 ? 0.584 -20.703 -4.635 1.00 93.12 591 TYR A CA 1
ATOM 4511 C C . TYR A 1 591 ? -0.905 -21.022 -4.453 1.00 93.12 591 TYR A C 1
ATOM 4513 O O . TYR A 1 591 ? -1.597 -21.398 -5.400 1.00 93.12 591 TYR A O 1
ATOM 4521 N N . ARG A 1 592 ? -1.393 -20.881 -3.217 1.00 91.62 592 ARG A N 1
ATOM 4522 C CA . ARG A 1 592 ? -2.781 -21.065 -2.770 1.00 91.62 592 ARG A CA 1
ATOM 4523 C C . ARG A 1 592 ? -3.435 -19.725 -2.419 1.00 91.62 592 ARG A C 1
ATOM 4525 O O . ARG A 1 592 ? -2.772 -18.695 -2.281 1.00 91.62 592 ARG A O 1
ATOM 4532 N N . ASP A 1 593 ? -4.762 -19.764 -2.319 1.00 90.75 593 ASP A N 1
ATOM 4533 C CA . ASP A 1 593 ? -5.623 -18.658 -1.876 1.00 90.75 593 ASP A CA 1
ATOM 4534 C C . ASP A 1 593 ? -5.364 -17.352 -2.630 1.00 90.75 593 ASP A C 1
ATOM 4536 O O . ASP A 1 593 ? -5.343 -16.258 -2.062 1.00 90.75 593 ASP A O 1
ATOM 4540 N N . VAL A 1 594 ? -5.124 -17.493 -3.933 1.00 94.62 594 VAL A N 1
ATOM 4541 C CA . VAL A 1 594 ? -4.695 -16.423 -4.828 1.00 94.62 594 VAL A CA 1
ATOM 4542 C C . VAL A 1 594 ? -5.839 -15.432 -5.003 1.00 94.62 594 VAL A C 1
ATOM 4544 O O . VAL A 1 594 ? -6.869 -15.757 -5.593 1.00 94.62 594 VAL A O 1
ATOM 4547 N N . ALA A 1 595 ? -5.657 -14.213 -4.503 1.00 96.25 595 ALA A N 1
ATOM 4548 C CA . ALA A 1 595 ? -6.572 -13.106 -4.733 1.00 96.25 595 ALA A CA 1
ATOM 4549 C C . ALA A 1 595 ? -5.958 -12.110 -5.724 1.00 96.25 595 ALA A C 1
ATOM 4551 O O . ALA A 1 595 ? -4.782 -11.754 -5.619 1.00 96.25 595 ALA A O 1
ATOM 4552 N N . ILE A 1 596 ? -6.764 -11.669 -6.689 1.00 96.75 596 ILE A N 1
ATOM 4553 C CA . ILE A 1 596 ? -6.383 -10.710 -7.729 1.00 96.75 596 ILE A CA 1
ATOM 4554 C C . ILE A 1 596 ? -7.360 -9.542 -7.659 1.00 96.75 596 ILE A C 1
ATOM 4556 O O . ILE A 1 596 ? -8.532 -9.681 -8.008 1.00 96.75 596 ILE A O 1
ATOM 4560 N N . ILE A 1 597 ? -6.875 -8.394 -7.201 1.00 96.88 597 ILE A N 1
ATOM 4561 C CA . ILE A 1 597 ? -7.658 -7.174 -7.039 1.00 96.88 597 ILE A CA 1
ATOM 4562 C C . ILE A 1 597 ? -7.397 -6.271 -8.243 1.00 96.88 597 ILE A C 1
ATOM 4564 O O . ILE A 1 597 ? -6.255 -6.016 -8.620 1.00 96.88 597 ILE A O 1
ATOM 4568 N N . SER A 1 598 ? -8.469 -5.801 -8.863 1.00 94.56 598 SER A N 1
ATOM 4569 C CA . SER A 1 598 ? -8.454 -4.998 -10.082 1.00 94.56 598 SER A CA 1
ATOM 4570 C C . SER A 1 598 ? -9.494 -3.886 -9.995 1.00 94.56 598 SER A C 1
ATOM 4572 O O . SER A 1 598 ? -10.421 -3.955 -9.184 1.00 94.56 598 SER A O 1
ATOM 4574 N N . ILE A 1 599 ? -9.351 -2.862 -10.834 1.00 92.44 599 ILE A N 1
ATOM 4575 C CA . ILE A 1 599 ? -10.296 -1.747 -10.898 1.00 92.44 599 ILE A CA 1
ATOM 4576 C C . ILE A 1 599 ? -11.068 -1.833 -12.217 1.00 92.44 599 ILE A C 1
ATOM 4578 O O . ILE A 1 599 ? -10.492 -1.794 -13.302 1.00 92.44 599 ILE A O 1
ATOM 4582 N N . ALA A 1 600 ? -12.387 -1.946 -12.114 1.00 88.25 600 ALA A N 1
ATOM 4583 C CA . ALA A 1 600 ? -13.335 -2.049 -13.214 1.00 88.25 600 ALA A CA 1
ATOM 4584 C C . ALA A 1 600 ? -13.861 -0.661 -13.633 1.00 88.25 600 ALA A C 1
ATOM 4586 O O . ALA A 1 600 ? -15.073 -0.407 -13.636 1.00 88.25 600 ALA A O 1
ATOM 4587 N N . ALA A 1 601 ? -12.943 0.262 -13.929 1.00 83.50 601 ALA A N 1
ATOM 4588 C CA . ALA A 1 601 ? -13.234 1.596 -14.457 1.00 83.50 601 ALA A CA 1
ATOM 4589 C C . ALA A 1 601 ? -13.139 1.630 -15.998 1.00 83.50 601 ALA A C 1
ATOM 4591 O O . ALA A 1 601 ? -12.769 0.646 -16.638 1.00 83.50 601 ALA A O 1
ATOM 4592 N N . THR A 1 602 ? -13.521 2.755 -16.609 1.00 68.62 602 THR A N 1
ATOM 4593 C CA . THR A 1 602 ? -13.535 2.931 -18.075 1.00 68.62 602 THR A CA 1
ATOM 4594 C C . THR A 1 602 ? -12.317 3.677 -18.628 1.00 68.62 602 THR A C 1
ATOM 4596 O O . THR A 1 602 ? -12.032 3.544 -19.817 1.00 68.62 602 THR A O 1
ATOM 4599 N N . GLY A 1 603 ? -11.594 4.447 -17.806 1.00 65.12 603 GLY A N 1
ATOM 4600 C CA . GLY A 1 603 ? -10.360 5.144 -18.185 1.00 65.12 603 GLY A CA 1
ATOM 4601 C C . GLY A 1 603 ? -9.096 4.351 -17.833 1.00 65.12 603 GLY A C 1
ATOM 4602 O O . GLY A 1 603 ? -9.016 3.715 -16.784 1.00 65.12 603 GLY A O 1
ATOM 4603 N N . THR A 1 604 ? -8.067 4.400 -18.685 1.00 58.25 604 THR A N 1
ATOM 4604 C CA . THR A 1 604 ? -6.812 3.646 -18.470 1.00 58.25 604 THR A CA 1
ATOM 4605 C C . THR A 1 604 ? -5.984 4.144 -17.282 1.00 58.25 604 THR A C 1
ATOM 4607 O O . THR A 1 604 ? -5.234 3.359 -16.709 1.00 58.25 604 THR A O 1
ATOM 4610 N N . THR A 1 605 ? -6.135 5.414 -16.899 1.00 61.97 605 THR A N 1
ATOM 4611 C CA . THR A 1 605 ? -5.572 6.041 -15.684 1.00 61.97 605 THR A CA 1
ATOM 4612 C C . THR A 1 605 ? -6.307 5.651 -14.406 1.00 61.97 605 THR A C 1
ATOM 4614 O O . THR A 1 605 ? -5.731 5.659 -13.316 1.00 61.97 605 THR A O 1
ATOM 4617 N N . ASP A 1 606 ? -7.589 5.324 -14.540 1.00 73.00 606 ASP A N 1
ATOM 4618 C CA . ASP A 1 606 ? -8.496 5.066 -13.423 1.00 73.00 606 ASP A CA 1
ATOM 4619 C C . ASP A 1 606 ? -8.421 3.591 -13.014 1.00 73.00 606 ASP A C 1
ATOM 4621 O O . ASP A 1 606 ? -8.663 3.247 -11.862 1.00 73.00 606 ASP A O 1
ATOM 4625 N N . CYS A 1 607 ? -7.995 2.734 -13.948 1.00 80.00 607 CYS A N 1
ATOM 4626 C CA . CYS A 1 607 ? -7.675 1.327 -13.728 1.00 80.00 607 CYS A CA 1
ATOM 4627 C C . CYS A 1 607 ? -6.275 1.075 -13.120 1.00 80.00 607 CYS A C 1
ATOM 4629 O O . CYS A 1 607 ? -5.817 -0.070 -13.123 1.00 80.00 607 CYS A O 1
ATOM 4631 N N . ALA A 1 608 ? -5.576 2.113 -12.643 1.00 85.12 608 ALA A N 1
ATOM 4632 C CA . ALA A 1 608 ? -4.231 2.025 -12.066 1.00 85.12 608 ALA A CA 1
ATOM 4633 C C . ALA A 1 608 ? -4.230 2.250 -10.540 1.00 85.12 608 ALA A C 1
ATOM 4635 O O . ALA A 1 608 ? -4.906 3.152 -10.030 1.00 85.12 608 ALA A O 1
ATOM 4636 N N . PHE A 1 609 ? -3.432 1.450 -9.827 1.00 86.69 609 PHE A N 1
ATOM 4637 C CA . PHE A 1 609 ? -3.172 1.573 -8.384 1.00 86.69 609 PHE A CA 1
ATOM 4638 C C . PHE A 1 609 ? -1.967 2.495 -8.099 1.00 86.69 609 PHE A C 1
ATOM 4640 O O . PHE A 1 609 ? -1.838 3.074 -7.018 1.00 86.69 609 PHE A O 1
ATOM 4647 N N . SER A 1 610 ? -1.094 2.652 -9.090 1.00 81.56 610 SER A N 1
ATOM 4648 C CA . SER A 1 610 ? 0.030 3.585 -9.122 1.00 81.56 610 SER A CA 1
ATOM 4649 C C . SER A 1 610 ? -0.372 4.914 -9.775 1.00 81.56 610 SER A C 1
ATOM 4651 O O . SER A 1 610 ? -1.370 4.999 -10.495 1.00 81.56 610 SER A O 1
ATOM 4653 N N . ALA A 1 611 ? 0.398 5.972 -9.526 1.00 66.56 611 ALA A N 1
ATOM 4654 C CA . ALA A 1 611 ? 0.152 7.284 -10.116 1.00 66.56 611 ALA A CA 1
ATOM 4655 C C . ALA A 1 611 ? 0.428 7.283 -11.634 1.00 66.56 611 ALA A C 1
ATOM 4657 O O . ALA A 1 611 ? 1.527 6.946 -12.072 1.00 66.56 611 ALA A O 1
ATOM 4658 N N . ASP A 1 612 ? -0.557 7.724 -12.427 1.00 58.09 612 ASP A N 1
ATOM 4659 C CA . ASP A 1 612 ? -0.394 8.188 -13.815 1.00 58.09 612 ASP A CA 1
ATOM 4660 C C . ASP A 1 612 ? 0.301 7.241 -14.822 1.00 58.09 612 ASP A C 1
ATOM 4662 O O . ASP A 1 612 ? 0.760 7.675 -15.881 1.00 58.09 612 ASP A O 1
ATOM 4666 N N . THR A 1 613 ? 0.337 5.931 -14.565 1.00 54.59 613 THR A N 1
ATOM 4667 C CA . THR A 1 613 ? 1.055 4.950 -15.408 1.00 54.59 613 THR A CA 1
ATOM 4668 C C . THR A 1 613 ? 0.473 4.765 -16.811 1.00 54.59 613 THR A C 1
ATOM 4670 O O . THR A 1 613 ? 1.101 4.129 -17.660 1.00 54.59 613 THR A O 1
ATOM 4673 N N . GLY A 1 614 ? -0.734 5.285 -17.071 1.00 62.16 614 GLY A N 1
ATOM 4674 C CA . GLY A 1 614 ? -1.455 5.133 -18.341 1.00 62.16 614 GLY A CA 1
ATOM 4675 C C . GLY A 1 614 ? -1.817 3.681 -18.683 1.00 62.16 614 GLY A C 1
ATOM 4676 O O . GLY A 1 614 ? -2.256 3.397 -19.800 1.00 62.16 614 GLY A O 1
ATOM 4677 N N . MET A 1 615 ? -1.619 2.756 -17.741 1.00 72.94 615 MET A N 1
ATOM 4678 C CA . MET A 1 615 ? -1.760 1.317 -17.905 1.00 72.94 615 MET A CA 1
ATOM 4679 C C . MET A 1 615 ? -2.587 0.759 -16.751 1.00 72.94 615 MET A C 1
ATOM 4681 O O . MET A 1 615 ? -2.288 1.015 -15.593 1.00 72.94 615 MET A O 1
ATOM 4685 N N . ALA A 1 616 ? -3.584 -0.067 -17.067 1.00 85.31 616 ALA A N 1
ATOM 4686 C CA . ALA A 1 616 ? -4.320 -0.789 -16.039 1.00 85.31 616 ALA A CA 1
ATOM 4687 C C . ALA A 1 616 ? -3.393 -1.737 -15.256 1.00 85.31 616 ALA A C 1
ATOM 4689 O O . ALA A 1 616 ? -2.512 -2.386 -15.836 1.00 85.31 616 ALA A O 1
ATOM 4690 N N . GLU A 1 617 ? -3.636 -1.856 -13.955 1.00 90.38 617 GLU A N 1
ATOM 4691 C CA . GLU A 1 617 ? -2.844 -2.631 -12.995 1.00 90.38 617 GLU A CA 1
ATOM 4692 C C . GLU A 1 617 ? -3.730 -3.608 -12.214 1.00 90.38 617 GLU A C 1
ATOM 4694 O O . GLU A 1 617 ? -4.952 -3.467 -12.146 1.00 90.38 617 GLU A O 1
ATOM 4699 N N . VAL A 1 618 ? -3.097 -4.614 -11.616 1.00 94.38 618 VAL A N 1
ATOM 4700 C CA . VAL A 1 618 ? -3.715 -5.532 -10.659 1.00 94.38 618 VAL A CA 1
ATOM 4701 C C . VAL A 1 618 ? -2.817 -5.692 -9.441 1.00 94.38 618 VAL A C 1
ATOM 4703 O O . VAL A 1 618 ? -1.595 -5.789 -9.569 1.00 94.38 618 VAL A O 1
ATOM 4706 N N . LEU A 1 619 ? -3.431 -5.754 -8.264 1.00 97.31 619 LEU A N 1
ATOM 4707 C CA . LEU A 1 619 ? -2.780 -6.238 -7.054 1.00 97.31 619 LEU A CA 1
ATOM 4708 C C . LEU A 1 619 ? -2.964 -7.757 -6.999 1.00 97.31 619 LEU A C 1
ATOM 4710 O O . LEU A 1 619 ? -4.056 -8.262 -7.263 1.00 97.31 619 LEU A O 1
ATOM 4714 N N . ILE A 1 620 ? -1.920 -8.491 -6.639 1.00 97.31 620 ILE A N 1
ATOM 4715 C CA . ILE A 1 620 ? -1.965 -9.938 -6.422 1.00 97.31 620 ILE A CA 1
ATOM 4716 C C . ILE A 1 620 ? -1.499 -10.207 -5.004 1.00 97.31 620 ILE A C 1
ATOM 4718 O O . ILE A 1 620 ? -0.468 -9.681 -4.592 1.00 97.31 620 ILE A O 1
ATOM 4722 N N . VAL A 1 621 ? -2.224 -11.059 -4.284 1.00 97.62 621 VAL A N 1
ATOM 4723 C CA . VAL A 1 621 ? -1.782 -11.588 -2.995 1.00 97.62 621 VAL A CA 1
ATOM 4724 C C . VAL A 1 621 ? -2.080 -13.085 -2.907 1.00 97.62 621 VAL A C 1
ATOM 4726 O O . VAL A 1 621 ? -3.175 -13.532 -3.254 1.00 97.62 621 VAL A O 1
ATOM 4729 N N . ALA A 1 622 ? -1.093 -13.872 -2.487 1.00 95.81 622 ALA A N 1
ATOM 4730 C CA . ALA A 1 622 ? -1.189 -15.327 -2.426 1.00 95.81 622 ALA A CA 1
ATOM 4731 C C . ALA A 1 622 ? -0.249 -15.912 -1.365 1.00 95.81 622 ALA A C 1
ATOM 4733 O O . ALA A 1 622 ? 0.838 -15.384 -1.145 1.00 95.81 622 ALA A O 1
ATOM 4734 N N . ASN A 1 623 ? -0.630 -17.035 -0.760 1.00 94.31 623 ASN A N 1
ATOM 4735 C CA . ASN A 1 623 ? 0.248 -17.802 0.126 1.00 94.31 623 ASN A CA 1
ATOM 4736 C C . ASN A 1 623 ? 0.942 -18.896 -0.689 1.00 94.31 623 ASN A C 1
ATOM 4738 O O . ASN A 1 623 ? 0.355 -19.440 -1.625 1.00 94.31 623 ASN A O 1
ATOM 4742 N N . ARG A 1 624 ? 2.189 -19.234 -0.370 1.00 92.31 624 ARG A N 1
ATOM 4743 C CA . ARG A 1 624 ? 2.862 -20.373 -1.001 1.00 92.31 624 ARG A CA 1
ATOM 4744 C C . ARG A 1 624 ? 2.240 -21.695 -0.530 1.00 92.31 624 ARG A C 1
ATOM 4746 O O . ARG A 1 624 ? 1.648 -21.771 0.550 1.00 92.31 624 ARG A O 1
ATOM 4753 N N . LYS A 1 625 ? 2.316 -22.708 -1.392 1.00 87.12 625 LYS A N 1
ATOM 4754 C CA . LYS A 1 625 ? 1.914 -24.091 -1.108 1.00 87.12 625 LYS A CA 1
ATOM 4755 C C . LYS A 1 625 ? 3.084 -24.871 -0.530 1.00 87.12 625 LYS A C 1
ATOM 4757 O O . LYS A 1 625 ? 4.198 -24.784 -1.056 1.00 87.12 625 LYS A O 1
ATOM 4762 N N . ASP A 1 626 ? 2.788 -25.723 0.439 1.00 78.06 626 ASP A N 1
ATOM 4763 C CA . ASP A 1 626 ? 3.689 -26.803 0.818 1.00 78.06 626 ASP A CA 1
ATOM 4764 C C . ASP A 1 626 ? 3.760 -27.864 -0.278 1.00 78.06 626 ASP A C 1
ATOM 4766 O O . ASP A 1 626 ? 2.801 -28.101 -1.014 1.00 78.06 626 ASP A O 1
ATOM 4770 N N . ASN A 1 627 ? 4.888 -28.576 -0.341 1.00 64.69 627 ASN A N 1
ATOM 4771 C CA . ASN A 1 627 ? 5.119 -29.639 -1.327 1.00 64.69 627 ASN A CA 1
ATOM 4772 C C . ASN A 1 627 ? 4.077 -30.780 -1.275 1.00 64.69 627 ASN A C 1
ATOM 4774 O O . ASN A 1 627 ? 3.989 -31.558 -2.223 1.00 64.69 627 ASN A O 1
ATOM 4778 N N . ASN A 1 628 ? 3.320 -30.892 -0.178 1.00 60.56 628 ASN A N 1
ATOM 4779 C CA . ASN A 1 628 ? 2.324 -31.939 0.052 1.00 60.56 628 ASN A CA 1
ATOM 4780 C C . ASN A 1 628 ? 0.878 -31.486 -0.233 1.00 60.56 628 ASN A C 1
ATOM 4782 O O . ASN A 1 628 ? -0.028 -32.321 -0.216 1.00 60.56 628 ASN A O 1
ATOM 4786 N N . GLU A 1 629 ? 0.624 -30.196 -0.482 1.00 63.50 629 GLU A N 1
ATOM 4787 C CA . GLU A 1 629 ? -0.739 -29.703 -0.699 1.00 63.50 629 GLU A CA 1
ATOM 4788 C C . GLU A 1 629 ? -1.219 -29.930 -2.135 1.00 63.50 629 GLU A C 1
ATOM 4790 O O . GLU A 1 629 ? -0.644 -29.428 -3.105 1.00 63.50 629 GLU A O 1
ATOM 4795 N N . GLN A 1 630 ? -2.348 -30.631 -2.283 1.00 58.69 630 GLN A N 1
ATOM 4796 C CA . GLN A 1 630 ? -3.042 -30.694 -3.566 1.00 58.69 630 GLN A CA 1
ATOM 4797 C C . GLN A 1 630 ? -3.523 -29.295 -3.949 1.00 58.69 630 GLN A C 1
ATOM 4799 O O . GLN A 1 630 ? -4.287 -28.655 -3.227 1.00 58.69 630 GLN A O 1
ATOM 4804 N N . GLY A 1 631 ? -3.037 -28.802 -5.087 1.00 55.00 631 GLY A N 1
ATOM 4805 C CA . GLY A 1 631 ? -3.109 -27.382 -5.381 1.00 55.00 631 GLY A CA 1
ATOM 4806 C C . GLY A 1 631 ? -4.536 -26.858 -5.545 1.00 55.00 631 GLY A C 1
ATOM 4807 O O . GLY A 1 631 ? -5.144 -27.063 -6.595 1.00 55.00 631 GLY A O 1
ATOM 4808 N N . ASN A 1 632 ? -5.019 -26.090 -4.563 1.00 61.59 632 ASN A N 1
ATOM 4809 C CA . ASN A 1 632 ? -6.207 -25.250 -4.713 1.00 61.59 632 ASN A CA 1
ATOM 4810 C C . ASN A 1 632 ? -6.025 -24.355 -5.957 1.00 61.59 632 ASN A C 1
ATOM 4812 O O . ASN A 1 632 ? -5.094 -23.544 -6.010 1.00 61.59 632 ASN A O 1
ATOM 4816 N N . ARG A 1 633 ? -6.870 -24.553 -6.980 1.00 71.69 633 ARG A N 1
ATOM 4817 C CA . ARG A 1 633 ? -6.856 -23.791 -8.246 1.00 71.69 633 ARG A CA 1
ATOM 4818 C C . ARG A 1 633 ? -7.828 -22.612 -8.244 1.00 71.69 633 ARG A C 1
ATOM 4820 O O . ARG A 1 633 ? -7.938 -21.924 -9.260 1.00 71.69 633 ARG A O 1
ATOM 4827 N N . ASN A 1 634 ? -8.538 -22.397 -7.136 1.00 84.88 634 ASN A N 1
ATOM 4828 C CA . ASN A 1 634 ? -9.494 -21.309 -7.017 1.00 84.88 634 ASN A CA 1
ATOM 4829 C C . ASN A 1 634 ? -8.758 -19.971 -6.887 1.00 84.88 634 ASN A C 1
ATOM 4831 O O . ASN A 1 634 ? -7.881 -19.801 -6.041 1.00 84.88 634 ASN A O 1
ATOM 4835 N N . VAL A 1 635 ? -9.163 -19.016 -7.716 1.00 91.62 635 VAL A N 1
ATOM 4836 C CA . VAL A 1 635 ? -8.707 -17.628 -7.719 1.00 91.62 635 VAL A CA 1
ATOM 4837 C C . VAL A 1 635 ? -9.882 -16.745 -7.307 1.00 91.62 635 VAL A C 1
ATOM 4839 O O . VAL A 1 635 ? -10.988 -16.879 -7.839 1.00 91.62 635 VAL A O 1
ATOM 4842 N N . LEU A 1 636 ? -9.648 -15.851 -6.347 1.00 94.06 636 LEU A N 1
ATOM 4843 C CA . LEU A 1 636 ? -10.598 -14.825 -5.927 1.00 94.06 636 LEU A CA 1
ATOM 4844 C C . LEU A 1 636 ? -10.298 -13.527 -6.682 1.00 94.06 636 LEU A C 1
ATOM 4846 O O . LEU A 1 636 ? -9.396 -12.776 -6.315 1.00 94.06 636 LEU A O 1
ATOM 4850 N N . PHE A 1 637 ? -11.057 -13.250 -7.736 1.00 93.69 637 PHE A N 1
ATOM 4851 C CA . PHE A 1 637 ? -11.006 -11.955 -8.405 1.00 93.69 637 PHE A CA 1
ATOM 4852 C C . PHE A 1 637 ? -11.862 -10.953 -7.624 1.00 93.69 637 PHE A C 1
ATOM 4854 O O . PHE A 1 637 ? -13.004 -11.248 -7.269 1.00 93.69 637 PHE A O 1
ATOM 4861 N N . VAL A 1 638 ? -11.312 -9.770 -7.361 1.00 94.81 638 VAL A N 1
ATOM 4862 C CA . VAL A 1 638 ? -11.988 -8.645 -6.705 1.00 94.81 638 VAL A CA 1
ATOM 4863 C C . VAL A 1 638 ? -11.957 -7.470 -7.675 1.00 94.81 638 VAL A C 1
ATOM 4865 O O . VAL A 1 638 ? -10.888 -6.989 -8.047 1.00 94.81 638 VAL A O 1
ATOM 4868 N N . ASN A 1 639 ? -13.131 -7.013 -8.099 1.00 93.94 639 ASN A N 1
ATOM 4869 C CA . ASN A 1 639 ? -13.295 -5.969 -9.103 1.00 93.94 639 ASN A CA 1
ATOM 4870 C C . ASN A 1 639 ? -13.907 -4.734 -8.434 1.00 93.94 639 ASN A C 1
ATOM 4872 O O . ASN A 1 639 ? -15.127 -4.649 -8.266 1.00 93.94 639 ASN A O 1
ATOM 4876 N N . LEU A 1 640 ? -13.051 -3.796 -8.030 1.00 94.44 640 LEU A N 1
ATOM 4877 C CA . LEU A 1 640 ? -13.446 -2.533 -7.405 1.00 94.44 640 LEU A CA 1
ATOM 4878 C C . LEU A 1 640 ? -13.930 -1.535 -8.468 1.00 94.44 640 LEU A C 1
ATOM 4880 O O . LEU A 1 640 ? -13.432 -1.519 -9.591 1.00 94.44 640 LEU A O 1
ATOM 4884 N N . PHE A 1 641 ? -14.886 -0.672 -8.137 1.00 91.50 641 PHE A N 1
ATOM 4885 C CA . PHE A 1 641 ? -15.415 0.337 -9.060 1.00 91.50 641 PHE A CA 1
ATOM 4886 C C . PHE A 1 641 ? -14.495 1.552 -9.242 1.00 91.50 641 PHE A C 1
ATOM 4888 O O . PHE A 1 641 ? -14.624 2.242 -10.258 1.00 91.50 641 PHE A O 1
ATOM 4895 N N . HIS A 1 642 ? -13.599 1.784 -8.280 1.00 89.94 642 HIS A N 1
ATOM 4896 C CA . HIS A 1 642 ? -12.504 2.757 -8.275 1.00 89.94 642 HIS A CA 1
ATOM 4897 C C . HIS A 1 642 ? -11.360 2.246 -7.378 1.00 89.94 642 HIS A C 1
ATOM 4899 O O . HIS A 1 642 ? -11.540 1.296 -6.615 1.00 89.94 642 HIS A O 1
ATOM 4905 N N . ARG A 1 643 ? -10.182 2.879 -7.449 1.00 89.69 643 ARG A N 1
ATOM 4906 C CA . ARG A 1 643 ? -9.138 2.738 -6.415 1.00 89.69 643 ARG A CA 1
ATOM 4907 C C . ARG A 1 643 ? -9.597 3.348 -5.077 1.00 89.69 643 ARG A C 1
ATOM 4909 O O . ARG A 1 643 ? -10.424 4.262 -5.116 1.00 89.69 643 ARG A O 1
ATOM 4916 N N . PRO A 1 644 ? -9.053 2.916 -3.921 1.00 90.00 644 PRO A N 1
ATOM 4917 C CA . PRO A 1 644 ? -9.399 3.518 -2.637 1.00 90.00 644 PRO A CA 1
ATOM 4918 C C . PRO A 1 644 ? -9.006 4.998 -2.556 1.00 90.00 644 PRO A C 1
ATOM 4920 O O . PRO A 1 644 ? -7.859 5.358 -2.854 1.00 90.00 644 PRO A O 1
ATOM 4923 N N . ARG A 1 645 ? -9.950 5.851 -2.144 1.00 85.19 645 ARG A N 1
ATOM 4924 C CA . ARG A 1 645 ? -9.801 7.313 -2.053 1.00 85.19 645 ARG A CA 1
ATOM 4925 C C . ARG A 1 645 ? -8.989 7.729 -0.820 1.00 85.19 645 ARG A C 1
ATOM 4927 O O . ARG A 1 645 ? -8.262 8.714 -0.885 1.00 85.19 645 ARG A O 1
ATOM 4934 N N . SER A 1 646 ? -9.072 6.961 0.270 1.00 84.94 646 SER A N 1
ATOM 4935 C CA . SER A 1 646 ? -8.341 7.186 1.528 1.00 84.94 646 SER A CA 1
ATOM 4936 C C . SER A 1 646 ? -7.657 5.911 2.044 1.00 84.94 646 SER A C 1
ATOM 4938 O O . SER A 1 646 ? -7.898 4.808 1.546 1.00 84.94 646 SER A O 1
ATOM 4940 N N . ILE A 1 647 ? -6.798 6.045 3.063 1.00 87.12 647 ILE A N 1
ATOM 4941 C CA . ILE A 1 647 ? -6.207 4.887 3.760 1.00 87.12 647 ILE A CA 1
ATOM 4942 C C . ILE A 1 647 ? -7.285 4.121 4.546 1.00 87.12 647 ILE A C 1
ATOM 4944 O O . ILE A 1 647 ? -7.269 2.894 4.547 1.00 87.12 647 ILE A O 1
ATOM 4948 N N . LEU A 1 648 ? -8.257 4.813 5.152 1.00 87.94 648 LEU A N 1
ATOM 4949 C CA . LEU A 1 648 ? -9.364 4.173 5.871 1.00 87.94 648 LEU A CA 1
ATOM 4950 C C . LEU A 1 648 ? -10.215 3.286 4.945 1.00 87.94 648 LEU A C 1
ATOM 4952 O O . LEU A 1 648 ? -10.474 2.129 5.272 1.00 87.94 648 LEU A O 1
ATOM 4956 N N . GLU A 1 649 ? -10.572 3.788 3.758 1.00 90.81 649 GLU A N 1
ATOM 4957 C CA . GLU A 1 649 ? -11.301 3.012 2.746 1.00 90.81 649 GLU A CA 1
ATOM 4958 C C . GLU A 1 649 ? -10.490 1.787 2.294 1.00 90.81 649 GLU A C 1
ATOM 4960 O O . GLU A 1 649 ? -11.034 0.689 2.179 1.00 90.81 649 GLU A O 1
ATOM 4965 N N . ALA A 1 650 ? -9.177 1.939 2.089 1.00 93.12 650 ALA A N 1
ATOM 4966 C CA . ALA A 1 650 ? -8.289 0.842 1.708 1.00 93.12 650 ALA A CA 1
ATOM 4967 C C . ALA A 1 650 ? -8.229 -0.274 2.765 1.00 93.12 650 ALA A C 1
ATOM 4969 O O . ALA A 1 650 ? -8.334 -1.457 2.434 1.00 93.12 650 ALA A O 1
ATOM 4970 N N . VAL A 1 651 ? -8.098 0.102 4.039 1.00 91.94 651 VAL A N 1
ATOM 4971 C CA . VAL A 1 651 ? -8.020 -0.831 5.170 1.00 91.94 651 VAL A CA 1
ATOM 4972 C C . VAL A 1 651 ? -9.363 -1.555 5.365 1.00 91.94 651 VAL A C 1
ATOM 4974 O O . VAL A 1 651 ? -9.393 -2.783 5.445 1.00 91.94 651 VAL A O 1
ATOM 4977 N N . ALA A 1 652 ? -10.491 -0.841 5.312 1.00 91.31 652 ALA A N 1
ATOM 4978 C CA . ALA A 1 652 ? -11.824 -1.447 5.393 1.00 91.31 652 ALA A CA 1
ATOM 4979 C C . ALA A 1 652 ? -12.186 -2.309 4.166 1.00 91.31 652 ALA A C 1
ATOM 4981 O O . ALA A 1 652 ? -12.884 -3.321 4.293 1.00 91.31 652 ALA A O 1
ATOM 4982 N N . THR A 1 653 ? -11.671 -1.968 2.979 1.00 93.31 653 THR A N 1
ATOM 4983 C CA . THR A 1 653 ? -11.752 -2.833 1.788 1.00 93.31 653 THR A CA 1
ATOM 4984 C C . THR A 1 653 ? -11.022 -4.152 2.041 1.00 93.31 653 THR A C 1
ATOM 4986 O O . THR A 1 653 ? -11.548 -5.214 1.710 1.00 93.31 653 THR A O 1
ATOM 4989 N N . ALA A 1 654 ? -9.847 -4.119 2.681 1.00 94.12 654 ALA A N 1
ATOM 4990 C CA . ALA A 1 654 ? -9.119 -5.332 3.044 1.00 94.12 654 ALA A CA 1
ATOM 4991 C C . ALA A 1 654 ? -9.882 -6.190 4.072 1.00 94.12 654 ALA A C 1
ATOM 4993 O O . ALA A 1 654 ? -9.941 -7.411 3.911 1.00 94.12 654 ALA A O 1
ATOM 4994 N N . TRP A 1 655 ? -10.523 -5.580 5.079 1.00 90.00 655 TRP A N 1
ATOM 4995 C CA . TRP A 1 655 ? -11.404 -6.294 6.020 1.00 90.00 655 TRP A CA 1
ATOM 4996 C C . TRP A 1 655 ? -12.571 -6.971 5.292 1.00 90.00 655 TRP A C 1
ATOM 4998 O O . TRP A 1 655 ? -12.767 -8.178 5.430 1.00 90.00 655 TRP A O 1
ATOM 5008 N N . THR A 1 656 ? -13.265 -6.219 4.433 1.00 90.25 656 THR A N 1
ATOM 5009 C CA . THR A 1 656 ? -14.372 -6.713 3.598 1.00 90.25 656 THR A CA 1
ATOM 5010 C C . THR A 1 656 ? -13.940 -7.918 2.760 1.00 90.25 656 THR A C 1
ATOM 5012 O O . THR A 1 656 ? -14.597 -8.955 2.776 1.00 90.25 656 THR A O 1
ATOM 5015 N N . VAL A 1 657 ? -12.803 -7.818 2.058 1.00 92.00 657 VAL A N 1
ATOM 5016 C CA . VAL A 1 657 ? -12.274 -8.885 1.189 1.00 92.00 657 VAL A CA 1
ATOM 5017 C C . VAL A 1 657 ? -11.905 -10.151 1.975 1.00 92.00 657 VAL A C 1
ATOM 5019 O O . VAL A 1 657 ? -12.090 -11.254 1.459 1.00 92.00 657 VAL A O 1
ATOM 5022 N N . ARG A 1 658 ? -11.439 -10.024 3.227 1.00 88.19 658 ARG A N 1
ATOM 5023 C CA . ARG A 1 658 ? -11.173 -11.169 4.122 1.00 88.19 658 ARG A CA 1
ATOM 5024 C C . ARG A 1 658 ? -12.447 -11.867 4.608 1.00 88.19 658 ARG A C 1
ATOM 5026 O O . ARG A 1 658 ? -12.405 -13.068 4.849 1.00 88.19 658 ARG A O 1
ATOM 5033 N N . GLN A 1 659 ? -13.552 -11.135 4.750 1.00 86.31 659 GLN A N 1
ATOM 5034 C CA . GLN A 1 659 ? -14.837 -11.660 5.229 1.00 86.31 659 GLN A CA 1
ATOM 5035 C C . GLN A 1 659 ? -15.701 -12.291 4.112 1.00 86.31 659 GLN A C 1
ATOM 5037 O O . GLN A 1 659 ? -16.757 -12.853 4.399 1.00 86.31 659 GLN A O 1
ATOM 5042 N N . LEU A 1 660 ? -15.277 -12.233 2.840 1.00 88.75 660 LEU A N 1
ATOM 5043 C CA . LEU A 1 660 ? -16.051 -12.771 1.711 1.00 88.75 660 LEU A CA 1
ATOM 5044 C C . LEU A 1 660 ? -16.259 -14.298 1.821 1.00 88.75 660 LEU A C 1
ATOM 5046 O O . LEU A 1 660 ? -15.264 -15.029 1.888 1.00 88.75 660 LEU A O 1
ATOM 5050 N N . PRO A 1 661 ? -17.506 -14.813 1.730 1.00 79.56 661 PRO A N 1
ATOM 5051 C CA . PRO A 1 661 ? -17.818 -16.232 1.921 1.00 79.56 661 PRO A CA 1
ATOM 5052 C C . PRO A 1 661 ? -16.922 -17.170 1.109 1.00 79.56 661 PRO A C 1
ATOM 5054 O O . PRO A 1 661 ? -16.789 -17.025 -0.109 1.00 79.56 661 PRO A O 1
ATOM 5057 N N . SER A 1 662 ? -16.284 -18.129 1.782 1.00 72.62 662 SER A N 1
ATOM 5058 C CA . SER A 1 662 ? -15.374 -19.111 1.170 1.00 72.62 662 SER A CA 1
ATOM 5059 C C . SER A 1 662 ? -16.104 -20.203 0.380 1.00 72.62 662 SER A C 1
ATOM 5061 O O . SER A 1 662 ? -15.528 -20.773 -0.545 1.00 72.62 662 SER A O 1
ATOM 5063 N N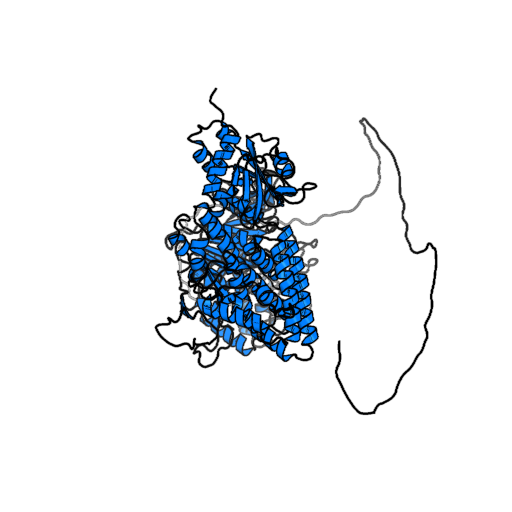 . ALA A 1 663 ? -17.373 -20.458 0.710 1.00 68.94 663 ALA A N 1
ATOM 5064 C CA . ALA A 1 663 ? -18.222 -21.487 0.117 1.00 68.94 663 ALA A CA 1
ATOM 5065 C C . ALA A 1 663 ? -19.602 -20.934 -0.294 1.00 68.94 663 ALA A C 1
ATOM 5067 O O . ALA A 1 663 ? -19.972 -19.808 0.039 1.00 68.94 663 ALA A O 1
ATOM 5068 N N . GLY A 1 664 ? -20.377 -21.747 -1.018 1.00 66.00 664 GLY A N 1
ATOM 5069 C CA . GLY A 1 664 ? -21.762 -21.455 -1.403 1.00 66.00 664 GLY A CA 1
ATOM 5070 C C . GLY A 1 664 ? -21.899 -20.539 -2.621 1.00 66.00 664 GLY A C 1
ATOM 5071 O O . GLY A 1 664 ? -22.462 -20.955 -3.631 1.00 66.00 664 GLY A O 1
ATOM 5072 N N . GLN A 1 665 ? -21.376 -19.312 -2.557 1.00 76.50 665 GLN A N 1
ATOM 5073 C CA . GLN A 1 665 ? -21.607 -18.299 -3.592 1.00 76.50 665 GLN A CA 1
ATOM 5074 C C . GLN A 1 665 ? -20.366 -18.057 -4.468 1.00 76.50 665 GLN A C 1
ATOM 5076 O O . GLN A 1 665 ? -19.289 -17.706 -3.987 1.00 76.50 665 GLN A O 1
ATOM 5081 N N . ARG A 1 666 ? -20.519 -18.242 -5.789 1.00 83.19 666 ARG A N 1
ATOM 5082 C CA . ARG A 1 666 ? -19.429 -18.058 -6.766 1.00 83.19 666 ARG A CA 1
ATOM 5083 C C . ARG A 1 666 ? -19.164 -16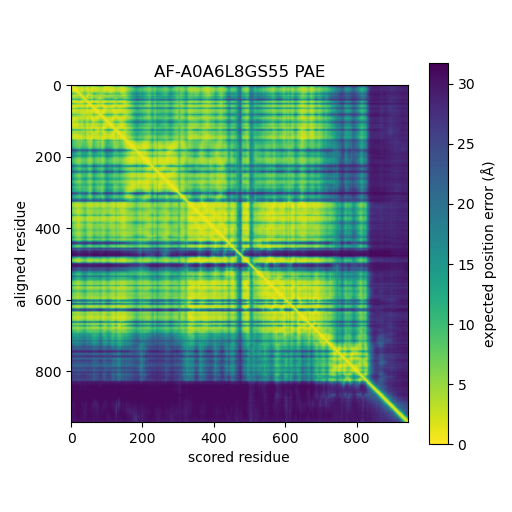.583 -7.094 1.00 83.19 666 ARG A C 1
ATOM 5085 O O . ARG A 1 666 ? -18.031 -16.225 -7.399 1.00 83.19 666 ARG A O 1
ATOM 5092 N N . VAL A 1 667 ? -20.197 -15.747 -7.065 1.00 86.19 667 VAL A N 1
ATOM 5093 C CA . VAL A 1 667 ? -20.177 -14.352 -7.524 1.00 86.19 667 VAL A CA 1
ATOM 5094 C C . VAL A 1 667 ? -21.024 -13.508 -6.571 1.00 86.19 667 VAL A C 1
ATOM 5096 O O . VAL A 1 667 ? -22.127 -13.921 -6.218 1.00 86.19 667 VAL A O 1
ATOM 5099 N N . GLY A 1 668 ? -20.539 -12.337 -6.151 1.00 88.00 668 GLY A N 1
ATOM 5100 C CA . GLY A 1 668 ? -21.276 -11.478 -5.216 1.00 88.00 668 GLY A CA 1
ATOM 5101 C C . GLY A 1 668 ? -20.755 -10.038 -5.128 1.00 88.00 668 GLY A C 1
ATOM 5102 O O . GLY A 1 668 ? -19.787 -9.680 -5.803 1.00 88.00 668 GLY A O 1
ATOM 5103 N N . PRO A 1 669 ? -21.403 -9.169 -4.333 1.00 89.19 669 PRO A N 1
ATOM 5104 C CA . PRO A 1 669 ? -20.966 -7.791 -4.129 1.00 89.19 669 PRO A CA 1
ATOM 5105 C C . PRO A 1 669 ? -19.722 -7.716 -3.233 1.00 89.19 669 PRO A C 1
ATOM 5107 O O . PRO A 1 669 ? -19.492 -8.579 -2.390 1.00 89.19 669 PRO A O 1
ATOM 5110 N N . VAL A 1 670 ? -18.951 -6.641 -3.387 1.00 90.75 670 VAL A N 1
ATOM 5111 C CA . VAL A 1 670 ? -17.954 -6.201 -2.399 1.00 90.75 670 VAL A CA 1
ATOM 5112 C C . VAL A 1 670 ? -18.465 -4.876 -1.857 1.00 90.75 670 VAL A C 1
ATOM 5114 O O . VAL A 1 670 ? -18.629 -3.933 -2.635 1.00 90.75 670 VAL A O 1
ATOM 5117 N N . SER A 1 671 ? -18.757 -4.823 -0.560 1.00 89.19 671 SER A N 1
ATOM 5118 C CA . SER A 1 671 ? -19.390 -3.673 0.089 1.00 89.19 671 SER A CA 1
ATOM 5119 C C . SER A 1 671 ? -18.831 -3.458 1.490 1.00 89.19 671 SER A C 1
ATOM 5121 O O . SER A 1 671 ? -18.689 -4.425 2.232 1.00 89.19 671 SER A O 1
ATOM 5123 N N . VAL A 1 672 ? -18.569 -2.207 1.871 1.00 84.00 672 VAL A N 1
ATOM 5124 C CA . VAL A 1 672 ? -18.215 -1.865 3.255 1.00 84.00 672 VAL A CA 1
ATOM 5125 C C . VAL A 1 672 ? -19.485 -1.926 4.097 1.00 84.00 672 VAL A C 1
ATOM 5127 O O . VAL A 1 672 ? -20.359 -1.060 4.003 1.00 84.00 672 VAL A O 1
ATOM 5130 N N . GLY A 1 673 ? -19.586 -3.004 4.878 1.00 77.69 673 GLY A N 1
ATOM 5131 C CA . GLY A 1 673 ? -20.722 -3.302 5.743 1.00 77.69 673 GLY A CA 1
ATOM 5132 C C . GLY A 1 673 ? -22.069 -3.211 5.019 1.00 77.69 673 GLY A C 1
ATOM 5133 O O . GLY A 1 673 ? -22.290 -3.861 3.997 1.00 77.69 673 GLY A O 1
ATOM 5134 N N . THR A 1 674 ? -22.993 -2.416 5.562 1.00 76.75 674 THR A N 1
ATOM 5135 C CA . THR A 1 674 ? -24.425 -2.505 5.220 1.00 76.75 674 THR A CA 1
ATOM 5136 C C . THR A 1 674 ? -24.896 -1.680 4.017 1.00 76.75 674 THR A C 1
ATOM 5138 O O . THR A 1 674 ? -26.064 -1.811 3.651 1.00 76.75 674 THR A O 1
ATOM 5141 N N . GLY A 1 675 ? -24.061 -0.836 3.388 1.00 75.25 675 GLY A N 1
ATOM 5142 C CA . GLY A 1 675 ? -24.573 0.120 2.385 1.00 75.25 675 GLY A CA 1
ATOM 5143 C C . GLY A 1 675 ? -23.665 0.547 1.226 1.00 75.25 675 GLY A C 1
ATOM 5144 O O . GLY A 1 675 ? -24.184 0.771 0.130 1.00 75.25 675 GLY A O 1
ATOM 5145 N N . GLU A 1 676 ? -22.346 0.657 1.399 1.00 86.75 676 GLU A N 1
ATOM 5146 C CA . GLU A 1 676 ? -21.465 1.183 0.341 1.00 86.75 676 GLU A CA 1
ATOM 5147 C C . GLU A 1 676 ? -20.855 0.063 -0.507 1.00 86.75 676 GLU A C 1
ATOM 5149 O O . GLU A 1 676 ? -19.912 -0.611 -0.094 1.00 86.75 676 GLU A O 1
ATOM 5154 N N . ARG A 1 677 ? -21.387 -0.142 -1.720 1.00 90.19 677 ARG A N 1
ATOM 5155 C CA . ARG A 1 677 ? -20.882 -1.146 -2.669 1.00 90.19 677 ARG A CA 1
ATOM 5156 C C . ARG A 1 677 ? -19.648 -0.635 -3.415 1.00 90.19 677 ARG A C 1
ATOM 5158 O O . ARG A 1 677 ? -19.774 0.058 -4.423 1.00 90.19 677 ARG A O 1
ATOM 5165 N N . LEU A 1 678 ? -18.471 -1.070 -2.974 1.00 91.06 678 LEU A N 1
ATOM 5166 C CA . LEU A 1 678 ? -17.188 -0.795 -3.624 1.00 91.06 678 LEU A CA 1
ATOM 5167 C C . LEU A 1 678 ? -16.950 -1.615 -4.902 1.00 91.06 678 LEU A C 1
ATOM 5169 O O . LEU A 1 678 ? -16.107 -1.228 -5.708 1.00 91.06 678 LEU A O 1
ATOM 5173 N N . GLY A 1 679 ? -17.646 -2.738 -5.116 1.00 92.19 679 GLY A N 1
ATOM 5174 C CA . GLY A 1 679 ? -17.415 -3.566 -6.305 1.00 92.19 679 GLY A CA 1
ATOM 5175 C C . GLY A 1 679 ? -18.186 -4.886 -6.382 1.00 92.19 679 GLY A C 1
ATOM 5176 O O . GLY A 1 679 ? -19.349 -5.000 -5.973 1.00 92.19 679 GLY A O 1
ATOM 5177 N N . CYS A 1 680 ? -17.524 -5.903 -6.936 1.00 91.31 680 CYS A N 1
ATOM 5178 C CA . CYS A 1 680 ? -17.947 -7.307 -6.911 1.00 91.31 680 CYS A CA 1
ATOM 5179 C C . CYS A 1 680 ? -16.749 -8.260 -6.769 1.00 91.31 680 CYS A C 1
ATOM 5181 O O . CYS A 1 680 ? -15.608 -7.878 -7.031 1.00 91.31 680 CYS A O 1
ATOM 5183 N N . TYR A 1 681 ? -17.016 -9.495 -6.343 1.00 92.00 681 TYR A N 1
ATOM 5184 C CA . TYR A 1 681 ? -16.044 -10.584 -6.300 1.00 92.00 681 TYR A CA 1
ATOM 5185 C C . TYR A 1 681 ? -16.514 -11.772 -7.138 1.00 92.00 681 TYR A C 1
ATOM 5187 O O . TYR A 1 681 ? -17.712 -11.979 -7.350 1.00 92.00 681 TYR A O 1
ATOM 5195 N N . ILE A 1 682 ? -15.544 -12.555 -7.606 1.00 89.75 682 ILE A N 1
ATOM 5196 C CA . ILE A 1 682 ? -15.742 -13.700 -8.492 1.00 89.75 682 ILE A CA 1
ATOM 5197 C C . ILE A 1 682 ? -14.769 -14.793 -8.055 1.00 89.75 682 ILE A C 1
ATOM 5199 O O . ILE A 1 682 ? -13.557 -14.580 -8.026 1.00 89.75 682 ILE A O 1
ATOM 5203 N N . ARG A 1 683 ? -15.283 -15.980 -7.738 1.00 89.00 683 ARG A N 1
ATOM 5204 C CA . ARG A 1 683 ? -14.483 -17.190 -7.526 1.00 89.00 683 ARG A CA 1
ATOM 5205 C C . ARG A 1 683 ? -14.412 -17.957 -8.850 1.00 89.00 683 ARG A C 1
ATOM 5207 O O . ARG A 1 683 ? -15.433 -18.356 -9.415 1.00 89.00 683 ARG A O 1
ATOM 5214 N N . GLY A 1 684 ? -13.205 -18.120 -9.375 1.00 87.31 684 GLY A N 1
ATOM 5215 C CA . GLY A 1 684 ? -12.933 -18.804 -10.641 1.00 87.31 684 GLY A CA 1
ATOM 5216 C C . GLY A 1 684 ? -11.594 -19.524 -10.592 1.00 87.31 684 GLY A C 1
ATOM 5217 O O . GLY A 1 684 ? -11.114 -19.859 -9.515 1.00 87.31 684 GLY A O 1
ATOM 5218 N N . THR A 1 685 ? -10.981 -19.756 -11.745 1.00 87.56 685 THR A N 1
ATOM 5219 C CA . THR A 1 685 ? -9.706 -20.482 -11.875 1.00 87.56 685 THR A CA 1
ATOM 5220 C C . THR A 1 685 ? -8.680 -19.712 -12.711 1.00 87.56 685 THR A C 1
ATOM 5222 O O . THR A 1 685 ? -9.002 -18.715 -13.357 1.00 87.56 685 THR A O 1
ATOM 5225 N N . PHE A 1 686 ? -7.440 -20.208 -12.784 1.00 86.88 686 PHE A N 1
ATOM 5226 C CA . PHE A 1 686 ? -6.402 -19.681 -13.687 1.00 86.88 686 PHE A CA 1
ATOM 5227 C C . PHE A 1 686 ? -6.733 -19.791 -15.190 1.00 86.88 686 PHE A C 1
ATOM 5229 O O . PHE A 1 686 ? -6.089 -19.132 -16.009 1.00 86.88 686 PHE A O 1
ATOM 5236 N N . ALA A 1 687 ? -7.760 -20.559 -15.572 1.00 81.75 687 ALA A N 1
ATOM 5237 C CA . ALA A 1 687 ? -8.316 -20.537 -16.927 1.00 81.75 687 ALA A CA 1
ATOM 5238 C C . ALA A 1 687 ? -9.239 -19.324 -17.177 1.00 81.75 687 ALA A C 1
ATOM 5240 O O . ALA A 1 687 ? -9.484 -18.957 -18.324 1.00 81.75 687 ALA A O 1
ATOM 5241 N N . GLU A 1 688 ? -9.730 -18.684 -16.114 1.00 82.44 688 GLU A N 1
ATOM 5242 C CA . GLU A 1 688 ? -10.800 -17.679 -16.129 1.00 82.44 688 GLU A CA 1
ATOM 5243 C C . GLU A 1 688 ? -10.278 -16.276 -15.769 1.00 82.44 688 GLU A C 1
ATOM 5245 O O . GLU A 1 688 ? -11.020 -15.414 -15.319 1.00 82.44 688 GLU A O 1
ATOM 5250 N N . MET A 1 689 ? -8.995 -15.996 -16.029 1.00 86.38 689 MET A N 1
ATOM 5251 C CA . MET A 1 689 ? -8.333 -14.707 -15.733 1.00 86.38 689 MET A CA 1
ATOM 5252 C C . MET A 1 689 ? -8.985 -13.476 -16.397 1.00 86.38 689 MET A C 1
ATOM 5254 O O . MET A 1 689 ? -8.654 -12.342 -16.053 1.00 86.38 689 MET A O 1
ATOM 5258 N N . GLY A 1 690 ? -9.905 -13.681 -17.345 1.00 80.88 690 GLY A N 1
ATOM 5259 C CA . GLY A 1 690 ? -10.785 -12.644 -17.893 1.00 80.88 690 GLY A CA 1
ATOM 5260 C C . GLY A 1 690 ? -11.885 -12.162 -16.937 1.00 80.88 690 GLY A C 1
ATOM 5261 O O . GLY A 1 690 ? -12.561 -11.194 -17.263 1.00 80.88 690 GLY A O 1
ATOM 5262 N N . SER A 1 691 ? -12.054 -12.791 -15.769 1.00 84.31 691 SER A N 1
ATOM 5263 C CA . SER A 1 691 ? -12.940 -12.324 -14.697 1.00 84.31 691 SER A CA 1
ATOM 5264 C C . SER A 1 691 ? -12.444 -11.043 -14.014 1.00 84.31 691 SER A C 1
ATOM 5266 O O . SER A 1 691 ? -13.253 -10.314 -13.447 1.00 84.31 691 SER A O 1
ATOM 5268 N N . ALA A 1 692 ? -11.146 -10.732 -14.069 1.00 88.31 692 ALA A N 1
ATOM 5269 C CA . ALA A 1 692 ? -10.612 -9.478 -13.535 1.00 88.31 692 ALA A CA 1
ATOM 5270 C C . ALA A 1 692 ? -11.033 -8.265 -14.392 1.00 88.31 692 ALA A C 1
ATOM 5272 O O . ALA A 1 692 ? -11.031 -8.327 -15.621 1.00 88.31 692 ALA A O 1
ATOM 5273 N N . GLY A 1 693 ? -11.357 -7.146 -13.740 1.00 85.62 693 GLY A N 1
ATOM 5274 C CA . GLY A 1 693 ? -11.751 -5.885 -14.383 1.00 85.62 693 GLY A CA 1
ATOM 5275 C C . GLY A 1 693 ? -13.214 -5.812 -14.845 1.00 85.62 693 GLY A C 1
ATOM 5276 O O . GLY A 1 693 ? -13.617 -4.814 -15.440 1.00 85.62 693 GLY A O 1
ATOM 5277 N N . VAL A 1 694 ? -14.034 -6.832 -14.570 1.00 84.38 694 VAL A N 1
ATOM 5278 C CA . VAL A 1 694 ? -15.452 -6.861 -14.967 1.00 84.38 694 VAL A CA 1
ATOM 5279 C C . VAL A 1 694 ? -16.313 -6.083 -13.964 1.00 84.38 694 VAL A C 1
ATOM 5281 O O . VAL A 1 694 ? -16.349 -6.409 -12.779 1.00 84.38 694 VAL A O 1
ATOM 5284 N N . ARG A 1 695 ? -17.029 -5.053 -14.440 1.00 85.19 695 ARG A N 1
ATOM 5285 C CA . ARG A 1 695 ? -17.852 -4.154 -13.599 1.00 85.19 695 ARG A CA 1
ATOM 5286 C C . ARG A 1 695 ? -19.252 -4.698 -13.277 1.00 85.19 695 ARG A C 1
ATOM 5288 O O . ARG A 1 695 ? -19.840 -4.314 -12.272 1.00 85.19 695 ARG A O 1
ATOM 5295 N N . SER A 1 696 ? -19.799 -5.547 -14.146 1.00 82.44 696 SER A N 1
ATOM 5296 C CA . SER A 1 696 ? -21.160 -6.090 -14.042 1.00 82.44 696 SER A CA 1
ATOM 5297 C C . SER A 1 696 ? -21.134 -7.520 -13.495 1.00 82.44 696 SER A C 1
ATOM 5299 O O . SER A 1 696 ? -20.385 -8.377 -13.975 1.00 82.44 696 SER A O 1
ATOM 5301 N N . LEU A 1 697 ? -21.982 -7.765 -12.496 1.00 75.19 697 LEU A N 1
ATOM 5302 C CA . LEU A 1 697 ? -22.168 -9.079 -11.877 1.00 75.19 697 LEU A CA 1
ATOM 5303 C C . LEU A 1 697 ? -22.754 -10.054 -12.909 1.00 75.19 697 LEU A C 1
ATOM 5305 O O . LEU A 1 697 ? -22.237 -11.135 -13.162 1.00 75.19 697 LEU A O 1
A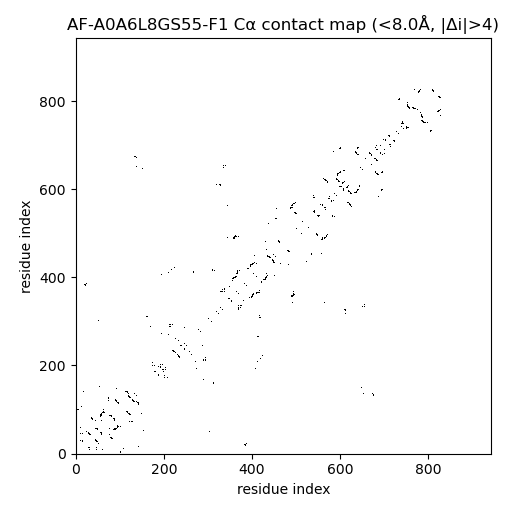TOM 5309 N N . GLU A 1 698 ? -23.761 -9.549 -13.604 1.00 79.94 698 GLU A N 1
ATOM 5310 C CA . GLU A 1 698 ? -24.629 -10.211 -14.564 1.00 79.94 698 GLU A CA 1
ATOM 5311 C C . GLU A 1 698 ? -23.862 -10.587 -15.847 1.00 79.94 698 GLU A C 1
ATOM 5313 O O . GLU A 1 698 ? -24.054 -11.654 -16.427 1.00 79.94 698 GLU A O 1
ATOM 5318 N N . THR A 1 699 ? -22.932 -9.722 -16.269 1.00 78.75 699 THR A N 1
ATOM 5319 C CA . THR A 1 699 ? -22.005 -9.982 -17.384 1.00 78.75 699 THR A CA 1
ATOM 5320 C C . THR A 1 699 ? -20.995 -11.066 -17.018 1.00 78.75 699 THR A C 1
ATOM 5322 O O . THR A 1 699 ? -20.643 -11.887 -17.865 1.00 78.75 699 THR A O 1
ATOM 5325 N N . THR A 1 700 ? -20.545 -11.097 -15.758 1.00 72.94 700 THR A N 1
ATOM 5326 C CA . THR A 1 700 ? -19.674 -12.172 -15.270 1.00 72.94 700 THR A CA 1
ATOM 5327 C C . THR A 1 700 ? -20.420 -13.497 -15.268 1.00 72.94 700 THR A C 1
ATOM 5329 O O . THR A 1 700 ? -19.906 -14.478 -15.788 1.00 72.94 700 THR A O 1
ATOM 5332 N N . GLU A 1 701 ? -21.631 -13.525 -14.715 1.00 77.62 701 GLU A N 1
ATOM 5333 C CA . GLU A 1 701 ? -22.486 -14.711 -14.650 1.00 77.62 701 GLU A CA 1
ATOM 5334 C C . GLU A 1 701 ? -22.770 -15.281 -16.047 1.00 77.62 701 GLU A C 1
ATOM 5336 O O . GLU A 1 701 ? -22.576 -16.475 -16.270 1.00 77.62 701 GLU A O 1
ATOM 5341 N N . ALA A 1 702 ? -23.095 -14.430 -17.026 1.00 81.06 702 ALA A N 1
ATOM 5342 C CA . ALA A 1 702 ? -23.234 -14.844 -18.423 1.00 81.06 702 ALA A CA 1
ATOM 5343 C C . ALA A 1 702 ? -21.931 -15.432 -19.006 1.00 81.06 702 ALA A C 1
ATOM 5345 O O . ALA A 1 702 ? -21.956 -16.496 -19.625 1.00 81.06 702 ALA A O 1
ATOM 5346 N N . ALA A 1 703 ? -20.781 -14.779 -18.792 1.00 76.19 703 ALA A N 1
ATOM 5347 C CA . ALA A 1 703 ? -19.483 -15.266 -19.270 1.00 76.19 703 ALA A CA 1
ATOM 5348 C C . ALA A 1 703 ? -19.044 -16.577 -18.588 1.00 76.19 703 ALA A C 1
ATOM 5350 O O . ALA A 1 703 ? -18.424 -17.427 -19.225 1.00 76.19 703 ALA A O 1
ATOM 5351 N N . VAL A 1 704 ? -19.395 -16.752 -17.312 1.00 74.88 704 VAL A N 1
ATOM 5352 C CA . VAL A 1 704 ? -19.164 -17.963 -16.517 1.00 74.88 704 VAL A CA 1
ATOM 5353 C C . VAL A 1 704 ? -20.038 -19.121 -16.997 1.00 74.88 704 VAL A C 1
ATOM 5355 O O . VAL A 1 704 ? -19.520 -20.221 -17.165 1.00 74.88 704 VAL A O 1
ATOM 5358 N N . GLY A 1 705 ? -21.323 -18.892 -17.286 1.00 80.88 705 GLY A N 1
ATOM 5359 C CA . GLY A 1 705 ? -22.173 -19.911 -17.909 1.00 80.88 705 GLY A CA 1
ATOM 5360 C C . GLY A 1 705 ? -21.594 -20.394 -19.243 1.00 80.88 705 GLY A C 1
ATOM 5361 O O . GLY A 1 705 ? -21.560 -21.596 -19.514 1.00 80.88 705 GLY A O 1
ATOM 5362 N N . LEU A 1 706 ? -21.041 -19.478 -20.048 1.00 82.06 706 LEU A N 1
ATOM 5363 C CA . LEU A 1 706 ? -20.495 -19.809 -21.367 1.00 82.06 706 LEU A CA 1
ATOM 5364 C C . LEU A 1 706 ? -19.243 -20.703 -21.307 1.00 82.06 706 LEU A C 1
ATOM 5366 O O . LEU A 1 706 ? -18.988 -21.426 -22.271 1.00 82.06 706 LEU A O 1
ATOM 5370 N N . THR A 1 707 ? -18.495 -20.745 -20.193 1.00 75.31 707 THR A N 1
ATOM 5371 C CA . THR A 1 707 ? -17.416 -21.746 -20.014 1.00 75.31 707 THR A CA 1
ATOM 5372 C C . THR A 1 707 ? -17.952 -23.151 -19.710 1.00 75.31 707 THR A C 1
ATOM 5374 O O . THR A 1 707 ? -17.213 -24.128 -19.847 1.00 75.31 707 THR A O 1
ATOM 5377 N N . GLN A 1 708 ? -19.236 -23.258 -19.353 1.00 79.44 708 GLN A N 1
ATOM 5378 C CA . GLN A 1 708 ? -19.958 -24.491 -19.019 1.00 79.44 708 GLN A CA 1
ATOM 5379 C C . GLN A 1 708 ? -20.920 -24.951 -20.135 1.00 79.44 708 GLN A C 1
ATOM 5381 O O . GLN A 1 708 ? -21.550 -25.996 -19.999 1.00 79.44 708 GLN A O 1
ATOM 5386 N N . GLY A 1 709 ? -21.018 -24.212 -21.249 1.00 86.56 709 GLY A N 1
ATOM 5387 C CA . GLY A 1 709 ? -21.966 -24.501 -22.337 1.00 86.56 709 GLY A CA 1
ATOM 5388 C C . GLY A 1 709 ? -23.395 -24.024 -22.065 1.00 86.56 709 GLY A C 1
ATOM 5389 O O . GLY A 1 709 ? -24.346 -24.541 -22.651 1.00 86.56 709 GLY A O 1
ATOM 5390 N N . GLU A 1 710 ? -23.552 -23.034 -21.187 1.00 89.50 710 GLU A N 1
ATOM 5391 C CA . GLU A 1 710 ? -24.825 -22.397 -20.858 1.00 89.50 710 GLU A CA 1
ATOM 5392 C C . GLU A 1 710 ? -24.771 -20.889 -21.157 1.00 89.50 710 GLU A C 1
ATOM 5394 O O . GLU A 1 710 ? -23.727 -20.254 -21.073 1.00 89.50 710 GLU A O 1
ATOM 5399 N N . LEU A 1 711 ? -25.905 -20.269 -21.462 1.00 88.25 711 LEU A N 1
ATOM 5400 C CA . LEU A 1 711 ? -26.061 -18.819 -21.492 1.00 88.25 711 LEU A CA 1
ATOM 5401 C C . LEU A 1 711 ? -27.057 -18.425 -20.407 1.00 88.25 711 LEU A C 1
ATOM 5403 O O . LEU A 1 711 ? -28.256 -18.705 -20.501 1.00 88.25 711 LEU A O 1
ATOM 5407 N N . TRP A 1 712 ? -26.531 -17.789 -19.364 1.00 86.81 712 TRP A N 1
ATOM 5408 C CA . TRP A 1 712 ? -27.308 -17.218 -18.270 1.00 86.81 712 TRP A CA 1
ATOM 5409 C C . TRP A 1 712 ? -27.660 -15.775 -18.656 1.00 86.81 712 TRP A C 1
ATOM 5411 O O . TRP A 1 712 ? -26.787 -15.022 -19.089 1.00 86.81 712 TRP A O 1
ATOM 5421 N N . LEU A 1 713 ? -28.936 -15.390 -18.558 1.00 84.31 713 LEU A N 1
ATOM 5422 C CA . LEU A 1 713 ? -29.411 -14.059 -18.957 1.00 84.31 713 LEU A CA 1
ATOM 5423 C C . LEU A 1 713 ? -30.074 -13.349 -17.771 1.00 84.31 713 LEU A C 1
ATOM 5425 O O . LEU A 1 713 ? -30.889 -13.978 -17.100 1.00 84.31 713 LEU A O 1
ATOM 5429 N N . PRO A 1 714 ? -29.863 -12.034 -17.545 1.00 74.62 714 PRO A N 1
ATOM 5430 C CA . PRO A 1 714 ? -30.188 -11.383 -16.260 1.00 74.62 714 PRO A CA 1
ATOM 5431 C C . PRO A 1 714 ? -31.692 -11.175 -15.992 1.00 74.62 714 PRO A C 1
ATOM 5433 O O . PRO A 1 714 ? -32.079 -10.428 -15.098 1.00 74.62 714 PRO A O 1
ATOM 5436 N N . ARG A 1 715 ? -32.549 -11.763 -16.836 1.00 81.69 715 ARG A N 1
ATOM 5437 C CA . ARG A 1 715 ? -34.018 -11.699 -16.804 1.00 81.69 715 ARG A CA 1
ATOM 5438 C C . ARG A 1 715 ? -34.672 -13.036 -17.194 1.00 81.69 715 ARG A C 1
ATOM 5440 O O . ARG A 1 715 ? -35.845 -13.051 -17.553 1.00 81.69 715 ARG A O 1
ATOM 5447 N N . ARG A 1 716 ? -33.927 -14.149 -17.171 1.00 81.56 716 ARG A N 1
ATOM 5448 C CA . ARG A 1 716 ? -34.466 -15.509 -17.349 1.00 81.56 716 ARG A CA 1
ATOM 5449 C C . ARG A 1 716 ? -34.003 -16.382 -16.189 1.00 81.56 716 ARG A C 1
ATOM 5451 O O . ARG A 1 716 ? -32.842 -16.316 -15.804 1.00 81.56 716 ARG A O 1
ATOM 5458 N N . VAL A 1 717 ? -34.915 -17.193 -15.661 1.00 77.75 717 VAL A N 1
ATOM 5459 C CA . VAL A 1 717 ? -34.578 -18.265 -14.709 1.00 77.75 717 VAL A CA 1
ATOM 5460 C C . VAL A 1 717 ? -33.934 -19.434 -15.461 1.00 77.75 717 VAL A C 1
ATOM 5462 O O . VAL A 1 717 ? -32.979 -20.039 -14.980 1.00 77.75 717 VAL A O 1
ATOM 5465 N N . ASP A 1 718 ? -34.418 -19.704 -16.676 1.00 84.75 718 ASP A N 1
ATOM 5466 C CA . ASP A 1 718 ? -33.919 -20.774 -17.536 1.00 84.75 718 ASP A CA 1
ATOM 5467 C C . ASP A 1 718 ? -32.526 -20.461 -18.085 1.00 84.75 718 ASP A C 1
ATOM 5469 O O . ASP A 1 718 ? -32.285 -19.407 -18.689 1.00 84.75 718 ASP A O 1
ATOM 5473 N N . ARG A 1 719 ? -31.625 -21.433 -17.945 1.00 86.94 719 ARG A N 1
ATOM 5474 C CA . ARG A 1 719 ? -30.304 -21.433 -18.572 1.00 86.94 719 ARG A CA 1
ATOM 5475 C C . ARG A 1 719 ? -30.422 -22.022 -19.973 1.00 86.94 719 ARG A C 1
ATOM 5477 O O . ARG A 1 719 ? -30.983 -23.101 -20.149 1.00 86.94 719 ARG A O 1
ATOM 5484 N N . LEU A 1 720 ? -29.900 -21.327 -20.978 1.00 89.75 720 LEU A N 1
ATOM 5485 C CA . LEU A 1 720 ? -29.964 -21.791 -22.366 1.00 89.75 720 LEU A CA 1
ATOM 5486 C C . LEU A 1 720 ? -28.703 -22.593 -22.690 1.00 89.75 720 LEU A C 1
ATOM 5488 O O . LEU A 1 720 ? -27.619 -22.020 -22.669 1.00 89.75 720 LEU A O 1
ATOM 5492 N N . SER A 1 721 ? -28.803 -23.883 -23.011 1.00 91.38 721 SER A N 1
ATOM 5493 C CA . SER A 1 721 ? -27.621 -24.622 -23.479 1.00 91.38 721 SER A CA 1
ATOM 5494 C C . SER A 1 721 ? -27.168 -24.099 -24.848 1.00 91.38 721 SER A C 1
ATOM 5496 O O . SER A 1 721 ? -27.988 -23.900 -25.747 1.00 91.38 721 SER A O 1
ATOM 5498 N N . ILE A 1 722 ? -25.863 -23.863 -25.002 1.00 89.31 722 ILE A N 1
ATOM 5499 C CA . ILE A 1 722 ? -25.229 -23.425 -26.250 1.00 89.31 722 ILE A CA 1
ATOM 5500 C C . ILE A 1 722 ? -24.035 -24.343 -26.546 1.00 89.31 722 ILE A C 1
ATOM 5502 O O . ILE A 1 722 ? -23.189 -24.536 -25.670 1.00 89.31 722 ILE A O 1
ATOM 5506 N N . PRO A 1 723 ? -23.905 -24.882 -27.775 1.00 85.94 723 PRO A N 1
ATOM 5507 C CA . PRO A 1 723 ? -22.737 -25.665 -28.159 1.00 85.94 723 PRO A CA 1
ATOM 5508 C C . PRO A 1 723 ? -21.482 -24.781 -28.186 1.00 85.94 723 PRO A C 1
ATOM 5510 O O . PRO A 1 723 ? -21.328 -23.913 -29.047 1.00 85.94 723 PRO A O 1
ATOM 5513 N N . VAL A 1 724 ? -20.568 -25.030 -27.249 1.00 84.38 724 VAL A N 1
ATOM 5514 C CA . VAL A 1 724 ? -19.259 -24.371 -27.148 1.00 84.38 724 VAL A CA 1
ATOM 5515 C C . VAL A 1 724 ? -18.131 -25.389 -27.319 1.00 84.38 724 VAL A C 1
ATOM 5517 O O . VAL A 1 724 ? -18.263 -26.556 -26.961 1.00 84.38 724 VAL A O 1
ATOM 5520 N N . CYS A 1 725 ? -16.998 -24.941 -27.852 1.00 81.94 725 CYS A N 1
ATOM 5521 C CA . CYS A 1 725 ? -15.754 -25.709 -27.934 1.00 81.94 725 CYS A CA 1
ATOM 5522 C C . CYS A 1 725 ? -14.579 -24.800 -27.557 1.00 81.94 725 CYS A C 1
ATOM 5524 O O . CYS A 1 725 ? -14.678 -23.572 -27.661 1.00 81.94 725 CYS A O 1
ATOM 5526 N N . ARG A 1 726 ? -13.458 -25.367 -27.099 1.00 76.50 726 ARG A N 1
ATOM 5527 C CA . ARG A 1 726 ? -12.278 -24.560 -26.770 1.00 76.50 726 ARG A CA 1
ATOM 5528 C C . ARG A 1 726 ? -11.548 -24.228 -28.065 1.00 76.50 726 ARG A C 1
ATOM 5530 O O . ARG A 1 726 ? -11.408 -25.065 -28.951 1.00 76.50 726 ARG A O 1
ATOM 5537 N N . LEU A 1 727 ? -10.979 -23.026 -28.150 1.00 74.56 727 LEU A N 1
ATOM 5538 C CA . LEU A 1 727 ? -10.186 -22.628 -29.321 1.00 74.56 727 LEU A CA 1
ATOM 5539 C C . LEU A 1 727 ? -8.989 -23.565 -29.577 1.00 74.56 727 LEU A C 1
ATOM 5541 O O . LEU A 1 727 ? -8.585 -23.729 -30.723 1.00 74.56 727 LEU A O 1
ATOM 5545 N N . GLY A 1 728 ? -8.466 -24.208 -28.524 1.00 74.44 728 GLY A N 1
ATOM 5546 C CA . GLY A 1 728 ? -7.424 -25.237 -28.616 1.00 74.44 728 GLY A CA 1
ATOM 5547 C C . GLY A 1 728 ? -7.870 -26.540 -29.291 1.00 74.44 728 GLY A C 1
ATOM 5548 O O . GLY A 1 728 ? -7.033 -27.228 -29.873 1.00 74.44 728 GLY A O 1
ATOM 5549 N N . ASP A 1 729 ? -9.169 -26.849 -29.259 1.00 81.50 729 ASP A N 1
ATOM 5550 C CA . ASP A 1 729 ? -9.762 -28.031 -29.898 1.00 81.50 729 ASP A CA 1
ATOM 5551 C C . ASP A 1 729 ? -9.905 -27.801 -31.417 1.00 81.50 729 ASP A C 1
ATOM 5553 O O . ASP A 1 729 ? -9.794 -28.730 -32.214 1.00 81.50 729 ASP A O 1
ATOM 5557 N N . LEU A 1 730 ? -10.091 -26.536 -31.824 1.00 77.12 730 LEU A N 1
ATOM 5558 C CA . LEU A 1 730 ? -10.125 -26.100 -33.226 1.00 77.12 730 LEU A CA 1
ATOM 5559 C C . LEU A 1 730 ? -8.725 -25.965 -33.853 1.00 77.12 730 LEU A C 1
ATOM 5561 O O . LEU A 1 730 ? -8.595 -26.003 -35.078 1.00 77.12 730 LEU A O 1
ATOM 5565 N N . GLY A 1 731 ? -7.678 -25.775 -33.043 1.00 74.94 731 GLY A N 1
ATOM 5566 C CA . GLY A 1 731 ? -6.300 -25.685 -33.521 1.00 74.94 731 GLY A CA 1
ATOM 5567 C C . GLY A 1 731 ? -5.331 -25.006 -32.551 1.00 74.94 731 GLY A C 1
ATOM 5568 O O . GLY A 1 731 ? -5.665 -24.627 -31.432 1.00 74.94 731 GLY A O 1
ATOM 5569 N N . ARG A 1 732 ? -4.082 -24.830 -32.996 1.00 73.38 732 ARG A N 1
ATOM 5570 C CA . ARG A 1 732 ? -3.028 -24.138 -32.234 1.00 73.38 732 ARG A CA 1
ATOM 5571 C C . ARG A 1 732 ? -2.807 -22.730 -32.788 1.00 73.38 732 ARG A C 1
ATOM 5573 O O . ARG A 1 732 ? -2.879 -22.520 -33.996 1.00 73.38 732 ARG A O 1
ATOM 5580 N N . ARG A 1 733 ? -2.500 -21.767 -31.910 1.00 74.44 733 ARG A N 1
ATOM 5581 C CA . ARG A 1 733 ? -2.128 -20.399 -32.313 1.00 74.44 733 ARG A CA 1
ATOM 5582 C C . ARG A 1 733 ? -0.862 -20.436 -33.182 1.00 74.44 733 ARG A C 1
ATOM 5584 O O . ARG A 1 733 ? 0.112 -21.086 -32.812 1.00 74.44 733 ARG A O 1
ATOM 5591 N N . GLY A 1 734 ? -0.887 -19.718 -34.305 1.00 75.62 734 GLY A N 1
ATOM 5592 C CA . GLY A 1 734 ? 0.264 -19.564 -35.198 1.00 75.62 734 GLY A CA 1
ATOM 5593 C C . GLY A 1 734 ? 1.359 -18.632 -34.660 1.00 75.62 734 GLY A C 1
ATOM 5594 O O . GLY A 1 734 ? 1.314 -18.182 -33.513 1.00 75.62 734 GLY A O 1
ATOM 5595 N N . LEU A 1 735 ? 2.343 -18.329 -35.513 1.00 76.06 735 LEU A N 1
ATOM 5596 C CA . LEU A 1 735 ? 3.425 -17.387 -35.210 1.00 76.06 735 LEU A CA 1
ATOM 5597 C C . LEU A 1 735 ? 2.890 -15.978 -34.896 1.00 76.06 735 LEU A C 1
ATOM 5599 O O . LEU A 1 735 ? 1.779 -15.610 -35.281 1.00 76.06 735 LEU A O 1
ATOM 5603 N N . LEU A 1 736 ? 3.706 -15.170 -34.216 1.00 75.38 736 LEU A N 1
ATOM 5604 C CA . LEU A 1 736 ? 3.476 -13.727 -34.147 1.00 75.38 736 LEU A CA 1
ATOM 5605 C C . LEU A 1 736 ? 3.778 -13.090 -35.510 1.00 75.38 736 LEU A C 1
ATOM 5607 O O . LEU A 1 736 ? 4.665 -13.543 -36.231 1.00 75.38 736 LEU A O 1
ATOM 5611 N N . ASP A 1 737 ? 3.096 -11.992 -35.812 1.00 75.50 737 ASP A N 1
ATOM 5612 C CA . ASP A 1 737 ? 3.342 -11.094 -36.949 1.00 75.50 737 ASP A CA 1
ATOM 5613 C C . ASP A 1 737 ? 4.842 -10.859 -37.227 1.00 75.50 737 ASP A C 1
ATOM 5615 O O . ASP A 1 737 ? 5.350 -11.120 -38.320 1.00 75.50 737 ASP A O 1
ATOM 5619 N N . ARG A 1 738 ? 5.591 -10.478 -36.190 1.00 77.88 738 ARG A N 1
ATOM 5620 C CA . ARG A 1 738 ? 7.029 -10.191 -36.247 1.00 77.88 738 ARG A CA 1
ATOM 5621 C C . ARG A 1 738 ? 7.920 -11.418 -36.459 1.00 77.88 738 ARG A C 1
ATOM 5623 O O . ARG A 1 738 ? 9.071 -11.251 -36.850 1.00 77.88 738 ARG A O 1
ATOM 5630 N N . ASP A 1 739 ? 7.399 -12.623 -36.242 1.00 80.62 739 ASP A N 1
ATOM 5631 C CA . ASP A 1 739 ? 8.047 -13.897 -36.589 1.00 80.62 739 ASP A CA 1
ATOM 5632 C C . ASP A 1 739 ? 7.668 -14.382 -38.006 1.00 80.62 739 ASP A C 1
ATOM 5634 O O . ASP A 1 739 ? 8.276 -15.320 -38.517 1.00 80.62 739 ASP A O 1
ATOM 5638 N N . ILE A 1 740 ? 6.709 -13.718 -38.668 1.00 84.06 740 ILE A N 1
ATOM 5639 C CA . ILE A 1 740 ? 6.321 -13.955 -40.068 1.00 84.06 740 ILE A CA 1
ATOM 5640 C C . ILE A 1 740 ? 7.044 -12.968 -40.994 1.00 84.06 740 ILE A C 1
ATOM 5642 O O . ILE A 1 740 ? 7.736 -13.407 -41.912 1.00 84.06 740 ILE A O 1
ATOM 5646 N N . ASN A 1 741 ? 6.949 -11.656 -40.732 1.00 86.06 741 ASN A N 1
ATOM 5647 C CA . ASN A 1 741 ? 7.535 -10.613 -41.592 1.00 86.06 741 ASN A CA 1
ATOM 5648 C C . ASN A 1 741 ? 8.379 -9.547 -40.870 1.00 86.06 741 ASN A C 1
ATOM 5650 O O . ASN A 1 741 ? 8.906 -8.637 -41.512 1.00 86.06 741 ASN A O 1
ATOM 5654 N N . GLY A 1 742 ? 8.526 -9.634 -39.549 1.00 80.88 742 GLY A N 1
ATOM 5655 C CA . GLY A 1 742 ? 9.210 -8.602 -38.770 1.00 80.88 742 GLY A CA 1
ATOM 5656 C C . GLY A 1 742 ? 10.705 -8.478 -39.068 1.00 80.88 742 GLY A C 1
ATOM 5657 O O . GLY A 1 742 ? 11.328 -9.354 -39.678 1.00 80.88 742 GLY A O 1
ATOM 5658 N N . ALA A 1 743 ? 11.281 -7.391 -38.561 1.00 71.75 743 ALA A N 1
ATOM 5659 C CA . ALA A 1 743 ? 12.716 -7.153 -38.468 1.00 71.75 743 ALA A CA 1
ATOM 5660 C C . ALA A 1 743 ? 13.076 -6.703 -37.040 1.00 71.75 743 ALA A C 1
ATOM 5662 O O . ALA A 1 743 ? 12.207 -6.357 -36.237 1.00 71.75 743 ALA A O 1
ATOM 5663 N N . THR A 1 744 ? 14.354 -6.741 -36.680 1.00 61.88 744 THR A N 1
ATOM 5664 C CA . THR A 1 744 ? 14.874 -6.297 -35.379 1.00 61.88 744 THR A CA 1
ATOM 5665 C C . THR A 1 744 ? 16.260 -5.700 -35.607 1.00 61.88 744 THR A C 1
ATOM 5667 O O . THR A 1 744 ? 17.138 -6.387 -36.116 1.00 61.88 744 THR A O 1
ATOM 5670 N N . ALA A 1 745 ? 16.435 -4.409 -35.298 1.00 54.44 745 ALA A N 1
ATOM 5671 C CA . ALA A 1 745 ? 17.651 -3.641 -35.612 1.00 54.44 745 ALA A CA 1
ATOM 5672 C C . ALA A 1 745 ? 18.122 -3.796 -37.082 1.00 54.44 745 ALA A C 1
ATOM 5674 O O . ALA A 1 745 ? 19.298 -4.008 -37.357 1.00 54.44 745 ALA A O 1
ATOM 5675 N N . GLY A 1 746 ? 17.181 -3.756 -38.035 1.00 62.25 746 GLY A N 1
ATOM 5676 C CA . GLY A 1 746 ? 17.441 -3.944 -39.472 1.00 62.25 746 GLY A CA 1
ATOM 5677 C C . GLY A 1 746 ? 17.594 -5.402 -39.933 1.00 62.25 746 GLY A C 1
ATOM 5678 O O . GLY A 1 746 ? 17.423 -5.680 -41.116 1.00 62.25 746 GLY A O 1
ATOM 5679 N N . ILE A 1 747 ? 17.837 -6.352 -39.025 1.00 69.81 747 ILE A N 1
ATOM 5680 C CA . ILE A 1 747 ? 17.967 -7.779 -39.351 1.00 69.81 747 ILE A CA 1
ATOM 5681 C C . ILE A 1 747 ? 16.574 -8.405 -39.503 1.00 69.81 747 ILE A C 1
ATOM 5683 O O . ILE A 1 747 ? 15.706 -8.212 -38.649 1.00 69.81 747 ILE A O 1
ATOM 5687 N N . ALA A 1 748 ? 16.345 -9.173 -40.571 1.00 71.88 748 ALA A N 1
ATOM 5688 C CA . ALA A 1 748 ? 15.093 -9.902 -40.774 1.00 71.88 748 ALA A CA 1
ATOM 5689 C C . ALA A 1 748 ? 14.864 -10.936 -39.654 1.00 71.88 748 ALA A C 1
ATOM 5691 O O . ALA A 1 748 ? 15.729 -11.760 -39.367 1.00 71.88 748 ALA A O 1
ATOM 5692 N N . ARG A 1 749 ? 13.681 -10.895 -39.030 1.00 80.44 749 ARG A N 1
ATOM 5693 C CA . ARG A 1 749 ? 13.262 -11.827 -37.969 1.00 80.44 749 ARG A CA 1
ATOM 5694 C C . ARG A 1 749 ? 12.342 -12.915 -38.523 1.00 80.44 749 ARG A C 1
ATOM 5696 O O . ARG A 1 749 ? 12.549 -14.098 -38.257 1.00 80.44 749 ARG A O 1
ATOM 5703 N N . GLY A 1 750 ? 11.344 -12.505 -39.304 1.00 84.75 750 GLY A N 1
ATOM 5704 C CA . GLY A 1 750 ? 10.468 -13.411 -40.044 1.00 84.75 750 GLY A CA 1
ATOM 5705 C C . GLY A 1 750 ? 10.988 -13.717 -41.458 1.00 84.75 750 GLY A C 1
ATOM 5706 O O . GLY A 1 750 ? 11.693 -12.880 -42.032 1.00 84.75 750 GLY A O 1
ATOM 5707 N N . PRO A 1 751 ? 10.654 -14.883 -42.044 1.00 90.38 751 PRO A N 1
ATOM 5708 C CA . PRO A 1 751 ? 11.198 -15.331 -43.328 1.00 90.38 751 PRO A CA 1
ATOM 5709 C C . PRO A 1 751 ? 10.448 -14.816 -44.569 1.00 90.38 751 PRO A C 1
ATOM 5711 O O . PRO A 1 751 ? 10.830 -15.171 -45.686 1.00 90.38 751 PRO A O 1
ATOM 5714 N N . PHE A 1 752 ? 9.391 -14.017 -44.402 1.00 90.38 752 PHE A N 1
ATOM 5715 C CA . PHE A 1 752 ? 8.551 -13.533 -45.498 1.00 90.38 752 PHE A CA 1
ATOM 5716 C C . PHE A 1 752 ? 8.518 -12.004 -45.602 1.00 90.38 752 PHE A C 1
ATOM 5718 O O . PHE A 1 752 ? 8.598 -11.300 -44.597 1.00 90.38 752 PHE A O 1
ATOM 5725 N N . ASP A 1 753 ? 8.286 -11.505 -46.812 1.00 90.19 753 ASP A N 1
ATOM 5726 C CA . ASP A 1 753 ? 7.755 -10.167 -47.068 1.00 90.19 753 ASP A CA 1
ATOM 5727 C C . ASP A 1 753 ? 6.299 -10.273 -47.533 1.00 90.19 753 ASP A C 1
ATOM 5729 O O . ASP A 1 753 ? 5.930 -11.182 -48.277 1.00 90.19 753 ASP A O 1
ATOM 5733 N N . ILE A 1 754 ? 5.445 -9.364 -47.057 1.00 89.81 754 ILE A N 1
ATOM 5734 C CA . ILE A 1 754 ? 3.997 -9.420 -47.294 1.00 89.81 754 ILE A CA 1
ATOM 5735 C C . ILE A 1 754 ? 3.620 -8.378 -48.345 1.00 89.81 754 ILE A C 1
ATOM 5737 O O . ILE A 1 754 ? 3.621 -7.177 -48.065 1.00 89.81 754 ILE A O 1
ATOM 5741 N N . VAL A 1 755 ? 3.280 -8.839 -49.547 1.00 90.50 755 VAL A N 1
ATOM 5742 C CA . VAL A 1 755 ? 3.029 -7.984 -50.718 1.00 90.50 755 VAL A CA 1
ATOM 5743 C C . VAL A 1 755 ? 1.585 -8.103 -51.211 1.00 90.50 755 VAL A C 1
ATOM 5745 O O . VAL A 1 755 ? 0.836 -8.994 -50.810 1.00 90.50 755 VAL A O 1
ATOM 5748 N N . ALA A 1 756 ? 1.156 -7.161 -52.055 1.00 88.56 756 ALA A N 1
ATOM 5749 C CA . ALA A 1 756 ? -0.166 -7.205 -52.678 1.00 88.56 756 ALA A CA 1
ATOM 5750 C C . ALA A 1 756 ? -0.331 -8.447 -53.572 1.00 88.56 756 ALA A C 1
ATOM 5752 O O . ALA A 1 756 ? 0.610 -8.858 -54.253 1.00 88.56 756 ALA A O 1
ATOM 5753 N N . LEU A 1 757 ? -1.541 -9.010 -53.610 1.00 86.06 757 LEU A N 1
ATOM 5754 C CA . LEU A 1 757 ? -1.894 -9.999 -54.627 1.00 86.06 757 LEU A CA 1
ATOM 5755 C C . LEU A 1 757 ? -1.816 -9.371 -56.022 1.00 86.06 757 LEU A C 1
ATOM 5757 O O . LEU A 1 757 ? -2.293 -8.258 -56.243 1.00 86.06 757 LEU A O 1
ATOM 5761 N N . ARG A 1 758 ? -1.227 -10.102 -56.971 1.00 83.56 758 ARG A N 1
ATOM 5762 C CA . ARG A 1 758 ? -1.159 -9.693 -58.378 1.00 83.56 758 ARG A CA 1
ATOM 5763 C C . ARG A 1 758 ? -2.418 -10.227 -59.086 1.00 83.56 758 ARG A C 1
ATOM 5765 O O . ARG A 1 758 ? -2.671 -11.432 -58.974 1.00 83.56 758 ARG A O 1
ATOM 5772 N N . PRO A 1 759 ? -3.218 -9.394 -59.780 1.00 79.62 759 PRO A N 1
ATOM 5773 C CA . PRO A 1 759 ? -4.434 -9.851 -60.457 1.00 79.62 759 PRO A CA 1
ATOM 5774 C C . PRO A 1 759 ? -4.179 -11.050 -61.379 1.00 79.62 759 PRO A C 1
ATOM 5776 O O . PRO A 1 759 ? -3.161 -11.102 -62.065 1.00 79.62 759 PRO A O 1
ATOM 5779 N N . GLY A 1 760 ? -5.088 -12.029 -61.371 1.00 77.44 760 GLY A N 1
ATOM 5780 C CA . GLY A 1 760 ? -4.973 -13.247 -62.183 1.00 77.44 760 GLY A CA 1
ATOM 5781 C C . GLY A 1 760 ? -3.936 -14.278 -61.712 1.00 77.44 760 GLY A C 1
ATOM 5782 O O . GLY A 1 760 ? -3.774 -15.297 -62.376 1.00 77.44 760 GLY A O 1
ATOM 5783 N N . THR A 1 761 ? -3.244 -14.066 -60.584 1.00 76.12 761 THR A N 1
ATOM 5784 C CA . THR A 1 761 ? -2.266 -15.033 -60.046 1.00 76.12 761 THR A CA 1
ATOM 5785 C C . THR A 1 761 ? -2.821 -15.847 -58.876 1.00 76.12 761 THR A C 1
ATOM 5787 O O . THR A 1 761 ? -3.556 -15.328 -58.037 1.00 76.12 761 THR A O 1
ATOM 5790 N N . ILE A 1 762 ? -2.440 -17.127 -58.791 1.00 78.81 762 ILE A N 1
ATOM 5791 C CA . ILE A 1 762 ? -2.717 -17.973 -57.622 1.00 78.81 762 ILE A CA 1
ATOM 5792 C C . ILE A 1 762 ? -1.566 -17.784 -56.616 1.00 78.81 762 ILE A C 1
ATOM 5794 O O . ILE A 1 762 ? -0.423 -18.103 -56.952 1.00 78.81 762 ILE A O 1
ATOM 5798 N N . PRO A 1 763 ? -1.815 -17.282 -55.393 1.00 81.31 763 PRO A N 1
ATOM 5799 C CA . PRO A 1 763 ? -0.761 -17.072 -54.404 1.00 81.31 763 PRO A CA 1
ATOM 5800 C C . PRO A 1 763 ? -0.205 -18.396 -53.860 1.00 81.31 763 PRO A C 1
ATOM 5802 O O . PRO A 1 763 ? -0.948 -19.228 -53.346 1.00 81.31 763 PRO A O 1
ATOM 5805 N N . THR A 1 764 ? 1.121 -18.564 -53.897 1.00 82.44 764 THR A N 1
ATOM 5806 C CA . THR A 1 764 ? 1.823 -19.738 -53.333 1.00 82.44 764 THR A CA 1
ATOM 5807 C C . THR A 1 764 ? 1.673 -19.839 -51.813 1.00 82.44 764 THR A C 1
ATOM 5809 O O . THR A 1 764 ? 1.538 -20.933 -51.269 1.00 82.44 764 THR A O 1
ATOM 5812 N N . TYR A 1 765 ? 1.685 -18.686 -51.142 1.00 85.94 765 TYR A N 1
ATOM 5813 C CA . TYR A 1 765 ? 1.483 -18.533 -49.703 1.00 85.94 765 TYR A CA 1
ATOM 5814 C C . TYR A 1 765 ? 0.409 -17.456 -49.480 1.00 85.94 765 TYR A C 1
ATOM 5816 O O . TYR A 1 765 ? 0.754 -16.284 -49.304 1.00 85.94 765 TYR A O 1
ATOM 5824 N N . PRO A 1 766 ? -0.890 -17.802 -49.588 1.00 85.94 766 PRO A N 1
ATOM 5825 C CA . PRO A 1 766 ? -1.982 -16.856 -49.375 1.00 85.94 766 PRO A CA 1
ATOM 5826 C C . PRO A 1 766 ? -1.994 -16.367 -47.927 1.00 85.94 766 PRO A C 1
ATOM 5828 O O . PRO A 1 766 ? -1.841 -17.161 -46.998 1.00 85.94 766 PRO A O 1
ATOM 5831 N N . VAL A 1 767 ? -2.204 -15.065 -47.733 1.00 83.25 767 VAL A N 1
ATOM 5832 C CA . VAL A 1 767 ? -2.267 -14.448 -46.406 1.00 83.25 767 VAL A CA 1
ATOM 5833 C C . VAL A 1 767 ? -3.426 -13.456 -46.337 1.00 83.25 767 VAL A C 1
ATOM 5835 O O . VAL A 1 767 ? -3.607 -12.617 -47.219 1.00 83.25 767 VAL A O 1
ATOM 5838 N N . LEU A 1 768 ? -4.181 -13.530 -45.242 1.00 82.38 768 LEU A N 1
ATOM 5839 C CA . LEU A 1 768 ? -5.037 -12.448 -44.766 1.00 82.38 768 LEU A CA 1
ATOM 5840 C C . LEU A 1 768 ? -4.234 -11.640 -43.738 1.00 82.38 768 LEU A C 1
ATOM 5842 O O . LEU A 1 768 ? -3.969 -12.130 -42.639 1.00 82.38 768 LEU A O 1
ATOM 5846 N N . TRP A 1 769 ? -3.780 -10.446 -44.122 1.00 83.06 769 TRP A N 1
ATOM 5847 C CA . TRP A 1 769 ? -2.864 -9.613 -43.330 1.00 83.06 769 TRP A CA 1
ATOM 5848 C C . TRP A 1 769 ? -3.503 -8.319 -42.819 1.00 83.06 769 TRP A C 1
ATOM 5850 O O . TRP A 1 769 ? -3.054 -7.762 -41.817 1.00 83.06 769 TRP A O 1
ATOM 5860 N N . ARG A 1 770 ? -4.546 -7.818 -43.491 1.00 77.62 770 ARG A N 1
ATOM 5861 C CA . ARG A 1 770 ? -5.303 -6.639 -43.044 1.00 77.62 770 ARG A CA 1
ATOM 5862 C C . ARG A 1 770 ? -6.795 -6.929 -43.029 1.00 77.62 770 ARG A C 1
ATOM 5864 O O . ARG A 1 770 ? -7.371 -7.160 -44.086 1.00 77.62 770 ARG A O 1
ATOM 5871 N N . HIS A 1 771 ? -7.392 -6.831 -41.842 1.00 74.38 771 HIS A N 1
ATOM 5872 C CA . HIS A 1 771 ? -8.835 -6.937 -41.650 1.00 74.38 771 HIS A CA 1
ATOM 5873 C C . HIS A 1 771 ? -9.571 -5.742 -42.281 1.00 74.38 771 HIS A C 1
ATOM 5875 O O . HIS A 1 771 ? -9.361 -4.595 -41.877 1.00 74.38 771 HIS A O 1
ATOM 5881 N N . GLU A 1 772 ? -10.450 -6.012 -43.242 1.00 78.12 772 GLU A N 1
ATOM 5882 C CA . GLU A 1 772 ? -11.241 -5.020 -43.973 1.00 78.12 772 GLU A CA 1
ATOM 5883 C C . GLU A 1 772 ? -12.744 -5.280 -43.783 1.00 78.12 772 GLU A C 1
ATOM 5885 O O . GLU A 1 772 ? -13.333 -6.143 -44.428 1.00 78.12 772 GLU A O 1
ATOM 5890 N N . ALA A 1 773 ? -13.380 -4.506 -42.898 1.00 76.75 773 ALA A N 1
ATOM 5891 C CA . ALA A 1 773 ? -14.750 -4.739 -42.419 1.00 76.75 773 ALA A CA 1
ATOM 5892 C C . ALA A 1 773 ? -15.841 -4.801 -43.514 1.00 76.75 773 ALA A C 1
ATOM 5894 O O . ALA A 1 773 ? -16.857 -5.461 -43.327 1.00 76.75 773 ALA A O 1
ATOM 5895 N N . GLN A 1 774 ? -15.652 -4.136 -44.661 1.00 78.75 774 GLN A N 1
ATOM 5896 C CA . GLN A 1 774 ? -16.596 -4.214 -45.790 1.00 78.75 774 GLN A CA 1
ATOM 5897 C C . GLN A 1 774 ? -16.446 -5.516 -46.597 1.00 78.75 774 GLN A C 1
ATOM 5899 O O . GLN A 1 774 ? -17.432 -6.051 -47.103 1.00 78.75 774 GLN A O 1
ATOM 5904 N N . ARG A 1 775 ? -15.220 -6.046 -46.689 1.00 77.88 775 ARG A N 1
ATOM 5905 C CA . ARG A 1 775 ? -14.874 -7.289 -47.393 1.00 77.88 775 ARG A CA 1
ATOM 5906 C C . ARG A 1 775 ? -15.167 -8.520 -46.533 1.00 77.88 775 ARG A C 1
ATOM 5908 O O . ARG A 1 775 ? -15.700 -9.516 -47.011 1.00 77.88 775 ARG A O 1
ATOM 5915 N N . GLU A 1 776 ? -14.845 -8.448 -45.246 1.00 80.19 776 GLU A N 1
ATOM 5916 C CA . GLU A 1 776 ? -14.850 -9.578 -44.309 1.00 80.19 776 GLU A CA 1
ATOM 5917 C C . GLU A 1 776 ? -16.174 -9.695 -43.544 1.00 80.19 776 GLU A C 1
ATOM 5919 O O . GLU A 1 776 ? -16.223 -9.745 -42.316 1.00 80.19 776 GLU A O 1
ATOM 5924 N N . THR A 1 777 ? -17.262 -9.755 -44.312 1.00 78.31 777 THR A N 1
ATOM 5925 C CA . THR A 1 777 ? -18.645 -9.910 -43.828 1.00 78.31 777 THR A CA 1
ATOM 5926 C C . THR A 1 777 ? -19.141 -11.363 -43.857 1.00 78.31 777 THR A C 1
ATOM 5928 O O . THR A 1 777 ? -20.275 -11.638 -43.467 1.00 78.31 777 THR A O 1
ATOM 5931 N N . ARG A 1 778 ? -18.310 -12.316 -44.311 1.00 81.75 778 ARG A N 1
ATOM 5932 C CA . ARG A 1 778 ? -18.650 -13.742 -44.479 1.00 81.75 778 ARG A CA 1
ATOM 5933 C C . ARG A 1 778 ? -17.647 -14.652 -43.768 1.00 81.75 778 ARG A C 1
ATOM 5935 O O . ARG A 1 778 ? -16.454 -14.380 -43.776 1.00 81.75 778 ARG A O 1
ATOM 5942 N N . LEU A 1 779 ? -18.118 -15.775 -43.216 1.00 79.31 779 LEU A N 1
ATOM 5943 C CA . LEU A 1 779 ? -17.273 -16.758 -42.512 1.00 79.31 779 LEU A CA 1
ATOM 5944 C C . LEU A 1 779 ? -16.177 -17.397 -43.384 1.00 79.31 779 LEU A C 1
ATOM 5946 O O . LEU A 1 779 ? -15.267 -18.015 -42.838 1.00 79.31 779 LEU A O 1
ATOM 5950 N N . VAL A 1 780 ? -16.240 -17.256 -44.709 1.00 83.38 780 VAL A N 1
ATOM 5951 C CA . VAL A 1 780 ? -15.152 -17.590 -45.637 1.00 83.38 780 VAL A CA 1
ATOM 5952 C C . VAL A 1 780 ? -14.734 -16.314 -46.359 1.00 83.38 780 VAL A C 1
ATOM 5954 O O . VAL A 1 780 ? -15.597 -15.590 -46.858 1.00 83.38 780 VAL A O 1
ATOM 5957 N N . VAL A 1 781 ? -13.428 -16.051 -46.403 1.00 82.88 781 VAL A N 1
ATOM 5958 C CA . VAL A 1 781 ? -12.829 -14.849 -47.000 1.00 82.88 781 VAL A CA 1
ATOM 5959 C C . VAL A 1 781 ? -11.638 -15.223 -47.877 1.00 82.88 781 VAL A C 1
ATOM 5961 O O . VAL A 1 781 ? -10.904 -16.171 -47.580 1.00 82.88 781 VAL A O 1
ATOM 5964 N N . ASP A 1 782 ? -11.437 -14.470 -48.951 1.00 83.56 782 ASP A N 1
ATOM 5965 C CA . ASP A 1 782 ? -10.247 -14.571 -49.793 1.00 83.56 782 ASP A CA 1
ATOM 5966 C C . ASP A 1 782 ? -9.031 -13.883 -49.136 1.00 83.56 782 ASP A C 1
ATOM 5968 O O . ASP A 1 782 ? -9.204 -12.985 -48.303 1.00 83.56 782 ASP A O 1
ATOM 5972 N N . PRO A 1 783 ? -7.791 -14.286 -49.474 1.00 84.62 783 PRO A N 1
ATOM 5973 C CA . PRO A 1 783 ? -6.586 -13.568 -49.053 1.00 84.62 783 PRO A CA 1
ATOM 5974 C C . PRO A 1 783 ? -6.553 -12.132 -49.601 1.00 84.62 783 PRO A C 1
ATOM 5976 O O . PRO A 1 783 ? -7.070 -11.862 -50.682 1.00 84.62 783 PRO A O 1
ATOM 5979 N N . ASP A 1 784 ? -5.865 -11.223 -48.899 1.00 85.31 784 ASP A N 1
ATOM 5980 C CA . ASP A 1 784 ? -5.571 -9.863 -49.391 1.00 85.31 784 ASP A CA 1
ATOM 5981 C C . ASP A 1 784 ? -4.095 -9.670 -49.786 1.00 85.31 784 ASP A C 1
ATOM 5983 O O . ASP A 1 784 ? -3.742 -8.700 -50.465 1.00 85.31 784 ASP A O 1
ATOM 5987 N N . ARG A 1 785 ? -3.224 -10.605 -49.378 1.00 88.94 785 ARG A N 1
ATOM 5988 C CA . ARG A 1 785 ? -1.776 -10.591 -49.619 1.00 88.94 785 ARG A CA 1
ATOM 5989 C C . ARG A 1 785 ? -1.240 -11.962 -50.019 1.00 88.94 785 ARG A C 1
ATOM 5991 O O . ARG A 1 785 ? -1.866 -13.001 -49.801 1.00 88.94 785 ARG A O 1
ATOM 5998 N N . VAL A 1 786 ? -0.020 -11.947 -50.544 1.00 90.12 786 VAL A N 1
ATOM 5999 C CA . VAL A 1 786 ? 0.848 -13.124 -50.647 1.00 90.12 786 VAL A CA 1
ATOM 6000 C C . VAL A 1 786 ? 2.120 -12.884 -49.837 1.00 90.12 786 VAL A C 1
ATOM 6002 O O . VAL A 1 786 ? 2.624 -11.761 -49.769 1.00 90.12 786 VAL A O 1
ATOM 6005 N N . ALA A 1 787 ? 2.618 -13.941 -49.200 1.00 89.50 787 ALA A N 1
ATOM 6006 C CA . ALA A 1 787 ? 3.912 -13.943 -48.534 1.00 89.50 787 ALA A CA 1
ATOM 6007 C C . ALA A 1 787 ? 5.007 -14.412 -49.509 1.00 89.50 787 ALA A C 1
ATOM 6009 O O . ALA A 1 787 ? 5.089 -15.594 -49.851 1.00 89.50 787 ALA A O 1
ATOM 6010 N N . GLU A 1 788 ? 5.851 -13.492 -49.971 1.00 91.06 788 GLU A N 1
ATOM 6011 C CA . GLU A 1 788 ? 7.034 -13.817 -50.774 1.00 91.06 788 GLU A CA 1
ATOM 6012 C C . GLU A 1 788 ? 8.206 -14.176 -49.838 1.00 91.06 788 GLU A C 1
ATOM 6014 O O . GLU A 1 788 ? 8.357 -13.601 -48.761 1.00 91.06 788 GLU A O 1
ATOM 6019 N N . ILE A 1 789 ? 9.007 -15.187 -50.194 1.00 91.69 789 ILE A N 1
ATOM 6020 C CA . ILE A 1 789 ? 10.098 -15.685 -49.335 1.00 91.69 789 ILE A CA 1
ATOM 6021 C C . ILE A 1 789 ? 11.313 -14.756 -49.442 1.00 91.69 789 ILE A C 1
ATOM 6023 O O . ILE A 1 789 ? 11.829 -14.538 -50.539 1.00 91.69 789 ILE A O 1
ATOM 6027 N N . ARG A 1 790 ? 11.828 -14.295 -48.297 1.00 90.44 790 ARG A N 1
ATOM 6028 C CA . ARG A 1 790 ? 13.062 -13.497 -48.218 1.00 90.44 790 ARG A CA 1
ATOM 6029 C C . ARG A 1 790 ? 14.290 -14.276 -48.711 1.00 90.44 790 ARG A C 1
ATOM 6031 O O . ARG A 1 790 ? 14.365 -15.487 -48.480 1.00 90.44 790 ARG A O 1
ATOM 6038 N N . PRO A 1 791 ? 15.298 -13.613 -49.312 1.00 85.88 791 PRO A N 1
ATOM 6039 C CA . PRO A 1 791 ? 16.576 -14.241 -49.652 1.00 85.88 791 PRO A CA 1
ATOM 6040 C C . PRO A 1 791 ? 17.160 -15.032 -48.469 1.00 85.88 791 PRO A C 1
ATOM 6042 O O . PRO A 1 791 ? 17.187 -14.551 -47.340 1.00 85.88 791 PRO A O 1
ATOM 6045 N N . GLY A 1 792 ? 17.561 -16.285 -48.706 1.00 83.00 792 GLY A N 1
ATOM 6046 C CA . GLY A 1 792 ? 18.024 -17.219 -47.666 1.00 83.00 792 GLY A CA 1
ATOM 6047 C C . GLY A 1 792 ? 16.928 -17.822 -46.764 1.00 83.00 792 GLY A C 1
ATOM 6048 O O . GLY A 1 792 ? 17.088 -18.938 -46.275 1.00 83.00 792 GLY A O 1
ATOM 6049 N N . GLY A 1 793 ? 15.770 -17.173 -46.607 1.00 84.31 793 GLY A N 1
ATOM 6050 C CA . GLY A 1 793 ? 14.708 -17.556 -45.663 1.00 84.31 793 GLY A CA 1
ATOM 6051 C C . GLY A 1 793 ? 13.950 -18.857 -45.968 1.00 84.31 793 GLY A C 1
ATOM 6052 O O . GLY A 1 793 ? 13.075 -19.245 -45.197 1.00 84.31 793 GLY A O 1
ATOM 6053 N N . ARG A 1 794 ? 14.255 -19.566 -47.066 1.00 87.12 794 ARG A N 1
ATOM 6054 C CA . ARG A 1 794 ? 13.440 -20.684 -47.594 1.00 87.12 794 ARG A CA 1
ATOM 6055 C C . ARG A 1 794 ? 13.205 -21.825 -46.597 1.00 87.12 794 ARG A C 1
ATOM 6057 O O . ARG A 1 794 ? 12.095 -22.349 -46.544 1.00 87.12 794 ARG A O 1
ATOM 6064 N N . GLN A 1 795 ? 14.204 -22.207 -45.800 1.00 85.44 795 GLN A N 1
ATOM 6065 C CA . GLN A 1 795 ? 14.045 -23.277 -44.804 1.00 85.44 795 GLN A CA 1
ATOM 6066 C C . GLN A 1 795 ? 13.134 -22.841 -43.644 1.00 85.44 795 GLN A C 1
ATOM 6068 O O . GLN A 1 795 ? 12.237 -23.586 -43.249 1.00 85.44 795 GLN A O 1
ATOM 6073 N N . GLN A 1 796 ? 13.313 -21.611 -43.153 1.00 84.50 796 GLN A N 1
ATOM 6074 C CA . GLN A 1 796 ? 12.485 -21.016 -42.101 1.00 84.50 796 GLN A CA 1
ATOM 6075 C C . GLN A 1 796 ? 11.046 -20.772 -42.592 1.00 84.50 796 GLN A C 1
ATOM 6077 O O . GLN A 1 796 ? 10.106 -21.045 -41.853 1.00 84.50 796 GLN A O 1
ATOM 6082 N N . ALA A 1 797 ? 10.854 -20.359 -43.850 1.00 85.88 797 ALA A N 1
ATOM 6083 C CA . ALA A 1 797 ? 9.543 -20.219 -44.489 1.00 85.88 797 ALA A CA 1
ATOM 6084 C C . ALA A 1 797 ? 8.787 -21.556 -44.577 1.00 85.88 797 ALA A C 1
ATOM 6086 O O . ALA A 1 797 ? 7.614 -21.624 -44.215 1.00 85.88 797 ALA A O 1
ATOM 6087 N N . VAL A 1 798 ? 9.457 -22.639 -44.996 1.00 85.38 798 VAL A N 1
ATOM 6088 C CA . VAL A 1 798 ? 8.852 -23.984 -45.042 1.00 85.38 798 VAL A CA 1
ATOM 6089 C C . VAL A 1 798 ? 8.521 -24.498 -43.638 1.00 85.38 798 VAL A C 1
ATOM 6091 O O . VAL A 1 798 ? 7.464 -25.100 -43.453 1.00 85.38 798 VAL A O 1
ATOM 6094 N N . ALA A 1 799 ? 9.380 -24.247 -42.644 1.00 83.44 799 ALA A N 1
ATOM 6095 C CA . ALA A 1 799 ? 9.111 -24.610 -41.251 1.00 83.44 799 ALA A CA 1
ATOM 6096 C C . ALA A 1 799 ? 7.924 -23.821 -40.669 1.00 83.44 799 ALA A C 1
ATOM 6098 O O . ALA A 1 799 ? 7.022 -24.420 -40.086 1.00 83.44 799 ALA A O 1
ATOM 6099 N N . ALA A 1 800 ? 7.883 -22.502 -40.881 1.00 82.88 800 ALA A N 1
ATOM 6100 C CA . ALA A 1 800 ? 6.771 -21.644 -40.481 1.00 82.88 800 ALA A CA 1
ATOM 6101 C C . ALA A 1 800 ? 5.456 -22.108 -41.122 1.00 82.88 800 ALA A C 1
ATOM 6103 O O . ALA A 1 800 ? 4.490 -22.375 -40.412 1.00 82.88 800 ALA A O 1
ATOM 6104 N N . TRP A 1 801 ? 5.436 -22.297 -42.447 1.00 82.06 801 TRP A N 1
ATOM 6105 C CA . TRP A 1 801 ? 4.232 -22.728 -43.156 1.00 82.06 801 TRP A CA 1
ATOM 6106 C C . TRP A 1 801 ? 3.744 -24.100 -42.679 1.00 82.06 801 TRP A C 1
ATOM 6108 O O . TRP A 1 801 ? 2.586 -24.223 -42.301 1.00 82.06 801 TRP A O 1
ATOM 6118 N N . ARG A 1 802 ? 4.619 -25.113 -42.589 1.00 79.50 802 ARG A N 1
ATOM 6119 C CA . ARG A 1 802 ? 4.238 -26.450 -42.085 1.00 79.50 802 ARG A CA 1
ATOM 6120 C C . ARG A 1 802 ? 3.675 -26.423 -40.663 1.00 79.50 802 ARG A C 1
ATOM 6122 O O . ARG A 1 802 ? 2.779 -27.204 -40.363 1.00 79.50 802 ARG A O 1
ATOM 6129 N N . ASN A 1 803 ? 4.199 -25.552 -39.802 1.00 69.12 803 ASN A N 1
ATOM 6130 C CA . ASN A 1 803 ? 3.804 -25.499 -38.397 1.00 69.12 803 ASN A CA 1
ATOM 6131 C C . ASN A 1 803 ? 2.574 -24.611 -38.147 1.00 69.12 803 ASN A C 1
ATOM 6133 O O . ASN A 1 803 ? 1.895 -24.813 -37.140 1.00 69.12 803 ASN A O 1
ATOM 6137 N N . THR A 1 804 ? 2.295 -23.621 -39.008 1.00 69.69 804 THR A N 1
ATOM 6138 C CA . THR A 1 804 ? 1.256 -22.605 -38.746 1.00 69.69 804 THR A CA 1
ATOM 6139 C C . THR A 1 804 ? 0.370 -22.233 -39.941 1.00 69.69 804 THR A C 1
ATOM 6141 O O . THR A 1 804 ? -0.313 -21.211 -39.871 1.00 69.69 804 THR A O 1
ATOM 6144 N N . SER A 1 805 ? 0.318 -23.030 -41.017 1.00 69.44 805 SER A N 1
ATOM 6145 C CA . SER A 1 805 ? -0.678 -22.868 -42.092 1.00 69.44 805 SER A CA 1
ATOM 6146 C C . SER A 1 805 ? -2.081 -23.272 -41.612 1.00 69.44 805 SER A C 1
ATOM 6148 O O . SER A 1 805 ? -2.583 -24.358 -41.911 1.00 69.44 805 SER A O 1
ATOM 6150 N N . SER A 1 806 ? -2.712 -22.397 -40.830 1.00 70.06 806 SER A N 1
ATOM 6151 C CA . SER A 1 806 ? -4.121 -22.514 -40.456 1.00 70.06 806 SER A CA 1
ATOM 6152 C C . SER A 1 806 ? -5.017 -22.069 -41.611 1.00 70.06 806 SER A C 1
ATOM 6154 O O . SER A 1 806 ? -4.685 -21.136 -42.337 1.00 70.06 806 SER A O 1
ATOM 6156 N N . ARG A 1 807 ? -6.195 -22.688 -41.741 1.00 74.31 807 ARG A N 1
ATOM 6157 C CA . ARG A 1 807 ? -7.296 -22.127 -42.544 1.00 74.31 807 ARG A CA 1
ATOM 6158 C C . ARG A 1 807 ? -8.261 -21.282 -41.719 1.00 74.31 807 ARG A C 1
ATOM 6160 O O . ARG A 1 807 ? -9.112 -20.633 -42.308 1.00 74.31 807 ARG A O 1
ATOM 6167 N N . LEU A 1 808 ? -8.160 -21.304 -40.392 1.00 77.44 808 LEU A N 1
ATOM 6168 C CA . LEU A 1 808 ? -8.999 -20.551 -39.463 1.00 77.44 808 LEU A CA 1
ATOM 6169 C C . LEU A 1 808 ? -8.199 -19.374 -38.893 1.00 77.44 808 LEU A C 1
ATOM 6171 O O . LEU A 1 808 ? -7.163 -19.575 -38.253 1.00 77.44 808 LEU A O 1
ATOM 6175 N N . HIS A 1 809 ? -8.691 -18.163 -39.134 1.00 75.88 809 HIS A N 1
ATOM 6176 C CA . HIS A 1 809 ? -8.143 -16.912 -38.627 1.00 75.88 809 HIS A CA 1
ATOM 6177 C C . HIS A 1 809 ? -9.034 -16.392 -37.498 1.00 75.88 809 HIS A C 1
ATOM 6179 O O . HIS A 1 809 ? -10.260 -16.409 -37.605 1.00 75.88 809 HIS A O 1
ATOM 6185 N N . PHE A 1 810 ? -8.407 -15.902 -36.431 1.00 73.94 810 PHE A N 1
ATOM 6186 C CA . PHE A 1 810 ? -9.061 -15.145 -35.367 1.00 73.94 810 PHE A CA 1
ATOM 6187 C C . PHE A 1 810 ? -8.484 -13.736 -35.362 1.00 73.94 810 PHE A C 1
ATOM 6189 O O . PHE A 1 810 ? -7.261 -13.574 -35.338 1.00 73.94 810 PHE A O 1
ATOM 6196 N N . THR A 1 811 ? -9.352 -12.729 -35.353 1.00 70.00 811 THR A N 1
ATOM 6197 C CA . THR A 1 811 ? -8.917 -11.348 -35.134 1.00 70.00 811 THR A CA 1
ATOM 6198 C C . THR A 1 811 ? -8.537 -11.203 -33.660 1.00 70.00 811 THR A C 1
ATOM 6200 O O . THR A 1 811 ? -9.333 -11.480 -32.764 1.00 70.00 811 THR A O 1
ATOM 6203 N N . LEU A 1 812 ? -7.288 -10.819 -33.406 1.00 62.38 812 LEU A N 1
ATOM 6204 C CA . LEU A 1 812 ? -6.773 -10.565 -32.061 1.00 62.38 812 LEU A CA 1
ATOM 6205 C C . LEU A 1 812 ? -6.995 -9.097 -31.671 1.00 62.38 812 LEU A C 1
ATOM 6207 O O . LEU A 1 812 ? -7.220 -8.246 -32.530 1.00 62.38 812 LEU A O 1
ATOM 6211 N N . ASP A 1 813 ? -6.921 -8.815 -30.368 1.00 59.22 813 ASP A N 1
ATOM 6212 C CA . ASP A 1 813 ? -6.928 -7.459 -29.799 1.00 59.22 813 ASP A CA 1
ATOM 6213 C C . ASP A 1 813 ? -8.138 -6.601 -30.235 1.00 59.22 813 ASP A C 1
ATOM 6215 O O . ASP A 1 813 ? -8.029 -5.428 -30.608 1.00 59.22 813 ASP A O 1
ATOM 6219 N N . PHE A 1 814 ? -9.326 -7.215 -30.176 1.00 61.00 814 PHE A N 1
ATOM 6220 C CA . PHE A 1 814 ? -10.602 -6.591 -30.521 1.00 61.00 814 PHE A CA 1
ATOM 6221 C C . PHE A 1 814 ? -10.859 -5.283 -29.767 1.00 61.00 814 PHE A C 1
ATOM 6223 O O . PHE A 1 814 ? -10.878 -5.233 -28.539 1.00 61.00 814 PHE A O 1
ATOM 6230 N N . ARG A 1 815 ? -11.197 -4.237 -30.528 1.00 55.09 815 ARG A N 1
ATOM 6231 C CA . ARG A 1 815 ? -11.864 -3.036 -30.015 1.00 55.09 815 ARG A CA 1
ATOM 6232 C C . ARG A 1 815 ? -13.326 -3.076 -30.435 1.00 55.09 815 ARG A C 1
ATOM 6234 O O . ARG A 1 815 ? -13.603 -3.084 -31.636 1.00 55.09 815 ARG A O 1
ATOM 6241 N N . LEU A 1 816 ? -14.244 -3.078 -29.470 1.00 58.88 816 LEU A N 1
ATOM 6242 C CA . LEU A 1 816 ? -15.675 -2.905 -29.733 1.00 58.88 816 LEU A CA 1
ATOM 6243 C C . LEU A 1 816 ? -15.901 -1.561 -30.439 1.00 58.88 816 LEU A C 1
ATOM 6245 O O . LEU A 1 816 ? -15.426 -0.523 -29.983 1.00 58.88 816 LEU A O 1
ATOM 6249 N N . ASN A 1 817 ? -16.568 -1.597 -31.589 1.00 65.38 817 ASN A N 1
ATOM 6250 C CA . ASN A 1 817 ? -16.908 -0.433 -32.405 1.00 65.38 817 ASN A CA 1
ATOM 6251 C C . ASN A 1 817 ? -18.101 -0.783 -33.317 1.00 65.38 817 ASN A C 1
ATOM 6253 O O . ASN A 1 817 ? -18.511 -1.939 -33.375 1.00 65.38 817 ASN A O 1
ATOM 6257 N N . SER A 1 818 ? -18.656 0.203 -34.023 1.00 64.25 818 SER A N 1
ATOM 6258 C CA . SER A 1 818 ? -19.875 0.059 -34.833 1.00 64.25 818 SER A CA 1
ATOM 6259 C C . SER A 1 818 ? -19.696 -0.636 -36.192 1.00 64.25 818 SER A C 1
ATOM 6261 O O . SER A 1 818 ? -20.678 -0.805 -36.913 1.00 64.25 818 SER A O 1
ATOM 6263 N N . GLN A 1 819 ? -18.479 -1.032 -36.580 1.00 67.44 819 GLN A N 1
ATOM 6264 C CA . GLN A 1 819 ? -18.260 -1.743 -37.842 1.00 67.44 819 GLN A CA 1
ATOM 6265 C C . GLN A 1 819 ? -18.638 -3.227 -37.710 1.00 67.44 819 GLN A C 1
ATOM 6267 O O . GLN A 1 819 ? -18.255 -3.855 -36.719 1.00 67.44 819 GLN A O 1
ATOM 6272 N N . PRO A 1 820 ? -19.297 -3.835 -38.716 1.00 64.38 820 PRO A N 1
ATOM 6273 C CA . PRO A 1 820 ? -19.439 -5.284 -38.771 1.00 64.38 820 PRO A CA 1
ATOM 6274 C C . PRO A 1 820 ? -18.047 -5.909 -38.917 1.00 64.38 820 PRO A C 1
ATOM 6276 O O . PRO A 1 820 ? -17.343 -5.664 -39.895 1.00 64.38 820 PRO A O 1
ATOM 6279 N N . ARG A 1 821 ? -17.626 -6.690 -37.921 1.00 64.94 821 ARG A N 1
ATOM 6280 C CA . ARG A 1 821 ? -16.336 -7.389 -37.912 1.00 64.94 821 ARG A CA 1
ATOM 6281 C C . ARG A 1 821 ? -16.540 -8.822 -37.460 1.00 64.94 821 ARG A C 1
ATOM 6283 O O . ARG A 1 821 ? -17.180 -9.058 -36.438 1.00 64.94 821 ARG A O 1
ATOM 6290 N N . LEU A 1 822 ? -15.968 -9.772 -38.190 1.00 66.56 822 LEU A N 1
ATOM 6291 C CA . LEU A 1 822 ? -15.998 -11.174 -37.797 1.00 66.56 822 LEU A CA 1
ATOM 6292 C C . LEU A 1 822 ? -14.926 -11.485 -36.751 1.00 66.56 822 LEU A C 1
ATOM 6294 O O . LEU A 1 822 ? -13.742 -11.224 -36.962 1.00 66.56 822 LEU A O 1
ATOM 6298 N N . SER A 1 823 ? -15.349 -12.099 -35.643 1.00 64.69 823 SER A N 1
ATOM 6299 C CA . SER A 1 823 ? -14.462 -12.634 -34.599 1.00 64.69 823 SER A CA 1
ATOM 6300 C C . SER A 1 823 ? -13.501 -13.694 -35.140 1.00 64.69 823 SER A C 1
ATOM 6302 O O . SER A 1 823 ? -12.345 -13.775 -34.719 1.00 64.69 823 SER A O 1
ATOM 6304 N N . SER A 1 824 ? -13.978 -14.483 -36.103 1.00 71.75 824 SER A N 1
ATOM 6305 C CA . SER A 1 824 ? -13.198 -15.465 -36.843 1.00 71.75 824 SER A CA 1
ATOM 6306 C C . SER A 1 824 ? -13.695 -15.608 -38.279 1.00 71.75 824 SER A C 1
ATOM 6308 O O . SER A 1 824 ? -14.878 -15.436 -38.576 1.00 71.75 824 SER A O 1
ATOM 6310 N N . CYS A 1 825 ? -12.777 -15.941 -39.178 1.00 74.12 825 CYS A N 1
ATOM 6311 C CA . CYS A 1 825 ? -13.063 -16.213 -40.581 1.00 74.12 825 CYS A CA 1
ATOM 6312 C C . CYS A 1 825 ? -12.161 -17.344 -41.091 1.00 74.12 825 CYS A C 1
ATOM 6314 O O . CYS A 1 825 ? -11.126 -17.671 -40.501 1.00 74.12 825 CYS A O 1
ATOM 6316 N N . ARG A 1 826 ? -12.569 -17.983 -42.186 1.00 76.06 826 ARG A N 1
ATOM 6317 C CA . ARG A 1 826 ? -11.842 -19.081 -42.820 1.00 76.06 826 ARG A CA 1
ATOM 6318 C C . ARG A 1 826 ? -11.233 -18.617 -44.135 1.00 76.06 826 ARG A C 1
ATOM 6320 O O . ARG A 1 826 ? -11.953 -18.134 -45.003 1.00 76.06 826 ARG A O 1
ATOM 6327 N N . LEU A 1 827 ? -9.936 -18.838 -44.318 1.00 70.94 827 LEU A N 1
ATOM 6328 C CA . LEU A 1 827 ? -9.261 -18.526 -45.570 1.00 70.94 827 LEU A CA 1
ATOM 6329 C C . LEU A 1 827 ? -9.704 -19.494 -46.679 1.00 70.94 827 LEU A C 1
ATOM 6331 O O . LEU A 1 827 ? -9.688 -20.732 -46.519 1.00 70.94 827 LEU A O 1
ATOM 6335 N N . TYR A 1 828 ? -10.110 -18.922 -47.809 1.00 69.56 828 TYR A N 1
ATOM 6336 C CA . TYR A 1 828 ? -10.355 -19.674 -49.028 1.00 69.56 828 TYR A CA 1
ATOM 6337 C C . TYR A 1 828 ? -9.039 -20.237 -49.589 1.00 69.56 828 TYR A C 1
ATOM 6339 O O . TYR A 1 828 ? -7.968 -19.653 -49.445 1.00 69.56 828 TYR A O 1
ATOM 6347 N N . ASP A 1 829 ? -9.116 -21.424 -50.185 1.00 63.56 829 ASP A N 1
ATOM 6348 C CA . ASP A 1 829 ? -7.966 -22.152 -50.729 1.00 63.56 829 ASP A CA 1
ATOM 6349 C C . ASP A 1 829 ? -8.426 -22.854 -52.004 1.00 63.56 829 ASP A C 1
ATOM 6351 O O . ASP A 1 829 ? -9.030 -23.930 -51.958 1.00 63.56 829 ASP A O 1
ATOM 6355 N N . ALA A 1 830 ? -8.157 -22.210 -53.139 1.00 53.09 830 ALA A N 1
ATOM 6356 C CA . ALA A 1 830 ? -8.452 -22.747 -54.462 1.00 53.09 830 ALA A CA 1
ATOM 6357 C C . ALA A 1 830 ? -7.595 -23.987 -54.797 1.00 53.09 830 ALA A C 1
ATOM 6359 O O . ALA A 1 830 ? -8.027 -24.862 -55.550 1.00 53.09 830 ALA A O 1
ATOM 6360 N N . GLY A 1 831 ? -6.401 -24.109 -54.202 1.00 50.12 831 GLY A N 1
ATOM 6361 C CA . GLY A 1 831 ? -5.489 -25.230 -54.434 1.00 50.12 831 GLY A CA 1
ATOM 6362 C C . GLY A 1 831 ? -6.036 -26.561 -53.915 1.00 50.12 831 GLY A C 1
ATOM 6363 O O . GLY A 1 831 ? -5.811 -27.602 -54.536 1.00 50.12 831 GLY A O 1
ATOM 6364 N N . ALA A 1 832 ? -6.809 -26.540 -52.826 1.00 46.06 832 ALA A N 1
ATOM 6365 C CA . ALA A 1 832 ? -7.479 -27.729 -52.292 1.00 46.06 832 ALA A CA 1
ATOM 6366 C C . ALA A 1 832 ? -8.530 -28.333 -53.245 1.00 46.06 832 ALA A C 1
ATOM 6368 O O . ALA A 1 832 ? -8.791 -29.534 -53.166 1.00 46.06 832 ALA A O 1
ATOM 6369 N N . VAL A 1 833 ? -9.119 -27.533 -54.145 1.00 38.41 833 VAL A N 1
ATOM 6370 C CA . VAL A 1 833 ? -10.122 -28.009 -55.114 1.00 38.41 833 VAL A CA 1
ATOM 6371 C C . VAL A 1 833 ? -9.434 -28.729 -56.277 1.00 38.41 833 VAL A C 1
ATOM 6373 O O . VAL A 1 833 ? -9.738 -29.891 -56.539 1.00 38.41 833 VAL A O 1
ATOM 6376 N N . HIS A 1 834 ? -8.431 -28.109 -56.911 1.00 34.78 834 HIS A N 1
ATOM 6377 C CA . HIS A 1 834 ? -7.707 -28.734 -58.029 1.00 34.78 834 HIS A CA 1
ATOM 6378 C C . HIS A 1 834 ? -6.875 -29.967 -57.636 1.00 34.78 834 HIS A C 1
ATOM 6380 O O . HIS A 1 834 ? -6.728 -30.886 -58.442 1.00 34.78 834 HIS A O 1
ATOM 6386 N N . ARG A 1 835 ? -6.377 -30.060 -56.393 1.00 42.00 835 ARG A N 1
ATOM 6387 C CA . ARG A 1 835 ? -5.660 -31.267 -55.930 1.00 42.00 835 ARG A CA 1
ATOM 6388 C C . ARG A 1 835 ? -6.554 -32.501 -55.766 1.00 42.00 835 ARG A C 1
ATOM 6390 O O . ARG A 1 835 ? -6.016 -33.598 -55.683 1.00 42.00 835 ARG A O 1
ATOM 6397 N N . ARG A 1 836 ? -7.886 -32.352 -55.736 1.00 33.53 836 ARG A N 1
ATOM 6398 C CA . ARG A 1 836 ? -8.822 -33.494 -55.745 1.00 33.53 836 ARG A CA 1
ATOM 6399 C C . ARG A 1 836 ? -9.153 -34.000 -57.150 1.00 33.53 836 ARG A C 1
ATOM 6401 O O . ARG A 1 836 ? -9.507 -35.163 -57.278 1.00 33.53 836 ARG A O 1
ATOM 6408 N N . SER A 1 837 ? -9.023 -33.166 -58.183 1.00 34.34 837 SER A N 1
ATOM 6409 C CA . SER A 1 837 ? -9.230 -33.571 -59.582 1.00 34.34 837 SER A CA 1
ATOM 6410 C C . SER A 1 837 ? -7.959 -34.108 -60.255 1.00 34.34 837 SER A C 1
ATOM 6412 O O . SER A 1 837 ? -8.056 -34.923 -61.162 1.00 34.34 837 SER A O 1
ATOM 6414 N N . GLY A 1 838 ? -6.769 -33.700 -59.801 1.00 31.19 838 GLY A N 1
ATOM 6415 C CA . GLY A 1 838 ? -5.473 -34.160 -60.326 1.00 31.19 838 GLY A CA 1
ATOM 6416 C C . GLY A 1 838 ? -4.885 -35.391 -59.624 1.00 31.19 838 GLY A C 1
ATOM 6417 O O . GLY A 1 838 ? -3.677 -35.422 -59.405 1.00 31.19 838 GLY A O 1
ATOM 6418 N N . MET A 1 839 ? -5.716 -36.349 -59.195 1.00 30.16 839 MET A N 1
ATOM 6419 C CA . MET A 1 839 ? -5.265 -37.568 -58.493 1.00 30.16 839 MET A CA 1
ATOM 6420 C C . MET A 1 839 ? -5.786 -38.879 -59.111 1.00 30.16 839 MET A C 1
ATOM 6422 O O . MET A 1 839 ? -5.798 -39.921 -58.459 1.00 30.16 839 MET A O 1
ATOM 6426 N N . ALA A 1 840 ? -6.173 -38.824 -60.386 1.00 36.00 840 ALA A N 1
ATOM 6427 C CA . ALA A 1 840 ? -6.133 -39.971 -61.287 1.00 36.00 840 ALA A CA 1
ATOM 6428 C C . ALA A 1 840 ? -4.806 -39.944 -62.074 1.00 36.00 840 ALA A C 1
ATOM 6430 O O . ALA A 1 840 ? -4.225 -38.876 -62.244 1.00 36.00 840 ALA A O 1
ATOM 6431 N N . GLU A 1 841 ? -4.364 -41.111 -62.549 1.00 34.97 841 GLU A N 1
ATOM 6432 C CA . GLU A 1 841 ? -3.170 -41.318 -63.389 1.00 34.97 841 GLU A CA 1
ATOM 6433 C C . GLU A 1 841 ? -1.803 -40.957 -62.766 1.00 34.97 841 GLU A C 1
ATOM 6435 O O . GLU A 1 841 ? -1.276 -39.862 -62.925 1.00 34.97 841 GLU A O 1
ATOM 6440 N N . LEU A 1 842 ? -1.174 -41.954 -62.132 1.00 27.08 842 LEU A N 1
ATOM 6441 C CA . LEU A 1 842 ? 0.191 -42.435 -62.432 1.00 27.08 842 LEU A CA 1
ATOM 6442 C C . LEU A 1 842 ? 0.359 -43.838 -61.784 1.00 27.08 842 LEU A C 1
ATOM 6444 O O . LEU A 1 842 ? -0.332 -44.136 -60.806 1.00 27.08 842 LEU A O 1
ATOM 6448 N N . PRO A 1 843 ? 1.176 -44.753 -62.345 1.00 29.39 843 PRO A N 1
ATOM 6449 C CA . PRO A 1 843 ? 1.022 -46.192 -62.109 1.00 29.39 843 PRO A CA 1
ATOM 6450 C C . PRO A 1 843 ? 1.688 -46.723 -60.830 1.00 29.39 843 PRO A C 1
ATOM 6452 O O . PRO A 1 843 ? 2.716 -46.227 -60.371 1.00 29.39 843 PRO A O 1
ATOM 6455 N N . LEU A 1 844 ? 1.130 -47.820 -60.308 1.00 26.48 844 LEU A N 1
ATOM 6456 C CA . LEU A 1 844 ? 1.709 -48.609 -59.218 1.00 26.48 844 LEU A CA 1
ATOM 6457 C C . LEU A 1 844 ? 2.876 -49.486 -59.717 1.00 26.48 844 LEU A C 1
ATOM 6459 O O . LEU A 1 844 ? 2.682 -50.254 -60.663 1.00 26.48 844 LEU A O 1
ATOM 6463 N N . PRO A 1 845 ? 4.048 -49.491 -59.053 1.00 28.39 845 PRO A N 1
ATOM 6464 C CA . PRO A 1 845 ? 5.004 -50.587 -59.179 1.00 28.39 845 PRO A CA 1
ATOM 6465 C C . PRO A 1 845 ? 4.456 -51.822 -58.441 1.00 28.39 845 PRO A C 1
ATOM 6467 O O . PRO A 1 845 ? 4.079 -51.746 -57.271 1.00 28.39 845 PRO A O 1
ATOM 6470 N N . GLY A 1 846 ? 4.363 -52.956 -59.137 1.00 29.08 846 GLY A N 1
ATOM 6471 C CA . GLY A 1 846 ? 3.612 -54.121 -58.660 1.00 29.08 846 GLY A CA 1
ATOM 6472 C C . GLY A 1 846 ? 4.269 -54.929 -57.531 1.00 29.08 846 GLY A C 1
ATOM 6473 O O . GLY A 1 846 ? 5.490 -54.957 -57.372 1.00 29.08 846 GLY A O 1
ATOM 6474 N N . ARG A 1 847 ? 3.436 -55.678 -56.796 1.00 28.52 847 ARG A N 1
ATOM 6475 C CA . ARG A 1 847 ? 3.835 -56.844 -55.988 1.00 28.52 847 ARG A CA 1
ATOM 6476 C C . ARG A 1 847 ? 2.779 -57.954 -56.091 1.00 28.52 847 ARG A C 1
ATOM 6478 O O . ARG A 1 847 ? 1.674 -57.711 -56.562 1.00 28.52 847 ARG A O 1
ATOM 6485 N N . ALA A 1 848 ? 3.186 -59.178 -55.760 1.00 29.00 848 ALA A N 1
ATOM 6486 C CA . ALA A 1 848 ? 2.561 -60.411 -56.241 1.00 29.00 848 ALA A CA 1
ATOM 6487 C C . ALA A 1 848 ? 1.179 -60.751 -55.644 1.00 29.00 848 ALA A C 1
ATOM 6489 O O . ALA A 1 848 ? 0.817 -60.311 -54.554 1.00 29.00 848 ALA A O 1
ATOM 6490 N N . LEU A 1 849 ? 0.453 -61.601 -56.378 1.00 29.80 849 LEU A N 1
ATOM 6491 C CA . LEU A 1 849 ? -0.802 -62.250 -55.987 1.00 29.80 849 LEU A CA 1
ATOM 6492 C C . LEU A 1 849 ? -0.594 -63.312 -54.887 1.00 29.80 849 LEU A C 1
ATOM 6494 O O . LEU A 1 849 ? 0.447 -63.965 -54.837 1.00 29.80 849 LEU A O 1
ATOM 6498 N N . GLY A 1 850 ? -1.629 -63.537 -54.073 1.00 28.17 850 GLY A N 1
ATOM 6499 C CA . GLY A 1 850 ? -1.742 -64.631 -53.100 1.00 28.17 850 GLY A CA 1
ATOM 6500 C C . GLY A 1 850 ? -3.208 -64.812 -52.678 1.00 28.17 850 GLY A C 1
ATOM 6501 O O . GLY A 1 850 ? -3.896 -63.822 -52.440 1.00 28.17 850 GLY A O 1
ATOM 6502 N N . ASN A 1 851 ? -3.710 -66.050 -52.651 1.00 28.86 851 ASN A N 1
ATOM 6503 C CA . ASN A 1 851 ? -5.149 -66.343 -52.740 1.00 28.86 851 ASN A CA 1
ATOM 6504 C C . ASN A 1 851 ? -5.846 -66.691 -51.401 1.00 28.86 851 ASN A C 1
ATOM 6506 O O . ASN A 1 851 ? -5.424 -67.631 -50.737 1.00 28.86 851 ASN A O 1
ATOM 6510 N N . SER A 1 852 ? -7.019 -66.069 -51.171 1.00 29.59 852 SER A N 1
ATOM 6511 C CA . SER A 1 852 ? -8.287 -66.717 -50.724 1.00 29.59 852 SER A CA 1
ATOM 6512 C C . SER A 1 852 ? -8.420 -67.291 -49.275 1.00 29.59 852 SER A C 1
ATOM 6514 O O . SER A 1 852 ? -7.427 -67.403 -48.568 1.00 29.59 852 SER A O 1
ATOM 6516 N N . PRO A 1 853 ? -9.634 -67.694 -48.797 1.00 39.09 853 PRO A N 1
ATOM 6517 C CA . PRO A 1 853 ? -10.879 -66.890 -48.750 1.00 39.09 853 PRO A CA 1
ATOM 6518 C C . PRO A 1 853 ? -11.787 -67.051 -47.476 1.00 39.09 853 PRO A C 1
ATOM 6520 O O . PRO A 1 853 ? -12.102 -68.165 -47.073 1.00 39.09 853 PRO A O 1
ATOM 6523 N N . GLY A 1 854 ? -12.380 -65.946 -46.979 1.00 27.55 854 GLY A N 1
ATOM 6524 C CA . GLY A 1 854 ? -13.653 -65.892 -46.197 1.00 27.55 854 GLY A CA 1
ATOM 6525 C C . GLY A 1 854 ? -13.698 -66.482 -44.761 1.00 27.55 854 GLY A C 1
ATOM 6526 O O . GLY A 1 854 ? -12.674 -66.964 -44.284 1.00 27.55 854 GLY A O 1
ATOM 6527 N N . PRO A 1 855 ? -14.871 -66.491 -44.063 1.00 38.56 855 PRO A N 1
ATOM 6528 C CA . PRO A 1 855 ? -16.140 -65.792 -44.365 1.00 38.56 855 PRO A CA 1
ATOM 6529 C C . PRO A 1 855 ? -16.886 -65.091 -43.172 1.00 38.56 855 PRO A C 1
ATOM 6531 O O . PRO A 1 855 ? -16.852 -65.555 -42.042 1.00 38.56 855 PRO A O 1
ATOM 6534 N N . VAL A 1 856 ? -17.655 -64.034 -43.504 1.00 26.59 856 VAL A N 1
ATOM 6535 C CA . VAL A 1 856 ? -19.028 -63.638 -43.042 1.00 26.59 856 VAL A CA 1
ATOM 6536 C C . VAL A 1 856 ? -19.422 -63.504 -41.542 1.00 26.59 856 VAL A C 1
ATOM 6538 O O . VAL A 1 856 ? -19.287 -64.427 -40.751 1.00 26.59 856 VAL A O 1
ATOM 6541 N N . GLY A 1 857 ? -20.125 -62.391 -41.236 1.00 26.88 857 GLY A N 1
ATOM 6542 C CA . GLY A 1 857 ? -21.037 -62.202 -40.084 1.00 26.88 857 GLY A CA 1
ATOM 6543 C C . GLY A 1 857 ? -20.888 -60.828 -39.395 1.00 26.88 857 GLY A C 1
ATOM 6544 O O . GLY A 1 857 ? -19.945 -60.679 -38.630 1.00 26.88 857 GLY A O 1
ATOM 6545 N N . GLN A 1 858 ? -21.657 -59.740 -39.593 1.00 26.34 858 GLN A N 1
ATOM 6546 C CA . GLN A 1 858 ? -22.925 -59.367 -40.277 1.00 26.34 858 GLN A CA 1
ATOM 6547 C C . GLN A 1 858 ? -24.039 -58.917 -39.292 1.00 26.34 858 GLN A C 1
ATOM 6549 O O . GLN A 1 858 ? -24.226 -59.551 -38.260 1.00 26.34 858 GLN A O 1
ATOM 6554 N N . HIS A 1 859 ? -24.781 -57.861 -39.682 1.00 26.86 859 HIS A N 1
ATOM 6555 C CA . HIS A 1 859 ? -25.906 -57.161 -39.009 1.00 26.86 859 HIS A CA 1
ATOM 6556 C C . HIS A 1 859 ? -25.567 -56.127 -37.900 1.00 26.86 859 HIS A C 1
ATOM 6558 O O . HIS A 1 859 ? -24.724 -56.391 -37.051 1.00 26.86 859 HIS A O 1
ATOM 6564 N N . ASP A 1 860 ? -26.232 -54.956 -37.810 1.00 26.83 860 ASP A N 1
ATOM 6565 C CA . ASP A 1 860 ? -26.893 -54.143 -38.866 1.00 26.83 860 ASP A CA 1
ATOM 6566 C C . ASP A 1 860 ? -27.190 -52.683 -38.414 1.00 26.83 860 ASP A C 1
ATOM 6568 O O . ASP A 1 860 ? -27.051 -52.364 -37.234 1.00 26.83 860 ASP A O 1
ATOM 6572 N N . ALA A 1 861 ? -27.681 -51.855 -39.355 1.00 27.84 861 ALA A N 1
ATOM 6573 C CA . ALA A 1 861 ? -28.172 -50.466 -39.246 1.00 27.84 861 ALA A CA 1
ATOM 6574 C C . ALA A 1 861 ? -27.126 -49.376 -38.886 1.00 27.84 861 ALA A C 1
ATOM 6576 O O . ALA A 1 861 ? -26.208 -49.591 -38.105 1.00 27.84 861 ALA A O 1
ATOM 6577 N N . GLY A 1 862 ? -27.184 -48.142 -39.411 1.00 24.67 862 GLY A N 1
ATOM 6578 C CA . GLY A 1 862 ? -28.173 -47.478 -40.286 1.00 24.67 862 GLY A CA 1
ATOM 6579 C C . GLY A 1 862 ? -28.605 -46.129 -39.670 1.00 24.67 862 GLY A C 1
ATOM 6580 O O . GLY A 1 862 ? -28.882 -46.088 -38.480 1.00 24.67 862 GLY A O 1
ATOM 6581 N N . ALA A 1 863 ? -28.679 -44.984 -40.362 1.00 25.25 863 ALA A N 1
ATOM 6582 C CA . ALA A 1 863 ? -28.742 -44.726 -41.807 1.00 25.25 863 ALA A CA 1
ATOM 6583 C C . ALA A 1 863 ? -28.049 -43.396 -42.230 1.00 25.25 863 ALA A C 1
ATOM 6585 O O . ALA A 1 863 ? -27.412 -42.720 -41.425 1.00 25.25 863 ALA A O 1
ATOM 6586 N N . HIS A 1 864 ? -28.162 -43.033 -43.516 1.00 25.78 864 HIS A N 1
ATOM 6587 C CA . HIS A 1 864 ? -27.530 -41.862 -44.151 1.00 25.78 864 HIS A CA 1
ATOM 6588 C C . HIS A 1 864 ? -28.341 -40.554 -44.024 1.00 25.78 864 HIS A C 1
ATOM 6590 O O . HIS A 1 864 ? -29.557 -40.583 -43.856 1.00 25.78 864 HIS A O 1
ATOM 6596 N N . GLY A 1 865 ? -27.679 -39.410 -44.251 1.00 23.81 865 GLY A N 1
ATOM 6597 C CA . GLY A 1 865 ? -28.314 -38.125 -44.578 1.00 23.81 865 GLY A CA 1
ATOM 6598 C C . GLY A 1 865 ? -27.712 -37.511 -45.851 1.00 23.81 865 GLY A C 1
ATOM 6599 O O . GLY A 1 865 ? -26.490 -37.430 -45.970 1.00 23.81 865 GLY A O 1
ATOM 6600 N N . LEU A 1 866 ? -28.557 -37.110 -46.809 1.00 23.92 866 LEU A N 1
ATOM 6601 C CA . LEU A 1 866 ? -28.154 -36.466 -48.071 1.00 23.92 866 LEU A CA 1
ATOM 6602 C C . LEU A 1 866 ? -28.189 -34.929 -47.974 1.00 23.92 866 LEU A C 1
ATOM 6604 O O . LEU A 1 866 ? -28.904 -34.365 -47.150 1.00 23.92 866 LEU A O 1
ATOM 6608 N N . LEU A 1 867 ? -27.473 -34.259 -48.885 1.00 22.81 867 LEU A N 1
ATOM 6609 C CA . LEU A 1 867 ? -27.744 -32.863 -49.244 1.00 22.81 867 LEU A CA 1
ATOM 6610 C C . LEU A 1 867 ? -28.939 -32.790 -50.208 1.00 22.81 867 LEU A C 1
ATOM 6612 O O . LEU A 1 867 ? -29.053 -33.629 -51.101 1.00 22.81 867 LEU A O 1
ATOM 6616 N N . VAL A 1 868 ? -29.748 -31.735 -50.086 1.00 23.12 868 VAL A N 1
ATOM 6617 C CA . VAL A 1 868 ? -30.663 -31.248 -51.133 1.00 23.12 868 VAL A CA 1
ATOM 6618 C C . VAL A 1 868 ? -30.634 -29.716 -51.113 1.00 23.12 868 VAL A C 1
ATOM 6620 O O . VAL A 1 868 ? -30.757 -29.114 -50.047 1.00 23.12 868 VAL A O 1
ATOM 6623 N N . ASP A 1 869 ? -30.455 -29.091 -52.277 1.00 23.19 869 ASP A N 1
ATOM 6624 C CA . ASP A 1 869 ? -30.464 -27.632 -52.447 1.00 23.19 869 ASP A CA 1
ATOM 6625 C C . ASP A 1 869 ? -31.880 -27.034 -52.391 1.00 23.19 869 ASP A C 1
ATOM 6627 O O . ASP A 1 869 ? -32.859 -27.687 -52.750 1.00 23.19 869 ASP A O 1
ATOM 6631 N N . TRP A 1 870 ? -31.977 -25.745 -52.046 1.00 21.47 870 TRP A N 1
ATOM 6632 C CA . TRP A 1 870 ? -33.150 -24.911 -52.336 1.00 21.47 870 TRP A CA 1
ATOM 6633 C C . TRP A 1 870 ? -32.713 -23.568 -52.923 1.00 21.47 870 TRP A C 1
ATOM 6635 O O . TRP A 1 870 ? -31.856 -22.882 -52.366 1.00 21.47 870 TRP A O 1
ATOM 6645 N N . HIS A 1 871 ? -33.310 -23.188 -54.056 1.00 24.28 871 HIS A N 1
ATOM 6646 C CA . HIS A 1 871 ? -32.864 -22.057 -54.869 1.00 24.28 871 HIS A CA 1
ATOM 6647 C C . HIS A 1 871 ? -33.914 -20.932 -54.912 1.00 24.28 871 HIS A C 1
ATOM 6649 O O . HIS A 1 871 ? -35.084 -21.172 -55.181 1.00 24.28 871 HIS A O 1
ATOM 6655 N N . THR A 1 872 ? -33.453 -19.702 -54.662 1.00 29.91 872 THR A N 1
ATOM 6656 C CA . THR A 1 872 ? -34.003 -18.386 -55.068 1.00 29.91 872 THR A CA 1
ATOM 6657 C C . THR A 1 872 ? -35.480 -18.247 -55.485 1.00 29.91 872 THR A C 1
ATOM 6659 O O . THR A 1 872 ? -35.902 -18.764 -56.518 1.00 29.91 872 THR A O 1
ATOM 6662 N N . SER A 1 873 ? -36.189 -17.307 -54.851 1.00 24.38 873 SER A N 1
ATOM 6663 C CA . SER A 1 873 ? -37.266 -16.533 -55.494 1.00 24.38 873 SER A CA 1
ATOM 6664 C C . SER A 1 873 ? -37.408 -15.139 -54.871 1.00 24.38 873 SER A C 1
ATOM 6666 O O . SER A 1 873 ? -37.349 -14.984 -53.656 1.00 24.38 873 SER A O 1
ATOM 6668 N N . ALA A 1 874 ? -37.627 -14.132 -55.716 1.00 28.66 874 ALA A N 1
ATOM 6669 C CA . ALA A 1 874 ? -38.137 -12.804 -55.364 1.00 28.66 874 ALA A CA 1
ATOM 6670 C C . ALA A 1 874 ? -39.281 -12.483 -56.339 1.00 28.66 874 ALA A C 1
ATOM 6672 O O . ALA A 1 874 ? -39.244 -12.989 -57.466 1.00 28.66 874 ALA A O 1
ATOM 6673 N N . PRO A 1 875 ? -40.276 -11.654 -55.966 1.00 32.34 875 PRO A N 1
ATOM 6674 C CA . PRO A 1 875 ? -40.444 -10.429 -56.763 1.00 32.34 875 PRO A CA 1
ATOM 6675 C C . PRO A 1 875 ? -41.111 -9.206 -56.082 1.00 32.34 875 PRO A C 1
ATOM 6677 O O . PRO A 1 875 ? -42.106 -9.326 -55.379 1.00 32.34 875 PRO A O 1
ATOM 6680 N N . ARG A 1 876 ? -40.681 -8.024 -56.559 1.00 24.92 876 ARG A N 1
ATOM 6681 C CA . ARG A 1 876 ? -41.493 -6.814 -56.854 1.00 24.92 876 ARG A CA 1
ATOM 6682 C C . ARG A 1 876 ? -42.125 -6.010 -55.699 1.00 24.92 876 ARG A C 1
ATOM 6684 O O . ARG A 1 876 ? -42.036 -6.344 -54.528 1.00 24.92 876 ARG A O 1
ATOM 6691 N N . ALA A 1 877 ? -42.652 -4.847 -56.092 1.00 27.88 877 ALA A N 1
ATOM 6692 C CA . ALA A 1 877 ? -43.090 -3.736 -55.251 1.00 27.88 877 ALA A CA 1
ATOM 6693 C C . ALA A 1 877 ? -44.590 -3.423 -55.433 1.00 27.88 877 ALA A C 1
ATOM 6695 O O . ALA A 1 877 ? -45.197 -3.828 -56.424 1.00 27.88 877 ALA A O 1
ATOM 6696 N N . GLY A 1 878 ? -45.145 -2.645 -54.501 1.00 24.28 878 GLY A N 1
ATOM 6697 C CA . GLY A 1 878 ? -46.492 -2.060 -54.519 1.00 24.28 878 GLY A CA 1
ATOM 6698 C C . GLY A 1 878 ? -46.519 -0.791 -53.652 1.00 24.28 878 GLY A C 1
ATOM 6699 O O . GLY A 1 878 ? -45.572 -0.557 -52.900 1.00 24.28 878 GLY A O 1
ATOM 6700 N N . SER A 1 879 ? -47.546 0.054 -53.783 1.00 24.78 879 SER A N 1
ATOM 6701 C CA . SER A 1 879 ? -47.507 1.445 -53.299 1.00 24.78 879 SER A CA 1
ATOM 6702 C C . SER A 1 879 ? -48.789 1.938 -52.611 1.00 24.78 879 SER A C 1
ATOM 6704 O O . SER A 1 879 ? -49.885 1.567 -53.015 1.00 24.78 879 SER A O 1
ATOM 6706 N N . THR A 1 880 ? -48.603 2.921 -51.713 1.00 26.44 880 THR A N 1
ATOM 6707 C CA . THR A 1 880 ? -49.531 4.027 -51.343 1.00 26.44 880 THR A CA 1
ATOM 6708 C C . THR A 1 880 ? -50.846 3.758 -50.575 1.00 26.44 880 THR A C 1
ATOM 6710 O O . THR A 1 880 ? -51.506 2.749 -50.767 1.00 26.44 880 THR A O 1
ATOM 6713 N N . HIS A 1 881 ? -51.230 4.787 -49.795 1.00 26.83 881 HIS A N 1
ATOM 6714 C CA . HIS A 1 881 ? -52.540 5.117 -49.188 1.00 26.83 881 HIS A CA 1
ATOM 6715 C C . HIS A 1 881 ? -53.019 4.439 -47.875 1.00 26.83 881 HIS A C 1
ATOM 6717 O O . HIS A 1 881 ? -53.661 3.398 -47.887 1.00 26.83 881 HIS A O 1
ATOM 6723 N N . ASP A 1 882 ? -52.745 5.140 -46.760 1.00 25.39 882 ASP A N 1
ATOM 6724 C CA . ASP A 1 882 ? -53.698 5.949 -45.952 1.00 25.39 882 ASP A CA 1
ATOM 6725 C C . ASP A 1 882 ? -54.867 5.369 -45.104 1.00 25.39 882 ASP A C 1
ATOM 6727 O O . ASP A 1 882 ? -55.427 4.311 -45.359 1.00 25.39 882 ASP A O 1
ATOM 6731 N N . LEU A 1 883 ? -55.262 6.231 -44.142 1.00 24.44 883 LEU A N 1
ATOM 6732 C CA . LEU A 1 883 ? -56.518 6.363 -43.364 1.00 24.44 883 LEU A CA 1
ATOM 6733 C C . LEU A 1 883 ? -56.716 5.632 -42.003 1.00 24.44 883 LEU A C 1
ATOM 6735 O O . LEU A 1 883 ? -57.034 4.455 -41.905 1.00 24.44 883 LEU A O 1
ATOM 6739 N N . GLU A 1 884 ? -56.626 6.465 -40.954 1.00 23.73 884 GLU A N 1
ATOM 6740 C CA . GLU A 1 884 ? -57.598 6.689 -39.855 1.00 23.73 884 GLU A CA 1
ATOM 6741 C C . GLU A 1 884 ? -58.020 5.597 -38.834 1.00 23.73 884 GLU A C 1
ATOM 6743 O O . GLU A 1 884 ? -58.934 4.807 -39.019 1.00 23.73 884 GLU A O 1
ATOM 6748 N N . ALA A 1 885 ? -57.436 5.735 -37.634 1.00 24.45 885 ALA A N 1
ATOM 6749 C CA . ALA A 1 885 ? -58.089 6.226 -36.403 1.00 24.45 885 ALA A CA 1
ATOM 6750 C C . ALA A 1 885 ? -59.387 5.586 -35.835 1.00 24.45 885 ALA A C 1
ATOM 6752 O O . ALA A 1 885 ? -60.492 5.825 -36.312 1.00 24.45 885 ALA A O 1
ATOM 6753 N N . SER A 1 886 ? -59.274 5.047 -34.607 1.00 25.00 886 SER A N 1
ATOM 6754 C CA . SER A 1 886 ? -60.335 5.113 -33.578 1.00 25.00 886 SER A CA 1
ATOM 6755 C C . SER A 1 886 ? -59.782 4.967 -32.143 1.00 25.00 886 SER A C 1
ATOM 6757 O O . SER A 1 886 ? -59.109 3.984 -31.842 1.00 25.00 886 SER A O 1
ATOM 6759 N N . GLY A 1 887 ? -60.093 5.915 -31.247 1.00 21.70 887 GLY A N 1
ATOM 6760 C CA . GLY A 1 887 ? -60.035 5.747 -29.775 1.00 21.70 887 GLY A CA 1
ATOM 6761 C C . GLY A 1 887 ? -61.464 5.636 -29.199 1.00 21.70 887 GLY A C 1
ATOM 6762 O O . GLY A 1 887 ? -62.331 5.170 -29.936 1.00 21.70 887 GLY A O 1
ATOM 6763 N N . PRO A 1 888 ? -61.791 6.160 -27.990 1.00 44.78 888 PRO A N 1
ATOM 6764 C CA . PRO A 1 888 ? -60.911 6.693 -26.931 1.00 44.78 888 PRO A CA 1
ATOM 6765 C C . PRO A 1 888 ? -61.347 6.392 -25.458 1.00 44.78 888 PRO A C 1
ATOM 6767 O O . PRO A 1 888 ? -62.502 6.088 -25.184 1.00 44.78 888 PRO A O 1
ATOM 6770 N N . ALA A 1 889 ? -60.447 6.627 -24.489 1.00 25.92 889 ALA A N 1
ATOM 6771 C CA . ALA A 1 889 ? -60.705 7.045 -23.086 1.00 25.92 889 ALA A CA 1
ATOM 6772 C C . ALA A 1 889 ? -59.346 7.448 -22.449 1.00 25.92 889 ALA A C 1
ATOM 6774 O O . ALA A 1 889 ? -58.347 6.812 -22.767 1.00 25.92 889 ALA A O 1
ATOM 6775 N N . GLY A 1 890 ? -59.139 8.474 -21.607 1.00 25.41 890 GLY A N 1
ATOM 6776 C CA . GLY A 1 890 ? -60.028 9.377 -20.848 1.00 25.41 890 GLY A CA 1
ATOM 6777 C C . GLY A 1 890 ? -59.977 9.046 -19.341 1.00 25.41 890 GLY A C 1
ATOM 6778 O O . GLY A 1 890 ? -60.084 7.875 -19.010 1.00 25.41 890 GLY A O 1
ATOM 6779 N N . SER A 1 891 ? -59.845 9.948 -18.351 1.00 26.55 891 SER A N 1
ATOM 6780 C CA . SER A 1 891 ? -59.556 11.408 -18.232 1.00 26.55 891 SER A CA 1
ATOM 6781 C C . SER A 1 891 ? -59.503 11.747 -16.713 1.00 26.55 891 SER A C 1
ATOM 6783 O O . SER A 1 891 ? -60.155 11.028 -15.966 1.00 26.55 891 SER A O 1
ATOM 6785 N N . ARG A 1 892 ? -58.858 12.772 -16.116 1.00 29.25 892 ARG A N 1
ATOM 6786 C CA . ARG A 1 892 ? -58.046 13.981 -16.464 1.00 29.25 892 ARG A CA 1
ATOM 6787 C C . ARG A 1 892 ? -57.128 14.288 -15.233 1.00 29.25 892 ARG A C 1
ATOM 6789 O O . ARG A 1 892 ? -57.333 13.681 -14.192 1.00 29.25 892 ARG A O 1
ATOM 6796 N N . HIS A 1 893 ? -56.073 15.118 -15.275 1.00 26.23 893 HIS A N 1
ATOM 6797 C CA . HIS A 1 893 ? -56.101 16.591 -15.083 1.00 26.23 893 HIS A CA 1
ATOM 6798 C C . HIS A 1 893 ? -54.686 17.191 -15.314 1.00 26.23 893 HIS A C 1
ATOM 6800 O O . HIS A 1 893 ? -53.720 16.713 -14.736 1.00 26.23 893 HIS A O 1
ATOM 6806 N N . THR A 1 894 ? -54.479 18.059 -16.316 1.00 27.30 894 THR A N 1
ATOM 6807 C CA . THR A 1 894 ? -54.340 19.544 -16.233 1.00 27.30 894 THR A CA 1
ATOM 6808 C C . THR A 1 894 ? -53.199 20.068 -15.324 1.00 27.30 894 THR A C 1
ATOM 6810 O O . THR A 1 894 ? -53.312 19.900 -14.119 1.00 27.30 894 THR A O 1
ATOM 6813 N N . ALA A 1 895 ? -52.075 20.650 -15.800 1.00 28.39 895 ALA A N 1
ATOM 6814 C CA . ALA A 1 895 ? -51.852 21.832 -16.690 1.00 28.39 895 ALA A CA 1
ATOM 6815 C C . ALA A 1 895 ? -51.565 23.137 -15.880 1.00 28.39 895 ALA A C 1
ATOM 6817 O O . ALA A 1 895 ? -52.061 23.248 -14.768 1.00 28.39 895 ALA A O 1
ATOM 6818 N N . ALA A 1 896 ? -50.815 24.166 -16.336 1.00 28.33 896 ALA A N 1
ATOM 6819 C CA . ALA A 1 896 ? -50.158 24.450 -17.635 1.00 28.33 896 ALA A CA 1
ATOM 6820 C C . ALA A 1 896 ? -49.106 25.607 -17.555 1.00 28.33 896 ALA A C 1
ATOM 6822 O O . ALA A 1 896 ? -48.902 26.174 -16.489 1.00 28.33 896 ALA A O 1
ATOM 6823 N N . LEU A 1 897 ? -48.591 26.027 -18.738 1.00 26.36 897 LEU A N 1
ATOM 6824 C CA . LEU A 1 897 ? -47.941 27.322 -19.096 1.00 26.36 897 LEU A CA 1
ATOM 6825 C C . LEU A 1 897 ? -46.397 27.382 -18.895 1.00 26.36 897 LEU A C 1
ATOM 6827 O O . LEU A 1 897 ? -45.899 26.875 -17.904 1.00 26.36 897 LEU A O 1
ATOM 6831 N N . ARG A 1 898 ? -45.572 28.011 -19.765 1.00 25.36 898 ARG A N 1
ATOM 6832 C CA . ARG A 1 898 ? -45.766 28.573 -21.134 1.00 25.36 898 ARG A CA 1
ATOM 6833 C C . ARG A 1 898 ? -44.410 28.866 -21.832 1.00 25.36 898 ARG A C 1
ATOM 6835 O O . ARG A 1 898 ? -43.607 29.546 -21.218 1.00 25.36 898 ARG A O 1
ATOM 6842 N N . ARG A 1 899 ? -44.305 28.569 -23.148 1.00 25.61 899 ARG A N 1
ATOM 6843 C CA . ARG A 1 899 ? -43.484 29.253 -24.206 1.00 25.61 899 ARG A CA 1
ATOM 6844 C C . ARG A 1 899 ? -41.942 29.370 -24.015 1.00 25.61 899 ARG A C 1
ATOM 6846 O O . ARG A 1 899 ? -41.448 29.300 -22.908 1.00 25.61 899 ARG A O 1
ATOM 6853 N N . ALA A 1 900 ? -41.123 29.649 -25.041 1.00 26.39 900 ALA A N 1
ATOM 6854 C CA . ALA A 1 900 ? -41.137 29.285 -26.474 1.00 26.39 900 ALA A CA 1
ATOM 6855 C C . ALA A 1 900 ? -39.775 29.653 -27.130 1.00 26.39 900 ALA A C 1
ATOM 6857 O O . ALA A 1 900 ? -39.173 30.642 -26.737 1.00 26.39 900 ALA A O 1
ATOM 6858 N N . THR A 1 901 ? -39.349 28.875 -28.137 1.00 28.36 901 THR A N 1
ATOM 6859 C CA . THR A 1 901 ? -38.540 29.239 -29.339 1.00 28.36 901 THR A CA 1
ATOM 6860 C C . THR A 1 901 ? -37.606 30.472 -29.332 1.00 28.36 901 THR A C 1
ATOM 6862 O O . THR A 1 901 ? -38.083 31.595 -29.196 1.00 28.36 901 THR A O 1
ATOM 6865 N N . GLY A 1 902 ? -36.332 30.310 -29.734 1.00 25.55 902 GLY A N 1
ATOM 6866 C CA . GLY A 1 902 ? -35.505 31.458 -30.157 1.00 25.55 902 GLY A CA 1
ATOM 6867 C C . GLY A 1 902 ? -34.038 31.166 -30.507 1.00 25.55 902 GLY A C 1
ATOM 6868 O O . GLY A 1 902 ? -33.174 31.187 -29.641 1.00 25.55 902 GLY A O 1
ATOM 6869 N N . THR A 1 903 ? -33.755 30.945 -31.790 1.00 27.70 903 THR A N 1
ATOM 6870 C CA . THR A 1 903 ? -32.421 31.014 -32.430 1.00 27.70 903 THR A CA 1
ATOM 6871 C C . THR A 1 903 ? -31.731 32.378 -32.260 1.00 27.70 903 THR A C 1
ATOM 6873 O O . THR A 1 903 ? -32.434 33.385 -32.308 1.00 27.70 903 THR A O 1
ATOM 6876 N N . GLY A 1 904 ? -30.391 32.461 -32.267 1.00 26.02 904 GLY A N 1
ATOM 6877 C CA . GLY A 1 904 ? -29.736 33.732 -32.637 1.00 26.02 904 GLY A CA 1
ATOM 6878 C C . GLY A 1 904 ? -28.266 33.937 -32.250 1.00 26.02 904 GLY A C 1
ATOM 6879 O O . GLY A 1 904 ? -27.909 33.927 -31.083 1.00 26.02 904 GLY A O 1
ATOM 6880 N N . GLN A 1 905 ? -27.458 34.171 -33.277 1.00 27.56 905 GLN A N 1
ATOM 6881 C CA . GLN A 1 905 ? -26.037 34.529 -33.349 1.00 27.56 905 GLN A CA 1
ATOM 6882 C C . GLN A 1 905 ? -25.563 35.867 -32.704 1.00 27.56 905 GLN A C 1
ATOM 6884 O O . GLN A 1 905 ? -26.356 36.752 -32.410 1.00 27.56 905 GLN A O 1
ATOM 6889 N N . ASP A 1 906 ? -24.225 36.003 -32.663 1.00 27.72 906 ASP A N 1
ATOM 6890 C CA . ASP A 1 906 ? -23.384 37.209 -32.876 1.00 27.72 906 ASP A CA 1
ATOM 6891 C C . ASP A 1 906 ? -23.142 38.310 -31.796 1.00 27.72 906 ASP A C 1
ATOM 6893 O O . ASP A 1 906 ? -23.983 39.122 -31.435 1.00 27.72 906 ASP A O 1
ATOM 6897 N N . HIS A 1 907 ? -21.855 38.395 -31.413 1.00 28.08 907 HIS A N 1
ATOM 6898 C CA . HIS A 1 907 ? -20.958 39.572 -31.386 1.00 28.08 907 HIS A CA 1
ATOM 6899 C C . HIS A 1 907 ? -21.286 40.936 -30.692 1.00 28.08 907 HIS A C 1
ATOM 6901 O O . HIS A 1 907 ? -22.037 41.764 -31.184 1.00 28.08 907 HIS A O 1
ATOM 6907 N N . ILE A 1 908 ? -20.376 41.291 -29.757 1.00 26.67 908 ILE A N 1
ATOM 6908 C CA . ILE A 1 908 ? -19.577 42.556 -29.707 1.00 26.67 908 ILE A CA 1
ATOM 6909 C C . ILE A 1 908 ? -20.151 43.848 -29.035 1.00 26.67 908 ILE A C 1
ATOM 6911 O O . ILE A 1 908 ? -20.851 44.647 -29.637 1.00 26.67 908 ILE A O 1
ATOM 6915 N N . ARG A 1 909 ? -19.553 44.154 -27.858 1.00 27.19 909 ARG A N 1
ATOM 6916 C CA . ARG A 1 909 ? -19.107 45.473 -27.300 1.00 27.19 909 ARG A CA 1
ATOM 6917 C C . ARG A 1 909 ? -20.073 46.540 -26.706 1.00 27.19 909 ARG A C 1
ATOM 6919 O O . ARG A 1 909 ? -20.953 47.058 -27.370 1.00 27.19 909 ARG A O 1
ATOM 6926 N N . ARG A 1 910 ? -19.564 47.091 -25.578 1.00 27.14 910 ARG A N 1
ATOM 6927 C CA . ARG A 1 910 ? -19.511 48.513 -25.109 1.00 27.14 910 ARG A CA 1
ATOM 6928 C C . ARG A 1 910 ? -20.684 49.158 -24.335 1.00 27.14 910 ARG A C 1
ATOM 6930 O O . ARG A 1 910 ? -21.634 49.649 -24.922 1.00 27.14 910 ARG A O 1
ATOM 6937 N N . LEU A 1 911 ? -20.399 49.406 -23.050 1.00 26.81 911 LEU A N 1
ATOM 6938 C CA . LEU A 1 911 ? -20.561 50.663 -22.280 1.00 26.81 911 LEU A CA 1
ATOM 6939 C C . LEU A 1 911 ? -19.245 50.800 -21.450 1.00 26.81 911 LEU A C 1
ATOM 6941 O O . LEU A 1 911 ? -18.664 49.761 -21.143 1.00 26.81 911 LEU A O 1
ATOM 6945 N N . GLN A 1 912 ? -18.557 51.918 -21.154 1.00 27.44 912 GLN A N 1
ATOM 6946 C CA . GLN A 1 912 ? -18.835 53.358 -20.937 1.00 27.44 912 GLN A CA 1
ATOM 6947 C C . GLN A 1 912 ? -19.641 53.688 -19.657 1.00 27.44 912 GLN A C 1
ATOM 6949 O O . GLN A 1 912 ? -20.769 53.239 -19.536 1.00 27.44 912 GLN A O 1
ATOM 6954 N N . GLY A 1 913 ? -19.156 54.492 -18.692 1.00 25.84 913 GLY A N 1
ATOM 6955 C CA . GLY A 1 913 ? -17.778 54.968 -18.436 1.00 25.84 913 GLY A CA 1
ATOM 6956 C C . GLY A 1 913 ? -17.676 56.275 -17.615 1.00 25.84 913 GLY A C 1
ATOM 6957 O O . GLY A 1 913 ? -18.348 57.245 -17.947 1.00 25.84 913 GLY A O 1
ATOM 6958 N N . SER A 1 914 ? -16.793 56.318 -16.605 1.00 26.31 914 SER A N 1
ATOM 6959 C CA . SER A 1 914 ? -16.304 57.510 -15.862 1.00 26.31 914 SER A CA 1
ATOM 6960 C C . SER A 1 914 ? -15.215 57.077 -14.847 1.00 26.31 914 SER A C 1
ATOM 6962 O O . SER A 1 914 ? -15.219 55.923 -14.433 1.00 26.31 914 SER A O 1
ATOM 6964 N N . GLY A 1 915 ? -14.237 57.882 -14.405 1.00 25.55 915 GLY A N 1
ATOM 6965 C CA . GLY A 1 915 ? -13.774 59.189 -14.893 1.00 25.55 915 GLY A CA 1
ATOM 6966 C C . GLY A 1 915 ? -13.135 60.070 -13.799 1.00 25.55 915 GLY A C 1
ATOM 6967 O O . GLY A 1 915 ? -13.889 60.640 -13.022 1.00 25.55 915 GLY A O 1
ATOM 6968 N N . THR A 1 916 ? -11.790 60.207 -13.800 1.00 25.89 916 THR A N 1
ATOM 6969 C CA . THR A 1 916 ? -10.868 61.226 -13.181 1.00 25.89 916 THR A CA 1
ATOM 6970 C C . THR A 1 916 ? -9.692 60.595 -12.400 1.00 25.89 916 THR A C 1
ATOM 6972 O O . THR A 1 916 ? -9.849 59.496 -11.883 1.00 25.89 916 THR A O 1
ATOM 6975 N N . ALA A 1 917 ? -8.507 61.211 -12.231 1.00 30.28 917 ALA A N 1
ATOM 6976 C CA . ALA A 1 917 ? -7.702 62.113 -13.088 1.00 30.28 917 ALA A CA 1
ATOM 6977 C C . ALA A 1 917 ? -6.267 62.275 -12.495 1.00 30.28 917 ALA A C 1
ATOM 6979 O O . ALA A 1 917 ? -6.065 61.982 -11.321 1.00 30.28 917 ALA A O 1
ATOM 6980 N N . ALA A 1 918 ? -5.326 62.824 -13.285 1.00 27.03 918 ALA A N 1
ATOM 6981 C CA . ALA A 1 918 ? -3.910 63.128 -12.967 1.00 27.03 918 ALA A CA 1
ATOM 6982 C C . ALA A 1 918 ? -2.950 61.915 -12.799 1.00 27.03 918 ALA A C 1
ATOM 6984 O O . ALA A 1 918 ? -3.338 60.868 -12.299 1.00 27.03 918 ALA A O 1
ATOM 6985 N N . GLY A 1 919 ? -1.675 61.987 -13.213 1.00 25.62 919 GLY A N 1
ATOM 6986 C CA . GLY A 1 919 ? -0.953 63.083 -13.885 1.00 25.62 919 GLY A CA 1
ATOM 6987 C C . GLY A 1 919 ? 0.257 62.589 -14.702 1.00 25.62 919 GLY A C 1
ATOM 6988 O O . GLY A 1 919 ? 0.701 61.455 -14.549 1.00 25.62 919 GLY A O 1
ATOM 6989 N N . GLU A 1 920 ? 0.761 63.425 -15.613 1.00 29.06 920 GLU A N 1
ATOM 6990 C CA . GLU A 1 920 ? 1.638 63.006 -16.720 1.00 29.06 920 GLU A CA 1
ATOM 6991 C C . GLU A 1 920 ? 3.150 63.153 -16.459 1.00 29.06 920 GLU A C 1
ATOM 6993 O O . GLU A 1 920 ? 3.613 64.138 -15.871 1.00 29.06 920 GLU A O 1
ATOM 6998 N N . ARG A 1 921 ? 3.937 62.260 -17.082 1.00 27.81 921 ARG A N 1
ATOM 6999 C CA . ARG A 1 921 ? 5.003 62.645 -18.033 1.00 27.81 921 ARG A CA 1
ATOM 7000 C C . ARG A 1 921 ? 5.516 61.438 -18.831 1.00 27.81 921 ARG A C 1
ATOM 7002 O O . ARG A 1 921 ? 5.445 60.307 -18.365 1.00 27.81 921 ARG A O 1
ATOM 7009 N N . GLY A 1 922 ? 6.051 61.684 -20.025 1.00 26.27 922 GLY A N 1
ATOM 7010 C CA . GLY A 1 922 ? 6.681 60.672 -20.882 1.00 26.27 922 GLY A CA 1
ATOM 7011 C C . GLY A 1 922 ? 7.501 61.313 -22.006 1.00 26.27 922 GLY A C 1
ATOM 7012 O O . GLY A 1 922 ? 7.535 62.535 -22.087 1.00 26.27 922 GLY A O 1
ATOM 7013 N N . LEU A 1 923 ? 8.156 60.487 -22.830 1.00 27.48 923 LEU A N 1
ATOM 7014 C CA . LEU A 1 923 ? 8.684 60.714 -24.195 1.00 27.48 923 LEU A CA 1
ATOM 7015 C C . LEU A 1 923 ? 9.172 59.321 -24.698 1.00 27.48 923 LEU A C 1
ATOM 7017 O O . LEU A 1 923 ? 9.429 58.439 -23.884 1.00 27.48 923 LEU A O 1
ATOM 7021 N N . GLU A 1 924 ? 9.057 58.946 -25.977 1.00 29.05 924 GLU A N 1
ATOM 7022 C CA . GLU A 1 924 ? 10.083 59.066 -27.043 1.00 29.05 924 GLU A CA 1
ATOM 7023 C C . GLU A 1 924 ? 11.537 58.682 -26.642 1.00 29.05 924 GLU A C 1
ATOM 7025 O O . GLU A 1 924 ? 11.982 58.997 -25.549 1.00 29.05 924 GLU A O 1
ATOM 7030 N N . ARG A 1 925 ? 12.375 58.046 -27.486 1.00 30.03 925 ARG A N 1
ATOM 7031 C CA . ARG A 1 925 ? 12.370 57.972 -28.968 1.00 30.03 925 ARG A CA 1
ATOM 7032 C C . ARG A 1 925 ? 13.071 56.702 -29.530 1.00 30.03 925 ARG A C 1
ATOM 7034 O O . ARG A 1 925 ? 13.285 55.723 -28.828 1.00 30.03 925 ARG A O 1
ATOM 7041 N N . ARG A 1 926 ? 13.373 56.703 -30.838 1.00 31.12 926 ARG A N 1
ATOM 7042 C CA . ARG A 1 926 ? 13.894 55.582 -31.657 1.00 31.12 926 ARG A CA 1
ATOM 7043 C C . ARG A 1 926 ? 15.437 55.537 -31.782 1.00 31.12 926 ARG A C 1
ATOM 7045 O O . ARG A 1 926 ? 16.066 56.587 -31.784 1.00 31.12 926 ARG A O 1
ATOM 7052 N N . ARG A 1 927 ? 15.921 54.358 -32.222 1.00 29.66 927 ARG A N 1
ATOM 7053 C CA . ARG A 1 927 ? 17.120 54.057 -33.061 1.00 29.66 927 ARG A CA 1
ATOM 7054 C C . ARG A 1 927 ? 18.504 53.872 -32.399 1.00 29.66 927 ARG A C 1
ATOM 7056 O O . ARG A 1 927 ? 18.831 54.427 -31.364 1.00 29.66 927 ARG A O 1
ATOM 7063 N N . SER A 1 928 ? 19.269 53.015 -33.078 1.00 27.88 928 SER A N 1
ATOM 7064 C CA . SER A 1 928 ? 20.603 52.436 -32.830 1.00 27.88 928 SER A CA 1
ATOM 7065 C C . SER A 1 928 ? 21.720 53.207 -33.584 1.00 27.88 928 SER A C 1
ATOM 7067 O O . SER A 1 928 ? 21.380 54.150 -34.300 1.00 27.88 928 SER A O 1
ATOM 7069 N N . PRO A 1 929 ? 22.996 52.744 -33.638 1.00 49.62 929 PRO A N 1
ATOM 7070 C CA . PRO A 1 929 ? 23.871 52.109 -32.623 1.00 49.62 929 PRO A CA 1
ATOM 7071 C C . PRO A 1 929 ? 25.306 52.735 -32.602 1.00 49.62 929 PRO A C 1
ATOM 7073 O O . PRO A 1 929 ? 25.624 53.545 -33.466 1.00 49.62 929 PRO A O 1
ATOM 7076 N N . GLY A 1 930 ? 26.230 52.294 -31.723 1.00 28.03 930 GLY A N 1
ATOM 7077 C CA . GLY A 1 930 ? 27.679 52.521 -31.961 1.00 28.03 930 GLY A CA 1
ATOM 7078 C C . GLY A 1 930 ? 28.658 52.458 -30.769 1.00 28.03 930 GLY A C 1
ATOM 7079 O O . GLY A 1 930 ? 28.714 53.383 -29.977 1.00 28.03 930 GLY A O 1
ATOM 7080 N N . THR A 1 931 ? 29.469 51.391 -30.724 1.00 29.25 931 THR A N 1
ATOM 7081 C CA . THR A 1 931 ? 30.887 51.283 -30.264 1.00 29.25 931 THR A CA 1
ATOM 7082 C C . THR A 1 931 ? 31.453 51.980 -28.996 1.00 29.25 931 THR A C 1
ATOM 7084 O O . THR A 1 931 ? 31.377 53.183 -28.796 1.00 29.25 931 THR A O 1
ATOM 7087 N N . ARG A 1 932 ? 32.180 51.154 -28.217 1.00 30.09 932 ARG A N 1
ATOM 7088 C CA . ARG A 1 932 ? 33.128 51.413 -27.094 1.00 30.09 932 ARG A CA 1
ATOM 7089 C C . ARG A 1 932 ? 34.449 52.104 -27.568 1.00 30.09 932 ARG A C 1
ATOM 7091 O O . ARG A 1 932 ? 34.555 52.275 -28.782 1.00 30.09 932 ARG A O 1
ATOM 7098 N N . PRO A 1 933 ? 35.503 52.375 -26.734 1.00 48.34 933 PRO A N 1
ATOM 7099 C CA . PRO A 1 933 ? 35.720 52.052 -25.299 1.00 48.34 933 PRO A CA 1
ATOM 7100 C C . PRO A 1 933 ? 36.321 53.152 -24.375 1.00 48.34 933 PRO A C 1
ATOM 7102 O O . PRO A 1 933 ? 36.900 54.129 -24.832 1.00 48.34 933 PRO A O 1
ATOM 7105 N N . GLY A 1 934 ? 36.295 52.910 -23.051 1.00 27.69 934 GLY A N 1
ATOM 7106 C CA . GLY A 1 934 ? 37.041 53.678 -22.036 1.00 27.69 934 GLY A CA 1
ATOM 7107 C C . GLY A 1 934 ? 37.179 52.937 -20.688 1.00 27.69 934 GLY A C 1
ATOM 7108 O O . GLY A 1 934 ? 36.189 52.447 -20.157 1.00 27.69 934 GLY A O 1
ATOM 7109 N N . ARG A 1 935 ? 38.416 52.825 -20.176 1.00 28.23 935 ARG A N 1
ATOM 7110 C CA . ARG A 1 935 ? 38.829 52.331 -18.830 1.00 28.23 935 ARG A CA 1
ATOM 7111 C C . ARG A 1 935 ? 38.561 53.418 -17.750 1.00 28.23 935 ARG A C 1
ATOM 7113 O O . ARG A 1 935 ? 38.392 54.564 -18.149 1.00 28.23 935 ARG A O 1
ATOM 7120 N N . ILE A 1 936 ? 38.536 53.210 -16.420 1.00 29.44 936 ILE A N 1
ATOM 7121 C CA . ILE A 1 936 ? 39.087 52.186 -15.487 1.00 29.44 936 ILE A CA 1
ATOM 7122 C C . ILE A 1 936 ? 38.187 52.099 -14.209 1.00 29.44 936 ILE A C 1
ATOM 7124 O O . ILE A 1 936 ? 37.365 52.986 -13.992 1.00 29.44 936 ILE A O 1
ATOM 7128 N N . ASP A 1 937 ? 38.339 51.049 -13.390 1.00 31.50 937 ASP A N 1
ATOM 7129 C CA . ASP A 1 937 ? 37.642 50.738 -12.107 1.00 31.50 937 ASP A CA 1
ATOM 7130 C C . ASP A 1 937 ? 38.116 51.618 -10.901 1.00 31.50 937 ASP A C 1
ATOM 7132 O O . ASP A 1 937 ? 38.990 52.460 -11.127 1.00 31.50 937 ASP A O 1
ATOM 7136 N N . PRO A 1 938 ? 37.696 51.439 -9.610 1.00 45.34 938 PRO A N 1
ATOM 7137 C CA . PRO A 1 938 ? 36.684 50.565 -8.958 1.00 45.34 938 PRO A CA 1
ATOM 7138 C C . PRO A 1 938 ? 35.784 51.407 -7.973 1.00 45.34 938 PRO A C 1
ATOM 7140 O O . PRO A 1 938 ? 35.594 52.586 -8.269 1.00 45.34 938 PRO A O 1
ATOM 7143 N N . PRO A 1 939 ? 35.297 50.968 -6.773 1.00 44.72 939 PRO A N 1
ATOM 7144 C CA . PRO A 1 939 ? 34.944 49.642 -6.225 1.00 44.72 939 PRO A CA 1
ATOM 7145 C C . PRO A 1 939 ? 33.498 49.541 -5.632 1.00 44.72 939 PRO A C 1
ATOM 7147 O O . PRO A 1 939 ? 32.796 50.530 -5.487 1.00 44.72 939 PRO A O 1
ATOM 7150 N N . ALA A 1 940 ? 33.124 48.324 -5.206 1.00 28.53 940 ALA A N 1
ATOM 7151 C CA . ALA A 1 940 ? 32.260 47.943 -4.061 1.00 28.53 940 ALA A CA 1
ATOM 7152 C C . ALA A 1 940 ? 30.990 48.746 -3.650 1.00 28.53 940 ALA A C 1
ATOM 7154 O O . ALA A 1 940 ? 31.063 49.892 -3.219 1.00 28.53 940 ALA A O 1
ATOM 7155 N N . GLY A 1 941 ? 29.859 48.031 -3.513 1.00 25.12 941 GLY A N 1
ATOM 7156 C CA . GLY A 1 941 ? 28.733 48.418 -2.640 1.00 25.12 941 GLY A CA 1
ATOM 7157 C C . GLY A 1 941 ? 27.367 47.890 -3.099 1.00 25.12 941 GLY A C 1
ATOM 7158 O O . GLY A 1 941 ? 27.056 48.018 -4.272 1.00 25.12 941 GLY A O 1
ATOM 7159 N N . ALA A 1 942 ? 26.601 47.290 -2.172 1.00 29.72 942 ALA A N 1
ATOM 7160 C CA . ALA A 1 942 ? 25.203 46.807 -2.258 1.00 29.72 942 ALA A CA 1
ATOM 7161 C C . ALA A 1 942 ? 24.409 47.130 -3.551 1.00 29.72 942 ALA A C 1
ATOM 7163 O O . ALA A 1 942 ? 24.257 48.289 -3.922 1.00 29.72 942 ALA A O 1
ATOM 7164 N N . THR A 1 943 ? 23.794 46.148 -4.213 1.00 32.44 943 THR A N 1
ATOM 7165 C CA . THR A 1 943 ? 22.811 45.195 -3.636 1.00 32.44 943 THR A CA 1
ATOM 7166 C C . THR A 1 943 ? 22.868 43.787 -4.231 1.00 32.44 943 THR A C 1
ATOM 7168 O O . THR A 1 943 ? 23.030 43.691 -5.464 1.00 32.44 943 THR A O 1
#

pLDDT: mean 74.5, std 21.3, range [21.47, 98.5]

Radius of gyration: 36.19 Å; Cα contacts (8 Å, |Δi|>4): 1576; chains: 1; bounding box: 102×130×98 Å

Sequence (943 aa):
MKPRVSEPAFNVALGGIIRRKHPRWHDRIGIEQTGVLREGAGLKPDIMIRHPGGLPVAVETEYSPAHTVEEDARARLGKTLQGSGRRIEQSIALRIPDSLAAVNQQDLEQSIIASLLEFCVFSGEPQNPTRWPERGWIQGGIDDLAACIELTALSEDRIAEGLGILEIVISQTANLLRDHCADIPAQLERIANELHQQDGIQTTRMAMAIIANAMIFQAAIAGTGNGDQSFIIKIPDDLRGETGGLPKANLLNHWYSILNKVNYWPIFKIAIILLTPIPDRIAYHILSRLSTVSSELVALGTTSQHDLSGRMFQRLISDRKFLATFYTLPSSAALLAELAVARLDTNWSDKEAVKALRIADFACGTGALLNATYQAVLSRYRRHSGDDREIHAAMMEAVLVGSDIMPAATHLTASVLSSAHPTVPFANTSIITLPYGKQPTDTGHPTALGALDLIGEETTIPLFGTGQKRLRGSGSGNDQRIDIPHGGFDLVIMNPPFTRPTNHEVANVPVPSFAGFATKEDEQKAMSRKLNRIRRPGMAGHGNAGLASNFMDIAHAKLKRDGGVLALVLPASFLQGASWAGARRMLEEHYRDVAIISIAATGTTDCAFSADTGMAEVLIVANRKDNNEQGNRNVLFVNLFHRPRSILEAVATAWTVRQLPSAGQRVGPVSVGTGERLGCYIRGTFAEMGSAGVRSLETTEAAVGLTQGELWLPRRVDRLSIPVCRLGDLGRRGLLDRDINGATAGIARGPFDIVALRPGTIPTYPVLWRHEAQRETRLVVDPDRVAEIRPGGRQQAVAAWRNTSSRLHFTLDFRLNSQPRLSSCRLYDAGAVHRRSGMAELPLPGRALGNSPGPVGQHDAGAHGLLVDWHTSAPRAGSTHDLEASGPAGSRHTAALRRATGTGQDHIRRLQGSGTAAGERGLERRRSPGTRPGRIDPPAGAT

Mean predicted aligned error: 15.52 Å

Foldseek 3Di:
DQQFQDLLLLLVLLLVLLCLQFVQQVVFKDAQAAPQWPVHRPDGAHIWGPGQLFAIETEHEDEPVDDCQVVSQLVQAQIATPVPRGGHFKYKRKYDYSVLRRDDSVCNNVVLQVDWIWMWMWGGDSVDTDIPPPDGTFTDHSLLVSVLSVQRSHDPVLLVVLLVLLLVLLLVLLVLQCVVCVVPVVLQVQLQVLQLHDRDSLSSSLLLLLLLLLLLLLQVQAQFFAPVPPDGRHRQQVCADPVSFHWLVSVLVSLVVCCVGQNPCLRSVSNSSSSVSRDRVSSRVSRRSSSVSSVVSCVSRVRNSQLSSLSSSLVQCQDCVNNVDWFFDLLLLLLLLLLQLVLFPFDLLDLVSLLLAAEEAQACQLVSNVLSNLVNSLSSNSSSSHDSLVNLQSSFDGRYAYEHQGSSRLSNSSSSSCSVPVSRGYPAGNRAHFDAWADDPVPVPRGDHRLLVLLQDQDWAQRDPPPDDPPDDDDDDDRDTDGQGFQRHQEYAYADDQQAQDDDDDDPQQQSLRPPSVHDNVRSVVNVVVSVVSDDPLQQDFNRRHPVSSVLSSQNRRHHQANHKYKYKGFLCCLDPPSRPSVLVCCQPWWAPKEKEWEQEDAQQFRDSIHPPSTHIIIIMTTTDHPPDDGDFKYKYHYFNGRDPGNSSSSLLSVQSVPPDPDDDQKAFRASPDTRTRAIIGIDGSVVSVLHSDRDRQVSVQVVLVVVQWGDHPPDPDTHGHDDDDVVVVHDDADDPCQQANARPNHRNHFWDKAADDPPDDAPAFAADDFDLVQALDQEHEGGTHTDGDVVSVVVNVVRCVRGVAQKDADPPDDDDDGRGDRIHGYDDPPVVVVVVPPPDDDDDDDDDDDDDDDDDDDDDDDDDDDDDDDDDDDDDDDDDDDDDDDDDDDDDDDDDDDDDDDDDDDDDDDDDDDDDDDDDDDDDDDDDDDDDDDDDDDDDDD

Nearest PDB structures (foldseek):
  8q56-assembly1_A-2  TM=5.655E-01  e=7.383E-11  Salmonella enterica subsp. enterica serovar Typhimurium str. D23580
  8c45-assembly1_A  TM=5.728E-01  e=2.042E-10  Salmonella enterica subsp. enterica serovar Typhimurium str. D23580
  8c45-assembly2_B  TM=5.792E-01  e=7.661E-10  Salmonella enterica subsp. enterica serovar Typhimurium str. D23580
  7vru-assembly1_B  TM=5.913E-01  e=3.955E-10  Aquipseudomonas alcaligenes
  8zek-assembly1_A  TM=5.338E-01  e=5.030E-09  Escherichia coli

Secondary structure (DSSP, 8-state):
-PPPPPHHHHHHHHHHHHHHH-GGGGGGEEES-SS-BTT-TT---SEEEE-TTS-EEEEEEEESS-SSHHHHHHTTTT-BBTTT--B--EEEEEEEPGGGGGS-TTTHHHHHHTSPEEEEEEES-TTS-EEESSSS-EEE-HHHHHHHHHHHTS-HHHHHHHHHHHHHHHHHHHHHHHHHHTT-HHHHHHHHHHTTS-SSHHHHHHHHHHHHHHHHHHHHTTT-B-TTSS-BPPPGGGG--TTSS--HHHHHHHHHHHHHHT--HHHHHHHHHHHTTS-HHHHHHHHHHHHHHHHHHHHHTTT-TTHHHHHHHHHHHH-HHHH---PBPHHHHHHHHHHHHTT----TT-HHHHHT--EEETT-TTSHHHHHHHHHHHHHHHHTT--THHHHHHIIIIIEEEEES-HHHHHHHHHHHHTTSTTS--S--SEEEPPEEEPPTTSS-SEEEGGGGGGT--EEEES--S-------SS-----EEEE-TT-BSEEEE------TTSSS-TT-S-GGG-GGG--HHHHHHHHHHHHHH--TT----GGG-THHHHHHHHHHHB-SSSPEEEEEEETHHHH-GGGHHHHHHHHHHEEEEEEEEE--SSTTTT-SBSS-SS-EEEEEEEEPPTTS----EEEEEEESS--SSHHHHHHHHHHHHHS-SSS-SEEEEEETTTEEEEEEEEEETT-GGGTT---HHHHHHHHHHHTTEE--TT-SSPEE-----HHHH------HHHHT-EETTEE-SSEEEEEPPTTPPPSSEE--S--TTT--SSEE--SEEEEEPTTTHHHHHHHHHHH--SEEE--S----SS---SEEEE--SHHHHHHHS-S--PPPP-------------------------------------------------------------------------------------------------